Protein AF-A0A7V8XAT8-F1 (afdb_monomer)

Mean predicted aligned error: 20.54 Å

Nearest PDB structures (foldseek):
  2bq8-assembly1_X  TM=7.380E-01  e=3.782E-11  Homo sapiens
  5xcz-assembly1_A  TM=2.844E-01  e=1.041E+00  Phanerodontia chrysosporium
  8wzw-assembly1_A  TM=3.026E-01  e=1.933E+00  Phanerodontia chrysosporium
  2qu8-assembly1_A  TM=2.500E-01  e=3.590E+00  Plasmodium falciparum 3D7

Secondary structure (DSSP, 8-state):
--PPPPPPPPPPPPP--SSS--HHHHHHHHHHHHHHHHHHHHHHHHHHHHHHHHHHHHHHHHTTS--S--HHHHHT--TT----HHHHHHHHHHHTT-HHHHHHHHHHHHHHHHHHHHHHHHHHHHHS-TTTHHHHHHHHHHHHHHHHHHHHHHHTT---S-HHHHHHHHHHHHHHHHHHHHHHHHHS--PPPP-PPPP-PPPPPPGGGEEEEEEEE---TT--TTT-HHHHHHHHHHHHHHHHS-TTSEEEEEEES--STTTSS--TTSTTHHHHHHHHHHHHGGG-SHHHHHHT-EEEEE--TTTTTT--THHHHHHHHHHHHHHHHHHTTS-EEEESSPTT---PEEEEETTTEEEEE--HHHHTS---HHHHHHHHHHHHHHHHTTTTSEEEEE-SS-SS-SSTTTT--TTTTTT-HHHHHHHTTSSTTSTTSHHHHHHHHHHHHHHHHTT---SEEEE-SSSSEEEEE-SSTTS-SEEEEE--SS--------TTEEEEE-SSEEEEEEEETTS-EEEEEEE--GGGS---SSHHHHHHHHHHHHTS-EEEEEEEEEPPPSS-------S-GGG--TTPPPTT--S---------PPP------PPPPPPP---HHHH---S-EEEE--S------HHHHHHH--TTHHHHTS-EEEEBP-TTTGGGSEEEEEEE--SS--EEEEEETTS-EEEEEESS--GGGGS-GGGSSSHHHHHHHHHGGGS-TTHHHHHHHHHHHTT------EEEEPP--GGGGGGHHHHTT-EEEEEEE-SPPSTT---GGG-S-EEEGGGHHHHHHH-TTEEE-HHHHHHHHHHHHHHT-----GGGEEEEEEEETTEEEEEEEE---TTTT----HHHHHHHHHH-TT-PPP-SSPPPTHHHHTTTHHHHHHHHTT--HHHHHHHHHHHHHHS-HHHHHHHHTTS-HHHHHHHHHHHHHHHHHHHHTHHHHHHHHHHHHTTEEEEEPPTTS-EEEEEEEEETTEEEEEEEESSTTSEEEEEEEE-TTT--EEEEEE-TTT-EEEE-TT-SSEEEEEETTS-TTS-----EE-

pLDDT: mean 74.56, std 21.47, range [25.5, 98.56]

Foldseek 3Di:
DDDDDDDDDDDDDDDDDPPDDDPVRVVVVVVVVVVLVLVVVVVVVLVVVVVVVVVVVVVVVCVVPDDDDDPVVVVPPDPPDDPCPVVVVVVVVVCVPPVPLVVQLSVQLQVQLQVQLQVQLVVQCVPDDPPCRSVVRSNLRSLVRSLVSSVVSVCPPDDPPDVVSVVVSVVVSVVVSVLVVVVVVQVPDDDPDDDDPDDPFDDDDQLVFFQEKEWEAEAQQVPAPLWFLQLLLLLVVQLVSLQRHDLLHAYEYEYQANQHPDAAQDDPPDPCNVVNLRSNVSNLVSCVDPSSLVSLYEYEYEHDCSCLGVDADPSSLVSQVNSQVSQVVSVVVRGHYGYPPHRPDQDQDWADSALAEIETEGEPVNLLHDDDVVVVVVRLVRVLCRLLVNPNYAYEYGHAQWLAFQFPLHCHDRCCPVDDPSVLCSQLCVPSRRCNHPSNVVVSVSVLLSQLQSLHAHLEYEHEPGQWWWWFADPDSRHHRITTYNHNNQDFTDGDDDHRTPDIGRFHHIKMWTQTPLRWIKIFTKGFHNLSSTQDDPSVSSVVSSVVSSVRIDGPHMDTSGDGDPDDPDPDPPDPPVPDDPRHDRRNDSNDDDDDDDDDDDDDDDDADDADFADADDPCVQQQPAPDKDFDAQPDALDDDPVCCQALHPAQRVNNPDTFIFAADDQCRHLVHWAWDDWDDDQKWTKIWTQRPSQFIKIWTFQQIQNLSVDNSSQSDPPNSVSVSSLSSLWDRPLQQLLLLLCVLLVHQEWHKGWHFYDCDCSCRSCNVVRHRHITIMTTDQAAGPSQYQYHPRFSHKAQLVCVQVVVQADVLEAEDLLSVLLSLLSCQLQPPQQDARRQWMWGWDQDPNGTYTYIHGHDRRRGQGDADHNCSVVCCVVQVLSDHQFLDGDQLCNRCVRCLVVNQVHPLQPDLCSLLVSLVSSLVSCDLVSQLVSLVSDGPVCCVVCVCGSSSSSNSCSVCSNVSSNSVNLVNQLEHEAEHHPPWAKEWEWDDPDPFWIWTWIATRPPPHDTSGIDIHGCVRHAEYEYEDAPVGYYYYYDLPRSHWYWYFHPPDDPPDDTPTPTSD

Solvent-accessible surface area (backbone atoms only — not comparable to full-atom values): 57248 Å² total; per-residue (Å²): 139,80,89,80,88,87,79,81,82,81,78,77,81,78,80,85,68,83,88,67,69,49,76,68,53,47,49,52,49,52,53,50,52,50,53,52,51,53,51,53,50,51,53,51,51,52,51,51,53,50,49,53,52,52,49,52,49,53,56,60,58,43,74,80,54,94,71,97,74,63,75,66,72,64,71,66,59,69,86,83,80,62,97,45,64,72,57,49,50,55,49,49,64,49,47,77,72,58,64,76,66,58,59,50,30,54,56,31,14,53,53,20,18,57,55,19,19,56,54,19,15,59,51,17,55,73,76,38,65,92,87,51,13,37,58,56,20,15,56,54,19,20,55,53,17,25,54,52,19,32,53,51,43,54,55,76,78,57,74,74,96,52,71,68,62,58,50,52,56,50,51,54,53,49,52,52,52,50,52,48,54,53,56,53,56,65,74,70,57,80,77,76,81,88,84,76,77,92,72,88,56,59,76,86,75,58,49,89,49,44,38,30,42,38,35,36,43,3,29,35,14,75,31,41,70,89,34,23,17,52,59,52,30,51,28,51,51,43,33,52,50,28,63,60,39,53,71,68,33,48,44,35,40,37,33,21,10,22,53,17,59,85,40,16,33,53,56,88,87,42,91,58,24,64,59,29,49,48,22,43,44,43,56,56,50,46,24,52,40,74,38,11,50,71,59,63,18,32,36,40,36,34,51,19,55,26,20,23,39,77,46,68,68,71,65,9,46,49,16,34,40,43,42,40,54,51,33,54,57,48,31,78,75,67,29,48,46,41,54,45,38,50,70,89,47,49,42,64,42,80,46,49,58,72,80,51,35,30,38,35,30,37,33,46,52,65,63,60,41,98,71,57,69,69,62,51,53,52,37,51,50,50,40,35,50,56,59,54,67,38,68,90,24,44,37,33,38,40,26,12,66,39,95,63,52,36,26,84,45,22,94,29,48,94,61,71,87,68,76,47,70,69,58,50,46,43,51,44,40,80,40,56,83,28,59,72,5,74,48,34,45,49,49,53,53,53,49,46,51,36,23,44,64,54,76,50,42,29,53,32,34,39,10,6,77,35,30,21,35,36,40,29,41,46,90,51,98,36,40,32,52,28,30,36,26,21,5,7,39,44,44,67,41,68,69,38,92,47,93,43,60,77,47,75,43,69,30,29,34,35,32,37,40,39,33,31,70,58,62,20,32,36,42,37,34,34,34,26,60,64,78,40,51,55,45,77,73,54,76,67,51,23,51,49,48,34,66,57,24,37,75,48,51,41,80,77,44,40,42,71,80,36,69,66,61,94,60,85,78,77,86,69,86,86,71,65,88,91,69,71,66,94,74,74,69,59,74,70,59,77,96,73,82,84,90,82,88,84,81,87,87,86,86,80,89,80,85,91,76,88,78,68,86,43,81,72,79,73,59,62,78,72,42,62,76,55,95,49,65,43,81,42,60,60,87,55,74,60,84,67,55,74,69,50,24,54,40,63,17,63,44,36,26,70,63,43,66,45,70,40,73,34,43,38,52,48,50,62,63,24,48,68,26,48,41,69,73,47,80,42,72,70,56,37,41,76,23,42,31,26,40,18,68,76,54,49,41,32,34,38,36,51,71,71,65,54,56,39,64,69,37,60,72,59,40,36,55,58,70,61,27,53,51,52,54,57,53,53,34,18,40,32,88,69,34,40,41,33,50,34,48,54,35,51,69,70,72,46,66,49,62,56,42,41,72,28,27,36,51,83,45,75,78,42,54,77,48,26,90,80,42,40,68,38,39,25,35,39,27,56,40,67,48,56,28,82,90,74,33,35,29,51,85,55,15,64,42,49,43,56,36,76,52,46,66,57,47,46,20,66,33,84,57,45,43,64,58,40,67,63,44,48,46,53,51,52,51,35,55,58,41,29,29,28,84,41,45,45,88,38,27,34,32,30,31,43,79,56,98,90,31,41,33,38,43,70,27,62,50,83,46,67,46,19,56,14,31,67,36,32,52,49,35,54,51,46,33,72,79,38,59,46,64,56,50,47,54,48,61,80,71,69,54,65,24,45,44,55,61,28,41,70,59,50,22,72,56,39,51,82,63,54,70,63,55,39,38,48,46,30,50,50,48,43,68,64,59,35,74,66,52,45,46,54,26,49,61,71,46,50,66,71,52,33,76,73,41,34,67,62,50,43,53,18,45,52,45,28,42,76,46,31,40,66,52,29,50,52,43,48,56,59,50,47,27,41,36,54,46,73,50,48,60,100,52,38,29,28,38,38,48,42,80,73,51,102,69,29,39,28,43,36,35,18,45,64,31,95,86,28,54,78,79,44,76,46,81,42,45,46,92,59,26,50,35,40,40,35,38,35,47,82,91,62,39,44,80,47,62,68,69,85,51,82,45,42,41,39,60,41,62,70,84,60,73,91,86,56,85,76,78,77,55,73,53,93

Sequence (1066 aa):
MAESPVTPPAADPPPLDLDHPTPRQRRSLRFRVFRALVIALATFGGAIIGFVVTLAIIVAEAQVGRFIFALEDILAFRWEVLPVPLFAVAAFQLARQRPGTMAWATVSGFGGMVLGAVIGAGVGSVVLAEGVGPWAGGVIGAAAGLVTGSIAALRIRHVPKEPIIAAGAGLIGLVAAAGFAVFGATNLLHVTPLDFGEVGGVPLPAPADVDAAVFLLGDAGAAEAGTSPLLDALGADVERWSAGLRRDSAVAVVYLGDIVYPVGVRDRDHPAFVVDSTRLRSQVDLVAGPEALKHNTVGLFLTGNHDWGNAVGDVGIKRVRNLQEQLLAARETGPLVALIPNAGDPGPIVRDLRRNVRVIFIDTHWFLQERSEAMHDQFFGRLRNAIDGARDREVIIVAHHPYFSAGPHGAVVPGYYSGGLDYILKRTGALVQDLNSPAYEGLLGKLRLAFAASERPPLVYAGGHDHSLQVLTGAADFDPRFNLVSGAGSKVSAIAMGPGLVWGGEQPGYMMLVFRKDDGVDLFVVGGDRQHLTCIGTDDEIRKCRTEGVNAFEIMYSASLLGPSKRPRELTPVIPDSLLLPDSLAPGTPWWTAEGPVGGPIAAEKDEETLRPAPVAVSTRVLLHSRDSAMTTFGKSYRAGPVRRLIAGELNRELWNTPVKLPILDLDSVGSGLHPLKIIGGKQTVGLRFAGRDGLEYEFRPIVKNPSKVLPAPLRNGLAFAVLDDQMAAQFPFGAVVVGELLEAAGISAPKPVAVVMPNDQRLGKYRAMFAGRVGILALNANEREDDRPGFGGYSKIIGGESLADKLRDDPSATVDPSRYLRSRLVDLLVGDWDRHAGQWRWGRQMKNGVTEWDAIPEDRDWAFVRIDGLVGVISRALLPRYAGFSATFPPIHRLAETAAPLDRLVMSGLDRGAFVSEARRLQGILTDSLITAAVSTLPPPFVDQQGDRLINGLRSRRDDLVRYSEDYYEYVMRTIEVRTHAGVDNVVTFERSGIRRVRVTLREGGEKGTIRFQRDIDPALTRNVVIHLDPARDRVVGNRNLPLTVKLVDVNKKRDRPEEEVALR

Structure (mmCIF, N/CA/C/O backbone):
data_AF-A0A7V8XAT8-F1
#
_entry.id   AF-A0A7V8XAT8-F1
#
loop_
_atom_site.group_PDB
_atom_site.id
_atom_site.type_symbol
_atom_site.label_atom_id
_atom_site.label_alt_id
_atom_site.label_comp_id
_atom_site.label_asym_id
_atom_site.label_entity_id
_atom_site.label_seq_id
_atom_site.pdbx_PDB_ins_code
_atom_site.Cartn_x
_atom_site.Cartn_y
_atom_site.Cartn_z
_atom_site.occupancy
_atom_site.B_iso_or_equiv
_atom_site.auth_seq_id
_atom_site.auth_comp_id
_atom_site.auth_asym_id
_atom_site.auth_atom_id
_atom_site.pdbx_PDB_model_num
ATOM 1 N N . MET A 1 1 ? -13.514 51.779 -87.969 1.00 43.78 1 MET A N 1
ATOM 2 C CA . MET A 1 1 ? -12.151 51.341 -87.594 1.00 43.78 1 MET A CA 1
ATOM 3 C C . MET A 1 1 ? -12.038 51.486 -86.083 1.00 43.78 1 MET A C 1
ATOM 5 O O . MET A 1 1 ? -12.285 52.584 -85.620 1.00 43.78 1 MET A O 1
ATOM 9 N N . ALA A 1 2 ? -11.771 50.495 -85.244 1.00 39.03 2 ALA A N 1
ATOM 10 C CA . ALA A 1 2 ? -11.573 49.059 -85.384 1.00 39.03 2 ALA A CA 1
ATOM 11 C C . ALA A 1 2 ? -12.223 48.401 -84.144 1.00 39.03 2 ALA A C 1
ATOM 13 O O . ALA A 1 2 ? -12.192 48.984 -83.061 1.00 39.03 2 ALA A O 1
ATOM 14 N N . GLU A 1 3 ? -12.849 47.237 -84.319 1.00 41.47 3 GLU A N 1
ATOM 15 C CA . GLU A 1 3 ? -13.501 46.469 -83.251 1.00 41.47 3 GLU A CA 1
ATOM 16 C C . GLU A 1 3 ? -12.465 45.808 -82.329 1.00 41.47 3 GLU A C 1
ATOM 18 O O . GLU A 1 3 ? -11.473 45.239 -82.785 1.00 41.47 3 GLU A O 1
ATOM 23 N N . SER A 1 4 ? -12.697 45.903 -81.017 1.00 37.41 4 SER A N 1
ATOM 24 C CA . SER A 1 4 ? -11.928 45.211 -79.978 1.00 37.41 4 SER A CA 1
ATOM 25 C C . SER A 1 4 ? -12.412 43.764 -79.809 1.00 37.41 4 SER A C 1
ATOM 27 O O . SER A 1 4 ? -13.623 43.537 -79.834 1.00 37.41 4 SER A O 1
ATOM 29 N N . PRO A 1 5 ? -11.518 42.781 -79.590 1.00 53.41 5 PRO A N 1
ATOM 30 C CA . PRO A 1 5 ? -11.923 41.403 -79.366 1.00 53.41 5 PRO A CA 1
ATOM 31 C C . PRO A 1 5 ? -12.382 41.163 -77.921 1.00 53.41 5 PRO A C 1
ATOM 33 O O . PRO A 1 5 ? -11.821 41.678 -76.954 1.00 53.41 5 PRO A O 1
ATOM 36 N N . VAL A 1 6 ? -13.417 40.335 -77.829 1.00 45.72 6 VAL A N 1
ATOM 37 C CA . VAL A 1 6 ? -14.133 39.867 -76.640 1.00 45.72 6 VAL A CA 1
ATOM 38 C C . VAL A 1 6 ? -13.255 38.949 -75.777 1.00 45.72 6 VAL A C 1
ATOM 40 O O . VAL A 1 6 ? -12.706 37.965 -76.270 1.00 45.72 6 VAL A O 1
ATOM 43 N N . THR A 1 7 ? -13.171 39.230 -74.474 1.00 49.56 7 THR A N 1
ATOM 44 C CA . THR A 1 7 ? -12.672 38.316 -73.431 1.00 49.56 7 THR A CA 1
ATOM 45 C C . THR A 1 7 ? -13.828 37.496 -72.833 1.00 49.56 7 THR A C 1
ATOM 47 O O . THR A 1 7 ? -14.909 38.047 -72.616 1.00 49.56 7 THR A O 1
ATOM 50 N N . PRO A 1 8 ? -13.643 36.191 -72.546 1.00 47.78 8 PRO A N 1
ATOM 51 C CA . PRO A 1 8 ? -14.687 35.360 -71.948 1.00 47.78 8 PRO A CA 1
ATOM 52 C C . PRO A 1 8 ? -14.903 35.699 -70.459 1.00 47.78 8 PRO A C 1
ATOM 54 O O . PRO A 1 8 ? -13.977 36.186 -69.801 1.00 47.78 8 PRO A O 1
ATOM 57 N N . PRO A 1 9 ? -16.107 35.442 -69.908 1.00 47.56 9 PRO A N 1
ATOM 58 C CA . PRO A 1 9 ? -16.440 35.785 -68.531 1.00 47.56 9 PRO A CA 1
ATOM 59 C C . PRO A 1 9 ? -15.642 34.938 -67.532 1.00 47.56 9 PRO A C 1
ATOM 61 O O . PRO A 1 9 ? -15.426 33.741 -67.732 1.00 47.56 9 PRO A O 1
ATOM 64 N N . ALA A 1 10 ? -15.203 35.582 -66.450 1.00 47.00 10 ALA A N 1
ATOM 65 C CA . ALA A 1 10 ? -14.535 34.932 -65.331 1.00 47.00 10 ALA A CA 1
ATOM 66 C C . ALA A 1 10 ? -15.465 33.892 -64.688 1.00 47.00 10 ALA A C 1
ATOM 68 O O . ALA A 1 10 ? -16.628 34.180 -64.416 1.00 47.00 10 ALA A O 1
ATOM 69 N N . ALA A 1 11 ? -14.941 32.689 -64.455 1.00 47.16 11 ALA A N 1
ATOM 70 C CA . ALA A 1 11 ? -15.650 31.632 -63.749 1.00 47.16 11 ALA A CA 1
ATOM 71 C C . ALA A 1 11 ? -15.969 32.060 -62.307 1.00 47.16 11 ALA A C 1
ATOM 73 O O . ALA A 1 11 ? -15.093 32.574 -61.604 1.00 47.16 11 ALA A O 1
ATOM 74 N N . ASP A 1 12 ? -17.204 31.810 -61.870 1.00 48.16 12 ASP A N 1
ATOM 75 C CA . ASP A 1 12 ? -17.611 31.990 -60.478 1.00 48.16 12 ASP A CA 1
ATOM 76 C C . ASP A 1 12 ? -16.740 31.133 -59.540 1.00 48.16 12 ASP A C 1
ATOM 78 O O . ASP A 1 12 ? -16.408 29.986 -59.871 1.00 48.16 12 ASP A O 1
ATOM 82 N N . PRO A 1 13 ? -16.353 31.649 -58.358 1.00 49.62 13 PRO A N 1
ATOM 83 C CA . PRO A 1 13 ? -15.642 30.846 -57.376 1.00 49.62 13 PRO A CA 1
ATOM 84 C C . PRO A 1 13 ? -16.542 29.691 -56.903 1.00 49.62 13 PRO A C 1
ATOM 86 O O . PRO A 1 13 ? -17.745 29.887 -56.712 1.00 49.62 13 PRO A O 1
ATOM 89 N N . PRO A 1 14 ? -15.985 28.486 -56.686 1.00 48.12 14 PRO A N 1
ATOM 90 C CA . PRO A 1 14 ? -16.783 27.339 -56.284 1.00 48.12 14 PRO A CA 1
ATOM 91 C C . PRO A 1 14 ? -17.447 27.586 -54.919 1.00 48.12 14 PRO A C 1
ATOM 93 O O . PRO A 1 14 ? -16.872 28.278 -54.068 1.00 48.12 14 PRO A O 1
ATOM 96 N N . PRO A 1 15 ? -18.640 27.012 -54.683 1.00 49.53 15 PRO A N 1
ATOM 97 C CA . PRO A 1 15 ? -19.345 27.173 -53.422 1.00 49.53 15 PRO A CA 1
ATOM 98 C C . PRO A 1 15 ? -18.515 26.595 -52.269 1.00 49.53 15 PRO A C 1
ATOM 100 O O . PRO A 1 15 ? -17.854 25.564 -52.401 1.00 49.53 15 PRO A O 1
ATOM 103 N N . LEU A 1 16 ? -18.541 27.290 -51.131 1.00 42.88 16 LEU A N 1
ATOM 104 C CA . LEU A 1 16 ? -17.910 26.855 -49.886 1.00 42.88 16 LEU A CA 1
ATOM 105 C C . LEU A 1 16 ? -18.550 25.542 -49.416 1.00 42.88 16 LEU A C 1
ATOM 107 O O . LEU A 1 16 ? -19.637 25.550 -48.847 1.00 42.88 16 LEU A O 1
ATOM 111 N N . ASP A 1 17 ? -17.856 24.428 -49.640 1.00 44.91 17 ASP A N 1
ATOM 112 C CA . ASP A 1 17 ? -18.191 23.132 -49.052 1.00 44.91 17 ASP A CA 1
ATOM 113 C C . ASP A 1 17 ? -17.941 23.183 -47.531 1.00 44.91 17 ASP A C 1
ATOM 115 O O . ASP A 1 17 ? -16.801 23.305 -47.064 1.00 44.91 17 ASP A O 1
ATOM 119 N N . LEU A 1 18 ? -19.029 23.173 -46.756 1.00 48.00 18 LEU A N 1
ATOM 120 C CA . LEU A 1 18 ? -19.022 23.269 -45.294 1.00 48.00 18 LEU A CA 1
ATOM 121 C C . LEU A 1 18 ? -18.858 21.907 -44.602 1.00 48.00 18 LEU A C 1
ATOM 123 O O . LEU A 1 18 ? -18.557 21.887 -43.406 1.00 48.00 18 LEU A O 1
ATOM 127 N N . ASP A 1 19 ? -18.968 20.788 -45.324 1.00 48.62 19 ASP A N 1
ATOM 128 C CA . ASP A 1 19 ? -18.961 19.454 -44.711 1.00 48.62 19 ASP A CA 1
ATOM 129 C C . ASP A 1 19 ? -17.554 18.846 -44.618 1.00 48.62 19 ASP A C 1
ATOM 131 O O . ASP A 1 19 ? -17.271 18.013 -43.744 1.00 48.62 19 ASP A O 1
ATOM 135 N N . HIS A 1 20 ? -16.600 19.319 -45.428 1.00 47.75 20 HIS A N 1
ATOM 136 C CA . HIS A 1 20 ? -15.237 18.781 -45.453 1.00 47.75 20 HIS A CA 1
ATOM 137 C C . HIS A 1 20 ? -14.141 19.865 -45.436 1.00 47.75 20 HIS A C 1
ATOM 139 O O . HIS A 1 20 ? -13.487 20.130 -46.445 1.00 47.75 20 HIS A O 1
ATOM 145 N N . PRO A 1 21 ? -13.821 20.455 -44.262 1.00 48.34 21 PRO A N 1
ATOM 146 C CA . PRO A 1 21 ? -12.766 21.458 -44.173 1.00 48.34 21 PRO A CA 1
ATOM 147 C C . PRO A 1 21 ? -11.403 20.853 -44.525 1.00 48.34 21 PRO A C 1
ATOM 149 O O . PRO A 1 21 ? -10.984 19.841 -43.943 1.00 48.34 21 PRO A O 1
ATOM 152 N N . THR A 1 22 ? -10.687 21.518 -45.435 1.00 53.94 22 THR A N 1
ATOM 153 C CA . THR A 1 22 ? -9.360 21.108 -45.919 1.00 53.94 22 THR A CA 1
ATOM 154 C C . THR A 1 22 ? -8.342 20.986 -44.769 1.00 53.94 22 THR A C 1
ATOM 156 O O . THR A 1 22 ? -8.469 21.665 -43.741 1.00 53.94 22 THR A O 1
ATOM 159 N N . PRO A 1 23 ? -7.259 20.192 -44.908 1.00 45.91 23 PRO A N 1
ATOM 160 C CA . PRO A 1 23 ? -6.229 20.044 -43.869 1.00 45.91 23 PRO A CA 1
ATOM 161 C C . PRO A 1 23 ? -5.625 21.380 -43.405 1.00 45.91 23 PRO A C 1
ATOM 163 O O . PRO A 1 23 ? -5.258 21.538 -42.236 1.00 45.91 23 PRO A O 1
ATOM 166 N N . ARG A 1 24 ? -5.570 22.371 -44.306 1.00 41.12 24 ARG A N 1
ATOM 167 C CA . ARG A 1 24 ? -5.087 23.734 -44.044 1.00 41.12 24 ARG A CA 1
ATOM 168 C C . ARG A 1 24 ? -6.100 24.549 -43.225 1.00 41.12 24 ARG A C 1
ATOM 170 O O . ARG A 1 24 ? -5.704 25.204 -42.260 1.00 41.12 24 ARG A O 1
ATOM 177 N N . GLN A 1 25 ? -7.398 24.432 -43.519 1.00 43.16 25 GLN A N 1
ATOM 178 C CA . GLN A 1 25 ? -8.477 25.031 -42.721 1.00 43.16 25 GLN A CA 1
ATOM 179 C C . GLN A 1 25 ? -8.596 24.379 -41.335 1.00 43.16 25 GLN A C 1
ATOM 181 O O . GLN A 1 25 ? -8.652 25.115 -40.348 1.00 43.16 25 GLN A O 1
ATOM 186 N N . ARG A 1 26 ? -8.500 23.040 -41.226 1.00 49.59 26 ARG A N 1
ATOM 187 C CA . ARG A 1 26 ? -8.435 22.314 -39.937 1.00 49.59 26 ARG A CA 1
ATOM 188 C C . ARG A 1 26 ? -7.212 22.718 -39.114 1.00 49.59 26 ARG A C 1
ATOM 190 O O . ARG A 1 26 ? -7.333 22.886 -37.904 1.00 49.59 26 ARG A O 1
ATOM 197 N N . ARG A 1 27 ? -6.047 22.937 -39.741 1.00 42.75 27 ARG A N 1
ATOM 198 C CA . ARG A 1 27 ? -4.863 23.508 -39.067 1.00 42.75 27 ARG A CA 1
ATOM 199 C C . ARG A 1 27 ? -5.121 24.929 -38.565 1.00 42.75 27 ARG A C 1
ATOM 201 O O . ARG A 1 27 ? -4.775 25.216 -37.425 1.00 42.75 27 ARG A O 1
ATOM 208 N N . SER A 1 28 ? -5.769 25.790 -39.355 1.00 45.44 28 SER A N 1
ATOM 209 C CA . SER A 1 28 ? -6.090 27.165 -38.933 1.00 45.44 28 SER A CA 1
ATOM 210 C C . SER A 1 28 ? -7.124 27.217 -37.801 1.00 45.44 28 SER A C 1
ATOM 212 O O . SER A 1 28 ? -7.042 28.085 -36.937 1.00 45.44 28 SER A O 1
ATOM 214 N N . LEU A 1 29 ? -8.083 26.284 -37.787 1.00 44.75 29 LEU A N 1
ATOM 215 C CA . LEU A 1 29 ? -9.107 26.174 -36.751 1.00 44.75 29 LEU A CA 1
ATOM 216 C C . LEU A 1 29 ? -8.503 25.606 -35.463 1.00 44.75 29 LEU A C 1
ATOM 218 O O . LEU A 1 29 ? -8.699 26.179 -34.400 1.00 44.75 29 LEU A O 1
ATOM 222 N N . ARG A 1 30 ? -7.667 24.561 -35.559 1.00 45.06 30 ARG A N 1
ATOM 223 C CA . ARG A 1 30 ? -6.885 24.033 -34.426 1.00 45.06 30 ARG A CA 1
ATOM 224 C C . ARG A 1 30 ? -5.968 25.095 -33.822 1.00 45.06 30 ARG A C 1
ATOM 226 O O . ARG A 1 30 ? -5.887 25.188 -32.606 1.00 45.06 30 ARG A O 1
ATOM 233 N N . PHE A 1 31 ? -5.334 25.927 -34.649 1.00 45.75 31 PHE A N 1
ATOM 234 C CA . PHE A 1 31 ? -4.492 27.029 -34.178 1.00 45.75 31 PHE A CA 1
ATOM 235 C C . PHE A 1 31 ? -5.312 28.143 -33.505 1.00 45.75 31 PHE A C 1
ATOM 237 O O . PHE A 1 31 ? -4.887 28.697 -32.494 1.00 45.75 31 PHE A O 1
ATOM 244 N N . ARG A 1 32 ? -6.515 28.443 -34.015 1.00 45.09 32 ARG A N 1
ATOM 245 C CA . ARG A 1 32 ? -7.450 29.410 -33.410 1.00 45.09 32 ARG A CA 1
ATOM 246 C C . ARG A 1 32 ? -8.039 28.917 -32.084 1.00 45.09 32 ARG A C 1
ATOM 248 O O . ARG A 1 32 ? -8.054 29.682 -31.126 1.00 45.09 32 ARG A O 1
ATOM 255 N N . VAL A 1 33 ? -8.432 27.645 -32.000 1.00 47.41 33 VAL A N 1
ATOM 256 C CA . VAL A 1 33 ? -8.910 26.998 -30.764 1.00 47.41 33 VAL A CA 1
ATOM 257 C C . VAL A 1 33 ? -7.790 26.922 -29.729 1.00 47.41 33 VAL A C 1
ATOM 259 O O . VAL A 1 33 ? -8.001 27.298 -28.583 1.00 47.41 33 VAL A O 1
ATOM 262 N N . PHE A 1 34 ? -6.578 26.535 -30.138 1.00 45.69 34 PHE A N 1
ATOM 263 C CA . PHE A 1 34 ? -5.399 26.548 -29.271 1.00 45.69 34 PHE A CA 1
ATOM 264 C C . PHE A 1 34 ? -5.132 27.949 -28.702 1.00 45.69 34 PHE A C 1
ATOM 266 O O . PHE A 1 34 ? -4.941 28.107 -27.501 1.00 45.69 34 PHE A O 1
ATOM 273 N N . ARG A 1 35 ? -5.204 28.987 -29.544 1.00 43.31 35 ARG A N 1
ATOM 274 C CA . ARG A 1 35 ? -5.017 30.381 -29.122 1.00 43.31 35 ARG A CA 1
ATOM 275 C C . ARG A 1 35 ? -6.101 30.859 -28.150 1.00 43.31 35 ARG A C 1
ATOM 277 O O . ARG A 1 35 ? -5.776 31.557 -27.196 1.00 43.31 35 ARG A O 1
ATOM 284 N N . ALA A 1 36 ? -7.359 30.474 -28.365 1.00 44.84 36 ALA A N 1
ATOM 285 C CA . ALA A 1 36 ? -8.457 30.771 -27.444 1.00 44.84 36 ALA A CA 1
ATOM 286 C C . ALA A 1 36 ? -8.272 30.067 -26.089 1.00 44.84 36 ALA A C 1
ATOM 288 O O . ALA A 1 36 ? -8.468 30.683 -25.044 1.00 44.84 36 ALA A O 1
ATOM 289 N N . LEU A 1 37 ? -7.809 28.813 -26.106 1.00 44.50 37 LEU A N 1
ATOM 290 C CA . LEU A 1 37 ? -7.529 28.035 -24.900 1.00 44.50 37 LEU A CA 1
ATOM 291 C C . LEU A 1 37 ? -6.401 28.660 -24.067 1.00 44.50 37 LEU A C 1
ATOM 293 O O . LEU A 1 37 ? -6.508 28.756 -22.850 1.00 44.50 37 LEU A O 1
ATOM 297 N N . VAL A 1 38 ? -5.338 29.130 -24.728 1.00 43.81 38 VAL A N 1
ATOM 298 C CA . VAL A 1 38 ? -4.197 29.792 -24.075 1.00 43.81 38 VAL A CA 1
ATOM 299 C C . VAL A 1 38 ? -4.611 31.112 -23.421 1.00 43.81 38 VAL A C 1
ATOM 301 O O . VAL A 1 38 ? -4.166 31.408 -22.316 1.00 43.81 38 VAL A O 1
ATOM 304 N N . ILE A 1 39 ? -5.489 31.890 -24.064 1.00 45.72 39 ILE A N 1
ATOM 305 C CA . ILE A 1 39 ? -6.022 33.130 -23.481 1.00 45.72 39 ILE A CA 1
ATOM 306 C C . ILE A 1 39 ? -6.900 32.813 -22.264 1.00 45.72 39 ILE A C 1
ATOM 308 O O . ILE A 1 39 ? -6.703 33.419 -21.216 1.00 45.72 39 ILE A O 1
ATOM 312 N N . ALA A 1 40 ? -7.794 31.823 -22.362 1.00 45.56 40 ALA A N 1
ATOM 313 C CA . ALA A 1 40 ? -8.630 31.393 -21.239 1.00 45.56 40 ALA A CA 1
ATOM 314 C C . ALA A 1 40 ? -7.794 30.903 -20.040 1.00 45.56 40 ALA A C 1
ATOM 316 O O . ALA A 1 40 ? -8.080 31.260 -18.899 1.00 45.56 40 ALA A O 1
ATOM 317 N N . LEU A 1 41 ? -6.717 30.153 -20.296 1.00 45.06 41 LEU A N 1
ATOM 318 C CA . LEU A 1 41 ? -5.783 29.681 -19.268 1.00 45.06 41 LEU A CA 1
ATOM 319 C C . LEU A 1 41 ? -4.980 30.822 -18.627 1.00 45.06 41 LEU A C 1
ATOM 321 O O . LEU A 1 41 ? -4.760 30.801 -17.419 1.00 45.06 41 LEU A O 1
ATOM 325 N N . ALA A 1 42 ? -4.576 31.837 -19.397 1.00 44.62 42 ALA A N 1
ATOM 326 C CA . ALA A 1 42 ? -3.898 33.018 -18.859 1.00 44.62 42 ALA A CA 1
ATOM 327 C C . ALA A 1 42 ? -4.832 33.859 -17.972 1.00 44.62 42 ALA A C 1
ATOM 329 O O . ALA A 1 42 ? -4.417 34.336 -16.917 1.00 44.62 42 ALA A O 1
ATOM 330 N N . THR A 1 43 ? -6.103 33.994 -18.358 1.00 45.50 43 THR A N 1
ATOM 331 C CA . THR A 1 43 ? -7.131 34.648 -17.535 1.00 45.50 43 THR A CA 1
ATOM 332 C C . THR A 1 43 ? -7.397 33.867 -16.246 1.00 45.50 43 THR A C 1
ATOM 334 O O . THR A 1 43 ? -7.483 34.468 -15.179 1.00 45.50 43 THR A O 1
ATOM 337 N N . PHE A 1 44 ? -7.441 32.533 -16.317 1.00 46.88 44 PHE A N 1
ATOM 338 C CA . PHE A 1 44 ? -7.582 31.668 -15.144 1.00 46.88 44 PHE A CA 1
ATOM 339 C C . PHE A 1 44 ? -6.370 31.766 -14.202 1.00 46.88 44 PHE A C 1
ATOM 341 O O . PHE A 1 44 ? -6.534 31.893 -12.993 1.00 46.88 44 PHE A O 1
ATOM 348 N N . GLY A 1 45 ? -5.150 31.807 -14.748 1.00 44.84 45 GLY A N 1
ATOM 349 C CA . GLY A 1 45 ? -3.927 32.031 -13.970 1.00 44.84 45 GLY A CA 1
ATOM 350 C C . GLY A 1 45 ? -3.893 33.400 -13.282 1.00 44.84 45 GLY A C 1
ATOM 351 O O . GLY A 1 45 ? -3.524 33.488 -12.114 1.00 44.84 45 GLY A O 1
ATOM 352 N N . GLY A 1 46 ? -4.344 34.459 -13.964 1.00 44.78 46 GLY A N 1
ATOM 353 C CA . GLY A 1 46 ? -4.501 35.788 -13.365 1.00 44.78 46 GLY A CA 1
ATOM 354 C C . GLY A 1 46 ? -5.521 35.810 -12.221 1.00 44.78 46 GLY A C 1
ATOM 355 O O . GLY A 1 46 ? -5.268 36.439 -11.196 1.00 44.78 46 GLY A O 1
ATOM 356 N N . ALA A 1 47 ? -6.626 35.071 -12.355 1.00 45.28 47 ALA A N 1
ATOM 357 C CA . ALA A 1 47 ? -7.626 34.920 -11.299 1.00 45.28 47 ALA A CA 1
ATOM 358 C C . ALA A 1 47 ? -7.083 34.156 -10.077 1.00 45.28 47 ALA A C 1
ATOM 360 O O . ALA A 1 47 ? -7.359 34.551 -8.950 1.00 45.28 47 ALA A O 1
ATOM 361 N N . ILE A 1 48 ? -6.258 33.121 -10.283 1.00 46.97 48 ILE A N 1
ATOM 362 C CA . ILE A 1 48 ? -5.589 32.391 -9.191 1.00 46.97 48 ILE A CA 1
ATOM 363 C C . ILE A 1 48 ? -4.586 33.291 -8.457 1.00 46.97 48 ILE A C 1
ATOM 365 O O . ILE A 1 48 ? -4.549 33.290 -7.231 1.00 46.97 48 ILE A O 1
ATOM 369 N N . ILE A 1 49 ? -3.788 34.083 -9.179 1.00 45.44 49 ILE A N 1
ATOM 370 C CA . ILE A 1 49 ? -2.839 35.019 -8.554 1.00 45.44 49 ILE A CA 1
ATOM 371 C C . ILE A 1 49 ? -3.592 36.097 -7.765 1.00 45.44 49 ILE A C 1
ATOM 373 O O . ILE A 1 49 ? -3.221 36.387 -6.631 1.00 45.44 49 ILE A O 1
ATOM 377 N N . GLY A 1 50 ? -4.674 36.643 -8.330 1.00 44.34 50 GLY A N 1
ATOM 378 C CA . GLY A 1 50 ? -5.564 37.564 -7.620 1.00 44.34 50 GLY A CA 1
ATOM 379 C C . GLY A 1 50 ? -6.131 36.940 -6.344 1.00 44.34 50 GLY A C 1
ATOM 380 O O . GLY A 1 50 ? -6.038 37.546 -5.286 1.00 44.34 50 GLY A O 1
ATOM 381 N N . PHE A 1 51 ? -6.608 35.695 -6.419 1.00 45.94 51 PHE A N 1
ATOM 382 C CA . PHE A 1 51 ? -7.100 34.926 -5.274 1.00 45.94 51 PHE A CA 1
ATOM 383 C C . PHE A 1 51 ? -6.042 34.744 -4.176 1.00 45.94 51 PHE A C 1
ATOM 385 O O . PHE A 1 51 ? -6.347 34.961 -3.008 1.00 45.94 51 PHE A O 1
ATOM 392 N N . VAL A 1 52 ? -4.796 34.411 -4.527 1.00 44.97 52 VAL A N 1
ATOM 393 C CA . VAL A 1 52 ? -3.696 34.259 -3.555 1.00 44.97 52 VAL A CA 1
ATOM 394 C C . VAL A 1 52 ? -3.352 35.590 -2.883 1.00 44.97 52 VAL A C 1
ATOM 396 O O . VAL A 1 52 ? -3.129 35.624 -1.677 1.00 44.97 52 VAL A O 1
ATOM 399 N N . VAL A 1 53 ? -3.349 36.695 -3.632 1.00 43.84 53 VAL A N 1
ATOM 400 C CA . VAL A 1 53 ? -3.106 38.035 -3.075 1.00 43.84 53 VAL A CA 1
ATOM 401 C C . VAL A 1 53 ? -4.254 38.463 -2.160 1.00 43.84 53 VAL A C 1
ATOM 403 O O . VAL A 1 53 ? -4.005 38.973 -1.073 1.00 43.84 53 VAL A O 1
ATOM 406 N N . THR A 1 54 ? -5.504 38.209 -2.546 1.00 44.41 54 THR A N 1
ATOM 407 C CA . THR A 1 54 ? -6.673 38.468 -1.697 1.00 44.41 54 THR A CA 1
ATOM 408 C C . THR A 1 54 ? -6.644 37.613 -0.432 1.00 44.41 54 THR A C 1
ATOM 410 O O . THR A 1 54 ? -6.901 38.136 0.643 1.00 44.41 54 THR A O 1
ATOM 413 N N . LEU A 1 55 ? -6.263 36.337 -0.524 1.00 44.84 55 LEU A N 1
ATOM 414 C CA . LEU A 1 55 ? -6.096 35.463 0.637 1.00 44.84 55 LEU A CA 1
ATOM 415 C C . LEU A 1 55 ? -4.983 35.969 1.565 1.00 44.84 55 LEU A C 1
ATOM 417 O O . LEU A 1 55 ? -5.167 35.999 2.775 1.00 44.84 55 LEU A O 1
ATOM 421 N N . ALA A 1 56 ? -3.863 36.437 1.010 1.00 44.19 56 ALA A N 1
ATOM 422 C CA . ALA A 1 56 ? -2.785 37.044 1.787 1.00 44.19 56 ALA A CA 1
ATOM 423 C C . ALA A 1 56 ? -3.230 38.339 2.494 1.00 44.19 56 ALA A C 1
ATOM 425 O O . ALA A 1 56 ? -2.834 38.577 3.631 1.00 44.19 56 ALA A O 1
ATOM 426 N N . ILE A 1 57 ? -4.086 39.146 1.859 1.00 44.91 57 ILE A N 1
ATOM 427 C CA . ILE A 1 57 ? -4.680 40.349 2.464 1.00 44.91 57 ILE A CA 1
ATOM 428 C C . ILE A 1 57 ? -5.686 39.972 3.565 1.00 44.91 57 ILE A C 1
ATOM 430 O O . ILE A 1 57 ? -5.658 40.573 4.633 1.00 44.91 57 ILE A O 1
ATOM 434 N N . ILE A 1 58 ? -6.514 38.942 3.351 1.00 43.06 58 ILE A N 1
ATOM 435 C CA . ILE A 1 58 ? -7.447 38.398 4.356 1.00 43.06 58 ILE A CA 1
ATOM 436 C C . ILE A 1 58 ? -6.686 37.897 5.591 1.00 43.06 58 ILE A C 1
ATOM 438 O O . ILE A 1 58 ? -7.087 38.169 6.718 1.00 43.06 58 ILE A O 1
ATOM 442 N N . VAL A 1 59 ? -5.563 37.203 5.389 1.00 42.66 59 VAL A N 1
ATOM 443 C CA . VAL A 1 59 ? -4.690 36.731 6.476 1.00 42.66 59 VAL A CA 1
ATOM 444 C C . VAL A 1 59 ? -4.011 37.902 7.196 1.00 42.66 59 VAL A C 1
ATOM 446 O O . VAL A 1 59 ? -3.874 37.870 8.417 1.00 42.66 59 VAL A O 1
ATOM 449 N N . ALA A 1 60 ? -3.628 38.955 6.469 1.00 40.09 60 ALA A N 1
ATOM 450 C CA . ALA A 1 60 ? -3.047 40.160 7.057 1.00 40.09 60 ALA A CA 1
ATOM 451 C C . ALA A 1 60 ? -4.063 40.973 7.886 1.00 40.09 60 ALA A C 1
ATOM 453 O O . ALA A 1 60 ? -3.699 41.489 8.939 1.00 40.09 60 ALA A O 1
ATOM 454 N N . GLU A 1 61 ? -5.335 41.055 7.478 1.00 38.38 61 GLU A N 1
ATOM 455 C CA . GLU A 1 61 ? -6.387 41.698 8.287 1.00 38.38 61 GLU A CA 1
ATOM 456 C C . GLU A 1 61 ? -6.842 40.834 9.478 1.00 38.38 61 GLU A C 1
ATOM 458 O O . GLU A 1 61 ? -7.162 41.374 10.539 1.00 38.38 61 GLU A O 1
ATOM 463 N N . ALA A 1 62 ? -6.791 39.501 9.364 1.00 39.31 62 ALA A N 1
ATOM 464 C CA . ALA A 1 62 ? -7.099 38.581 10.466 1.00 39.31 62 ALA A CA 1
ATOM 465 C C . ALA A 1 62 ? -6.131 38.707 11.665 1.00 39.31 62 ALA A C 1
ATOM 467 O O . ALA A 1 62 ? -6.490 38.338 12.784 1.00 39.31 62 ALA A O 1
ATOM 468 N N . GLN A 1 63 ? -4.939 39.296 11.487 1.00 37.75 63 GLN A N 1
ATOM 469 C CA . GLN A 1 63 ? -4.007 39.582 12.590 1.00 37.75 63 GLN A CA 1
ATOM 470 C C . GLN A 1 63 ? -4.541 40.594 13.616 1.00 37.75 63 GLN A C 1
ATOM 472 O O . GLN A 1 63 ? -4.011 40.665 14.725 1.00 37.75 63 GLN A O 1
ATOM 477 N N . VAL A 1 64 ? -5.588 41.358 13.294 1.00 40.34 64 VAL A N 1
ATOM 478 C CA . VAL A 1 64 ? -6.161 42.356 14.214 1.00 40.34 64 VAL A CA 1
ATOM 479 C C . VAL A 1 64 ? -7.342 41.786 15.024 1.00 40.34 64 VAL A C 1
ATOM 481 O O . VAL A 1 64 ? -7.786 42.404 15.990 1.00 40.34 64 VAL A O 1
ATOM 484 N N . GLY A 1 65 ? -7.805 40.563 14.729 1.00 33.94 65 GLY A N 1
ATOM 485 C CA . GLY A 1 65 ? -8.945 39.943 15.411 1.00 33.94 65 GLY A CA 1
ATOM 486 C C . GLY A 1 65 ? -8.854 38.419 15.492 1.00 33.94 65 GLY A C 1
ATOM 487 O O . GLY A 1 65 ? -9.255 37.728 14.566 1.00 33.94 65 GLY A O 1
ATOM 488 N N . ARG A 1 66 ? -8.350 37.927 16.634 1.00 45.19 66 ARG A N 1
ATOM 489 C CA . ARG A 1 66 ? -8.410 36.550 17.177 1.00 45.19 66 ARG A CA 1
ATOM 490 C C . ARG A 1 66 ? -9.087 35.490 16.284 1.00 45.19 66 ARG A C 1
ATOM 492 O O . ARG A 1 66 ? -10.276 35.263 16.454 1.00 45.19 66 ARG A O 1
ATOM 499 N N . PHE A 1 67 ? -8.313 34.747 15.490 1.00 32.97 67 PHE A N 1
ATOM 500 C CA . PHE A 1 67 ? -8.558 33.326 15.202 1.00 32.97 67 PHE A CA 1
ATOM 501 C C . PHE A 1 67 ? -7.252 32.575 14.884 1.00 32.97 67 PHE A C 1
ATOM 503 O O . PHE A 1 67 ? -6.243 33.147 14.485 1.00 32.97 67 PHE A O 1
ATOM 510 N N . ILE A 1 68 ? -7.341 31.277 15.159 1.00 37.09 68 ILE A N 1
ATOM 511 C CA . ILE A 1 68 ? -6.382 30.169 15.182 1.00 37.09 68 ILE A CA 1
ATOM 512 C C . ILE A 1 68 ? -5.470 30.134 13.944 1.00 37.09 68 ILE A C 1
ATOM 514 O O . ILE A 1 68 ? -5.933 29.688 12.912 1.00 37.09 68 ILE A O 1
ATOM 518 N N . PHE A 1 69 ? -4.211 30.572 14.053 1.00 33.19 69 PHE A N 1
ATOM 519 C CA . PHE A 1 69 ? -2.992 29.965 13.470 1.00 33.19 69 PHE A CA 1
ATOM 520 C C . PHE A 1 69 ? -1.772 30.706 14.046 1.00 33.19 69 PHE A C 1
ATOM 522 O O . PHE A 1 69 ? -1.761 31.939 14.091 1.00 33.19 69 PHE A O 1
ATOM 529 N N . ALA A 1 70 ? -0.751 29.982 14.516 1.00 38.00 70 ALA A N 1
ATOM 530 C CA . ALA A 1 70 ? 0.494 30.595 14.976 1.00 38.00 70 ALA A CA 1
ATOM 531 C C . ALA A 1 70 ? 1.381 30.958 13.770 1.00 38.00 70 ALA A C 1
ATOM 533 O O . ALA A 1 70 ? 1.414 30.250 12.765 1.00 38.00 70 ALA A O 1
ATOM 534 N N . LEU A 1 71 ? 2.132 32.062 13.875 1.00 33.88 71 LEU A N 1
ATOM 535 C CA . LEU A 1 71 ? 3.042 32.576 12.831 1.00 33.88 71 LEU A CA 1
ATOM 536 C C . LEU A 1 71 ? 4.085 31.530 12.369 1.00 33.88 71 LEU A C 1
ATOM 538 O O . LEU A 1 71 ? 4.602 31.590 11.254 1.00 33.88 71 LEU A O 1
ATOM 542 N N . GLU A 1 72 ? 4.360 30.561 13.234 1.00 37.59 72 GLU A N 1
ATOM 543 C CA . GLU A 1 72 ? 5.319 29.466 13.090 1.00 37.59 72 GLU A CA 1
ATOM 544 C C . GLU A 1 72 ? 4.905 28.473 11.986 1.00 37.59 72 GLU A C 1
ATOM 546 O O . GLU A 1 72 ? 5.750 28.027 11.207 1.00 37.59 72 GLU A O 1
ATOM 551 N N . ASP A 1 73 ? 3.598 28.227 11.833 1.00 37.56 73 ASP A N 1
ATOM 552 C CA . ASP A 1 73 ? 3.033 27.286 10.853 1.00 37.56 73 ASP A CA 1
ATOM 553 C C . ASP A 1 73 ? 3.052 27.848 9.420 1.00 37.56 73 ASP A C 1
ATOM 555 O O . ASP A 1 73 ? 3.127 27.108 8.437 1.00 37.56 73 ASP A O 1
ATOM 559 N N . ILE A 1 74 ? 3.038 29.178 9.289 1.00 38.50 74 ILE A N 1
ATOM 560 C CA . ILE A 1 74 ? 3.090 29.887 8.001 1.00 38.50 74 ILE A CA 1
ATOM 561 C C . ILE A 1 74 ? 4.541 30.051 7.526 1.00 38.50 74 ILE A C 1
ATOM 563 O O . ILE A 1 74 ? 4.817 30.000 6.327 1.00 38.50 74 ILE A O 1
ATOM 567 N N . LEU A 1 75 ? 5.494 30.210 8.448 1.00 35.12 75 LEU A N 1
ATOM 568 C CA . LEU A 1 75 ? 6.917 30.347 8.115 1.00 35.12 75 LEU A CA 1
ATOM 569 C C . LEU A 1 75 ? 7.598 29.003 7.807 1.00 35.12 75 LEU A C 1
ATOM 571 O O . LEU A 1 75 ? 8.626 28.986 7.130 1.00 35.12 75 LEU A O 1
ATOM 575 N N . ALA A 1 76 ? 6.995 27.878 8.206 1.00 35.16 76 ALA A N 1
ATOM 576 C CA . ALA A 1 76 ? 7.401 26.531 7.794 1.00 35.16 76 ALA A CA 1
ATOM 577 C C . ALA A 1 76 ? 7.019 26.184 6.335 1.00 35.16 76 ALA A C 1
ATOM 579 O O . ALA A 1 76 ? 7.334 25.094 5.843 1.00 35.16 76 ALA A O 1
ATOM 580 N N . PHE A 1 77 ? 6.383 27.111 5.607 1.00 33.72 77 PHE A N 1
ATOM 581 C CA . PHE A 1 77 ? 6.087 26.975 4.185 1.00 33.72 77 PHE A CA 1
ATOM 582 C C . PHE A 1 77 ? 7.387 26.936 3.365 1.00 33.72 77 PHE A C 1
ATOM 584 O O . PHE A 1 77 ? 7.987 27.954 3.015 1.00 33.72 77 PHE A O 1
ATOM 591 N N . ARG A 1 78 ? 7.849 25.726 3.039 1.00 29.11 78 ARG A N 1
ATOM 592 C CA . ARG A 1 78 ? 8.943 25.507 2.086 1.00 29.11 78 ARG A CA 1
ATOM 593 C C . ARG A 1 78 ? 8.482 25.962 0.697 1.00 29.11 78 ARG A C 1
ATOM 595 O O . ARG A 1 78 ? 7.718 25.266 0.033 1.00 29.11 78 ARG A O 1
ATOM 602 N N . TRP A 1 79 ? 9.010 27.092 0.225 1.00 37.66 79 TRP A N 1
ATOM 603 C CA . TRP A 1 79 ? 8.760 27.711 -1.093 1.00 37.66 79 TRP A CA 1
ATOM 604 C C . TRP A 1 79 ? 9.111 26.845 -2.325 1.00 37.66 79 TRP A C 1
ATOM 606 O O . TRP A 1 79 ? 9.038 27.304 -3.462 1.00 37.66 79 TRP A O 1
ATOM 616 N N . GLU A 1 80 ? 9.485 25.585 -2.125 1.00 35.00 80 GLU A N 1
ATOM 617 C CA . GLU A 1 80 ? 9.988 24.670 -3.152 1.00 35.00 80 GLU A CA 1
ATOM 618 C C . GLU A 1 80 ? 8.876 23.839 -3.817 1.00 35.00 80 GLU A C 1
ATOM 620 O O . GLU A 1 80 ? 9.135 23.108 -4.771 1.00 35.00 80 GLU A O 1
ATOM 625 N N . VAL A 1 81 ? 7.622 23.974 -3.373 1.00 33.94 81 VAL A N 1
ATOM 626 C CA . VAL A 1 81 ? 6.468 23.275 -3.959 1.00 33.94 81 VAL A CA 1
ATOM 627 C C . VAL A 1 81 ? 5.522 24.277 -4.617 1.00 33.94 81 VAL A C 1
ATOM 629 O O . VAL A 1 81 ? 4.431 24.556 -4.132 1.00 33.94 81 VAL A O 1
ATOM 632 N N . LEU A 1 82 ? 5.934 24.814 -5.767 1.00 34.78 82 LEU A N 1
ATOM 633 C CA . LEU A 1 82 ? 5.047 25.554 -6.666 1.00 34.78 82 LEU A CA 1
ATOM 634 C C . LEU A 1 82 ? 5.094 24.914 -8.065 1.00 34.78 82 LEU A C 1
ATOM 636 O O . LEU A 1 82 ? 6.120 25.010 -8.742 1.00 34.78 82 LEU A O 1
ATOM 640 N N . PRO A 1 83 ? 3.994 24.346 -8.593 1.00 40.06 83 PRO A N 1
ATOM 641 C CA . PRO A 1 83 ? 3.846 24.119 -10.025 1.00 40.06 83 PRO A CA 1
ATOM 642 C C . PRO A 1 83 ? 3.472 25.447 -10.708 1.00 40.06 83 PRO A C 1
ATOM 644 O O . PRO A 1 83 ? 2.431 25.578 -11.341 1.00 40.06 83 PRO A O 1
ATOM 647 N N . VAL A 1 84 ? 4.330 26.456 -10.577 1.00 41.34 84 VAL A N 1
ATOM 648 C CA . VAL A 1 84 ? 4.268 27.719 -11.325 1.00 41.34 84 VAL A CA 1
ATOM 649 C C . VAL A 1 84 ? 5.333 27.836 -12.422 1.00 41.34 84 VAL A C 1
ATOM 651 O O . VAL A 1 84 ? 5.042 28.534 -13.390 1.00 41.34 84 VAL A O 1
ATOM 654 N N . PRO A 1 85 ? 6.493 27.139 -12.445 1.00 36.06 85 PRO A N 1
ATOM 655 C CA . PRO A 1 85 ? 7.470 27.406 -13.498 1.00 36.06 85 PRO A CA 1
ATOM 656 C C . PRO A 1 85 ? 7.000 26.916 -14.874 1.00 36.06 85 PRO A C 1
ATOM 658 O O . PRO A 1 85 ? 7.324 27.543 -15.872 1.00 36.06 85 PRO A O 1
ATOM 661 N N . LEU A 1 86 ? 6.152 25.888 -14.974 1.00 35.31 86 LEU A N 1
ATOM 662 C CA . LEU A 1 86 ? 5.652 25.421 -16.278 1.00 35.31 86 LEU A CA 1
ATOM 663 C C . LEU A 1 86 ? 4.658 26.401 -16.926 1.00 35.31 86 LEU A C 1
ATOM 665 O O . LEU A 1 86 ? 4.709 26.623 -18.137 1.00 35.31 86 LEU A O 1
ATOM 669 N N . PHE A 1 87 ? 3.805 27.049 -16.126 1.00 40.81 87 PHE A N 1
ATOM 670 C CA . PHE A 1 87 ? 2.847 28.047 -16.614 1.00 40.81 87 PHE A CA 1
ATOM 671 C C . PHE A 1 87 ? 3.451 29.450 -16.697 1.00 40.81 87 PHE A C 1
ATOM 673 O O . PHE A 1 87 ? 3.140 30.178 -17.636 1.00 40.81 87 PHE A O 1
ATOM 680 N N . ALA A 1 88 ? 4.373 29.802 -15.799 1.00 39.56 88 ALA A N 1
ATOM 681 C CA . ALA A 1 88 ? 5.150 31.031 -15.879 1.00 39.56 88 ALA A CA 1
ATOM 682 C C . ALA A 1 88 ? 6.112 31.006 -17.070 1.00 39.56 88 ALA A C 1
ATOM 684 O O . ALA A 1 88 ? 6.236 32.022 -17.730 1.00 39.56 88 ALA A O 1
ATOM 685 N N . VAL A 1 89 ? 6.717 29.869 -17.435 1.00 38.34 89 VAL A N 1
ATOM 686 C CA . VAL A 1 89 ? 7.545 29.762 -18.651 1.00 38.34 89 VAL A CA 1
ATOM 687 C C . VAL A 1 89 ? 6.683 29.860 -19.913 1.00 38.34 89 VAL A C 1
ATOM 689 O O . VAL A 1 89 ? 7.064 30.568 -20.844 1.00 38.34 89 VAL A O 1
ATOM 692 N N . ALA A 1 90 ? 5.492 29.250 -19.942 1.00 38.97 90 ALA A N 1
ATOM 693 C CA . ALA A 1 90 ? 4.557 29.397 -21.061 1.00 38.97 90 ALA A CA 1
ATOM 694 C C . ALA A 1 90 ? 4.018 30.836 -21.192 1.00 38.97 90 ALA A C 1
ATOM 696 O O . ALA A 1 90 ? 3.969 31.381 -22.295 1.00 38.97 90 ALA A O 1
ATOM 697 N N . ALA A 1 91 ? 3.677 31.482 -20.073 1.00 42.53 91 ALA A N 1
ATOM 698 C CA . ALA A 1 91 ? 3.219 32.868 -20.025 1.00 42.53 91 ALA A CA 1
ATOM 699 C C . ALA A 1 91 ? 4.351 33.871 -20.308 1.00 42.53 91 ALA A C 1
ATOM 701 O O . ALA A 1 91 ? 4.125 34.845 -21.016 1.00 42.53 91 ALA A O 1
ATOM 702 N N . PHE A 1 92 ? 5.576 33.615 -19.843 1.00 40.53 92 PHE A N 1
ATOM 703 C CA . PHE A 1 92 ? 6.774 34.430 -20.083 1.00 40.53 92 PHE A CA 1
ATOM 704 C C . PHE A 1 92 ? 7.232 34.348 -21.542 1.00 40.53 92 PHE A C 1
ATOM 706 O O . PHE A 1 92 ? 7.559 35.370 -22.149 1.00 40.53 92 PHE A O 1
ATOM 713 N N . GLN A 1 93 ? 7.173 33.160 -22.156 1.00 40.06 93 GLN A N 1
ATOM 714 C CA . GLN A 1 93 ? 7.435 33.016 -23.590 1.00 40.06 93 GLN A CA 1
ATOM 715 C C . GLN A 1 93 ? 6.364 33.699 -24.459 1.00 40.06 93 GLN A C 1
ATOM 717 O O . GLN A 1 93 ? 6.691 34.196 -25.538 1.00 40.06 93 GLN A O 1
ATOM 722 N N . LEU A 1 94 ? 5.117 33.812 -23.980 1.00 40.25 94 LEU A N 1
ATOM 723 C CA . LEU A 1 94 ? 4.045 34.557 -24.656 1.00 40.25 94 LEU A CA 1
ATOM 724 C C . LEU A 1 94 ? 4.107 36.078 -24.405 1.00 40.25 94 LEU A C 1
ATOM 726 O O . LEU A 1 94 ? 3.849 36.864 -25.318 1.00 40.25 94 LEU A O 1
ATOM 730 N N . ALA A 1 95 ? 4.477 36.507 -23.193 1.00 42.56 95 ALA A N 1
ATOM 731 C CA . ALA A 1 95 ? 4.616 37.911 -22.792 1.00 42.56 95 ALA A CA 1
ATOM 732 C C . ALA A 1 95 ? 5.698 38.631 -23.605 1.00 42.56 95 ALA A C 1
ATOM 734 O O . ALA A 1 95 ? 5.538 39.798 -23.965 1.00 42.56 95 ALA A O 1
ATOM 735 N N . ARG A 1 96 ? 6.742 37.895 -24.006 1.00 43.16 96 ARG A N 1
ATOM 736 C CA . ARG A 1 96 ? 7.784 38.367 -24.925 1.00 43.16 96 ARG A CA 1
ATOM 737 C C . ARG A 1 96 ? 7.249 38.763 -26.308 1.00 43.16 96 ARG A C 1
ATOM 739 O O . ARG A 1 96 ? 7.937 39.474 -27.031 1.00 43.16 96 ARG A O 1
ATOM 746 N N . GLN A 1 97 ? 6.040 38.326 -26.681 1.00 48.38 97 GLN A N 1
ATOM 747 C CA . GLN A 1 97 ? 5.465 38.584 -28.001 1.00 48.38 97 GLN A CA 1
ATOM 748 C C . GLN A 1 97 ? 4.466 39.757 -28.053 1.00 48.38 97 GLN A C 1
ATOM 750 O O . GLN A 1 97 ? 4.350 40.340 -29.130 1.00 48.38 97 GLN A O 1
ATOM 755 N N . ARG A 1 98 ? 3.743 40.131 -26.968 1.00 53.50 98 ARG A N 1
ATOM 756 C CA . ARG A 1 98 ? 2.754 41.255 -26.962 1.00 53.50 98 ARG A CA 1
ATOM 757 C C . ARG A 1 98 ? 2.483 41.886 -25.566 1.00 53.50 98 ARG A C 1
ATOM 759 O O . ARG A 1 98 ? 1.478 41.549 -24.938 1.00 53.50 98 ARG A O 1
ATOM 766 N N . PRO A 1 99 ? 3.290 42.857 -25.099 1.00 46.91 99 PRO A N 1
ATOM 767 C CA . PRO A 1 99 ? 3.225 43.384 -23.723 1.00 46.91 99 PRO A CA 1
ATOM 768 C C . PRO A 1 99 ? 2.025 44.304 -23.389 1.00 46.91 99 PRO A C 1
ATOM 770 O O . PRO A 1 99 ? 1.600 44.360 -22.239 1.00 46.91 99 PRO A O 1
ATOM 773 N N . GLY A 1 100 ? 1.429 45.011 -24.359 1.00 51.78 100 GLY A N 1
ATOM 774 C CA . GLY A 1 100 ? 0.472 46.099 -24.068 1.00 51.78 100 GLY A CA 1
ATOM 775 C C . GLY A 1 100 ? -0.963 45.697 -23.685 1.00 51.78 100 GLY A C 1
ATOM 776 O O . GLY A 1 100 ? -1.669 46.476 -23.052 1.00 51.78 100 GLY A O 1
ATOM 777 N N . THR A 1 101 ? -1.429 44.505 -24.068 1.00 54.28 101 THR A N 1
ATOM 778 C CA . THR A 1 101 ? -2.829 44.072 -23.859 1.00 54.28 101 THR A CA 1
ATOM 779 C C . THR A 1 101 ? -3.072 43.388 -22.516 1.00 54.28 101 THR A C 1
ATOM 781 O O . THR A 1 101 ? -4.163 43.516 -21.971 1.00 54.28 101 THR A O 1
ATOM 784 N N . MET A 1 102 ? -2.073 42.691 -21.961 1.00 49.75 102 MET A N 1
ATOM 785 C CA . MET A 1 102 ? -2.217 42.048 -20.647 1.00 49.75 102 MET A CA 1
ATOM 786 C C . MET A 1 102 ? -2.210 43.067 -19.506 1.00 49.75 102 MET A C 1
ATOM 788 O O . MET A 1 102 ? -3.058 42.982 -18.627 1.00 49.75 102 MET A O 1
ATOM 792 N N . ALA A 1 103 ? -1.320 44.065 -19.551 1.00 50.81 103 ALA A N 1
ATOM 793 C CA . ALA A 1 103 ? -1.218 45.077 -18.498 1.00 50.81 103 ALA A CA 1
ATOM 794 C C . ALA A 1 103 ? -2.550 45.816 -18.263 1.00 50.81 103 ALA A C 1
ATOM 796 O O . ALA A 1 103 ? -2.943 46.058 -17.126 1.00 50.81 103 ALA A O 1
ATOM 797 N N . TRP A 1 104 ? -3.292 46.102 -19.336 1.00 52.94 104 TRP A N 1
ATOM 798 C CA . TRP A 1 104 ? -4.574 46.807 -19.257 1.00 52.94 104 TRP A CA 1
ATOM 799 C C . TRP A 1 104 ? -5.712 45.953 -18.677 1.00 52.94 104 TRP A C 1
ATOM 801 O O . TRP A 1 104 ? -6.536 46.459 -17.912 1.00 52.94 104 TRP A O 1
ATOM 811 N N . ALA A 1 105 ? -5.750 44.656 -19.001 1.00 55.25 105 ALA A N 1
ATOM 812 C CA . ALA A 1 105 ? -6.740 43.728 -18.453 1.00 55.25 105 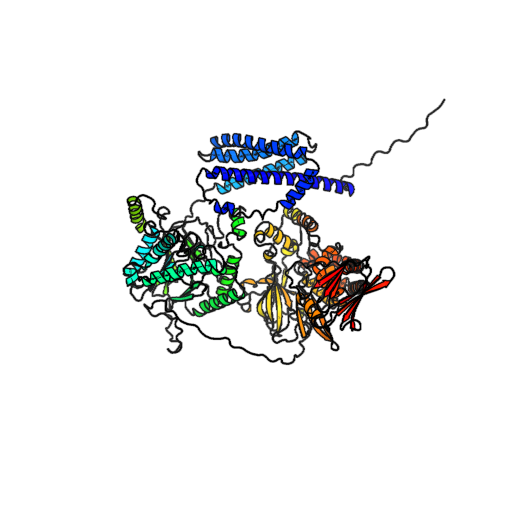ALA A CA 1
ATOM 813 C C . ALA A 1 105 ? -6.540 43.506 -16.946 1.00 55.25 105 ALA A C 1
ATOM 815 O O . ALA A 1 105 ? -7.519 43.437 -16.202 1.00 55.25 105 ALA A O 1
ATOM 816 N N . THR A 1 106 ? -5.283 43.470 -16.497 1.00 50.31 106 THR A N 1
ATOM 817 C CA . THR A 1 106 ? -4.931 43.364 -15.077 1.00 50.31 106 THR A CA 1
ATOM 818 C C . THR A 1 106 ? -5.355 44.610 -14.299 1.00 50.31 106 THR A C 1
ATOM 820 O O . THR A 1 106 ? -6.026 44.490 -13.279 1.00 50.31 106 THR A O 1
ATOM 823 N N . VAL A 1 107 ? -5.045 45.810 -14.808 1.00 58.84 107 VAL A N 1
ATOM 824 C CA . VAL A 1 107 ? -5.414 47.080 -14.151 1.00 58.84 107 VAL A CA 1
ATOM 825 C C . VAL A 1 107 ? -6.934 47.253 -14.067 1.00 58.84 107 VAL A C 1
ATOM 827 O O . VAL A 1 107 ? -7.462 47.642 -13.029 1.00 58.84 107 VAL A O 1
ATOM 830 N N . SER A 1 108 ? -7.659 46.910 -15.133 1.00 63.62 108 SER A N 1
ATOM 831 C CA . SER A 1 108 ? -9.123 47.042 -15.163 1.00 63.62 108 SER A CA 1
ATOM 832 C C . SER A 1 108 ? -9.844 45.997 -14.319 1.00 63.62 108 SER A C 1
ATOM 834 O O . SER A 1 108 ? -10.855 46.309 -13.698 1.00 63.62 108 SER A O 1
ATOM 836 N N . GLY A 1 109 ? -9.333 44.761 -14.286 1.00 63.47 109 GLY A N 1
ATOM 837 C CA . GLY A 1 109 ? -9.845 43.725 -13.391 1.00 63.47 109 GLY A CA 1
ATOM 838 C C . GLY A 1 109 ? -9.711 44.161 -11.938 1.00 63.47 109 GLY A C 1
ATOM 839 O O . GLY A 1 109 ? -10.688 44.140 -11.196 1.00 63.47 109 GLY A O 1
ATOM 840 N N . PHE A 1 110 ? -8.530 44.647 -11.556 1.00 57.41 110 PHE A N 1
ATOM 841 C CA . PHE A 1 110 ? -8.290 45.129 -10.200 1.00 57.41 110 PHE A CA 1
ATOM 842 C C . PHE A 1 110 ? -9.201 46.310 -9.830 1.00 57.41 110 PHE A C 1
ATOM 844 O O . PHE A 1 110 ? -9.819 46.301 -8.768 1.00 57.41 110 PHE A O 1
ATOM 851 N N . GLY A 1 111 ? -9.371 47.284 -10.732 1.00 66.38 111 GLY A N 1
ATOM 852 C CA . GLY A 1 111 ? -10.310 48.392 -10.526 1.00 66.38 111 GLY A CA 1
ATOM 853 C C . GLY A 1 111 ? -11.764 47.932 -10.362 1.00 66.38 111 GLY A C 1
ATOM 854 O O . GLY A 1 111 ? -12.474 48.426 -9.488 1.00 66.38 111 GLY A O 1
ATOM 855 N N . GLY A 1 112 ? -12.196 46.943 -11.152 1.00 74.38 112 GLY A N 1
ATOM 856 C CA . GLY A 1 112 ? -13.523 46.340 -11.028 1.00 74.38 112 GLY A CA 1
ATOM 857 C C . GLY A 1 112 ? -13.720 45.615 -9.697 1.00 74.38 112 GLY A C 1
ATOM 858 O O . GLY A 1 112 ? -14.769 45.761 -9.079 1.00 74.38 112 GLY A O 1
ATOM 859 N N . MET A 1 113 ? -12.707 44.883 -9.228 1.00 73.00 113 MET A N 1
ATOM 860 C CA . MET A 1 113 ? -12.734 44.165 -7.950 1.00 73.00 113 MET A CA 1
ATOM 861 C C . MET A 1 113 ? -12.964 45.107 -6.771 1.00 73.00 113 MET A C 1
ATOM 863 O O . MET A 1 113 ? -13.853 44.868 -5.960 1.00 73.00 113 MET A O 1
ATOM 867 N N . VAL A 1 114 ? -12.201 46.199 -6.698 1.00 67.38 114 VAL A N 1
ATOM 868 C CA . VAL A 1 114 ? -12.313 47.173 -5.602 1.00 67.38 114 VAL A CA 1
ATOM 869 C C . VAL A 1 114 ? -13.697 47.822 -5.596 1.00 67.38 114 VAL A C 1
ATOM 871 O O . VAL A 1 114 ? -14.347 47.885 -4.555 1.00 67.38 114 VAL A O 1
ATOM 874 N N . LEU A 1 115 ? -14.188 48.248 -6.764 1.00 70.19 115 LEU A N 1
ATOM 875 C CA . LEU A 1 115 ? -15.509 48.867 -6.875 1.00 70.19 115 LEU A CA 1
ATOM 876 C C . LEU A 1 115 ? -16.635 47.887 -6.511 1.00 70.19 115 LEU A C 1
ATOM 878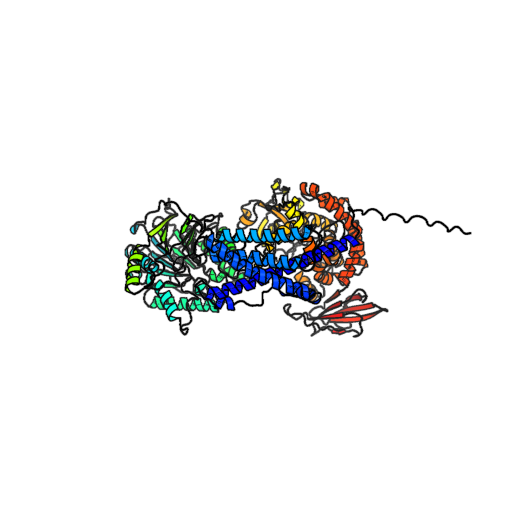 O O . LEU A 1 115 ? -17.569 48.246 -5.793 1.00 70.19 115 LEU A O 1
ATOM 882 N N . GLY A 1 116 ? -16.529 46.642 -6.976 1.00 74.75 116 GLY A N 1
ATOM 883 C CA . GLY A 1 116 ? -17.478 45.586 -6.656 1.00 74.75 116 GLY A CA 1
ATOM 884 C C . GLY A 1 116 ? -17.505 45.260 -5.164 1.00 74.75 116 GLY A C 1
ATOM 885 O O . GLY A 1 116 ? -18.589 45.098 -4.609 1.00 74.75 116 GLY A O 1
ATOM 886 N N . ALA A 1 117 ? -16.346 45.233 -4.501 1.00 64.56 117 ALA A N 1
ATOM 887 C CA . ALA A 1 117 ? -16.247 44.966 -3.068 1.00 64.56 117 ALA A CA 1
ATOM 888 C C . ALA A 1 117 ? -17.019 45.994 -2.234 1.00 64.56 117 ALA A C 1
ATOM 890 O O . ALA A 1 117 ? -17.787 45.639 -1.345 1.00 64.56 117 ALA A O 1
ATOM 891 N N . VAL A 1 118 ? -16.869 47.276 -2.569 1.00 74.88 118 VAL A N 1
ATOM 892 C CA . VAL A 1 118 ? -17.538 48.372 -1.857 1.00 74.88 118 VAL A CA 1
ATOM 893 C C . VAL A 1 118 ? -19.056 48.310 -2.043 1.00 74.88 118 VAL A C 1
ATOM 895 O O . VAL A 1 118 ? -19.805 48.399 -1.070 1.00 74.88 118 VAL A O 1
ATOM 898 N N . ILE A 1 119 ? -19.523 48.109 -3.280 1.00 75.62 119 ILE A N 1
ATOM 899 C CA . ILE A 1 119 ? -20.961 48.019 -3.583 1.00 75.62 119 ILE A CA 1
ATOM 900 C C . ILE A 1 119 ? -21.574 46.787 -2.911 1.00 75.62 119 ILE A C 1
ATOM 902 O O . ILE A 1 119 ? -22.632 46.876 -2.289 1.00 75.62 119 ILE A O 1
ATOM 906 N N . GLY A 1 120 ? -20.897 45.644 -3.013 1.00 73.75 120 GLY A N 1
ATOM 907 C CA . GLY A 1 120 ? -21.344 44.394 -2.419 1.00 73.75 120 GLY A CA 1
ATOM 908 C C . GLY A 1 120 ? -21.435 44.474 -0.899 1.00 73.75 120 GLY A C 1
ATOM 909 O O . GLY A 1 120 ? -22.422 44.010 -0.335 1.00 73.75 120 GLY A O 1
ATOM 910 N N . ALA A 1 121 ? -20.467 45.112 -0.236 1.00 67.75 121 ALA A N 1
ATOM 911 C CA . ALA A 1 121 ? -20.498 45.296 1.212 1.00 67.75 121 ALA A CA 1
ATOM 912 C C . ALA A 1 121 ? -21.678 46.168 1.650 1.00 67.75 121 ALA A C 1
ATOM 914 O O . ALA A 1 121 ? -22.383 45.823 2.598 1.00 67.75 121 ALA A O 1
ATOM 915 N N . GLY A 1 122 ? -21.960 47.248 0.917 1.00 73.00 122 GLY A N 1
ATOM 916 C CA . GLY A 1 122 ? -23.140 48.080 1.154 1.00 73.00 122 GLY A CA 1
ATOM 917 C C . GLY A 1 122 ? -24.455 47.302 1.031 1.00 73.00 122 GLY A C 1
ATOM 918 O O . GLY A 1 122 ? -25.298 47.384 1.919 1.00 73.00 122 GLY A O 1
ATOM 919 N N . VAL A 1 123 ? -24.618 46.491 -0.020 1.00 68.75 123 VAL A N 1
ATOM 920 C CA . VAL A 1 123 ? -25.828 45.665 -0.217 1.00 68.75 123 VAL A CA 1
ATOM 921 C C . VAL A 1 123 ? -25.936 44.563 0.839 1.00 68.75 123 VAL A C 1
ATOM 923 O O . VAL A 1 123 ? -27.004 44.348 1.406 1.00 68.75 123 VAL A O 1
ATOM 926 N N . GLY A 1 124 ? -24.833 43.881 1.144 1.00 57.78 124 GLY A N 1
ATOM 927 C CA . GLY A 1 124 ? -24.804 42.813 2.141 1.00 57.78 124 GLY A CA 1
ATOM 928 C C . GLY A 1 124 ? -25.136 43.302 3.550 1.00 57.78 124 GLY A C 1
ATOM 929 O O . GLY A 1 124 ? -25.788 42.581 4.297 1.00 57.78 124 GLY A O 1
ATOM 930 N N . SER A 1 125 ? -24.779 44.549 3.875 1.00 68.75 125 SER A N 1
ATOM 931 C CA . SER A 1 125 ? -25.135 45.203 5.144 1.00 68.75 125 SER A CA 1
ATOM 932 C C . SER A 1 125 ? -26.646 45.404 5.321 1.00 68.75 125 SER A C 1
ATOM 934 O O . SER A 1 125 ? -27.106 45.590 6.440 1.00 68.75 125 SER A O 1
ATOM 936 N N . VAL A 1 126 ? -27.409 45.400 4.223 1.00 67.50 126 VAL A N 1
ATOM 937 C CA . VAL A 1 126 ? -28.863 45.628 4.212 1.00 67.50 126 VAL A CA 1
ATOM 938 C C . VAL A 1 126 ? -29.648 44.314 4.112 1.00 67.50 126 VAL A C 1
ATOM 940 O O . VAL A 1 126 ? -30.778 44.236 4.583 1.00 67.50 126 VAL A O 1
ATOM 943 N N . VAL A 1 127 ? -29.077 43.284 3.477 1.00 55.19 127 VAL A N 1
ATOM 944 C CA . VAL A 1 127 ? -29.803 42.056 3.087 1.00 55.19 127 VAL A CA 1
ATOM 945 C C . VAL A 1 127 ? -29.534 40.866 4.016 1.00 55.19 127 VAL A C 1
ATOM 947 O O . VAL A 1 127 ? -30.356 39.955 4.093 1.00 55.19 127 VAL A O 1
ATOM 950 N N . LEU A 1 128 ? -28.397 40.839 4.710 1.00 50.06 128 LEU A N 1
ATOM 951 C CA . LEU A 1 128 ? -27.964 39.710 5.539 1.00 50.06 128 LEU A CA 1
ATOM 952 C C . LEU A 1 128 ? -27.875 40.127 7.015 1.00 50.06 128 LEU A C 1
ATOM 954 O O . LEU A 1 128 ? -27.641 41.295 7.311 1.00 50.06 128 LEU A O 1
ATOM 958 N N . ALA A 1 129 ? -28.066 39.167 7.929 1.00 51.25 129 ALA A N 1
ATOM 959 C CA . ALA A 1 129 ? -28.114 39.403 9.375 1.00 51.25 129 ALA A CA 1
ATOM 960 C C . ALA A 1 129 ? -26.899 40.196 9.902 1.00 51.25 129 ALA A C 1
ATOM 962 O O . ALA A 1 129 ? -25.772 40.052 9.408 1.00 51.25 129 ALA A O 1
ATOM 963 N N . GLU A 1 130 ? -27.146 41.034 10.914 1.00 48.22 130 GLU A N 1
ATOM 964 C CA . GLU A 1 130 ? -26.160 41.978 11.443 1.00 48.22 130 GLU A CA 1
ATOM 965 C C . GLU A 1 130 ? -24.902 41.257 11.960 1.00 48.22 130 GLU A C 1
ATOM 967 O O . GLU A 1 130 ? -24.974 40.316 12.747 1.00 48.22 130 GLU A O 1
ATOM 972 N N . GLY A 1 131 ? -23.737 41.693 11.468 1.00 53.91 131 GLY A N 1
ATOM 973 C CA . GLY A 1 131 ? -22.409 41.174 11.820 1.00 53.91 131 GLY A CA 1
ATOM 974 C C . GLY A 1 131 ? -21.640 40.571 10.640 1.00 53.91 131 GLY A C 1
ATOM 975 O O . GLY A 1 131 ? -20.469 40.886 10.451 1.00 53.91 131 GLY A O 1
ATOM 976 N N . VAL A 1 132 ? -22.295 39.766 9.795 1.00 48.38 132 VAL A N 1
ATOM 977 C CA . VAL A 1 132 ? -21.633 39.042 8.680 1.00 48.38 132 VAL A CA 1
ATOM 978 C C . VAL A 1 132 ? -21.986 39.631 7.310 1.00 48.38 132 VAL A C 1
ATOM 980 O O . VAL A 1 132 ? -21.226 39.494 6.347 1.00 48.38 132 VAL A O 1
ATOM 983 N N . GLY A 1 133 ? -23.116 40.335 7.215 1.00 56.38 133 GLY A N 1
ATOM 984 C CA . GLY A 1 133 ? -23.639 40.884 5.965 1.00 56.38 133 GLY A CA 1
ATOM 985 C C . GLY A 1 133 ? -22.689 41.795 5.177 1.00 56.38 133 GLY A C 1
ATOM 986 O O . GLY A 1 133 ? -22.479 41.531 3.988 1.00 56.38 133 GLY A O 1
ATOM 987 N N . PRO A 1 134 ? -22.059 42.814 5.792 1.00 58.28 134 PRO A N 1
ATOM 988 C CA . PRO A 1 134 ? -21.128 43.700 5.092 1.00 58.28 134 PRO A CA 1
ATOM 989 C C . PRO A 1 134 ? -19.930 42.946 4.501 1.00 58.28 134 PRO A C 1
ATOM 991 O O . PRO A 1 134 ? -19.495 43.214 3.382 1.00 58.28 134 PRO A O 1
ATOM 994 N N . TRP A 1 135 ? -19.417 41.955 5.229 1.00 58.78 135 TRP A N 1
ATOM 995 C CA . TRP A 1 135 ? -18.248 41.189 4.811 1.00 58.78 135 TRP A CA 1
ATOM 996 C C . TRP A 1 135 ? -18.586 40.207 3.683 1.00 58.78 135 TRP A C 1
ATOM 998 O O . TRP A 1 135 ? -17.946 40.219 2.630 1.00 58.78 135 TRP A O 1
ATOM 1008 N N . ALA A 1 136 ? -19.650 39.416 3.849 1.00 50.50 136 ALA A N 1
ATOM 1009 C CA . ALA A 1 136 ? -20.086 38.447 2.844 1.00 50.50 136 ALA A CA 1
ATOM 1010 C C . ALA A 1 136 ? -20.514 39.135 1.538 1.00 50.50 136 ALA A C 1
ATOM 1012 O O . ALA A 1 136 ? -20.128 38.708 0.446 1.00 50.50 136 ALA A O 1
ATOM 1013 N N . GLY A 1 137 ? -21.250 40.245 1.644 1.00 62.31 137 GLY A N 1
ATOM 1014 C CA . GLY A 1 137 ? -21.606 41.067 0.495 1.00 62.31 137 GLY A CA 1
ATOM 1015 C C . GLY A 1 137 ? -20.374 41.634 -0.210 1.00 62.31 137 GLY A C 1
ATOM 1016 O O . GLY A 1 137 ? -20.304 41.597 -1.440 1.00 62.31 137 GLY A O 1
ATOM 1017 N N . GLY A 1 138 ? -19.377 42.100 0.549 1.00 63.91 138 GLY A N 1
ATOM 1018 C CA . GLY A 1 138 ? -18.135 42.645 0.004 1.00 63.91 138 GLY A CA 1
ATOM 1019 C C . GLY A 1 138 ? -17.327 41.624 -0.789 1.00 63.91 138 GLY A C 1
ATOM 1020 O O . GLY A 1 138 ? -16.895 41.908 -1.904 1.00 63.91 138 GLY A O 1
ATOM 1021 N N . VAL A 1 139 ? -17.194 40.398 -0.285 1.00 52.81 139 VAL A N 1
ATOM 1022 C CA . VAL A 1 139 ? -16.474 39.323 -0.986 1.00 52.81 139 VAL A CA 1
ATOM 1023 C C . VAL A 1 139 ? -17.179 38.934 -2.293 1.00 52.81 139 VAL A C 1
ATOM 1025 O O . VAL A 1 139 ? -16.534 38.821 -3.340 1.00 52.81 139 VAL A O 1
ATOM 1028 N N . ILE A 1 140 ? -18.508 38.790 -2.266 1.00 60.38 140 ILE A N 1
ATOM 1029 C CA . ILE A 1 140 ? -19.308 38.466 -3.459 1.00 60.38 140 ILE A CA 1
ATOM 1030 C C . ILE A 1 140 ? -19.208 39.594 -4.495 1.00 60.38 140 ILE A C 1
ATOM 1032 O O . ILE A 1 140 ? -18.990 39.344 -5.685 1.00 60.38 140 ILE A O 1
ATOM 1036 N N . GLY A 1 141 ? -19.314 40.843 -4.040 1.00 66.25 141 GLY A N 1
ATOM 1037 C CA . GLY A 1 141 ? -19.177 42.021 -4.882 1.00 66.25 141 GLY A 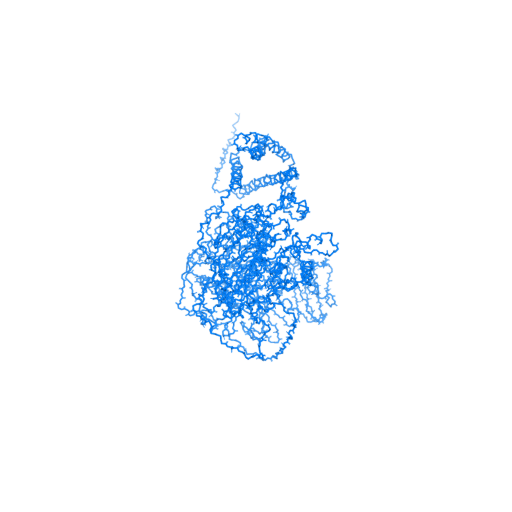CA 1
ATOM 1038 C C . GLY A 1 141 ? -17.790 42.138 -5.515 1.00 66.25 141 GLY A C 1
ATOM 1039 O O . GLY A 1 141 ? -17.691 42.425 -6.707 1.00 66.25 141 GLY A O 1
ATOM 1040 N N . ALA A 1 142 ? -16.721 41.852 -4.766 1.00 63.69 142 ALA A N 1
ATOM 1041 C CA . ALA A 1 142 ? -15.344 41.890 -5.258 1.00 63.69 142 ALA A CA 1
ATOM 1042 C C . ALA A 1 142 ? -15.116 40.892 -6.400 1.00 63.69 142 ALA A C 1
ATOM 1044 O O . ALA A 1 142 ? -14.546 41.237 -7.438 1.00 63.69 142 ALA A O 1
ATOM 1045 N N . ALA A 1 143 ? -15.613 39.663 -6.235 1.00 54.53 143 ALA A N 1
ATOM 1046 C CA . ALA A 1 143 ? -15.510 38.618 -7.246 1.00 54.53 143 ALA A CA 1
ATOM 1047 C C . ALA A 1 143 ? -16.285 38.984 -8.523 1.00 54.53 143 ALA A C 1
ATOM 1049 O O . ALA A 1 143 ? -15.746 38.878 -9.628 1.00 54.53 143 ALA A O 1
ATOM 1050 N N . ALA A 1 144 ? -17.519 39.482 -8.384 1.00 62.16 144 ALA A N 1
ATOM 1051 C CA . ALA A 1 144 ? -18.314 39.950 -9.519 1.00 62.16 144 ALA A CA 1
ATOM 1052 C C . ALA A 1 144 ? -17.628 41.125 -10.239 1.00 62.16 144 ALA A C 1
ATOM 1054 O O . ALA A 1 144 ? -17.485 41.112 -11.465 1.00 62.16 144 ALA A O 1
ATOM 1055 N N . GLY A 1 145 ? -17.129 42.091 -9.466 1.00 68.19 145 GLY A N 1
ATOM 1056 C CA . GLY A 1 145 ? -16.419 43.274 -9.932 1.00 68.19 145 GLY A CA 1
ATOM 1057 C C . GLY A 1 145 ? -15.163 42.950 -10.739 1.00 68.19 145 GLY A C 1
ATOM 1058 O O . GLY A 1 145 ? -14.997 43.474 -11.844 1.00 68.19 145 GLY A O 1
ATOM 1059 N N . LEU A 1 146 ? -14.324 42.035 -10.241 1.00 65.88 146 LEU A N 1
ATOM 1060 C CA . LEU A 1 146 ? -13.104 41.562 -10.907 1.00 65.88 146 LEU A CA 1
ATOM 1061 C C . LEU A 1 146 ? -13.419 41.001 -12.300 1.00 65.88 146 LEU A C 1
ATOM 1063 O O . LEU A 1 146 ? -12.807 41.391 -13.296 1.00 65.88 146 LEU A O 1
ATOM 1067 N N . VAL A 1 147 ? -14.430 40.131 -12.376 1.00 56.91 147 VAL A N 1
ATOM 1068 C CA . VAL A 1 147 ? -14.875 39.500 -13.624 1.00 56.91 147 VAL A CA 1
ATOM 1069 C C . VAL A 1 147 ? -15.402 40.550 -14.601 1.00 56.91 147 VAL A C 1
ATOM 1071 O O . VAL A 1 147 ? -14.969 40.590 -15.755 1.00 56.91 147 VAL A O 1
ATOM 1074 N N . THR A 1 148 ? -16.278 41.454 -14.154 1.00 60.94 148 THR A N 1
ATOM 1075 C CA . THR A 1 148 ? -16.807 42.521 -15.020 1.00 60.94 148 THR A CA 1
ATOM 1076 C C . THR A 1 148 ? -15.736 43.503 -15.496 1.00 60.94 148 THR A C 1
ATOM 1078 O O . THR A 1 148 ? -15.742 43.866 -16.672 1.00 60.94 148 THR A O 1
ATOM 1081 N N . GLY A 1 149 ? -14.780 43.885 -14.643 1.00 65.12 149 GLY A N 1
ATOM 1082 C CA . GLY A 1 149 ? -13.676 44.782 -14.996 1.00 65.12 149 GLY A CA 1
ATOM 1083 C C . GLY A 1 149 ? -12.725 44.165 -16.022 1.00 65.12 149 GLY A C 1
ATOM 1084 O O . GLY A 1 149 ? -12.343 44.816 -16.999 1.00 65.12 149 GLY A O 1
ATOM 1085 N N . SER A 1 150 ? -12.412 42.875 -15.875 1.00 58.88 150 SER A N 1
ATOM 1086 C CA . SER A 1 150 ? -11.608 42.134 -16.851 1.00 58.88 150 SER A CA 1
ATOM 1087 C C . SER A 1 150 ? -12.334 41.940 -18.187 1.00 58.88 150 SER A C 1
ATOM 1089 O O . SER A 1 150 ? -11.712 42.067 -19.243 1.00 58.88 150 SER A O 1
ATOM 1091 N N . ILE A 1 151 ? -13.651 41.697 -18.178 1.00 57.81 151 ILE A N 1
ATOM 1092 C CA . ILE A 1 151 ? -14.465 41.593 -19.403 1.00 57.81 151 ILE A CA 1
ATOM 1093 C C . ILE A 1 151 ? -14.588 42.955 -20.110 1.00 57.81 151 ILE A C 1
ATOM 1095 O O . ILE A 1 151 ? -14.463 43.028 -21.336 1.00 57.81 151 ILE A O 1
ATOM 1099 N N . ALA A 1 152 ? -14.790 44.046 -19.366 1.00 58.78 152 ALA A N 1
ATOM 1100 C CA . ALA A 1 152 ? -14.880 45.398 -19.920 1.00 58.78 152 ALA A CA 1
ATOM 1101 C C . ALA A 1 152 ? -13.574 45.822 -20.615 1.00 58.78 152 ALA A C 1
ATOM 1103 O O . ALA A 1 152 ? -13.607 46.364 -21.722 1.00 58.78 152 ALA A O 1
ATOM 1104 N N . ALA A 1 153 ? -12.422 45.479 -20.034 1.00 56.78 153 ALA A N 1
ATOM 1105 C CA . ALA A 1 153 ? -11.106 45.743 -20.618 1.00 56.78 153 ALA A CA 1
ATOM 1106 C C . ALA A 1 153 ? -10.891 45.051 -21.972 1.00 56.78 153 ALA A C 1
ATOM 1108 O O . ALA A 1 153 ? -10.246 45.600 -22.867 1.00 56.78 153 ALA A O 1
ATOM 1109 N N . LEU A 1 154 ? -11.467 43.856 -22.143 1.00 52.03 154 LEU A N 1
ATOM 1110 C CA . LEU A 1 154 ? -11.418 43.105 -23.398 1.00 52.03 154 LEU A CA 1
ATOM 1111 C C . LEU A 1 154 ? -12.306 43.734 -24.487 1.00 52.03 154 LEU A C 1
ATOM 1113 O O . LEU A 1 154 ? -11.990 43.618 -25.671 1.00 52.03 154 LEU A O 1
ATOM 1117 N N . ARG A 1 155 ? -13.375 44.450 -24.109 1.00 50.81 155 ARG A N 1
ATOM 1118 C CA . ARG A 1 155 ? -14.282 45.158 -25.034 1.00 50.81 155 ARG A CA 1
ATOM 1119 C C . ARG A 1 155 ? -13.698 46.459 -25.596 1.00 50.81 155 ARG A C 1
ATOM 1121 O O . ARG A 1 155 ? -14.033 46.821 -26.720 1.00 50.81 155 ARG A O 1
ATOM 1128 N N . ILE A 1 156 ? -12.831 47.149 -24.849 1.00 50.75 156 ILE A N 1
ATOM 1129 C CA . ILE A 1 156 ? -12.432 48.540 -25.144 1.00 50.75 156 ILE A CA 1
ATOM 1130 C C . ILE A 1 156 ? -11.383 48.667 -26.261 1.00 50.75 156 ILE A C 1
ATOM 1132 O O . ILE A 1 156 ? -11.227 49.756 -26.810 1.00 50.75 156 ILE A O 1
ATOM 1136 N N . ARG A 1 157 ? -10.692 47.591 -26.679 1.00 47.38 157 ARG A N 1
ATOM 1137 C CA . ARG A 1 157 ? -9.740 47.704 -27.804 1.00 47.38 157 ARG A CA 1
ATOM 1138 C C . ARG A 1 157 ? -10.078 46.965 -29.081 1.00 47.38 157 ARG A C 1
ATOM 1140 O O . ARG A 1 157 ? -9.740 47.526 -30.109 1.00 47.38 157 ARG A O 1
ATOM 1147 N N . HIS A 1 158 ? -10.730 45.808 -29.098 1.00 49.00 158 HIS A N 1
ATOM 1148 C CA . HIS A 1 158 ? -11.160 45.167 -30.353 1.00 49.00 158 HIS A CA 1
ATOM 1149 C C . HIS A 1 158 ? -12.396 44.309 -30.076 1.00 49.00 158 HIS A C 1
ATOM 1151 O O . HIS A 1 158 ? -12.284 43.274 -29.428 1.00 49.00 158 HIS A O 1
ATOM 1157 N N . VAL A 1 159 ? -13.561 44.713 -30.588 1.00 40.06 159 VAL A N 1
ATOM 1158 C CA . VAL A 1 159 ? -14.775 43.883 -30.571 1.00 40.06 159 VAL A CA 1
ATOM 1159 C C . VAL A 1 159 ? -14.498 42.602 -31.375 1.00 40.06 159 VAL A C 1
ATOM 1161 O O . VAL A 1 159 ? -14.275 42.697 -32.587 1.00 40.06 159 VAL A O 1
ATOM 1164 N N . PRO A 1 160 ? -14.497 41.397 -30.772 1.00 44.41 160 PRO A N 1
ATOM 1165 C CA . PRO A 1 160 ? -14.502 40.166 -31.548 1.00 44.41 160 PRO A CA 1
ATOM 1166 C C . PRO A 1 160 ? -15.872 40.074 -32.227 1.00 44.41 160 PRO A C 1
ATOM 1168 O O . PRO A 1 160 ? -16.895 40.076 -31.548 1.00 44.41 160 PRO A O 1
ATOM 1171 N N . LYS A 1 161 ? -15.911 40.011 -33.560 1.00 45.28 161 LYS A N 1
ATOM 1172 C CA . LYS A 1 161 ? -17.158 39.999 -34.351 1.00 45.28 161 LYS A CA 1
ATOM 1173 C C . LYS A 1 161 ? -18.014 38.725 -34.187 1.00 45.28 161 LYS A C 1
ATOM 1175 O O . LYS A 1 161 ? -18.996 38.580 -34.903 1.00 45.28 161 LYS A O 1
ATOM 1180 N N . GLU A 1 162 ? -17.677 37.812 -33.273 1.00 49.50 162 GLU A N 1
ATOM 1181 C CA . GLU A 1 162 ? -18.367 36.524 -33.130 1.00 49.50 162 GLU A CA 1
ATOM 1182 C C . GLU A 1 162 ? -19.018 36.344 -31.738 1.00 49.50 162 GLU A C 1
ATOM 1184 O O . GLU A 1 162 ? -18.309 36.236 -30.732 1.00 49.50 162 GLU A O 1
ATOM 1189 N N . PRO A 1 163 ? -20.365 36.271 -31.657 1.00 46.16 163 PRO A N 1
ATOM 1190 C CA . PRO A 1 163 ? -21.124 36.254 -30.397 1.00 46.16 163 PRO A CA 1
ATOM 1191 C C . PRO A 1 163 ? -20.919 34.989 -29.542 1.00 46.16 163 PRO A C 1
ATOM 1193 O O . PRO A 1 163 ? -21.111 35.026 -28.328 1.00 46.16 163 PRO A O 1
ATOM 1196 N N . ILE A 1 164 ? -20.460 33.886 -30.138 1.00 44.47 164 ILE A N 1
ATOM 1197 C CA . ILE A 1 164 ? -20.262 32.592 -29.458 1.00 44.47 164 ILE A CA 1
ATOM 1198 C C . ILE A 1 164 ? -19.122 32.659 -28.427 1.00 44.47 164 ILE A C 1
ATOM 1200 O O . ILE A 1 164 ? -19.197 32.048 -27.362 1.00 44.47 164 ILE A O 1
ATOM 1204 N N . ILE A 1 165 ? -18.081 33.450 -28.702 1.00 41.66 165 ILE A N 1
ATOM 1205 C CA . ILE A 1 165 ? -16.919 33.597 -27.812 1.00 41.66 165 ILE A CA 1
ATOM 1206 C C . ILE A 1 165 ? -17.289 34.425 -26.573 1.00 41.66 165 ILE A C 1
ATOM 1208 O O . ILE A 1 165 ? -16.870 34.103 -25.461 1.00 41.66 165 ILE A O 1
ATOM 1212 N N . ALA A 1 166 ? -18.125 35.452 -26.751 1.00 42.38 166 ALA A N 1
ATOM 1213 C CA . ALA A 1 166 ? -18.653 36.250 -25.647 1.00 42.38 166 ALA A CA 1
ATOM 1214 C C . ALA A 1 166 ? -19.604 35.430 -24.755 1.00 42.38 166 ALA A C 1
ATOM 1216 O O . ALA A 1 166 ? -19.532 35.530 -23.531 1.00 42.38 166 ALA A O 1
ATOM 1217 N N . ALA A 1 167 ? -20.432 34.567 -25.353 1.00 42.91 167 ALA A N 1
ATOM 1218 C CA . ALA A 1 167 ? -21.320 33.665 -24.621 1.00 42.91 167 ALA A CA 1
ATOM 1219 C C . ALA A 1 167 ? -20.548 32.599 -23.818 1.00 42.91 167 ALA A C 1
ATOM 1221 O O . ALA A 1 167 ? -20.884 32.336 -22.665 1.00 42.91 167 ALA A O 1
ATOM 1222 N N . GLY A 1 168 ? -19.473 32.035 -24.383 1.00 42.00 168 GLY A N 1
ATOM 1223 C CA . GLY A 1 168 ? -18.630 31.048 -23.697 1.00 42.00 168 GLY A CA 1
ATOM 1224 C C . GLY A 1 168 ? -17.900 31.615 -22.475 1.00 42.00 168 GLY A C 1
ATOM 1225 O O . GLY A 1 168 ? -17.873 30.979 -21.424 1.00 42.00 168 GLY A O 1
ATOM 1226 N N . ALA A 1 169 ? -17.363 32.834 -22.577 1.00 42.81 169 ALA A N 1
ATOM 1227 C CA . ALA A 1 169 ? -16.727 33.510 -21.445 1.00 42.81 169 ALA A CA 1
ATOM 1228 C C . ALA A 1 169 ? -17.741 33.892 -20.348 1.00 42.81 169 ALA A C 1
ATOM 1230 O O . ALA A 1 169 ? -17.452 33.729 -19.162 1.00 42.81 169 ALA A O 1
ATOM 1231 N N . GLY A 1 170 ? -18.945 34.334 -20.736 1.00 40.59 170 GLY A N 1
ATOM 1232 C CA . GLY A 1 170 ? -20.036 34.625 -19.802 1.00 40.59 170 GLY A CA 1
ATOM 1233 C C . GLY A 1 170 ? -20.524 33.387 -19.045 1.00 40.59 170 GLY A C 1
ATOM 1234 O O . GLY A 1 170 ? -20.719 33.451 -17.835 1.00 40.59 170 GLY A O 1
ATOM 1235 N N . LEU A 1 171 ? -20.643 32.240 -19.723 1.00 42.66 171 LEU A N 1
ATOM 1236 C CA . LEU A 1 171 ? -21.079 30.982 -19.111 1.00 42.66 171 LEU A CA 1
ATOM 1237 C C . LEU A 1 171 ? -20.061 30.450 -18.091 1.00 42.66 171 LEU A C 1
ATOM 1239 O O . LEU A 1 171 ? -20.447 29.997 -17.019 1.00 42.66 171 LEU A O 1
ATOM 1243 N N . ILE A 1 172 ? -18.762 30.554 -18.388 1.00 43.66 172 ILE A N 1
ATOM 1244 C CA . ILE A 1 172 ? -17.693 30.154 -17.458 1.00 43.66 172 ILE A CA 1
ATOM 1245 C C . ILE A 1 172 ? -17.689 31.053 -16.214 1.00 43.66 172 ILE A C 1
ATOM 1247 O O . ILE A 1 172 ? -17.563 30.547 -15.100 1.00 43.66 172 ILE A O 1
ATOM 1251 N N . GLY A 1 173 ? -17.892 32.365 -16.385 1.00 42.69 173 GLY A N 1
ATOM 1252 C CA . GLY A 1 173 ? -18.048 33.297 -15.263 1.00 42.69 173 GLY A CA 1
ATOM 1253 C C . GLY A 1 173 ? -19.269 32.981 -14.394 1.00 42.69 173 GLY A C 1
ATOM 1254 O O . GLY A 1 173 ? -19.183 33.027 -13.169 1.00 42.69 173 GLY A O 1
ATOM 1255 N N . LEU A 1 174 ? -20.383 32.582 -15.013 1.00 43.06 174 LEU A N 1
ATOM 1256 C CA . LEU A 1 174 ? -21.618 32.228 -14.311 1.00 43.06 174 LEU A CA 1
ATOM 1257 C C . LEU A 1 174 ? -21.497 30.898 -13.546 1.00 43.06 174 LEU A C 1
ATOM 1259 O O . LEU A 1 174 ? -21.982 30.790 -12.424 1.00 43.06 174 LEU A O 1
ATOM 1263 N N . VAL A 1 175 ? -20.795 29.908 -14.109 1.00 44.88 175 VAL A N 1
ATOM 1264 C CA . VAL A 1 175 ? -20.496 28.627 -13.440 1.00 44.88 175 VAL A CA 1
ATOM 1265 C C . VAL A 1 175 ? -19.537 28.826 -12.265 1.00 44.88 175 VAL A C 1
ATOM 1267 O O . VAL A 1 175 ? -19.732 28.217 -11.215 1.00 44.88 175 VAL A O 1
ATOM 1270 N N . ALA A 1 176 ? -18.542 29.707 -12.399 1.00 43.53 176 ALA A N 1
ATOM 1271 C CA . ALA A 1 176 ? -17.653 30.063 -11.294 1.00 43.53 176 ALA A CA 1
ATOM 1272 C C . ALA A 1 176 ? -18.410 30.781 -10.159 1.00 43.53 176 ALA A C 1
ATOM 1274 O O . ALA A 1 176 ? -18.222 30.442 -8.992 1.00 43.53 176 ALA A O 1
ATOM 1275 N N . ALA A 1 177 ? -19.319 31.704 -10.493 1.00 42.41 177 ALA A N 1
ATOM 1276 C CA . ALA A 1 177 ? -20.170 32.388 -9.518 1.00 42.41 177 ALA A CA 1
ATOM 1277 C C . ALA A 1 177 ? -21.165 31.435 -8.825 1.00 42.41 177 ALA A C 1
ATOM 1279 O O . ALA A 1 177 ? -21.348 31.512 -7.613 1.00 42.41 177 ALA A O 1
ATOM 1280 N N . ALA A 1 178 ? -21.758 30.491 -9.564 1.00 41.75 178 ALA A N 1
ATOM 1281 C CA . ALA A 1 178 ? -22.627 29.458 -8.998 1.00 41.75 178 ALA A CA 1
ATOM 1282 C C . ALA A 1 178 ? -21.854 28.492 -8.084 1.00 41.75 178 ALA A C 1
ATOM 1284 O O . ALA A 1 178 ? -22.337 28.149 -7.008 1.00 41.75 178 ALA A O 1
ATOM 1285 N N . GLY A 1 179 ? -20.628 28.108 -8.461 1.00 42.12 179 GLY A N 1
ATOM 1286 C CA . GLY A 1 179 ? -19.735 27.328 -7.601 1.00 42.12 179 GLY A CA 1
ATOM 1287 C C . GLY A 1 179 ? -19.389 28.056 -6.298 1.00 42.12 179 GLY A C 1
ATOM 1288 O O . GLY A 1 179 ? -19.356 27.434 -5.240 1.00 42.12 179 GLY A O 1
ATOM 1289 N N . PHE A 1 180 ? -19.216 29.380 -6.357 1.00 44.59 180 PHE A N 1
ATOM 1290 C CA . PHE A 1 180 ? -18.973 30.228 -5.187 1.00 44.59 180 PHE A CA 1
ATOM 1291 C C . PHE A 1 180 ? -20.206 30.349 -4.275 1.00 44.59 180 PHE A C 1
ATOM 1293 O O . PHE A 1 180 ? -20.078 30.253 -3.057 1.00 44.59 180 PHE A O 1
ATOM 1300 N N . ALA A 1 181 ? -21.408 30.485 -4.849 1.00 38.97 181 ALA A N 1
ATOM 1301 C CA . ALA A 1 181 ? -22.663 30.511 -4.094 1.00 38.97 181 ALA A CA 1
ATOM 1302 C C . ALA A 1 181 ? -22.938 29.177 -3.377 1.00 38.97 181 ALA A C 1
ATOM 1304 O O . ALA A 1 181 ? -23.378 29.173 -2.231 1.00 38.97 181 ALA A O 1
ATOM 1305 N N . VAL A 1 182 ? -22.615 28.049 -4.020 1.00 37.81 182 VAL A N 1
ATOM 1306 C CA . VAL A 1 182 ? -22.727 26.714 -3.411 1.00 37.81 182 VAL A CA 1
ATOM 1307 C C . VAL A 1 182 ? -21.685 26.521 -2.304 1.00 37.81 182 VAL A C 1
ATOM 1309 O O . VAL A 1 182 ? -22.041 26.041 -1.234 1.00 37.81 182 VAL A O 1
ATOM 1312 N N . PHE A 1 183 ? -20.435 26.957 -2.506 1.00 38.06 183 PHE A N 1
ATOM 1313 C CA . PHE A 1 183 ? -19.377 26.875 -1.487 1.00 38.06 183 PHE A CA 1
ATOM 1314 C C . PHE A 1 183 ? -19.670 27.742 -0.249 1.00 38.06 183 PHE A C 1
ATOM 1316 O O . PHE A 1 183 ? -19.451 27.307 0.883 1.00 38.06 183 PHE A O 1
ATOM 1323 N N . GLY A 1 184 ? -20.205 28.951 -0.451 1.00 36.50 184 GLY A N 1
ATOM 1324 C CA . GLY A 1 184 ? -20.650 29.827 0.635 1.00 36.50 184 GLY A CA 1
ATOM 1325 C C . GLY A 1 184 ? -21.849 29.253 1.394 1.00 36.50 184 GLY A C 1
ATOM 1326 O O . GLY A 1 184 ? -21.841 29.232 2.620 1.00 36.50 184 GLY A O 1
ATOM 1327 N N . ALA A 1 185 ? -22.841 28.707 0.685 1.00 36.69 185 ALA A N 1
ATOM 1328 C CA . ALA A 1 185 ? -24.028 28.120 1.307 1.00 36.69 185 ALA A CA 1
ATOM 1329 C C . ALA A 1 185 ? -23.718 26.869 2.151 1.00 36.69 185 ALA A C 1
ATOM 1331 O O . ALA A 1 185 ? -24.374 26.647 3.163 1.00 36.69 185 ALA A O 1
ATOM 1332 N N . THR A 1 186 ? -22.710 26.068 1.789 1.00 37.53 186 THR A N 1
ATOM 1333 C CA . THR A 1 186 ? -22.371 24.837 2.529 1.00 37.53 186 THR A CA 1
ATOM 1334 C C . THR A 1 186 ? -21.585 25.065 3.819 1.00 37.53 186 THR A C 1
ATOM 1336 O O . THR A 1 186 ? -21.653 24.220 4.701 1.00 37.53 186 THR A O 1
ATOM 1339 N N . ASN A 1 187 ? -20.866 26.185 3.954 1.00 39.38 187 ASN A N 1
ATOM 1340 C CA . ASN A 1 187 ? -20.103 26.500 5.173 1.00 39.38 187 ASN A CA 1
ATOM 1341 C C . ASN A 1 187 ? -20.911 27.306 6.210 1.00 39.38 187 ASN A C 1
ATOM 1343 O O . ASN A 1 187 ? -20.467 27.462 7.341 1.00 39.38 187 ASN A O 1
ATOM 1347 N N . LEU A 1 188 ? -22.085 27.822 5.830 1.00 35.41 188 LEU A N 1
ATOM 1348 C CA . LEU A 1 188 ? -22.958 28.647 6.679 1.00 35.41 188 LEU A CA 1
ATOM 1349 C C . LEU A 1 188 ? -24.139 27.872 7.288 1.00 35.41 188 LEU A C 1
ATOM 1351 O O . LEU A 1 188 ? -24.912 28.436 8.060 1.00 35.41 188 LEU A O 1
ATOM 1355 N N . LEU A 1 189 ? -24.282 26.584 6.969 1.00 32.84 189 LEU A N 1
ATOM 1356 C CA . LEU A 1 189 ? -25.275 25.714 7.592 1.00 32.84 189 LEU A CA 1
ATOM 1357 C C . LEU A 1 189 ? -24.668 25.107 8.860 1.00 32.84 189 LEU A C 1
ATOM 1359 O O . LEU A 1 189 ? -23.933 24.124 8.791 1.00 32.84 189 LEU A O 1
ATOM 1363 N N . HIS A 1 190 ? -24.973 25.691 10.022 1.00 33.97 190 HIS A N 1
ATOM 1364 C CA . HIS A 1 190 ? -24.791 25.004 11.300 1.00 33.97 190 HIS A CA 1
ATOM 1365 C C . HIS A 1 190 ? -25.516 23.653 11.234 1.00 33.97 190 HIS A C 1
ATOM 1367 O O . HIS A 1 190 ? -26.740 23.602 11.107 1.00 33.97 190 HIS A O 1
ATOM 1373 N N . VAL A 1 191 ? -24.750 22.562 11.272 1.00 36.38 191 VAL A N 1
ATOM 1374 C CA . VAL A 1 191 ? -25.294 21.209 11.384 1.00 36.38 191 VAL A CA 1
ATOM 1375 C C . VAL A 1 191 ? -25.917 21.106 12.773 1.00 36.38 191 VAL A C 1
ATOM 1377 O O . VAL A 1 191 ? -25.263 21.390 13.773 1.00 36.38 191 VAL A O 1
ATOM 1380 N N . THR A 1 192 ? -27.203 20.775 12.825 1.00 34.56 192 THR A N 1
ATOM 1381 C CA . THR A 1 192 ? -27.931 20.518 14.071 1.00 34.56 192 THR A CA 1
ATOM 1382 C C . THR A 1 192 ? -27.205 19.452 14.902 1.00 34.56 192 THR A C 1
ATOM 1384 O O . THR A 1 192 ? -26.734 18.479 14.306 1.00 34.56 192 THR A O 1
ATOM 1387 N N . PRO A 1 193 ? -27.117 19.602 16.238 1.00 44.66 193 PRO A N 1
ATOM 1388 C CA . PRO A 1 193 ? -26.477 18.614 17.103 1.00 44.66 193 PRO A CA 1
ATOM 1389 C C . PRO A 1 193 ? -27.101 17.225 16.918 1.00 44.66 193 PRO A C 1
ATOM 1391 O O . PRO A 1 193 ? -28.296 17.097 16.645 1.00 44.66 193 PRO A O 1
ATOM 1394 N N . LEU A 1 194 ? -26.259 16.195 17.019 1.00 46.53 194 LEU A N 1
ATOM 1395 C CA . LEU A 1 194 ? -26.666 14.797 16.924 1.00 46.53 194 LEU A CA 1
ATOM 1396 C C . LEU A 1 194 ? -27.553 14.442 18.114 1.00 46.53 194 LEU A C 1
ATOM 1398 O O . LEU A 1 194 ? -27.099 14.495 19.253 1.00 46.53 194 LEU A O 1
ATOM 1402 N N . ASP A 1 195 ? -28.803 14.082 17.840 1.00 42.34 195 ASP A N 1
ATOM 1403 C CA . ASP A 1 195 ? -29.758 13.654 18.858 1.00 42.34 195 ASP A CA 1
ATOM 1404 C C . ASP A 1 195 ? -29.829 12.119 18.859 1.00 42.34 195 ASP A C 1
ATOM 1406 O O . ASP A 1 195 ? -30.338 11.499 17.919 1.00 42.34 195 ASP A O 1
ATOM 1410 N N . PHE A 1 196 ? -29.240 11.498 19.881 1.00 52.16 196 PHE A N 1
ATOM 1411 C CA . PHE A 1 196 ? -29.368 10.067 20.145 1.00 52.16 196 PHE A CA 1
ATOM 1412 C C . PHE A 1 196 ? -30.486 9.892 21.177 1.00 52.16 196 PHE A C 1
ATOM 1414 O O . PHE A 1 196 ? -30.434 10.500 22.241 1.00 52.16 196 PHE A O 1
ATOM 1421 N N . GLY A 1 197 ? -31.497 9.070 20.873 1.00 42.53 197 GLY A N 1
ATOM 1422 C CA . GLY A 1 197 ? -32.618 8.844 21.795 1.00 42.53 197 GLY A CA 1
ATOM 1423 C C . GLY A 1 197 ? -32.163 8.329 23.168 1.00 42.53 197 GLY A C 1
ATOM 1424 O O . GLY A 1 197 ? -31.127 7.671 23.264 1.00 42.53 197 GLY A O 1
ATOM 1425 N N . GLU A 1 198 ? -32.946 8.606 24.219 1.00 46.16 198 GLU A N 1
ATOM 1426 C CA . GLU A 1 198 ? -32.670 8.143 25.589 1.00 46.16 198 GLU A CA 1
ATOM 1427 C C . GLU A 1 198 ? -32.395 6.629 25.616 1.00 46.16 198 GLU A C 1
ATOM 1429 O O . GLU A 1 198 ? -33.240 5.804 25.253 1.00 46.16 198 GLU A O 1
ATOM 1434 N N . VAL A 1 199 ? -31.181 6.261 26.025 1.00 47.47 199 VAL A N 1
ATOM 1435 C CA . VAL A 1 199 ? -30.712 4.874 26.029 1.00 47.47 199 VAL A CA 1
ATOM 1436 C C . VAL A 1 199 ? -31.126 4.209 27.339 1.00 47.47 199 VAL A C 1
ATOM 1438 O O . VAL A 1 199 ? -30.776 4.672 28.423 1.00 47.47 199 VAL A O 1
ATOM 1441 N N . GLY A 1 200 ? -31.838 3.082 27.252 1.00 52.84 200 GLY A N 1
ATOM 1442 C CA . GLY A 1 200 ? -32.038 2.183 28.390 1.00 52.84 200 GLY A CA 1
ATOM 1443 C C . GLY A 1 200 ? -30.696 1.597 28.835 1.00 52.84 200 GLY A C 1
ATOM 1444 O O . GLY A 1 200 ? -30.191 0.670 28.206 1.00 52.84 200 GLY A O 1
ATOM 1445 N N . GLY A 1 201 ? -30.104 2.178 29.879 1.00 66.56 201 GLY A N 1
ATOM 1446 C CA . GLY A 1 201 ? -28.759 1.850 30.347 1.00 66.56 201 GLY A CA 1
ATOM 1447 C C . GLY A 1 201 ? -28.676 0.585 31.204 1.00 66.56 201 GLY A C 1
ATOM 1448 O O . GLY A 1 201 ? -29.631 0.176 31.868 1.00 66.56 201 GLY A O 1
ATOM 1449 N N . VAL A 1 202 ? -27.488 -0.018 31.232 1.00 83.56 202 VAL A N 1
ATOM 1450 C CA . VAL A 1 202 ? -27.111 -1.005 32.253 1.00 83.56 202 VAL A CA 1
ATOM 1451 C C . VAL A 1 202 ? -26.793 -0.248 33.550 1.00 83.56 202 VAL A C 1
ATOM 1453 O O . VAL A 1 202 ? -26.028 0.721 33.493 1.00 83.56 202 VAL A O 1
ATOM 1456 N N . PRO A 1 203 ? -27.368 -0.628 34.709 1.00 89.06 203 PRO A N 1
ATOM 1457 C CA . PRO A 1 203 ? -27.034 0.001 35.982 1.00 89.06 203 PRO A CA 1
ATOM 1458 C C . PRO A 1 203 ? -25.606 -0.352 36.408 1.00 89.06 203 PRO A C 1
ATOM 1460 O O . PRO A 1 203 ? -25.090 -1.415 36.060 1.00 89.06 203 PRO A O 1
ATOM 1463 N N . LEU A 1 204 ? -24.983 0.514 37.211 1.00 90.56 204 LEU A N 1
ATOM 1464 C CA . LEU A 1 204 ? -23.700 0.192 37.834 1.00 90.56 204 LEU A CA 1
ATOM 1465 C C . LEU A 1 204 ? -23.838 -1.089 38.682 1.00 90.56 204 LEU A C 1
ATOM 1467 O O . LEU A 1 204 ? -24.731 -1.155 39.534 1.00 90.56 204 LEU A O 1
ATOM 1471 N N . PRO A 1 205 ? -22.982 -2.105 38.474 1.00 91.06 205 PRO A N 1
ATOM 1472 C CA . PRO A 1 205 ? -23.020 -3.327 39.268 1.00 91.06 205 PRO A CA 1
ATOM 1473 C C . PRO A 1 205 ? -22.616 -3.056 40.722 1.00 91.06 205 PRO A C 1
ATOM 1475 O O . PRO A 1 205 ? -21.843 -2.141 41.016 1.00 91.06 205 PRO A O 1
ATOM 1478 N N . ALA A 1 206 ? -23.118 -3.878 41.646 1.00 90.88 206 ALA A N 1
ATOM 1479 C CA . ALA A 1 206 ? -22.725 -3.778 43.045 1.00 90.88 206 ALA A CA 1
ATOM 1480 C C . ALA A 1 206 ? -21.223 -4.104 43.200 1.00 90.88 206 ALA A C 1
ATOM 1482 O O . ALA A 1 206 ? -20.740 -5.035 42.553 1.00 90.88 206 ALA A O 1
ATOM 1483 N N . PRO A 1 207 ? -20.476 -3.432 44.100 1.00 89.62 207 PRO A N 1
ATOM 1484 C CA . PRO A 1 207 ? -19.037 -3.670 44.281 1.00 89.62 207 PRO A CA 1
ATOM 1485 C C . PRO A 1 207 ? -18.647 -5.135 44.536 1.00 89.62 207 PRO A C 1
ATOM 1487 O O . PRO A 1 207 ? -17.547 -5.563 44.194 1.00 89.62 207 PRO A O 1
ATOM 1490 N N . ALA A 1 208 ? -19.548 -5.928 45.127 1.00 87.31 208 ALA A N 1
ATOM 1491 C CA . ALA A 1 208 ? -19.331 -7.352 45.371 1.00 87.31 208 ALA A CA 1
ATOM 1492 C C . ALA A 1 208 ? -19.206 -8.178 44.076 1.00 87.31 208 ALA A C 1
ATOM 1494 O O . ALA A 1 208 ? -18.477 -9.178 44.075 1.00 87.31 208 ALA A O 1
ATOM 1495 N N . ASP A 1 209 ? -19.862 -7.729 43.003 1.00 89.69 209 ASP A N 1
ATOM 1496 C CA . ASP A 1 209 ? -19.973 -8.401 41.705 1.00 89.69 209 ASP A CA 1
ATOM 1497 C C . ASP A 1 209 ? -18.888 -7.960 40.713 1.00 89.69 209 ASP A C 1
ATOM 1499 O O . ASP A 1 209 ? -18.777 -8.518 39.622 1.00 89.69 209 ASP A O 1
ATOM 1503 N N . VAL A 1 210 ? -18.066 -6.977 41.086 1.00 89.56 210 VAL A N 1
ATOM 1504 C CA . VAL A 1 210 ? -17.031 -6.401 40.224 1.00 89.56 210 VAL A CA 1
ATOM 1505 C C . VAL A 1 210 ? -15.682 -7.057 40.488 1.00 89.56 210 VAL A C 1
ATOM 1507 O O . VAL A 1 210 ? -15.226 -7.159 41.628 1.00 89.56 210 VAL A O 1
ATOM 1510 N N . ASP A 1 211 ? -15.031 -7.500 39.418 1.00 86.56 211 ASP A N 1
ATOM 1511 C CA . ASP A 1 211 ? -13.674 -8.048 39.432 1.00 86.56 211 ASP A CA 1
ATOM 1512 C C . ASP A 1 211 ? -12.637 -6.991 39.029 1.00 86.56 211 ASP A C 1
ATOM 1514 O O . ASP A 1 211 ? -11.572 -6.928 39.636 1.00 86.56 211 ASP A O 1
ATOM 1518 N N . ALA A 1 212 ? -12.952 -6.099 38.084 1.00 88.88 212 ALA A N 1
ATOM 1519 C CA . ALA A 1 212 ? -12.098 -4.948 37.796 1.00 88.88 212 ALA A CA 1
ATOM 1520 C C . ALA A 1 212 ? -12.879 -3.725 37.298 1.00 88.88 212 ALA A C 1
ATOM 1522 O O . ALA A 1 212 ? -13.833 -3.866 36.537 1.00 88.88 212 ALA A O 1
ATOM 1523 N N . ALA A 1 213 ? -12.427 -2.530 37.677 1.00 92.94 213 ALA A N 1
ATOM 1524 C CA . ALA A 1 213 ? -12.852 -1.256 37.100 1.00 92.94 213 ALA A CA 1
ATOM 1525 C C . ALA A 1 213 ? -11.659 -0.603 36.385 1.00 92.94 213 ALA A C 1
ATOM 1527 O O . ALA A 1 213 ? -10.634 -0.311 37.005 1.00 92.94 213 ALA A O 1
ATOM 1528 N N . VAL A 1 214 ? -11.778 -0.413 35.071 1.00 94.31 214 VAL A N 1
ATOM 1529 C CA . VAL A 1 214 ? -10.716 0.129 34.216 1.00 94.31 214 VAL A CA 1
ATOM 1530 C C . VAL A 1 214 ? -11.194 1.419 33.565 1.00 94.31 214 VAL A C 1
ATOM 1532 O O . VAL A 1 214 ? -12.059 1.399 32.692 1.00 94.31 214 VAL A O 1
ATOM 1535 N N . PHE A 1 215 ? -10.612 2.539 33.976 1.00 98.00 215 PHE A N 1
ATOM 1536 C CA . PHE A 1 215 ? -10.855 3.854 33.395 1.00 98.00 215 PHE A CA 1
ATOM 1537 C C . PHE A 1 215 ? -9.976 4.064 32.165 1.00 98.00 215 PHE A C 1
ATOM 1539 O O . PHE A 1 215 ? -8.810 3.677 32.156 1.00 98.00 215 PHE A O 1
ATOM 1546 N N . LEU A 1 216 ? -10.529 4.695 31.138 1.00 98.25 216 LEU A N 1
ATOM 1547 C CA . LEU A 1 216 ? -9.870 5.020 29.883 1.00 98.25 216 LEU A CA 1
ATOM 1548 C C . LEU A 1 216 ? -9.858 6.544 29.726 1.00 98.25 216 LEU A C 1
ATOM 1550 O O . LEU A 1 216 ? -10.916 7.156 29.584 1.00 98.25 216 LEU A O 1
ATOM 1554 N N . LEU A 1 217 ? -8.673 7.152 29.746 1.00 97.81 217 LEU A N 1
ATOM 1555 C CA . LEU A 1 217 ? -8.486 8.600 29.615 1.00 97.81 217 LEU A CA 1
ATOM 1556 C C . LEU A 1 217 ? -7.467 8.894 28.510 1.00 97.81 217 LEU A C 1
ATOM 1558 O O . LEU A 1 217 ? -6.300 8.559 28.654 1.00 97.81 217 LEU A O 1
ATOM 1562 N N . GLY A 1 218 ? -7.871 9.524 27.416 1.00 96.25 218 GLY A N 1
ATOM 1563 C CA . GLY A 1 218 ? -6.970 9.991 26.358 1.00 96.25 218 GLY A CA 1
ATOM 1564 C C . GLY A 1 218 ? -6.868 11.512 26.325 1.00 96.25 218 GLY A C 1
ATOM 1565 O O . GLY A 1 218 ? -7.786 12.212 26.763 1.00 96.25 218 GLY A O 1
ATOM 1566 N N . ASP A 1 219 ? -5.757 12.017 25.782 1.00 94.62 219 ASP A N 1
ATOM 1567 C CA . ASP A 1 219 ? -5.635 13.406 25.318 1.00 94.62 219 ASP A CA 1
ATOM 1568 C C . ASP A 1 219 ? -5.843 14.442 26.437 1.00 94.62 219 ASP A C 1
ATOM 1570 O O . ASP A 1 219 ? -6.385 15.536 26.248 1.00 94.62 219 ASP A O 1
ATOM 1574 N N . ALA A 1 220 ? -5.399 14.096 27.647 1.00 94.25 220 ALA A N 1
ATOM 1575 C CA . ALA A 1 220 ? -5.461 14.946 28.833 1.00 94.25 220 ALA A CA 1
ATOM 1576 C C . ALA A 1 220 ? -4.263 15.909 28.946 1.00 94.25 220 ALA A C 1
ATOM 1578 O O . ALA A 1 220 ? -4.149 16.635 29.930 1.00 94.25 220 ALA A O 1
ATOM 1579 N N . GLY A 1 221 ? -3.372 15.963 27.951 1.00 90.94 221 GLY A N 1
ATOM 1580 C CA . GLY A 1 221 ? -2.082 16.644 28.068 1.00 90.94 221 GLY A CA 1
ATOM 1581 C C . GLY A 1 221 ? -2.088 18.168 28.207 1.00 90.94 221 GLY A C 1
ATOM 1582 O O . GLY A 1 221 ? -1.009 18.748 28.339 1.00 90.94 221 GLY A O 1
ATOM 1583 N N . ALA A 1 222 ? -3.248 18.833 28.166 1.00 88.44 222 ALA A N 1
ATOM 1584 C CA . ALA A 1 222 ? -3.398 20.256 28.498 1.00 88.44 222 ALA A CA 1
ATOM 1585 C C . ALA A 1 222 ? -4.127 20.478 29.831 1.00 88.44 222 ALA A C 1
ATOM 1587 O O . ALA A 1 222 ? -4.207 21.617 30.285 1.00 88.44 222 ALA A O 1
ATOM 1588 N N . ALA A 1 223 ? -4.652 19.418 30.451 1.00 86.56 223 ALA A N 1
ATOM 1589 C CA . ALA A 1 223 ? -5.306 19.509 31.742 1.00 86.56 223 ALA A CA 1
ATOM 1590 C C . ALA A 1 223 ? -4.260 19.714 32.844 1.00 86.56 223 ALA A C 1
ATOM 1592 O O . ALA A 1 223 ? -3.243 19.021 32.908 1.00 86.56 223 ALA A O 1
ATOM 1593 N N . GLU A 1 224 ? -4.528 20.674 33.722 1.00 83.31 224 GLU A N 1
ATOM 1594 C CA . GLU A 1 224 ? -3.675 20.994 34.859 1.00 83.31 224 GLU A CA 1
ATOM 1595 C C . GLU A 1 224 ? -4.454 20.760 36.157 1.00 83.31 224 GLU A C 1
ATOM 1597 O O . GLU A 1 224 ? -5.647 21.073 36.276 1.00 83.31 224 GLU A O 1
ATOM 1602 N N . ALA A 1 225 ? -3.779 20.165 37.140 1.00 75.50 225 ALA A N 1
ATOM 1603 C CA . ALA A 1 225 ? -4.324 19.977 38.471 1.00 75.50 225 ALA A CA 1
ATOM 1604 C C . ALA A 1 225 ? -4.712 21.337 39.050 1.00 75.50 225 ALA A C 1
ATOM 1606 O O . ALA A 1 225 ? -3.949 22.302 39.001 1.00 75.50 225 ALA A O 1
ATOM 1607 N N . GLY A 1 226 ? -5.915 21.416 39.608 1.00 78.81 226 GLY A N 1
ATOM 1608 C CA . GLY A 1 226 ? -6.419 22.663 40.167 1.00 78.81 226 GLY A CA 1
ATOM 1609 C C . GLY A 1 226 ? -7.217 23.536 39.201 1.00 78.81 226 GLY A C 1
ATOM 1610 O O . GLY A 1 226 ? -7.797 24.511 39.668 1.00 78.81 226 GLY A O 1
ATOM 1611 N N . THR A 1 227 ? -7.301 23.193 37.911 1.00 85.56 227 THR A N 1
ATOM 1612 C CA . THR A 1 227 ? -8.124 23.919 36.922 1.00 85.56 227 THR A CA 1
ATOM 1613 C C . THR A 1 227 ? -8.986 23.012 36.044 1.00 85.56 227 THR A C 1
ATOM 1615 O O . THR A 1 227 ? -9.849 23.530 35.339 1.00 85.56 227 THR A O 1
ATOM 1618 N N . SER A 1 228 ? -8.810 21.685 36.097 1.00 91.06 228 SER A N 1
ATOM 1619 C CA . SER A 1 228 ? -9.595 20.709 35.325 1.00 91.06 228 SER A CA 1
ATOM 1620 C C . SER A 1 228 ? -10.629 19.962 36.186 1.00 91.06 228 SER A C 1
ATOM 1622 O O . SER A 1 228 ? -10.266 19.004 36.874 1.00 91.06 228 SER A O 1
ATOM 1624 N N . PRO A 1 229 ? -11.926 20.330 36.114 1.00 92.12 229 PRO A N 1
ATOM 1625 C CA . PRO A 1 229 ? -13.002 19.570 36.749 1.00 92.12 229 PRO A CA 1
ATOM 1626 C C . PRO A 1 229 ? -13.092 18.109 36.301 1.00 92.12 229 PRO A C 1
ATOM 1628 O O . PRO A 1 229 ? -13.487 17.260 37.093 1.00 92.12 229 PRO A O 1
ATOM 1631 N N . LEU A 1 230 ? -12.708 17.804 35.056 1.00 93.38 230 LEU A N 1
ATOM 1632 C CA . LEU A 1 230 ? -12.689 16.433 34.538 1.00 93.38 230 LEU A CA 1
ATOM 1633 C C . LEU A 1 230 ? -11.734 15.544 35.335 1.00 93.38 230 LEU A C 1
ATOM 1635 O O . LEU A 1 230 ? -12.106 14.434 35.715 1.00 93.38 230 LEU A O 1
ATOM 1639 N N . LEU A 1 231 ? -10.507 16.019 35.589 1.00 94.06 231 LEU A N 1
ATOM 1640 C CA . LEU A 1 231 ? -9.533 15.256 36.374 1.00 94.06 231 LEU A CA 1
ATOM 1641 C C . LEU A 1 231 ? -9.999 15.108 37.825 1.00 94.06 231 LEU A C 1
ATOM 1643 O O . LEU A 1 231 ? -9.826 14.042 38.409 1.00 94.06 231 LEU A O 1
ATOM 1647 N N . ASP A 1 232 ? -10.642 16.133 38.387 1.00 92.38 232 ASP A N 1
ATOM 1648 C CA . ASP A 1 232 ? -11.205 16.052 39.736 1.00 92.38 232 ASP A CA 1
ATOM 1649 C C . ASP A 1 232 ? -12.337 15.009 39.822 1.00 92.38 232 ASP A C 1
ATOM 1651 O O . ASP A 1 232 ? -12.367 14.207 40.757 1.00 92.38 232 ASP A O 1
ATOM 1655 N N . ALA A 1 233 ? -13.238 14.977 38.833 1.00 93.44 233 ALA A N 1
ATOM 1656 C CA . ALA A 1 233 ? -14.325 14.002 38.754 1.00 93.44 233 ALA A CA 1
ATOM 1657 C C . ALA A 1 233 ? -13.797 12.569 38.578 1.00 93.44 233 ALA A C 1
ATOM 1659 O O . ALA A 1 233 ? -14.211 11.662 39.300 1.00 93.44 233 ALA A O 1
ATOM 1660 N N . LEU A 1 234 ? -12.836 12.358 37.671 1.00 95.62 234 LEU A N 1
ATOM 1661 C CA . LEU A 1 234 ? -12.187 11.057 37.499 1.00 95.62 234 LEU A CA 1
ATOM 1662 C C . LEU A 1 234 ? -11.440 10.624 38.769 1.00 95.62 234 LEU A C 1
ATOM 1664 O O . LEU A 1 234 ? -11.532 9.466 39.163 1.00 95.62 234 LEU A O 1
ATOM 1668 N N . GLY A 1 235 ? -10.727 11.534 39.435 1.00 95.38 235 GLY A N 1
ATOM 1669 C CA . GLY A 1 235 ? -10.033 11.241 40.691 1.00 95.38 235 GLY A CA 1
ATOM 1670 C C . GLY A 1 235 ? -10.997 10.812 41.801 1.00 95.38 235 GLY A C 1
ATOM 1671 O O . GLY A 1 235 ? -10.738 9.832 42.501 1.00 95.38 235 GLY A O 1
ATOM 1672 N N . ALA A 1 236 ? -12.145 11.485 41.921 1.00 94.31 236 ALA A N 1
ATOM 1673 C CA . ALA A 1 236 ? -13.201 11.103 42.857 1.00 94.31 236 ALA A CA 1
ATOM 1674 C C . ALA A 1 236 ? -13.786 9.715 42.537 1.00 94.31 236 ALA A C 1
ATOM 1676 O O . ALA A 1 236 ? -14.023 8.917 43.447 1.00 94.31 236 ALA A O 1
ATOM 1677 N N . ASP A 1 237 ? -13.974 9.401 41.255 1.00 95.12 237 ASP A N 1
ATOM 1678 C CA . ASP A 1 237 ? -14.414 8.085 40.795 1.00 95.12 237 ASP A CA 1
ATOM 1679 C C . ASP A 1 237 ? -13.391 6.993 41.119 1.00 95.12 237 ASP A C 1
ATOM 1681 O O . ASP A 1 237 ? -13.753 5.954 41.678 1.00 95.12 237 ASP A O 1
ATOM 1685 N N . VAL A 1 238 ? -12.109 7.240 40.847 1.00 96.62 238 VAL A N 1
ATOM 1686 C CA . VAL A 1 238 ? -11.018 6.315 41.169 1.00 96.62 238 VAL A CA 1
ATOM 1687 C C . VAL A 1 238 ? -10.960 6.040 42.673 1.00 96.62 238 VAL A C 1
ATOM 1689 O O . VAL A 1 238 ? -10.901 4.873 43.068 1.00 96.62 238 VAL A O 1
ATOM 1692 N N . GLU A 1 239 ? -11.036 7.067 43.522 1.00 97.06 239 GLU A N 1
ATOM 1693 C CA . GLU A 1 239 ? -11.071 6.908 44.983 1.00 97.06 239 GLU A CA 1
ATOM 1694 C C . GLU A 1 239 ? -12.314 6.134 45.440 1.00 97.06 239 GLU A C 1
ATOM 1696 O O . GLU A 1 239 ? -12.204 5.199 46.237 1.00 97.06 239 GLU A O 1
ATOM 1701 N N . ARG A 1 240 ? -13.495 6.454 44.892 1.00 95.31 240 ARG A N 1
ATOM 1702 C CA . ARG A 1 240 ? -14.756 5.768 45.219 1.00 95.31 240 ARG A CA 1
ATOM 1703 C C . ARG A 1 240 ? -14.686 4.275 44.898 1.00 95.31 240 ARG A C 1
ATOM 1705 O O . ARG A 1 240 ? -15.067 3.451 45.731 1.00 95.31 240 ARG A O 1
ATOM 1712 N N . TRP A 1 241 ? -14.192 3.916 43.715 1.00 94.88 241 TRP A N 1
ATOM 1713 C CA . TRP A 1 241 ? -14.026 2.518 43.316 1.00 94.88 241 TRP A CA 1
ATOM 1714 C C . TRP A 1 241 ? -12.933 1.816 44.131 1.00 94.88 241 TRP A C 1
ATOM 1716 O O . TRP A 1 241 ? -13.143 0.692 44.582 1.00 94.88 241 TRP A O 1
ATOM 1726 N N . SER A 1 242 ? -11.815 2.488 44.407 1.00 93.75 242 SER A N 1
ATOM 1727 C CA . SER A 1 242 ? -10.720 1.944 45.226 1.00 93.75 242 SER A CA 1
ATOM 1728 C C . SER A 1 242 ? -11.158 1.650 46.669 1.00 93.75 242 SER A C 1
ATOM 1730 O O . SER A 1 242 ? -10.770 0.631 47.245 1.00 93.75 242 SER A O 1
ATOM 1732 N N . ALA A 1 243 ? -12.013 2.502 47.241 1.00 95.94 243 ALA A N 1
ATOM 1733 C CA . ALA A 1 243 ? -12.579 2.316 48.575 1.00 95.94 243 ALA 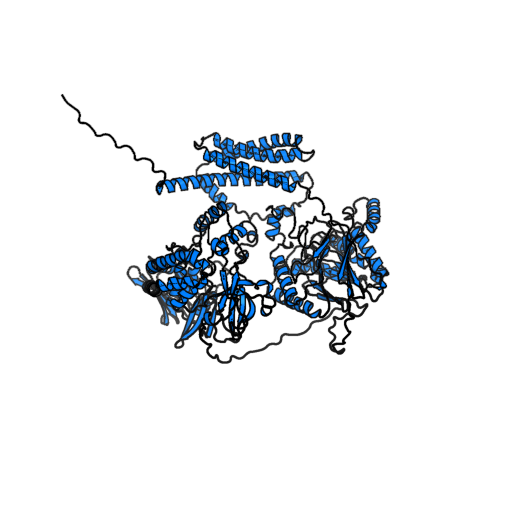A CA 1
ATOM 1734 C C . ALA A 1 243 ? -13.652 1.213 48.621 1.00 95.94 243 ALA A C 1
ATOM 1736 O O . ALA A 1 243 ? -13.740 0.465 49.597 1.00 95.94 243 ALA A O 1
ATOM 1737 N N . GLY A 1 244 ? -14.496 1.139 47.585 1.00 92.38 244 GLY A N 1
ATOM 1738 C CA . GLY A 1 244 ? -15.653 0.243 47.538 1.00 92.38 244 GLY A CA 1
ATOM 1739 C C . GLY A 1 244 ? -15.331 -1.190 47.112 1.00 92.38 244 GLY A C 1
ATOM 1740 O O . GLY A 1 244 ? -16.031 -2.121 47.521 1.00 92.38 244 GLY A O 1
ATOM 1741 N N . LEU A 1 245 ? -14.288 -1.389 46.301 1.00 88.50 245 LEU A N 1
ATOM 1742 C CA . LEU A 1 245 ? -13.905 -2.712 45.820 1.00 88.50 245 LEU A CA 1
ATOM 1743 C C . LEU A 1 245 ? -13.092 -3.501 46.843 1.00 88.50 245 LEU A C 1
ATOM 1745 O O . LEU A 1 245 ? -12.268 -2.986 47.601 1.00 88.50 245 LEU A O 1
ATOM 1749 N N . ARG A 1 246 ? -13.300 -4.818 46.820 1.00 83.25 246 ARG A N 1
ATOM 1750 C CA . ARG A 1 246 ? -12.515 -5.756 47.619 1.00 83.25 246 ARG A CA 1
ATOM 1751 C C . ARG A 1 246 ? -11.087 -5.856 47.079 1.00 83.25 246 ARG A C 1
ATOM 1753 O O . ARG A 1 246 ? -10.839 -5.623 45.905 1.00 83.25 246 ARG A O 1
ATOM 1760 N N . ARG A 1 247 ? -10.152 -6.291 47.929 1.00 79.19 247 ARG A N 1
ATOM 1761 C CA . ARG A 1 247 ? -8.723 -6.436 47.581 1.00 79.19 247 ARG A CA 1
ATOM 1762 C C . ARG A 1 247 ? -8.413 -7.482 46.516 1.00 79.19 247 ARG A C 1
ATOM 1764 O O . ARG A 1 247 ? -7.314 -7.488 45.976 1.00 79.19 247 ARG A O 1
ATOM 1771 N N . ASP A 1 248 ? -9.342 -8.398 46.272 1.00 75.81 248 ASP A N 1
ATOM 1772 C CA . ASP A 1 248 ? -9.243 -9.382 45.202 1.00 75.81 248 ASP A CA 1
ATOM 1773 C C . ASP A 1 248 ? -9.679 -8.834 43.836 1.00 75.81 248 ASP A C 1
ATOM 1775 O O . ASP A 1 248 ? -9.442 -9.522 42.842 1.00 75.81 248 ASP A O 1
ATOM 1779 N N . SER A 1 249 ? -10.256 -7.628 43.794 1.00 83.56 249 SER A N 1
ATOM 1780 C CA . SER A 1 249 ? -10.633 -6.892 42.585 1.00 83.56 249 SER A CA 1
ATOM 1781 C C . SER A 1 249 ? -9.578 -5.831 42.235 1.00 83.56 249 SER A C 1
ATOM 1783 O O . SER A 1 249 ? -8.765 -5.464 43.082 1.00 83.56 249 SER A O 1
ATOM 1785 N N . ALA A 1 250 ? -9.568 -5.350 40.990 1.00 84.88 250 ALA A N 1
ATOM 1786 C CA . ALA A 1 250 ? -8.599 -4.361 40.510 1.00 84.88 250 ALA A CA 1
ATOM 1787 C C . ALA A 1 250 ? -9.245 -3.011 40.161 1.00 84.88 250 ALA A C 1
ATOM 1789 O O . ALA A 1 250 ? -10.352 -2.958 39.626 1.00 84.88 250 ALA A O 1
ATOM 1790 N N . VAL A 1 251 ? -8.504 -1.924 40.380 1.00 89.75 251 VAL A N 1
ATOM 1791 C CA . VAL A 1 251 ? -8.822 -0.589 39.853 1.00 89.75 251 VAL A CA 1
ATOM 1792 C C . VAL A 1 251 ? -7.625 -0.090 39.052 1.00 89.75 251 VAL A C 1
ATOM 1794 O O . VAL A 1 251 ? -6.488 -0.128 39.533 1.00 89.75 251 VAL A O 1
ATOM 1797 N N . ALA A 1 252 ? -7.861 0.357 37.821 1.00 92.81 252 ALA A N 1
ATOM 1798 C CA . ALA A 1 252 ? -6.807 0.861 36.948 1.00 92.81 252 ALA A CA 1
ATOM 1799 C C . ALA A 1 252 ? -7.271 2.059 36.120 1.00 92.81 252 ALA A C 1
ATOM 1801 O O . ALA A 1 252 ? -8.409 2.102 35.664 1.00 92.81 252 ALA A O 1
ATOM 1802 N N . VAL A 1 253 ? -6.359 2.992 35.871 1.00 96.75 253 VAL A N 1
ATOM 1803 C CA . VAL A 1 253 ? -6.506 4.082 34.908 1.00 96.75 253 VAL A CA 1
ATOM 1804 C C . VAL A 1 253 ? -5.540 3.826 33.761 1.00 96.75 253 VAL A C 1
ATOM 1806 O O . VAL A 1 253 ? -4.337 3.670 33.969 1.00 96.75 253 VAL A O 1
ATOM 1809 N N . VAL A 1 254 ? -6.070 3.760 32.548 1.00 97.00 254 VAL A N 1
ATOM 1810 C CA . VAL A 1 254 ? -5.316 3.576 31.313 1.00 97.00 254 VAL A CA 1
ATOM 1811 C C . VAL A 1 254 ? -5.326 4.885 30.546 1.00 97.00 254 VAL A C 1
ATOM 1813 O O . VAL A 1 254 ? -6.372 5.335 30.077 1.00 97.00 254 VAL A O 1
ATOM 1816 N N . TYR A 1 255 ? -4.147 5.482 30.419 1.00 97.94 255 TYR A N 1
ATOM 1817 C CA . TYR A 1 255 ? -3.942 6.727 29.704 1.00 97.94 255 TYR A CA 1
ATOM 1818 C C . TYR A 1 255 ? -3.651 6.420 28.237 1.00 97.94 255 TYR A C 1
ATOM 1820 O O . TYR A 1 255 ? -2.604 5.861 27.912 1.00 97.94 255 TYR A O 1
ATOM 1828 N N . LEU A 1 256 ? -4.583 6.758 27.348 1.00 97.50 256 LEU A N 1
ATOM 1829 C CA . LEU A 1 256 ? -4.580 6.380 25.932 1.00 97.50 256 LEU A CA 1
ATOM 1830 C C . LEU A 1 256 ? -3.691 7.287 25.067 1.00 97.50 256 LEU A C 1
ATOM 1832 O O . LEU A 1 256 ? -4.007 7.507 23.905 1.00 97.50 256 LEU A O 1
ATOM 1836 N N . GLY A 1 257 ? -2.580 7.796 25.604 1.00 94.62 257 GLY A N 1
ATOM 1837 C CA . GLY A 1 257 ? -1.640 8.676 24.904 1.00 94.62 257 GLY A CA 1
ATOM 1838 C C . GLY A 1 257 ? -2.019 10.155 24.893 1.00 94.62 257 GLY A C 1
ATOM 1839 O O . GLY A 1 257 ? -3.085 10.551 25.364 1.00 94.62 257 GLY A O 1
ATOM 1840 N N . ASP A 1 258 ? -1.089 10.958 24.375 1.00 94.94 258 ASP A N 1
ATOM 1841 C CA . ASP A 1 258 ? -1.092 12.421 24.430 1.00 94.94 258 ASP A CA 1
ATOM 1842 C C . ASP A 1 258 ? -1.128 12.942 25.872 1.00 94.94 258 ASP A C 1
ATOM 1844 O O . ASP A 1 258 ? -1.962 13.755 26.285 1.00 94.94 258 ASP A O 1
ATOM 1848 N N . ILE A 1 259 ? -0.161 12.442 26.644 1.00 95.69 259 ILE A N 1
ATOM 1849 C CA . ILE A 1 259 ? -0.031 12.669 28.082 1.00 95.69 259 ILE A CA 1
ATOM 1850 C C . ILE A 1 259 ? 0.420 14.097 28.379 1.00 95.69 259 ILE A C 1
ATOM 1852 O O . ILE A 1 259 ? -0.014 14.675 29.371 1.00 95.69 259 ILE A O 1
ATOM 1856 N N . VAL A 1 260 ? 1.285 14.691 27.547 1.00 93.00 260 VAL A N 1
ATOM 1857 C CA . VAL A 1 260 ? 1.759 16.075 27.734 1.00 93.00 260 VAL A CA 1
ATOM 1858 C C . VAL A 1 260 ? 1.758 16.851 26.415 1.00 93.00 260 VAL A C 1
ATOM 1860 O O . VAL A 1 260 ? 2.523 16.562 25.493 1.00 93.00 260 VAL A O 1
ATOM 1863 N N . TYR A 1 261 ? 0.954 17.916 26.339 1.00 86.56 261 TYR A N 1
ATOM 1864 C CA . TYR A 1 261 ? 0.954 18.841 25.204 1.00 86.56 261 TYR A CA 1
ATOM 1865 C C . TYR A 1 261 ? 1.964 19.988 25.377 1.00 86.56 261 TYR A C 1
ATOM 1867 O O . TYR A 1 261 ? 2.203 20.435 26.500 1.00 86.56 261 TYR A O 1
ATOM 1875 N N . PRO A 1 262 ? 2.487 20.559 24.270 1.00 81.94 262 PRO A N 1
ATOM 1876 C CA . PRO A 1 262 ? 2.249 20.167 22.877 1.00 81.94 262 PRO A CA 1
ATOM 1877 C C . PRO A 1 262 ? 3.283 19.180 22.317 1.00 81.94 262 PRO A C 1
ATOM 1879 O O . PRO A 1 262 ? 3.150 18.786 21.167 1.00 81.94 262 PRO A O 1
ATOM 1882 N N . VAL A 1 263 ? 4.340 18.820 23.047 1.00 86.38 263 VAL A N 1
ATOM 1883 C CA . VAL A 1 263 ? 5.463 18.037 22.485 1.00 86.38 263 VAL A CA 1
ATOM 1884 C C . VAL A 1 263 ? 6.059 17.033 23.479 1.00 86.38 263 VAL A C 1
ATOM 1886 O O . VAL A 1 263 ? 7.251 16.712 23.401 1.00 86.38 263 VAL A O 1
ATOM 1889 N N . GLY A 1 264 ? 5.244 16.551 24.417 1.00 91.38 264 GLY A N 1
ATOM 1890 C CA . GLY A 1 264 ? 5.662 15.552 25.385 1.00 91.38 264 GLY A CA 1
ATOM 1891 C C . GLY A 1 264 ? 6.602 16.127 26.439 1.00 91.38 264 GLY A C 1
ATOM 1892 O O . GLY A 1 264 ? 6.769 17.342 26.575 1.00 91.38 264 GLY A O 1
ATOM 1893 N N . VAL A 1 265 ? 7.249 15.233 27.181 1.00 93.44 265 VAL A N 1
ATOM 1894 C CA . VAL A 1 265 ? 8.178 15.609 28.249 1.00 93.44 265 VAL A CA 1
ATOM 1895 C C . VAL A 1 265 ? 9.526 16.029 27.667 1.00 93.44 265 VAL A C 1
ATOM 1897 O O . VAL A 1 265 ? 10.259 15.225 27.075 1.00 93.44 265 VAL A O 1
ATOM 1900 N N . ARG A 1 266 ? 9.887 17.303 27.848 1.00 92.88 266 ARG A N 1
ATOM 1901 C CA . ARG A 1 266 ? 11.176 17.817 27.373 1.00 92.88 266 ARG A CA 1
ATOM 1902 C C . ARG A 1 266 ? 12.353 17.398 28.252 1.00 92.88 266 ARG A C 1
ATOM 1904 O O . ARG A 1 266 ? 12.192 16.682 29.232 1.00 92.88 266 ARG A O 1
ATOM 1911 N N . ASP A 1 267 ? 13.560 17.767 27.835 1.00 91.12 267 ASP A N 1
ATOM 1912 C CA . ASP A 1 267 ? 14.774 17.498 28.610 1.00 91.12 267 ASP A CA 1
ATOM 1913 C C . ASP A 1 267 ? 14.792 18.364 29.880 1.00 91.12 267 ASP A C 1
ATOM 1915 O O . ASP A 1 267 ? 14.202 19.445 29.898 1.00 91.12 267 ASP A O 1
ATOM 1919 N N . ARG A 1 268 ? 15.461 17.897 30.944 1.00 89.69 268 ARG A N 1
ATOM 1920 C CA . ARG A 1 268 ? 15.440 18.541 32.276 1.00 89.69 268 ARG A CA 1
ATOM 1921 C C . ARG A 1 268 ? 15.948 19.987 32.283 1.00 89.69 268 ARG A C 1
ATOM 1923 O O . ARG A 1 268 ? 15.559 20.766 33.144 1.00 89.69 268 ARG A O 1
ATOM 1930 N N . ASP A 1 269 ? 16.830 20.329 31.353 1.00 90.62 269 ASP A N 1
ATOM 1931 C CA . ASP A 1 269 ? 17.414 21.658 31.167 1.00 90.62 269 ASP A CA 1
ATOM 1932 C C . ASP A 1 269 ? 16.532 22.600 30.329 1.00 90.62 269 ASP A C 1
ATOM 1934 O O . ASP A 1 269 ? 16.806 23.798 30.242 1.00 90.62 269 ASP A O 1
ATOM 1938 N N . HIS A 1 270 ? 15.449 22.097 29.730 1.00 92.81 270 HIS A N 1
ATOM 1939 C CA . HIS A 1 270 ? 14.539 22.911 28.939 1.00 92.81 270 HIS A CA 1
ATOM 1940 C C . HIS A 1 270 ? 13.673 23.818 29.845 1.00 92.81 270 HIS A C 1
ATOM 1942 O O . HIS A 1 270 ? 13.049 23.313 30.780 1.00 92.81 270 HIS A O 1
ATOM 1948 N N . PRO A 1 271 ? 13.502 25.127 29.546 1.00 88.00 271 PRO A N 1
ATOM 1949 C CA . PRO A 1 271 ? 12.796 26.075 30.428 1.00 88.00 271 PRO A CA 1
ATOM 1950 C C . PRO A 1 271 ? 11.373 25.674 30.833 1.00 88.00 271 PRO A C 1
ATOM 1952 O O . PRO A 1 271 ? 10.894 26.024 31.905 1.00 88.00 271 PRO A O 1
ATOM 1955 N N . ALA A 1 272 ? 10.687 24.939 29.965 1.00 87.50 272 ALA A N 1
ATOM 1956 C CA . ALA A 1 272 ? 9.313 24.505 30.190 1.00 87.50 272 ALA A CA 1
ATOM 1957 C C . ALA A 1 272 ? 9.168 23.023 30.596 1.00 87.50 272 ALA A C 1
ATOM 1959 O O . ALA A 1 272 ? 8.050 22.525 30.668 1.00 87.50 272 ALA A O 1
ATOM 1960 N N . PHE A 1 273 ? 10.273 22.356 30.963 1.00 88.69 273 PHE A N 1
ATOM 1961 C CA . PHE A 1 273 ? 10.256 21.038 31.614 1.00 88.69 273 PHE A CA 1
ATOM 1962 C C . PHE A 1 273 ? 9.389 21.019 32.878 1.00 88.69 273 PHE A C 1
ATOM 1964 O O . PHE A 1 273 ? 8.701 20.039 33.152 1.00 88.69 273 PHE A O 1
ATOM 1971 N N . VAL A 1 274 ? 9.394 22.116 33.643 1.00 87.06 274 VAL A N 1
ATOM 1972 C CA . VAL A 1 274 ? 8.581 22.251 34.861 1.00 87.06 274 VAL A CA 1
ATOM 1973 C C . VAL A 1 274 ? 7.093 22.137 34.532 1.00 87.06 274 VAL A C 1
ATOM 1975 O O . VAL A 1 274 ? 6.386 21.370 35.174 1.00 87.06 274 VAL A O 1
ATOM 1978 N N . VAL A 1 275 ? 6.632 22.835 33.491 1.00 86.69 275 VAL A N 1
ATOM 1979 C CA . VAL A 1 275 ? 5.229 22.784 33.052 1.00 86.69 275 VAL A CA 1
ATOM 1980 C C . VAL A 1 275 ? 4.872 21.391 32.528 1.00 86.69 275 VAL A C 1
ATOM 1982 O O . VAL A 1 275 ? 3.824 20.859 32.891 1.00 86.69 275 VAL A O 1
ATOM 1985 N N . ASP A 1 276 ? 5.759 20.770 31.742 1.00 89.88 276 ASP A N 1
ATOM 1986 C CA . ASP A 1 276 ? 5.573 19.398 31.245 1.00 89.88 276 ASP A CA 1
ATOM 1987 C C . ASP A 1 276 ? 5.391 18.406 32.409 1.00 89.88 276 ASP A C 1
ATOM 1989 O O . ASP A 1 276 ? 4.492 17.565 32.397 1.00 89.88 276 ASP A O 1
ATOM 1993 N N . SER A 1 277 ? 6.218 18.553 33.448 1.00 88.69 277 SER A N 1
ATOM 1994 C CA . SER A 1 277 ? 6.199 17.705 34.643 1.00 88.69 277 SER A CA 1
ATOM 1995 C C . SER A 1 277 ? 4.935 17.921 35.477 1.00 88.69 277 SER A C 1
ATOM 1997 O O . SER A 1 277 ? 4.358 16.955 35.964 1.00 88.69 277 SER A O 1
ATOM 1999 N N . THR A 1 278 ? 4.453 19.163 35.606 1.00 88.44 278 THR A N 1
ATOM 2000 C CA . THR A 1 278 ? 3.189 19.470 36.301 1.00 88.44 278 THR A CA 1
ATOM 2001 C C . THR A 1 278 ? 1.987 18.829 35.604 1.00 88.44 278 THR A C 1
ATOM 2003 O O . THR A 1 278 ? 1.114 18.265 36.267 1.00 88.44 278 THR A O 1
ATOM 2006 N N . ARG A 1 279 ? 1.944 18.856 34.267 1.00 90.88 279 ARG A N 1
ATOM 2007 C CA . ARG A 1 279 ? 0.867 18.232 33.475 1.00 90.88 279 ARG A CA 1
ATOM 2008 C C . ARG A 1 279 ? 0.866 16.714 33.589 1.00 90.88 279 ARG A C 1
ATOM 2010 O O . ARG A 1 279 ? -0.184 16.116 33.813 1.00 90.88 279 ARG A O 1
ATOM 2017 N N . LEU A 1 280 ? 2.046 16.095 33.517 1.00 94.56 280 LEU A N 1
ATOM 2018 C CA . LEU A 1 280 ? 2.189 14.664 33.784 1.00 94.56 280 LEU A CA 1
ATOM 2019 C C . LEU A 1 280 ? 1.749 14.326 35.215 1.00 94.56 280 LEU A C 1
ATOM 2021 O O . LEU A 1 280 ? 0.999 13.375 35.434 1.00 94.56 280 LEU A O 1
ATOM 2025 N N . ARG A 1 281 ? 2.181 15.127 36.195 1.00 93.00 281 ARG A N 1
ATOM 2026 C CA . ARG A 1 281 ? 1.858 14.903 37.605 1.00 93.00 281 ARG A CA 1
ATOM 2027 C C . ARG A 1 281 ? 0.357 14.979 37.875 1.00 93.00 281 ARG A C 1
ATOM 2029 O O . ARG A 1 281 ? -0.152 14.135 38.600 1.00 93.00 281 ARG A O 1
ATOM 2036 N N . SER A 1 282 ? -0.344 15.897 37.211 1.00 93.00 282 SER A N 1
ATOM 2037 C CA . SER A 1 282 ? -1.804 16.056 37.308 1.00 93.00 282 SER A CA 1
ATOM 2038 C C . SER A 1 282 ? -2.575 14.776 36.959 1.00 93.00 282 SER A C 1
ATOM 2040 O O . SER A 1 282 ? -3.662 14.548 37.477 1.00 93.00 282 SER A O 1
ATOM 2042 N N . GLN A 1 283 ? -2.002 13.929 36.103 1.00 95.75 283 GLN A N 1
ATOM 2043 C CA . GLN A 1 283 ? -2.550 12.618 35.757 1.00 95.75 283 GLN A CA 1
ATOM 2044 C C . GLN A 1 283 ? -2.056 11.528 36.714 1.00 95.75 283 GLN A C 1
ATOM 2046 O O . GLN A 1 283 ? -2.853 10.741 37.208 1.00 95.75 283 GLN A O 1
ATOM 2051 N N . VAL A 1 284 ? -0.762 11.504 37.051 1.00 94.94 284 VAL A N 1
ATOM 2052 C CA . VAL A 1 284 ? -0.206 10.564 38.048 1.00 94.94 284 VAL A CA 1
ATOM 2053 C C . VAL A 1 284 ? -0.949 10.641 39.387 1.00 94.94 284 VAL A C 1
ATOM 2055 O O . VAL A 1 284 ? -1.170 9.611 40.025 1.00 94.94 284 VAL A O 1
ATOM 2058 N N . ASP A 1 285 ? -1.363 11.838 39.802 1.00 94.38 285 ASP A N 1
ATOM 2059 C CA . ASP A 1 285 ? -2.048 12.059 41.075 1.00 94.38 285 ASP A CA 1
ATOM 2060 C C . ASP A 1 285 ? -3.434 11.395 41.152 1.00 94.38 285 ASP A C 1
ATOM 2062 O O . ASP A 1 285 ? -3.891 11.092 42.254 1.00 94.38 285 ASP A O 1
ATOM 2066 N N . LEU A 1 286 ? -4.057 11.052 40.015 1.00 94.88 286 LEU A N 1
ATOM 2067 C CA . LEU A 1 286 ? -5.330 10.316 39.980 1.00 94.88 286 LEU A CA 1
ATOM 2068 C C . LEU A 1 286 ? -5.241 8.936 40.643 1.00 94.88 286 LEU A C 1
ATOM 2070 O O . LEU A 1 286 ? -6.247 8.412 41.107 1.00 94.88 286 LEU A O 1
ATOM 2074 N N . VAL A 1 287 ? -4.044 8.343 40.692 1.00 94.00 287 VAL A N 1
ATOM 2075 C CA . VAL A 1 287 ? -3.789 7.050 41.353 1.00 94.00 287 VAL A CA 1
ATOM 2076 C C . VAL A 1 287 ? -2.921 7.196 42.609 1.00 94.00 287 VAL A C 1
ATOM 2078 O O . VAL A 1 287 ? -2.434 6.205 43.152 1.00 94.00 287 VAL A O 1
ATOM 2081 N N . ALA A 1 288 ? -2.721 8.432 43.074 1.00 93.88 288 ALA A N 1
ATOM 2082 C CA . ALA A 1 288 ? -1.942 8.770 44.266 1.00 93.88 288 ALA A CA 1
ATOM 2083 C C . ALA A 1 288 ? -2.812 9.148 45.478 1.00 93.88 288 ALA A C 1
ATOM 2085 O O . ALA A 1 288 ? -2.272 9.493 46.531 1.00 93.88 288 ALA A O 1
ATOM 2086 N N . GLY A 1 289 ? -4.140 9.115 45.340 1.00 93.75 289 GLY A N 1
ATOM 2087 C CA . GLY A 1 289 ? -5.060 9.368 46.443 1.00 93.75 289 GLY A CA 1
ATOM 2088 C C . GLY A 1 289 ? -4.997 8.284 47.533 1.00 93.75 289 GLY A C 1
ATOM 2089 O O . GLY A 1 289 ? -4.417 7.212 47.332 1.00 93.75 289 GLY A O 1
ATOM 2090 N N . PRO A 1 290 ? -5.526 8.562 48.736 1.00 95.81 290 PRO A N 1
ATOM 2091 C CA . PRO A 1 290 ? -5.360 7.689 49.893 1.00 95.81 290 PRO A CA 1
ATOM 2092 C C . PRO A 1 290 ? -5.986 6.305 49.694 1.00 95.81 290 PRO A C 1
ATOM 2094 O O . PRO A 1 290 ? -5.350 5.304 50.038 1.00 95.81 290 PRO A O 1
ATOM 2097 N N . GLU A 1 291 ? -7.197 6.218 49.138 1.00 96.19 291 GLU A N 1
ATOM 2098 C CA . GLU A 1 291 ? -7.836 4.928 48.890 1.00 96.19 291 GLU A CA 1
ATOM 2099 C C . GLU A 1 291 ? -7.232 4.247 47.660 1.00 96.19 291 GLU A C 1
ATOM 2101 O O . GLU A 1 291 ? -7.059 3.031 47.695 1.00 96.19 291 GLU A O 1
ATOM 2106 N N . ALA A 1 292 ? -6.805 4.991 46.634 1.00 91.56 292 ALA A N 1
ATOM 2107 C CA . ALA A 1 292 ? -6.074 4.453 45.487 1.00 91.56 292 ALA A CA 1
ATOM 2108 C C . ALA A 1 292 ? -4.737 3.805 45.893 1.00 91.56 292 ALA A C 1
ATOM 2110 O O . ALA A 1 292 ? -4.486 2.639 45.575 1.00 91.56 292 ALA A O 1
ATOM 2111 N N . LEU A 1 293 ? -3.903 4.510 46.666 1.00 89.06 293 LEU A N 1
ATOM 2112 C CA . LEU A 1 293 ? -2.642 3.982 47.199 1.00 89.06 293 LEU A CA 1
ATOM 2113 C C . LEU A 1 293 ? -2.888 2.769 48.082 1.00 89.06 293 LEU A C 1
ATOM 2115 O O . LEU A 1 293 ? -2.232 1.740 47.937 1.00 89.06 293 LEU A O 1
ATOM 2119 N N . LYS A 1 294 ? -3.869 2.873 48.984 1.00 87.75 294 LYS A N 1
ATOM 2120 C CA . LYS A 1 294 ? -4.258 1.763 49.842 1.00 87.75 294 LYS A CA 1
ATOM 2121 C C . LYS A 1 294 ? -4.659 0.577 48.987 1.00 87.75 294 LYS A C 1
ATOM 2123 O O . LYS A 1 294 ? -4.132 -0.492 49.270 1.00 87.75 294 LYS A O 1
ATOM 2128 N N . HIS A 1 295 ? -5.525 0.738 47.983 1.00 84.94 295 HIS A N 1
ATOM 2129 C CA . HIS A 1 295 ? -6.055 -0.317 47.110 1.00 84.94 295 HIS A CA 1
ATOM 2130 C C . HIS A 1 295 ? -5.011 -0.921 46.155 1.00 84.94 295 HIS A C 1
ATOM 2132 O O . HIS A 1 295 ? -5.227 -2.025 45.665 1.00 84.94 295 HIS A O 1
ATOM 2138 N N . ASN A 1 296 ? -3.853 -0.276 45.982 1.00 85.88 296 ASN A N 1
ATOM 2139 C CA . ASN A 1 296 ? -2.868 -0.562 44.934 1.00 85.88 296 ASN A CA 1
ATOM 2140 C C . ASN A 1 296 ? -3.411 -0.289 43.522 1.00 85.88 296 ASN A C 1
ATOM 2142 O O . ASN A 1 296 ? -3.176 -1.063 42.592 1.00 85.88 296 ASN A O 1
ATOM 2146 N N . THR A 1 297 ? -4.137 0.815 43.373 1.00 85.88 297 THR A N 1
ATOM 2147 C CA . THR A 1 297 ? -4.661 1.288 42.092 1.00 85.88 297 THR A CA 1
ATOM 2148 C C . THR A 1 297 ? -3.535 1.668 41.137 1.00 85.88 297 THR A C 1
ATOM 2150 O O . THR A 1 297 ? -2.494 2.192 41.531 1.00 85.88 297 THR A O 1
ATOM 2153 N N . VAL A 1 298 ? -3.754 1.379 39.859 1.00 87.44 298 VAL A N 1
ATOM 2154 C CA . VAL A 1 298 ? -2.712 1.344 38.833 1.00 87.44 298 VAL A CA 1
ATOM 2155 C C . VAL A 1 298 ? -2.898 2.440 37.790 1.00 87.44 298 VAL A C 1
ATOM 2157 O O . VAL A 1 298 ? -3.999 2.598 37.279 1.00 87.44 298 VAL A O 1
ATOM 2160 N N . GLY A 1 299 ? -1.815 3.109 37.383 1.00 91.75 299 GLY A N 1
ATOM 2161 C CA . GLY A 1 299 ? -1.783 3.983 36.204 1.00 91.75 299 GLY A CA 1
ATOM 2162 C C . GLY A 1 299 ? -0.946 3.410 35.051 1.00 91.75 299 GLY A C 1
ATOM 2163 O O . GLY A 1 299 ? 0.266 3.238 35.188 1.00 91.75 299 GLY A O 1
ATOM 2164 N N . LEU A 1 300 ? -1.574 3.142 33.904 1.00 94.12 300 LEU A N 1
ATOM 2165 C CA . LEU A 1 300 ? -0.950 2.593 32.693 1.00 94.12 300 LEU A CA 1
ATOM 2166 C C . LEU A 1 300 ? -0.851 3.655 31.603 1.00 94.12 300 LEU A C 1
ATOM 2168 O O . LEU A 1 300 ? -1.872 4.023 31.033 1.00 94.12 300 LEU A O 1
ATOM 2172 N N . PHE A 1 301 ? 0.349 4.128 31.282 1.00 96.75 301 PHE A N 1
ATOM 2173 C CA . PHE A 1 301 ? 0.535 5.207 30.310 1.00 96.75 301 PHE A CA 1
ATOM 2174 C C . PHE A 1 301 ? 0.942 4.659 28.942 1.00 96.75 301 PHE A C 1
ATOM 2176 O O . PHE A 1 301 ? 2.035 4.113 28.811 1.00 96.75 301 PHE A O 1
ATOM 2183 N N . LEU A 1 302 ? 0.087 4.823 27.929 1.00 95.25 302 LEU A N 1
ATOM 2184 C CA . LEU A 1 302 ? 0.451 4.636 26.524 1.00 95.25 302 LEU A CA 1
ATOM 2185 C C . LEU A 1 302 ? 0.958 5.957 25.939 1.00 95.25 302 LEU A C 1
ATOM 2187 O O . LEU A 1 302 ? 0.661 7.032 26.451 1.00 95.25 302 LEU A O 1
ATOM 2191 N N . THR A 1 303 ? 1.713 5.871 24.850 1.00 94.44 303 THR A N 1
ATOM 2192 C CA . THR A 1 303 ? 2.262 7.015 24.117 1.00 94.44 303 THR A CA 1
ATOM 2193 C C . THR A 1 303 ? 1.379 7.405 22.933 1.00 94.44 303 THR A C 1
ATOM 2195 O O . THR A 1 303 ? 0.954 6.558 22.143 1.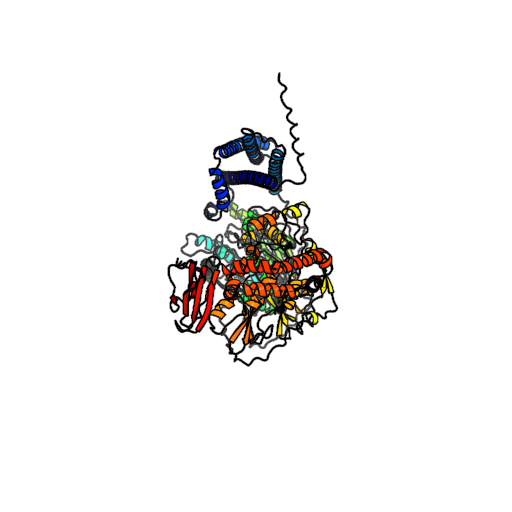00 94.44 303 THR A O 1
ATOM 2198 N N . GLY A 1 304 ? 1.149 8.708 22.784 1.00 91.44 304 GLY A N 1
ATOM 2199 C CA . GLY A 1 304 ? 0.563 9.332 21.600 1.00 91.44 304 GLY A CA 1
ATOM 2200 C C . GLY A 1 304 ? 1.572 10.134 20.788 1.00 91.44 304 GLY A C 1
ATOM 2201 O O . GLY A 1 304 ? 2.754 10.211 21.130 1.00 91.44 304 GLY A O 1
ATOM 2202 N N . ASN A 1 305 ? 1.139 10.736 19.683 1.00 88.56 305 ASN A N 1
ATOM 2203 C CA . ASN A 1 305 ? 2.049 11.471 18.800 1.00 88.56 305 ASN A CA 1
ATOM 2204 C C . ASN A 1 305 ? 2.702 12.681 19.483 1.00 88.56 305 ASN A C 1
ATOM 2206 O O . ASN A 1 305 ? 3.862 13.000 19.196 1.00 88.56 305 ASN A O 1
ATOM 2210 N N . HIS A 1 306 ? 2.007 13.319 20.427 1.00 88.31 306 HIS A N 1
ATOM 2211 C CA . HIS A 1 306 ? 2.585 14.418 21.187 1.00 88.31 306 HIS A CA 1
ATOM 2212 C C . HIS A 1 306 ? 3.639 13.938 22.187 1.00 88.31 306 HIS A C 1
ATOM 2214 O O . HIS A 1 306 ? 4.629 14.640 22.377 1.00 88.31 306 HIS A O 1
ATOM 2220 N N . ASP A 1 307 ? 3.523 12.727 22.739 1.00 93.12 307 ASP A N 1
ATOM 2221 C CA . ASP A 1 307 ? 4.527 12.161 23.658 1.00 93.12 307 ASP A CA 1
ATOM 2222 C C . ASP A 1 307 ? 5.842 11.813 22.953 1.00 93.12 307 ASP A C 1
ATOM 2224 O O . ASP A 1 307 ? 6.913 11.843 23.555 1.00 93.12 307 ASP A O 1
ATOM 2228 N N . TRP A 1 308 ? 5.773 11.563 21.645 1.00 90.75 308 TRP A N 1
ATOM 2229 C CA . TRP A 1 308 ? 6.926 11.473 20.750 1.00 90.75 308 TRP A CA 1
ATOM 2230 C C . TRP A 1 308 ? 7.432 12.851 20.280 1.00 90.75 308 TRP A C 1
ATOM 2232 O O . TRP A 1 308 ? 8.338 12.948 19.452 1.00 90.75 308 TRP A O 1
ATOM 2242 N N . GLY A 1 309 ? 6.859 13.944 20.785 1.00 82.62 309 GLY A N 1
ATOM 2243 C CA . GLY A 1 309 ? 7.220 15.316 20.436 1.00 82.62 309 GLY A CA 1
ATOM 2244 C C . GLY A 1 309 ? 6.834 15.739 19.024 1.00 82.62 309 GLY A C 1
ATOM 2245 O O . GLY A 1 309 ? 7.434 16.681 18.509 1.00 82.62 309 GLY A O 1
ATOM 2246 N N . ASN A 1 310 ? 5.895 15.030 18.383 1.00 70.94 310 ASN A N 1
ATOM 2247 C CA . ASN A 1 310 ? 5.615 15.142 16.948 1.00 70.94 310 ASN A CA 1
ATOM 2248 C C . ASN A 1 310 ? 6.881 14.985 16.078 1.00 70.94 310 ASN A C 1
ATOM 2250 O O . ASN A 1 310 ? 6.968 15.525 14.975 1.00 70.94 310 ASN A O 1
ATOM 2254 N N . ALA A 1 311 ? 7.879 14.257 16.588 1.00 73.44 311 ALA A N 1
ATOM 2255 C CA . ALA A 1 311 ? 9.166 14.035 15.949 1.00 73.44 311 ALA A CA 1
ATOM 2256 C C . ALA A 1 311 ? 9.316 12.575 15.502 1.00 73.44 311 ALA A C 1
ATOM 2258 O O . ALA A 1 311 ? 8.679 11.665 16.030 1.00 73.44 311 ALA A O 1
ATOM 2259 N N . VAL A 1 312 ? 10.202 12.342 14.534 1.00 73.31 312 VAL A N 1
ATOM 2260 C CA . VAL A 1 312 ? 10.504 11.004 14.005 1.00 73.31 312 VAL A CA 1
ATOM 2261 C C . VAL A 1 312 ? 11.842 10.482 14.529 1.00 73.31 312 VAL A C 1
ATOM 2263 O O . VAL A 1 312 ? 12.751 11.256 14.838 1.00 73.31 312 VAL A O 1
ATOM 2266 N N . GLY A 1 313 ? 11.983 9.157 14.592 1.00 79.56 313 GLY A N 1
ATOM 2267 C CA . GLY A 1 313 ? 13.253 8.502 14.913 1.00 79.56 313 GLY A CA 1
ATOM 2268 C C . GLY A 1 313 ? 13.721 8.754 16.350 1.00 79.56 313 GLY A C 1
ATOM 2269 O O . GLY A 1 313 ? 12.917 8.796 17.283 1.00 79.56 313 GLY A O 1
ATOM 2270 N N . ASP A 1 314 ? 15.032 8.917 16.531 1.00 83.75 314 ASP A N 1
ATOM 2271 C CA . ASP A 1 314 ? 15.667 8.976 17.856 1.00 83.75 314 ASP A CA 1
ATOM 2272 C C . ASP A 1 314 ? 15.207 10.164 18.708 1.00 83.75 314 ASP A C 1
ATOM 2274 O O . ASP A 1 314 ? 15.165 10.065 19.935 1.00 83.75 314 ASP A O 1
ATOM 2278 N N . VAL A 1 315 ? 14.823 11.277 18.073 1.00 83.44 315 VAL A N 1
ATOM 2279 C CA . VAL A 1 315 ? 14.331 12.470 18.778 1.00 83.44 315 VAL A CA 1
ATOM 2280 C C . VAL A 1 315 ? 13.027 12.162 19.506 1.00 83.44 315 VAL A C 1
ATOM 2282 O O . VAL A 1 315 ? 12.887 12.498 20.682 1.00 83.44 315 VAL A O 1
ATOM 2285 N N . GLY A 1 316 ? 12.094 11.481 18.838 1.00 87.62 316 GLY A N 1
ATOM 2286 C CA . GLY A 1 316 ? 10.833 11.103 19.464 1.00 87.62 316 GLY A CA 1
ATOM 2287 C C . GLY A 1 316 ? 11.009 9.997 20.505 1.00 87.62 316 GLY A C 1
ATOM 2288 O O . GLY A 1 316 ? 10.455 10.096 21.596 1.00 87.62 316 GLY A O 1
ATOM 2289 N N . ILE A 1 317 ? 11.888 9.018 20.254 1.00 90.19 317 ILE A N 1
ATOM 2290 C CA . ILE A 1 317 ? 12.249 8.010 21.268 1.00 90.19 317 ILE A CA 1
ATOM 2291 C C . ILE A 1 317 ? 12.835 8.660 22.526 1.00 90.19 317 ILE A C 1
ATOM 2293 O O . ILE A 1 317 ? 12.535 8.223 23.635 1.00 90.19 317 ILE A O 1
ATOM 2297 N N . LYS A 1 318 ? 13.649 9.713 22.386 1.00 92.38 318 LYS A N 1
ATOM 2298 C CA . LYS A 1 318 ? 14.180 10.460 23.533 1.00 92.38 318 LYS A CA 1
ATOM 2299 C C . LYS A 1 318 ? 13.057 11.084 24.368 1.00 92.38 318 LYS A C 1
ATOM 2301 O O . LYS A 1 318 ? 13.102 10.990 25.589 1.00 92.38 318 LYS A O 1
ATOM 2306 N N . ARG A 1 319 ? 12.027 11.656 23.735 1.00 92.25 319 ARG A N 1
ATOM 2307 C CA . ARG A 1 319 ? 10.852 12.201 24.443 1.00 92.25 319 ARG A CA 1
ATOM 2308 C C . ARG A 1 319 ? 10.105 11.126 25.229 1.00 92.25 319 ARG A C 1
ATOM 2310 O O . ARG A 1 319 ? 9.825 11.318 26.409 1.00 92.25 319 ARG A O 1
ATOM 2317 N N . VAL A 1 320 ? 9.884 9.966 24.614 1.00 95.38 320 VAL A N 1
ATOM 2318 C CA . VAL A 1 320 ? 9.252 8.822 25.284 1.00 95.38 320 VAL A CA 1
ATOM 2319 C C . VAL A 1 320 ? 10.104 8.312 26.455 1.00 95.38 320 VAL A C 1
ATOM 2321 O O . VAL A 1 320 ? 9.565 7.976 27.508 1.00 95.38 320 VAL A O 1
ATOM 2324 N N . ARG A 1 321 ? 11.439 8.309 26.327 1.00 95.44 321 ARG A N 1
ATOM 2325 C CA . ARG A 1 321 ? 12.345 7.982 27.444 1.00 95.44 321 ARG A CA 1
ATOM 2326 C C . ARG A 1 321 ? 12.230 8.984 28.590 1.00 95.44 321 ARG A C 1
ATOM 2328 O O . ARG A 1 321 ? 12.124 8.551 29.731 1.00 95.44 321 ARG A O 1
ATOM 2335 N N . ASN A 1 322 ? 12.173 10.285 28.303 1.00 95.25 322 ASN A N 1
ATOM 2336 C CA . ASN A 1 322 ? 11.983 11.305 29.339 1.00 95.25 322 ASN A CA 1
ATOM 2337 C C . ASN A 1 322 ? 10.665 11.089 30.104 1.00 95.25 322 ASN A C 1
ATOM 2339 O O . ASN A 1 322 ? 10.639 11.191 31.330 1.00 95.25 322 ASN A O 1
ATOM 2343 N N . LEU A 1 323 ? 9.581 10.749 29.394 1.00 96.25 323 LEU A N 1
ATOM 2344 C CA . LEU A 1 323 ? 8.304 10.380 30.008 1.00 96.25 323 LEU A CA 1
ATOM 2345 C C . LEU A 1 323 ? 8.447 9.135 30.899 1.00 96.25 323 LEU A C 1
ATOM 2347 O O . LEU A 1 323 ? 8.025 9.159 32.055 1.00 96.25 323 LEU A O 1
ATOM 2351 N N . GLN A 1 324 ? 9.081 8.067 30.401 1.00 95.81 324 GLN A N 1
ATOM 2352 C CA . GLN A 1 324 ? 9.314 6.850 31.183 1.00 95.81 324 GLN A CA 1
ATOM 2353 C C . GLN A 1 324 ? 10.124 7.130 32.456 1.00 95.81 324 GLN A C 1
ATOM 2355 O O . GLN A 1 324 ? 9.772 6.631 33.522 1.00 95.81 324 GLN A O 1
ATOM 2360 N N . GLU A 1 325 ? 11.182 7.936 32.367 1.00 93.12 325 GLU A N 1
ATOM 2361 C CA . GLU A 1 325 ? 12.003 8.322 33.518 1.00 93.12 325 GLU A CA 1
ATOM 2362 C C . GLU A 1 325 ? 11.191 9.071 34.579 1.00 93.12 325 GLU A C 1
ATOM 2364 O O . GLU A 1 325 ? 11.338 8.791 35.768 1.00 93.12 325 GLU A O 1
ATOM 2369 N N . GLN A 1 326 ? 10.305 9.986 34.174 1.00 93.31 326 GLN A N 1
ATOM 2370 C CA . GLN A 1 326 ? 9.440 10.690 35.122 1.00 93.31 326 GLN A CA 1
ATOM 2371 C C . GLN A 1 326 ? 8.413 9.769 35.783 1.00 93.31 326 GLN A C 1
ATOM 2373 O O . GLN A 1 326 ? 8.166 9.898 36.979 1.00 93.31 326 GLN A O 1
ATOM 2378 N N . LEU A 1 327 ? 7.838 8.821 35.040 1.00 91.62 327 LEU A N 1
ATOM 2379 C CA . LEU A 1 327 ? 6.923 7.827 35.606 1.00 91.62 327 LEU A CA 1
ATOM 2380 C C . LEU A 1 327 ? 7.642 6.911 36.607 1.00 91.62 327 LEU A C 1
ATOM 2382 O O . LEU A 1 327 ? 7.106 6.630 37.677 1.00 91.62 327 LEU A O 1
ATOM 2386 N N . LEU A 1 328 ? 8.878 6.498 36.308 1.00 87.81 328 LEU A N 1
ATOM 2387 C CA . LEU A 1 328 ? 9.709 5.734 37.243 1.00 87.81 328 LEU A CA 1
ATOM 2388 C C . LEU A 1 328 ? 10.015 6.540 38.514 1.00 87.81 328 LEU A C 1
ATOM 2390 O O . LEU A 1 328 ? 9.829 6.021 39.610 1.00 87.81 328 LEU A O 1
ATOM 2394 N N . ALA A 1 329 ? 10.392 7.813 38.379 1.00 86.50 329 ALA A N 1
ATOM 2395 C CA . ALA A 1 329 ? 10.627 8.696 39.522 1.00 86.50 329 ALA A CA 1
ATOM 2396 C C . ALA A 1 329 ? 9.349 8.938 40.344 1.00 86.50 329 ALA A C 1
ATOM 2398 O O . ALA A 1 329 ? 9.381 8.947 41.572 1.00 86.50 329 ALA A O 1
ATOM 2399 N N . ALA A 1 330 ? 8.195 9.088 39.690 1.00 85.00 330 ALA A N 1
ATOM 2400 C CA . ALA A 1 330 ? 6.920 9.210 40.384 1.00 85.00 330 ALA A CA 1
ATOM 2401 C C . ALA A 1 330 ? 6.603 7.943 41.188 1.00 85.00 330 ALA A C 1
ATOM 2403 O O . ALA A 1 330 ? 6.159 8.034 42.331 1.00 85.00 330 ALA A O 1
ATOM 2404 N N . ARG A 1 331 ? 6.896 6.761 40.643 1.00 85.31 331 ARG A N 1
ATOM 2405 C CA . ARG A 1 331 ? 6.683 5.486 41.331 1.00 85.31 331 ARG A CA 1
ATOM 2406 C C . ARG A 1 331 ? 7.513 5.338 42.609 1.00 85.31 331 ARG A C 1
ATOM 2408 O O . ARG A 1 331 ? 7.041 4.731 43.567 1.00 85.31 331 ARG A O 1
ATOM 2415 N N . GLU A 1 332 ? 8.695 5.946 42.677 1.00 82.31 332 GLU A N 1
ATOM 2416 C CA . GLU A 1 332 ? 9.504 5.998 43.909 1.00 82.31 332 GLU A CA 1
ATOM 2417 C C . GLU A 1 332 ? 8.823 6.786 45.041 1.00 82.31 332 GLU A C 1
ATOM 2419 O O . GLU A 1 332 ? 9.155 6.600 46.210 1.00 82.31 332 GLU A O 1
ATOM 2424 N N . THR A 1 333 ? 7.829 7.620 44.719 1.00 82.38 333 THR A N 1
ATOM 2425 C CA . THR A 1 333 ? 7.069 8.412 45.700 1.00 82.38 333 THR A CA 1
ATOM 2426 C C . THR A 1 333 ? 5.766 7.743 46.160 1.00 82.38 333 THR A C 1
ATOM 2428 O O . THR A 1 333 ? 5.040 8.328 46.960 1.00 82.38 333 THR A O 1
ATOM 2431 N N . GLY A 1 334 ? 5.470 6.518 45.698 1.00 82.38 334 GLY A N 1
ATOM 2432 C CA . GLY A 1 334 ? 4.335 5.699 46.157 1.00 82.38 334 GLY A CA 1
ATOM 2433 C C . GLY A 1 334 ? 3.369 5.211 45.063 1.00 82.38 334 GLY A C 1
ATOM 2434 O O . GLY A 1 334 ? 3.042 4.023 45.070 1.00 82.38 334 GLY A O 1
ATOM 2435 N N . PRO A 1 335 ? 2.905 6.062 44.125 1.00 84.44 335 PRO A N 1
ATOM 2436 C CA . PRO A 1 335 ? 1.924 5.678 43.104 1.00 84.44 335 PRO A CA 1
ATOM 2437 C C . PRO A 1 335 ? 2.389 4.542 42.184 1.00 84.44 335 PRO A C 1
ATOM 2439 O O . PRO A 1 335 ? 3.544 4.489 41.766 1.00 84.44 335 PRO A O 1
ATOM 2442 N N . LEU A 1 336 ? 1.472 3.655 41.795 1.00 86.31 336 LEU A N 1
ATOM 2443 C CA . LEU A 1 336 ? 1.782 2.505 40.942 1.00 86.31 336 LEU A CA 1
ATOM 2444 C C . LEU A 1 336 ? 1.570 2.838 39.468 1.00 86.31 336 LEU A C 1
ATOM 2446 O O . LEU A 1 336 ? 0.554 2.485 38.868 1.00 86.31 336 LEU A O 1
ATOM 2450 N N . VAL A 1 337 ? 2.549 3.526 38.886 1.00 88.12 337 VAL A N 1
ATOM 2451 C CA . VAL A 1 337 ? 2.504 3.983 37.494 1.00 88.12 337 VAL A CA 1
ATOM 2452 C C . VAL A 1 337 ? 3.601 3.351 36.641 1.00 88.12 337 VAL A C 1
ATOM 2454 O O . VAL A 1 337 ? 4.714 3.120 37.121 1.00 88.12 337 VAL A O 1
ATOM 2457 N N . ALA A 1 338 ? 3.310 3.081 35.366 1.00 88.06 338 ALA A N 1
ATOM 2458 C CA . ALA A 1 338 ? 4.346 2.754 34.387 1.00 88.06 338 ALA A CA 1
ATOM 2459 C C . ALA A 1 338 ? 3.964 3.149 32.957 1.00 88.06 338 ALA A C 1
ATOM 2461 O O . ALA A 1 338 ? 2.784 3.229 32.610 1.00 88.06 338 ALA A O 1
ATOM 2462 N N . LEU A 1 339 ? 4.995 3.334 32.128 1.00 92.81 339 LEU A N 1
ATOM 2463 C CA . LEU A 1 339 ? 4.855 3.417 30.679 1.00 92.81 339 LEU A CA 1
ATOM 2464 C C . LEU A 1 339 ? 4.633 2.011 30.108 1.00 92.81 339 LEU A C 1
ATOM 2466 O O . LEU A 1 339 ? 5.356 1.077 30.461 1.00 92.81 339 LEU A O 1
ATOM 2470 N N . ILE A 1 340 ? 3.647 1.857 29.230 1.00 89.94 340 ILE A N 1
ATOM 2471 C CA . ILE A 1 340 ? 3.338 0.600 28.560 1.00 89.94 340 ILE A CA 1
ATOM 2472 C C . ILE A 1 340 ? 2.951 0.851 27.092 1.00 89.94 340 ILE A C 1
ATOM 2474 O O . ILE A 1 340 ? 1.983 1.554 26.829 1.00 89.94 340 ILE A O 1
ATOM 2478 N N . PRO A 1 341 ? 3.644 0.243 26.115 1.00 92.00 341 PRO A N 1
ATOM 2479 C CA . PRO A 1 341 ? 4.925 -0.461 26.235 1.00 92.00 341 PRO A CA 1
ATOM 2480 C C . PRO A 1 341 ? 6.089 0.438 26.708 1.00 92.00 341 PRO A C 1
ATOM 2482 O O . PRO A 1 341 ? 5.977 1.659 26.733 1.00 92.00 341 PRO A O 1
ATOM 2485 N N . ASN A 1 342 ? 7.227 -0.165 27.073 1.00 89.06 342 ASN A N 1
ATOM 2486 C CA . ASN A 1 342 ? 8.436 0.592 27.427 1.00 89.06 342 ASN A CA 1
ATOM 2487 C C . ASN A 1 342 ? 8.977 1.390 26.227 1.00 89.06 342 ASN A C 1
ATOM 2489 O O . ASN A 1 342 ? 8.822 0.989 25.074 1.00 89.06 342 ASN A O 1
ATOM 2493 N N . ALA A 1 343 ? 9.706 2.472 26.497 1.00 89.81 343 ALA A N 1
ATOM 2494 C CA . ALA A 1 343 ? 10.301 3.331 25.485 1.00 89.81 343 ALA A CA 1
ATOM 2495 C C . ALA A 1 343 ? 11.168 2.537 24.491 1.00 89.81 343 ALA A C 1
ATOM 2497 O O . ALA A 1 343 ? 12.190 1.949 24.852 1.00 89.81 343 ALA A O 1
ATOM 2498 N N . GLY A 1 344 ? 10.780 2.574 23.215 1.00 85.81 344 GLY A N 1
ATOM 2499 C CA . GLY A 1 344 ? 11.467 1.882 22.121 1.00 85.81 344 GLY A CA 1
ATOM 2500 C C . GLY A 1 344 ? 10.956 0.476 21.805 1.00 85.81 344 GLY A C 1
ATOM 2501 O O . GLY A 1 344 ? 11.329 -0.053 20.758 1.00 85.81 344 GLY A O 1
ATOM 2502 N N . ASP A 1 345 ? 10.080 -0.104 22.627 1.00 89.31 345 ASP A N 1
ATOM 2503 C CA . ASP A 1 345 ? 9.356 -1.336 22.302 1.00 89.31 345 ASP A CA 1
ATOM 2504 C C . ASP A 1 345 ? 7.951 -0.981 21.789 1.00 89.31 345 ASP A C 1
ATOM 2506 O O . ASP A 1 345 ? 7.214 -0.304 22.493 1.00 89.31 345 ASP A O 1
ATOM 2510 N N . PRO A 1 346 ? 7.526 -1.412 20.589 1.00 90.06 346 PRO A N 1
ATOM 2511 C CA . PRO A 1 346 ? 6.155 -1.182 20.127 1.00 90.06 346 PRO A CA 1
ATOM 2512 C C . PRO A 1 346 ? 5.093 -2.067 20.799 1.00 90.06 346 PRO A C 1
ATOM 2514 O O . PRO A 1 346 ? 3.905 -1.946 20.489 1.00 90.06 346 PRO A O 1
ATOM 2517 N N . GLY A 1 347 ? 5.492 -2.996 21.674 1.00 90.44 347 GLY A N 1
ATOM 2518 C CA . GLY A 1 347 ? 4.644 -4.096 22.127 1.00 90.44 347 GLY A CA 1
ATOM 2519 C C . GLY A 1 347 ? 4.647 -5.240 21.102 1.00 90.44 347 GLY A C 1
ATOM 2520 O O . GLY A 1 347 ? 5.576 -5.334 20.304 1.00 90.44 347 GLY A O 1
ATOM 2521 N N . PRO A 1 348 ? 3.643 -6.131 21.072 1.00 93.00 348 PRO A N 1
ATOM 2522 C CA . PRO A 1 348 ? 2.492 -6.178 21.968 1.00 93.00 348 PRO A CA 1
ATOM 2523 C C . PRO A 1 348 ? 2.911 -6.531 23.397 1.00 93.00 348 PRO A C 1
ATOM 2525 O O . PRO A 1 348 ? 3.671 -7.478 23.602 1.00 93.00 348 PRO A O 1
ATOM 2528 N N . ILE A 1 349 ? 2.376 -5.815 24.386 1.00 89.88 349 ILE A N 1
ATOM 2529 C CA . ILE A 1 349 ? 2.466 -6.218 25.794 1.00 89.88 349 ILE A CA 1
ATOM 2530 C C . ILE A 1 349 ? 1.133 -6.830 26.204 1.00 89.88 349 ILE A C 1
ATOM 2532 O O . ILE A 1 349 ? 0.087 -6.202 26.071 1.00 89.88 349 ILE A O 1
ATOM 2536 N N . VAL A 1 350 ? 1.175 -8.070 26.685 1.00 85.44 350 VAL A N 1
ATOM 2537 C CA . VAL A 1 350 ? -0.006 -8.837 27.086 1.00 85.44 350 VAL A CA 1
ATOM 2538 C C . VAL A 1 350 ? -0.220 -8.725 28.591 1.00 85.44 350 VAL A C 1
ATOM 2540 O O . VAL A 1 350 ? 0.723 -8.852 29.376 1.00 85.44 350 VAL A O 1
ATOM 2543 N N . ARG A 1 351 ? -1.473 -8.514 28.996 1.00 78.75 351 ARG A N 1
ATOM 2544 C CA . ARG A 1 351 ? -1.932 -8.575 30.385 1.00 78.75 351 ARG A CA 1
ATOM 2545 C C . ARG A 1 351 ? -3.250 -9.330 30.458 1.00 78.75 351 ARG A C 1
ATOM 2547 O O . ARG A 1 351 ? -4.246 -8.895 29.892 1.00 78.75 351 ARG A O 1
ATOM 2554 N N . ASP A 1 352 ? -3.258 -10.454 31.163 1.00 75.00 352 ASP A N 1
ATOM 2555 C CA . ASP A 1 352 ? -4.476 -11.232 31.372 1.00 75.00 352 ASP A CA 1
ATOM 2556 C C . ASP A 1 352 ? -5.199 -10.751 32.629 1.00 75.00 352 ASP A C 1
ATOM 2558 O O . ASP A 1 352 ? -4.713 -10.910 33.748 1.00 75.00 352 ASP A O 1
ATOM 2562 N N . LEU A 1 353 ? -6.394 -10.198 32.447 1.00 69.38 353 LEU A N 1
ATOM 2563 C CA . LEU A 1 353 ? -7.338 -9.994 33.534 1.00 69.38 353 LEU A CA 1
ATOM 2564 C C . LEU A 1 353 ? -8.044 -11.336 33.756 1.00 69.38 353 LEU A C 1
ATOM 2566 O O . LEU A 1 353 ? -8.956 -11.722 33.027 1.00 69.38 353 LEU A O 1
ATOM 2570 N N . ARG A 1 354 ? -7.543 -12.093 34.740 1.00 65.06 354 ARG A N 1
ATOM 2571 C CA . ARG A 1 354 ? -8.061 -13.414 35.135 1.00 65.06 354 ARG A CA 1
ATOM 2572 C C . ARG A 1 354 ? -8.123 -14.436 33.982 1.00 65.06 354 ARG A C 1
ATOM 2574 O O . ARG A 1 354 ? -7.150 -14.699 33.269 1.00 65.06 354 ARG A O 1
ATOM 2581 N N . ARG A 1 355 ? -9.261 -15.132 33.890 1.00 65.00 355 ARG A N 1
ATOM 2582 C CA . ARG A 1 355 ? -9.551 -16.273 33.018 1.00 65.00 355 ARG A CA 1
ATOM 2583 C C . ARG A 1 355 ? -10.401 -15.878 31.817 1.00 65.00 355 ARG A C 1
ATOM 2585 O O . ARG A 1 355 ? -10.581 -16.709 30.939 1.00 65.00 355 ARG A O 1
ATOM 2592 N N . ASN A 1 356 ? -10.920 -14.653 31.779 1.00 71.62 356 ASN A N 1
ATOM 2593 C CA . ASN A 1 356 ? -11.943 -14.228 30.829 1.00 71.62 356 ASN A CA 1
ATOM 2594 C C . ASN A 1 356 ? -11.445 -13.187 29.827 1.00 71.62 356 ASN A C 1
ATOM 2596 O O . ASN A 1 356 ? -11.913 -13.223 28.693 1.00 71.62 356 ASN A O 1
ATOM 2600 N N . VAL A 1 357 ? -10.495 -12.311 30.181 1.00 82.06 357 VAL A N 1
ATOM 2601 C CA . VAL A 1 357 ? -10.053 -11.231 29.284 1.00 82.06 357 VAL A CA 1
ATOM 2602 C C . VAL A 1 357 ? -8.533 -11.133 29.194 1.00 82.06 357 VAL A C 1
ATOM 2604 O O . VAL A 1 357 ? -7.815 -11.164 30.190 1.00 82.06 357 VAL A O 1
ATOM 2607 N N . ARG A 1 358 ? -8.039 -10.980 27.969 1.00 88.44 358 ARG A N 1
ATOM 2608 C CA . ARG A 1 358 ? -6.667 -10.617 27.632 1.00 88.44 358 ARG A CA 1
ATOM 2609 C C . ARG A 1 358 ? -6.643 -9.191 27.100 1.00 88.44 358 ARG A C 1
ATOM 2611 O O . ARG A 1 358 ? -7.279 -8.903 26.092 1.00 88.44 358 ARG A O 1
ATOM 2618 N N . VAL A 1 359 ? -5.864 -8.325 27.730 1.00 89.19 359 VAL A N 1
ATOM 2619 C CA . VAL A 1 359 ? -5.601 -6.958 27.277 1.00 89.19 359 VAL A CA 1
ATOM 2620 C C . VAL A 1 359 ? -4.239 -6.913 26.586 1.00 89.19 359 VAL A C 1
ATOM 2622 O O . VAL A 1 359 ? -3.252 -7.434 27.106 1.00 89.19 359 VAL A O 1
ATOM 2625 N N . ILE A 1 360 ? -4.180 -6.317 25.399 1.00 94.00 360 ILE A N 1
ATOM 2626 C CA . ILE A 1 360 ? -2.969 -6.188 24.589 1.00 94.00 360 ILE A CA 1
ATOM 2627 C C . ILE A 1 360 ? -2.698 -4.706 24.341 1.00 94.00 360 ILE A C 1
ATOM 2629 O O . ILE A 1 360 ? -3.511 -4.024 23.723 1.00 94.00 360 ILE A O 1
ATOM 2633 N N . PHE A 1 361 ? -1.542 -4.225 24.787 1.00 94.94 361 PHE A N 1
ATOM 2634 C CA . PHE A 1 361 ? -1.098 -2.842 24.620 1.00 94.94 361 PHE A CA 1
ATOM 2635 C C . PHE A 1 361 ? -0.130 -2.726 23.445 1.00 94.94 361 PHE A C 1
ATOM 2637 O O . PHE A 1 361 ? 0.819 -3.514 23.348 1.00 94.94 361 PHE A O 1
ATOM 2644 N N . ILE A 1 362 ? -0.360 -1.747 22.569 1.00 95.81 362 ILE A N 1
ATOM 2645 C CA . ILE A 1 362 ? 0.472 -1.488 21.387 1.00 95.81 362 ILE A CA 1
ATOM 2646 C C . ILE A 1 362 ? 0.769 0.011 21.236 1.00 95.81 362 ILE A C 1
ATOM 2648 O O . ILE A 1 362 ? -0.123 0.848 21.377 1.00 95.81 362 ILE A O 1
ATOM 2652 N N . ASP A 1 363 ? 2.014 0.359 20.898 1.00 93.94 363 ASP A N 1
ATOM 2653 C CA . ASP A 1 363 ? 2.372 1.736 20.529 1.00 93.94 363 ASP A CA 1
ATOM 2654 C C . ASP A 1 363 ? 2.091 1.944 19.038 1.00 93.94 363 ASP A C 1
ATOM 2656 O O . ASP A 1 363 ? 2.891 1.606 18.165 1.00 93.94 363 ASP A O 1
ATOM 2660 N N . THR A 1 364 ? 0.919 2.498 18.739 1.00 92.75 364 THR A N 1
ATOM 2661 C CA . THR A 1 364 ? 0.528 2.809 17.355 1.00 92.75 364 THR A CA 1
ATOM 2662 C C . THR A 1 364 ? 1.384 3.886 16.697 1.00 92.75 364 THR A C 1
ATOM 2664 O O . THR A 1 364 ? 1.602 3.812 15.489 1.00 92.75 364 THR A O 1
ATOM 2667 N N . HIS A 1 365 ? 1.904 4.861 17.452 1.00 89.94 365 HIS A N 1
ATOM 2668 C CA . HIS A 1 365 ? 2.708 5.930 16.866 1.00 89.94 365 HIS A CA 1
ATOM 2669 C C . HIS A 1 365 ? 4.053 5.396 16.357 1.00 89.94 365 HIS A C 1
ATOM 2671 O O . HIS A 1 365 ? 4.543 5.843 15.319 1.00 89.94 365 HIS A O 1
ATOM 2677 N N . TRP A 1 366 ? 4.600 4.357 16.996 1.00 89.50 366 TRP A N 1
ATOM 2678 C CA . TRP A 1 366 ? 5.782 3.651 16.499 1.00 89.50 366 TRP A CA 1
ATOM 2679 C C . TRP A 1 366 ? 5.611 3.125 15.057 1.00 89.50 366 TRP A C 1
ATOM 2681 O O . TRP A 1 366 ? 6.574 3.169 14.288 1.00 89.50 366 TRP A O 1
ATOM 2691 N N . PHE A 1 367 ? 4.406 2.676 14.667 1.00 82.38 367 PHE A N 1
ATOM 2692 C CA . PHE A 1 367 ? 4.091 2.193 13.304 1.00 82.38 367 PHE A CA 1
ATOM 2693 C C . PHE A 1 367 ? 3.889 3.306 12.287 1.00 82.38 367 PHE A C 1
ATOM 2695 O O . PHE A 1 367 ? 4.040 3.083 11.088 1.00 82.38 367 PHE A O 1
ATOM 2702 N N . LEU A 1 368 ? 3.516 4.496 12.754 1.00 80.50 368 LEU A N 1
ATOM 2703 C CA . LEU A 1 368 ? 3.324 5.658 11.894 1.00 80.50 368 LEU A CA 1
ATOM 2704 C C . LEU A 1 368 ? 4.656 6.331 11.521 1.00 80.50 368 LEU A C 1
ATOM 2706 O O . LEU A 1 368 ? 4.669 7.282 10.741 1.00 80.50 368 LEU A O 1
ATOM 2710 N N . GLN A 1 369 ? 5.779 5.818 12.031 1.00 80.25 369 GLN A N 1
ATOM 2711 C CA . GLN A 1 369 ? 7.131 6.228 11.659 1.00 80.25 369 GLN A CA 1
ATOM 2712 C C . GLN A 1 369 ? 7.740 5.317 10.590 1.00 80.25 369 GLN A C 1
ATOM 2714 O O . GLN A 1 369 ? 7.312 4.184 10.382 1.00 80.25 369 GLN A O 1
ATOM 2719 N N . GLU A 1 370 ? 8.801 5.787 9.928 1.00 70.81 370 GLU A N 1
ATOM 2720 C CA . GLU A 1 370 ? 9.558 4.947 8.998 1.00 70.81 370 GLU A CA 1
ATOM 2721 C C . GLU A 1 370 ? 10.209 3.763 9.733 1.00 70.81 370 GLU A C 1
ATOM 2723 O O . GLU A 1 370 ? 10.999 3.923 10.673 1.00 70.81 370 GLU A O 1
ATOM 2728 N N . ARG A 1 371 ? 9.859 2.551 9.293 1.00 79.06 371 ARG A N 1
ATOM 2729 C CA . ARG A 1 371 ? 10.344 1.266 9.806 1.00 79.06 371 ARG A CA 1
ATOM 2730 C C . ARG A 1 371 ? 10.533 0.295 8.643 1.00 79.06 371 ARG A C 1
ATOM 2732 O O . ARG A 1 371 ? 9.852 0.384 7.622 1.00 79.06 371 ARG A O 1
ATOM 2739 N N . SER A 1 372 ? 11.466 -0.643 8.787 1.00 79.69 372 SER A N 1
ATOM 2740 C CA . SER A 1 372 ? 11.650 -1.711 7.806 1.00 79.69 372 SER A CA 1
ATOM 2741 C C . SER A 1 372 ? 10.493 -2.711 7.869 1.00 79.69 372 SER A C 1
ATOM 2743 O O . SER A 1 372 ? 9.936 -2.976 8.936 1.00 79.69 372 SER A O 1
ATOM 2745 N N . GLU A 1 373 ? 10.159 -3.321 6.730 1.00 78.25 373 GLU A N 1
ATOM 2746 C CA . GLU A 1 373 ? 9.107 -4.346 6.671 1.00 78.25 373 GLU A CA 1
ATOM 2747 C C . GLU A 1 373 ? 9.394 -5.534 7.600 1.00 78.25 373 GLU A C 1
ATOM 2749 O O . GLU A 1 373 ? 8.477 -6.050 8.226 1.00 78.25 373 GLU A O 1
ATOM 2754 N N . ALA A 1 374 ? 10.665 -5.907 7.787 1.00 79.06 374 ALA A N 1
ATOM 2755 C CA . ALA A 1 374 ? 11.049 -6.980 8.705 1.00 79.06 374 ALA A CA 1
ATOM 2756 C C . ALA A 1 374 ? 10.639 -6.691 10.162 1.00 79.06 374 ALA A C 1
ATOM 2758 O O . ALA A 1 374 ? 10.159 -7.588 10.854 1.00 79.06 374 ALA A O 1
ATOM 2759 N N . MET A 1 375 ? 10.781 -5.440 10.623 1.00 82.56 375 MET A N 1
ATOM 2760 C CA . MET A 1 375 ? 10.354 -5.053 11.972 1.00 82.56 375 MET A CA 1
ATOM 2761 C C . MET A 1 375 ? 8.827 -5.084 12.105 1.00 82.56 375 MET A C 1
ATOM 2763 O O . MET A 1 375 ? 8.305 -5.521 13.132 1.00 82.56 375 MET A O 1
ATOM 2767 N N . HIS A 1 376 ? 8.103 -4.676 11.058 1.00 85.75 376 HIS A N 1
ATOM 2768 C CA . HIS A 1 376 ? 6.649 -4.813 11.026 1.00 85.75 376 HIS A CA 1
ATOM 2769 C C . HIS A 1 376 ? 6.219 -6.280 11.084 1.00 85.75 376 HIS A C 1
ATOM 2771 O O . HIS A 1 376 ? 5.380 -6.637 11.907 1.00 85.75 376 HIS A O 1
ATOM 2777 N N . ASP A 1 377 ? 6.793 -7.140 10.248 1.00 84.50 377 ASP A N 1
ATOM 2778 C CA . ASP A 1 377 ? 6.419 -8.553 10.181 1.00 84.50 377 ASP A CA 1
ATOM 2779 C C . ASP A 1 377 ? 6.716 -9.279 11.499 1.00 84.50 377 ASP A C 1
ATOM 2781 O O . ASP A 1 377 ? 5.889 -10.060 11.976 1.00 84.50 377 ASP A O 1
ATOM 2785 N N . GLN A 1 378 ? 7.841 -8.957 12.149 1.00 85.44 378 GLN A N 1
ATOM 2786 C CA . GLN A 1 378 ? 8.164 -9.468 13.480 1.00 85.44 378 GLN A CA 1
ATOM 2787 C C . GLN A 1 378 ? 7.119 -9.046 14.521 1.00 85.44 378 GLN A C 1
ATOM 2789 O O . GLN A 1 378 ? 6.654 -9.881 15.302 1.00 85.44 378 GLN A O 1
ATOM 2794 N N . PHE A 1 379 ? 6.725 -7.769 14.540 1.00 91.94 379 PHE A N 1
ATOM 2795 C CA . PHE A 1 379 ? 5.688 -7.289 15.450 1.00 91.94 379 PHE A CA 1
ATOM 2796 C C . PHE A 1 379 ? 4.347 -7.983 15.206 1.00 91.94 379 PHE A C 1
ATOM 2798 O O . PHE A 1 379 ? 3.759 -8.506 16.148 1.00 91.94 379 PHE A O 1
ATOM 2805 N N . PHE A 1 380 ? 3.866 -8.027 13.960 1.00 91.56 380 PHE A N 1
ATOM 2806 C CA . PHE A 1 380 ? 2.563 -8.624 13.657 1.00 91.56 380 PHE A CA 1
ATOM 2807 C C . PHE A 1 380 ? 2.558 -10.140 13.885 1.00 91.56 380 PHE A C 1
ATOM 2809 O O . PHE A 1 380 ? 1.529 -10.689 14.276 1.00 91.56 380 PHE A O 1
ATOM 2816 N N . GLY A 1 381 ? 3.707 -10.809 13.741 1.00 85.25 381 GLY A N 1
ATOM 2817 C CA . GLY A 1 381 ? 3.897 -12.184 14.201 1.00 85.25 381 GLY A CA 1
ATOM 2818 C C . GLY A 1 381 ? 3.715 -12.323 15.717 1.00 85.25 381 GLY A C 1
ATOM 2819 O O . GLY A 1 381 ? 2.951 -13.179 16.163 1.00 85.25 381 GLY A O 1
ATOM 2820 N N . ARG A 1 382 ? 4.343 -11.446 16.518 1.00 91.19 382 ARG A N 1
ATOM 2821 C CA . ARG A 1 382 ? 4.148 -11.414 17.982 1.00 91.19 382 ARG A CA 1
ATOM 2822 C C . ARG A 1 382 ? 2.707 -11.081 18.371 1.00 91.19 382 ARG A C 1
ATOM 2824 O O . ARG A 1 382 ? 2.173 -11.722 19.270 1.00 91.19 382 ARG A O 1
ATOM 2831 N N . LEU A 1 383 ? 2.070 -10.121 17.698 1.00 91.19 383 LEU A N 1
ATOM 2832 C CA . LEU A 1 383 ? 0.679 -9.729 17.949 1.00 91.19 383 LEU A CA 1
ATOM 2833 C C . LEU A 1 383 ? -0.278 -10.878 17.668 1.00 91.19 383 LEU A C 1
ATOM 2835 O O . LEU A 1 383 ? -1.140 -11.169 18.492 1.00 91.19 383 LEU A O 1
ATOM 2839 N N . ARG A 1 384 ? -0.084 -11.581 16.554 1.00 88.19 384 ARG A N 1
ATOM 2840 C CA . ARG A 1 384 ? -0.856 -12.783 16.260 1.00 88.19 384 ARG A CA 1
ATOM 2841 C C . ARG A 1 384 ? -0.692 -13.828 17.362 1.00 88.19 384 ARG A C 1
ATOM 2843 O O . ARG A 1 384 ? -1.691 -14.301 17.885 1.00 88.19 384 ARG A O 1
ATOM 2850 N N . ASN A 1 385 ? 0.541 -14.124 17.775 1.00 84.69 385 ASN A N 1
ATOM 2851 C CA . ASN A 1 385 ? 0.792 -15.076 18.860 1.00 84.69 385 ASN A CA 1
ATOM 2852 C C . ASN A 1 385 ? 0.146 -14.634 20.186 1.00 84.69 385 ASN A C 1
ATOM 2854 O O . ASN A 1 385 ? -0.348 -15.469 20.942 1.00 84.69 385 ASN A O 1
ATOM 2858 N N . ALA A 1 386 ? 0.123 -13.330 20.470 1.00 86.25 386 ALA A N 1
ATOM 2859 C CA . ALA A 1 386 ? -0.529 -12.772 21.650 1.00 86.25 386 ALA A CA 1
ATOM 2860 C C . ALA A 1 386 ? -2.055 -12.976 21.626 1.00 86.25 386 ALA A C 1
ATOM 2862 O O . ALA A 1 386 ? -2.629 -13.353 22.652 1.00 86.25 386 ALA A O 1
ATOM 2863 N N . ILE A 1 387 ? -2.690 -12.773 20.466 1.00 86.69 387 ILE A N 1
ATOM 2864 C CA . ILE A 1 387 ? -4.130 -12.982 20.256 1.00 86.69 387 ILE A CA 1
ATOM 2865 C C . ILE A 1 387 ? -4.468 -14.477 20.293 1.00 86.69 387 ILE A C 1
ATOM 2867 O O . ILE A 1 387 ? -5.350 -14.886 21.043 1.00 86.69 387 ILE A O 1
ATOM 2871 N N . ASP A 1 388 ? -3.734 -15.311 19.556 1.00 84.00 388 ASP A N 1
ATOM 2872 C CA . ASP A 1 388 ? -3.936 -16.767 19.519 1.00 84.00 388 ASP A CA 1
ATOM 2873 C C . ASP A 1 388 ? -3.726 -17.386 20.913 1.00 84.00 388 ASP A C 1
ATOM 2875 O O . ASP A 1 388 ? -4.471 -18.264 21.360 1.00 84.00 388 ASP A O 1
ATOM 2879 N N . GLY A 1 389 ? -2.749 -16.863 21.658 1.00 81.06 389 GLY A N 1
ATOM 2880 C CA . GLY A 1 389 ? -2.463 -17.254 23.032 1.00 81.06 389 GLY A CA 1
ATOM 2881 C C . GLY A 1 389 ? -3.556 -16.890 24.043 1.00 81.06 389 GLY A C 1
ATOM 2882 O O . GLY A 1 389 ? -3.487 -17.377 25.172 1.00 81.06 389 GLY A O 1
ATOM 2883 N N . ALA A 1 390 ? -4.556 -16.072 23.679 1.00 80.31 390 ALA A N 1
ATOM 2884 C CA . ALA A 1 390 ? -5.685 -15.744 24.556 1.00 80.31 390 ALA A CA 1
ATOM 2885 C C . ALA A 1 390 ? -6.510 -16.990 24.920 1.00 80.31 390 ALA A C 1
ATOM 2887 O O . ALA A 1 390 ? -7.133 -17.031 25.982 1.00 80.31 390 ALA A O 1
ATOM 2888 N N . ARG A 1 391 ? -6.453 -18.038 24.082 1.00 80.00 391 ARG A N 1
ATOM 2889 C CA . ARG A 1 391 ? -7.214 -19.287 24.233 1.00 80.00 391 ARG A CA 1
ATOM 2890 C C . ARG A 1 391 ? -8.695 -19.008 24.384 1.00 80.00 391 ARG A C 1
ATOM 2892 O O . ARG A 1 391 ? -9.303 -18.589 23.430 1.00 80.00 391 ARG A O 1
ATOM 2899 N N . ASP A 1 392 ? -9.345 -19.272 25.497 1.00 77.44 392 ASP A N 1
ATOM 2900 C CA . ASP A 1 392 ? -10.778 -19.032 25.639 1.00 77.44 392 ASP A CA 1
ATOM 2901 C C . ASP A 1 392 ? -11.102 -17.573 26.020 1.00 77.44 392 ASP A C 1
ATOM 2903 O O . ASP A 1 392 ? -12.259 -17.163 25.918 1.00 77.44 392 ASP A O 1
ATOM 2907 N N . ARG A 1 393 ? -10.103 -16.769 26.401 1.00 82.50 393 ARG A N 1
ATOM 2908 C CA . ARG A 1 393 ? -10.287 -15.362 26.781 1.00 82.50 393 ARG A CA 1
ATOM 2909 C C . ARG A 1 393 ? -10.729 -14.491 25.608 1.00 82.50 393 ARG A C 1
ATOM 2911 O O . ARG A 1 393 ? -10.298 -14.682 24.470 1.00 82.50 393 ARG A O 1
ATOM 2918 N N . GLU A 1 394 ? -11.532 -13.490 25.932 1.00 86.56 394 GLU A N 1
ATOM 2919 C CA . GLU A 1 394 ? -11.824 -12.357 25.066 1.00 86.56 394 GLU A CA 1
ATOM 2920 C C . GLU A 1 394 ? -10.616 -11.432 24.964 1.00 86.56 394 GLU A C 1
ATOM 2922 O O . GLU A 1 394 ? -9.831 -11.321 25.903 1.00 86.56 394 GLU A O 1
ATOM 2927 N N . VAL A 1 395 ? -10.458 -10.763 23.825 1.00 92.38 395 VAL A N 1
ATOM 2928 C CA . VAL A 1 395 ? -9.297 -9.902 23.567 1.00 92.38 395 VAL A CA 1
ATOM 2929 C C . VAL A 1 395 ? -9.718 -8.440 23.550 1.00 92.38 395 VAL A C 1
ATOM 2931 O O . VAL A 1 395 ? -10.638 -8.064 22.829 1.00 92.38 395 VAL A O 1
ATOM 2934 N N . ILE A 1 396 ? -9.015 -7.611 24.312 1.00 94.44 396 ILE A N 1
ATOM 2935 C CA . ILE A 1 396 ? -9.100 -6.152 24.273 1.00 94.44 396 ILE A CA 1
ATOM 2936 C C . ILE A 1 396 ? -7.762 -5.619 23.780 1.00 94.44 396 ILE A C 1
ATOM 2938 O O . ILE A 1 396 ? -6.715 -6.005 24.292 1.00 94.44 396 ILE A O 1
ATOM 2942 N N . ILE A 1 397 ? -7.788 -4.731 22.794 1.00 96.88 397 ILE A N 1
ATOM 2943 C CA . ILE A 1 397 ? -6.596 -4.048 22.293 1.00 96.88 397 ILE A CA 1
ATOM 2944 C C . ILE A 1 397 ? -6.656 -2.588 22.716 1.00 96.88 397 ILE A C 1
ATOM 2946 O O . ILE A 1 397 ? -7.680 -1.929 22.551 1.00 96.88 397 ILE A O 1
ATOM 2950 N N . VAL A 1 398 ? -5.552 -2.097 23.264 1.00 96.94 398 VAL A N 1
ATOM 2951 C CA . VAL A 1 398 ? -5.401 -0.727 23.744 1.00 96.94 398 VAL A CA 1
ATOM 2952 C C . VAL A 1 398 ? -4.272 -0.060 22.971 1.00 96.94 398 VAL A C 1
ATOM 2954 O O . VAL A 1 398 ? -3.158 -0.587 22.890 1.00 96.94 398 VAL A O 1
ATOM 2957 N N . ALA A 1 399 ? -4.581 1.096 22.400 1.00 96.69 399 ALA A N 1
ATOM 2958 C CA . ALA A 1 399 ? -3.708 1.884 21.547 1.00 96.69 399 ALA A CA 1
ATOM 2959 C C . ALA A 1 399 ? -3.966 3.382 21.764 1.00 96.69 399 ALA A C 1
ATOM 2961 O O . ALA A 1 399 ? -4.965 3.749 22.370 1.00 96.69 399 ALA A O 1
ATOM 2962 N N . HIS A 1 400 ? -3.102 4.254 21.237 1.00 95.75 400 HIS A N 1
ATOM 2963 C CA . HIS A 1 400 ? -3.419 5.685 21.158 1.00 95.75 400 HIS A CA 1
ATOM 2964 C C . HIS A 1 400 ? -4.324 5.987 19.961 1.00 95.75 400 HIS A C 1
ATOM 2966 O O . HIS A 1 400 ? -5.408 6.537 20.118 1.00 95.75 400 HIS A O 1
ATOM 2972 N N . HIS A 1 401 ? -3.922 5.571 18.759 1.00 92.69 401 HIS A N 1
ATOM 2973 C CA . HIS A 1 401 ? -4.680 5.863 17.550 1.00 92.69 401 HIS A CA 1
ATOM 2974 C C . HIS A 1 401 ? -5.912 4.931 17.413 1.00 92.69 401 HIS A C 1
ATOM 2976 O O . HIS A 1 401 ? -5.748 3.702 17.454 1.00 92.69 401 HIS A O 1
ATOM 2982 N N . PRO A 1 402 ? -7.137 5.480 17.245 1.00 91.62 402 PRO A N 1
ATOM 2983 C CA . PRO A 1 402 ? -8.392 4.722 17.292 1.00 91.62 402 PRO A CA 1
ATOM 2984 C C . PRO A 1 402 ? -8.678 3.951 16.001 1.00 91.62 402 PRO A C 1
ATOM 2986 O O . PRO A 1 402 ? -8.682 4.532 14.931 1.00 91.62 402 PRO A O 1
ATOM 2989 N N . TYR A 1 403 ? -9.033 2.666 16.073 1.00 89.75 403 TYR A N 1
ATOM 2990 C CA . TYR A 1 403 ? -9.255 1.832 14.878 1.00 89.75 403 TYR A CA 1
ATOM 2991 C C . TYR A 1 403 ? -10.355 2.352 13.925 1.00 89.75 403 TYR A C 1
ATOM 2993 O O . TYR A 1 403 ? -10.229 2.223 12.706 1.00 89.75 403 TYR A O 1
ATOM 3001 N N . PHE A 1 404 ? -11.398 2.984 14.473 1.00 85.19 404 PHE A N 1
ATOM 3002 C CA . PHE A 1 404 ? -12.396 3.775 13.747 1.00 85.19 404 PHE A CA 1
ATOM 3003 C C . PHE A 1 404 ? -12.719 5.056 14.524 1.00 85.19 404 PHE A C 1
ATOM 3005 O O . PHE A 1 404 ? -12.700 5.045 15.752 1.00 85.19 404 PHE A O 1
ATOM 3012 N N . SER A 1 405 ? -13.055 6.135 13.811 1.00 83.94 405 SER A N 1
ATOM 3013 C CA . SER A 1 405 ? -13.532 7.389 14.404 1.00 83.94 405 SER A CA 1
ATOM 3014 C C . SER A 1 405 ? -14.504 8.127 13.475 1.00 83.94 405 SER A C 1
ATOM 3016 O O . SER A 1 405 ? -14.374 8.082 12.247 1.00 83.94 405 SER A O 1
ATOM 3018 N N . ALA A 1 406 ? -15.453 8.825 14.089 1.00 76.81 406 ALA A N 1
ATOM 3019 C CA . ALA A 1 406 ? -16.428 9.739 13.509 1.00 76.81 406 ALA A CA 1
ATOM 3020 C C . ALA A 1 406 ? -16.104 11.229 13.779 1.00 76.81 406 ALA A C 1
ATOM 3022 O O . ALA A 1 406 ? -16.921 12.099 13.477 1.00 76.81 406 ALA A O 1
ATOM 3023 N N . GLY A 1 407 ? -14.941 11.525 14.368 1.00 68.88 407 GLY A N 1
ATOM 3024 C CA . GLY A 1 407 ? -14.441 12.884 14.595 1.00 68.88 407 GLY A CA 1
ATOM 3025 C C . GLY A 1 407 ? -13.582 13.412 13.436 1.00 68.88 407 GLY A C 1
ATOM 3026 O O . GLY A 1 407 ? -13.462 12.756 12.397 1.00 68.88 407 GLY A O 1
ATOM 3027 N N . PRO A 1 408 ? -12.963 14.602 13.566 1.00 59.81 408 PRO A N 1
ATOM 3028 C CA . PRO A 1 408 ? -12.235 15.253 12.477 1.00 59.81 408 PRO A CA 1
ATOM 3029 C C . PRO A 1 408 ? -10.961 14.531 12.040 1.00 59.81 408 PRO A C 1
ATOM 3031 O O . PRO A 1 408 ? -10.450 14.832 10.954 1.00 59.81 408 PRO A O 1
ATOM 3034 N N . HIS A 1 409 ? -10.450 13.623 12.874 1.00 60.31 409 HIS A N 1
ATOM 3035 C CA . HIS A 1 409 ? -9.341 12.726 12.550 1.00 60.31 409 HIS A CA 1
ATOM 3036 C C . HIS A 1 409 ? -9.838 11.393 11.945 1.00 60.31 409 HIS A C 1
ATOM 3038 O O . HIS A 1 409 ? -9.053 10.637 11.367 1.00 60.31 409 HIS A O 1
ATOM 3044 N N . GLY A 1 410 ? -11.154 11.145 12.003 1.00 54.91 410 GLY A N 1
ATOM 3045 C CA . GLY A 1 410 ? -11.907 10.092 11.323 1.00 54.91 410 GLY A CA 1
ATOM 3046 C C . GLY A 1 410 ? -12.450 10.477 9.940 1.00 54.91 410 GLY A C 1
ATOM 3047 O O . GLY A 1 410 ? -12.468 11.631 9.521 1.00 54.91 410 GLY A O 1
ATOM 3048 N N . ALA A 1 411 ? -12.872 9.477 9.163 1.00 47.41 411 ALA A N 1
ATOM 3049 C CA . ALA A 1 411 ? -13.252 9.630 7.751 1.00 47.41 411 ALA A CA 1
ATOM 3050 C C . ALA A 1 411 ? -14.644 10.253 7.509 1.00 47.41 411 ALA A C 1
ATOM 3052 O O . ALA A 1 411 ? -15.116 10.273 6.370 1.00 47.41 411 ALA A O 1
ATOM 3053 N N . VAL A 1 412 ? -15.322 10.742 8.552 1.00 45.19 412 VAL A N 1
ATOM 3054 C CA . VAL A 1 412 ? -16.721 11.175 8.474 1.00 45.19 412 VAL A CA 1
ATOM 3055 C C . VAL A 1 412 ? -16.873 12.574 9.068 1.00 45.19 412 VAL A C 1
ATOM 3057 O O . VAL A 1 412 ? -17.128 12.735 10.249 1.00 45.19 412 VAL A O 1
ATOM 3060 N N . VAL A 1 413 ? -16.732 13.601 8.227 1.00 40.56 413 VAL A N 1
ATOM 3061 C CA . VAL A 1 413 ? -17.137 14.986 8.533 1.00 40.56 413 VAL A CA 1
ATOM 3062 C C . VAL A 1 413 ? -17.975 15.511 7.354 1.00 40.56 413 VAL A C 1
ATOM 3064 O O . VAL A 1 413 ? -17.593 15.292 6.198 1.00 40.56 413 VAL A O 1
ATOM 3067 N N . PRO A 1 414 ? -19.112 16.197 7.565 1.00 32.53 414 PRO A N 1
ATOM 3068 C CA . PRO A 1 414 ? -19.859 16.849 6.492 1.00 32.53 414 PRO A CA 1
ATOM 3069 C C . PRO A 1 414 ? -18.953 17.857 5.765 1.00 32.53 414 PRO A C 1
ATOM 3071 O O . PRO A 1 414 ? -18.318 18.692 6.394 1.00 32.53 414 PRO A O 1
ATOM 3074 N N . GLY A 1 415 ? -18.837 17.745 4.436 1.00 38.75 415 GLY A N 1
ATOM 3075 C CA . GLY A 1 415 ? -17.853 18.501 3.636 1.00 38.75 415 GLY A CA 1
ATOM 3076 C C . GLY A 1 415 ? -16.594 17.708 3.252 1.00 38.75 415 GLY A C 1
ATOM 3077 O O . GLY A 1 415 ? -15.858 18.104 2.352 1.00 38.75 415 GLY A O 1
ATOM 3078 N N . TYR A 1 416 ? -16.398 16.505 3.797 1.00 36.81 416 TYR A N 1
ATOM 3079 C CA . TYR A 1 416 ? -15.351 15.576 3.345 1.00 36.81 416 TYR A CA 1
ATOM 3080 C C . TYR A 1 416 ? -15.489 15.196 1.851 1.00 36.81 416 TYR A C 1
ATOM 3082 O O . TYR A 1 416 ? -14.517 14.850 1.184 1.00 36.81 416 TYR A O 1
ATOM 3090 N N . TYR A 1 417 ? -16.692 15.341 1.284 1.00 37.41 417 TYR A N 1
ATOM 3091 C CA . TYR A 1 417 ? -16.984 15.128 -0.139 1.00 37.41 417 TYR A CA 1
ATOM 3092 C C . TYR A 1 417 ? -16.976 16.411 -0.993 1.00 37.41 417 TYR A C 1
ATOM 3094 O O . TYR A 1 417 ? -17.201 16.321 -2.200 1.00 37.41 417 TYR A O 1
ATOM 3102 N N . SER A 1 418 ? -16.717 17.595 -0.417 1.00 36.50 418 SER A N 1
ATOM 3103 C CA . SER A 1 418 ? -16.777 18.880 -1.141 1.00 36.50 418 SER A CA 1
ATOM 3104 C C . SER A 1 418 ? -15.423 19.393 -1.662 1.00 36.50 418 SER A C 1
ATOM 3106 O O . SER A 1 418 ? -15.387 20.410 -2.350 1.00 36.50 418 SER A O 1
ATOM 3108 N N . GLY A 1 419 ? -14.315 18.673 -1.429 1.00 37.59 419 GLY A N 1
ATOM 3109 C CA . GLY A 1 419 ? -13.024 18.938 -2.087 1.00 37.59 419 GLY A CA 1
ATOM 3110 C C . GLY A 1 419 ? -12.245 20.165 -1.583 1.00 37.59 419 GLY A C 1
ATOM 3111 O O . GLY A 1 419 ? -11.451 20.718 -2.342 1.00 37.59 419 GLY A O 1
ATOM 3112 N N . GLY A 1 420 ? -12.466 20.595 -0.334 1.00 38.16 420 GLY A N 1
ATOM 3113 C CA . GLY A 1 420 ? -11.787 21.743 0.292 1.00 38.16 420 GLY A CA 1
ATOM 3114 C C . GLY A 1 420 ? -10.298 21.536 0.634 1.00 38.16 420 GLY A C 1
ATOM 3115 O O . GLY A 1 420 ? -9.759 20.436 0.532 1.00 38.16 420 GLY A O 1
ATOM 3116 N N . LEU A 1 421 ? -9.618 22.608 1.058 1.00 35.59 421 LEU A N 1
ATOM 3117 C CA . LEU A 1 421 ? -8.176 22.621 1.361 1.00 35.59 421 LEU A CA 1
ATOM 3118 C C . LEU A 1 421 ? -7.797 21.703 2.542 1.00 35.59 421 LEU A C 1
ATOM 3120 O O . LEU A 1 421 ? -6.805 20.985 2.442 1.00 35.59 421 LEU A O 1
ATOM 3124 N N . ASP A 1 422 ? -8.627 21.629 3.587 1.00 35.97 422 ASP A N 1
ATOM 3125 C CA . ASP A 1 422 ? -8.431 20.712 4.725 1.00 35.97 422 ASP A CA 1
ATOM 3126 C C . ASP A 1 422 ? -8.489 19.237 4.305 1.00 35.97 422 ASP A C 1
ATOM 3128 O O . ASP A 1 422 ? -7.708 18.414 4.778 1.00 35.97 422 ASP A O 1
ATOM 3132 N N . TYR A 1 423 ? -9.350 18.900 3.339 1.00 41.69 423 TYR A N 1
ATOM 3133 C CA . TYR A 1 423 ? -9.414 17.561 2.747 1.00 41.69 423 TYR A CA 1
ATOM 3134 C C . TYR A 1 423 ? -8.136 17.211 1.973 1.00 41.69 423 TYR A C 1
ATOM 3136 O O . TYR A 1 423 ? -7.696 16.062 1.972 1.00 41.69 423 TYR A O 1
ATOM 3144 N N . ILE A 1 424 ? -7.516 18.200 1.326 1.00 40.06 424 ILE A N 1
ATOM 3145 C CA . ILE A 1 424 ? -6.256 18.026 0.599 1.00 40.06 424 ILE A CA 1
ATOM 3146 C C . ILE A 1 424 ? -5.089 17.876 1.588 1.00 40.06 424 ILE A C 1
ATOM 3148 O O . ILE A 1 424 ? -4.301 16.950 1.433 1.00 40.06 424 ILE A O 1
ATOM 3152 N N . LEU A 1 425 ? -4.994 18.711 2.625 1.00 36.88 425 LEU A N 1
ATOM 3153 C CA . LEU A 1 425 ? -3.910 18.674 3.620 1.00 36.88 425 LEU A CA 1
ATOM 3154 C C . LEU A 1 425 ? -3.912 17.386 4.464 1.00 36.88 425 LEU A C 1
ATOM 3156 O O . LEU A 1 425 ? -2.855 16.796 4.691 1.00 36.88 425 LEU A 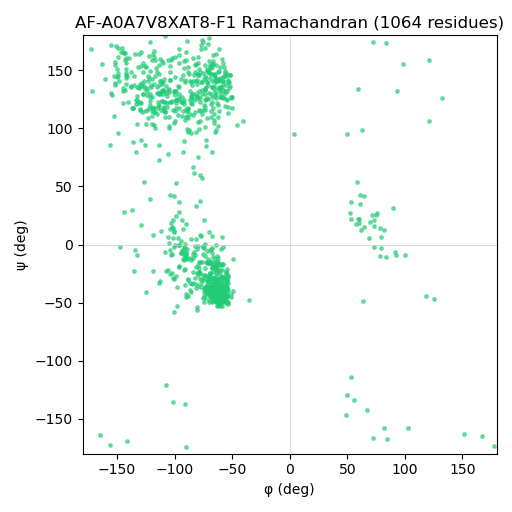O 1
ATOM 3160 N N . LYS A 1 426 ? -5.093 16.888 4.847 1.00 42.22 426 LYS A N 1
ATOM 3161 C CA . LYS A 1 426 ? -5.236 15.616 5.578 1.00 42.22 426 LYS A CA 1
ATOM 3162 C C . LYS A 1 426 ? -4.927 14.388 4.708 1.00 42.22 426 LYS A C 1
ATOM 3164 O O . LYS A 1 426 ? -4.393 13.392 5.185 1.00 42.22 426 LYS A O 1
ATOM 3169 N N . ARG A 1 427 ? -5.187 14.451 3.393 1.00 37.91 427 ARG A N 1
ATOM 3170 C CA . ARG A 1 427 ? -5.028 13.313 2.459 1.00 37.91 427 ARG A CA 1
ATOM 3171 C C . ARG A 1 427 ? -3.651 13.227 1.787 1.00 37.91 427 ARG A C 1
ATOM 3173 O O . ARG A 1 427 ? -3.322 12.194 1.201 1.00 37.91 427 ARG A O 1
ATOM 3180 N N . THR A 1 428 ? -2.839 14.282 1.874 1.00 34.03 428 THR A N 1
ATOM 3181 C CA . THR A 1 428 ? -1.444 14.321 1.392 1.00 34.03 428 THR A CA 1
ATOM 3182 C C . THR A 1 428 ? -0.443 13.734 2.392 1.00 34.03 428 THR A C 1
ATOM 3184 O O . THR A 1 428 ? 0.720 13.561 2.031 1.00 34.03 428 THR A O 1
ATOM 3187 N N . GLY A 1 429 ? -0.884 13.386 3.609 1.00 35.00 429 GLY A N 1
ATOM 3188 C CA . GLY A 1 429 ? -0.023 12.869 4.676 1.00 35.00 429 GLY A CA 1
ATOM 3189 C C . GLY A 1 429 ? 0.781 13.950 5.403 1.00 35.00 429 GLY A C 1
ATOM 3190 O O . GLY A 1 429 ? 1.714 13.609 6.120 1.00 35.00 429 GLY A O 1
ATOM 3191 N N . ALA A 1 430 ? 0.435 15.235 5.238 1.00 28.92 430 ALA A N 1
ATOM 3192 C CA . ALA A 1 430 ? 1.008 16.317 6.048 1.00 28.92 430 ALA A CA 1
ATOM 3193 C C . ALA A 1 430 ? 0.630 16.178 7.537 1.00 28.92 430 ALA A C 1
ATOM 3195 O O . ALA A 1 430 ? 1.368 16.622 8.410 1.00 28.92 430 ALA A O 1
ATOM 3196 N N . LEU A 1 431 ? -0.484 15.495 7.812 1.00 39.19 431 LEU A N 1
ATOM 3197 C CA . LEU A 1 431 ? -0.926 15.061 9.131 1.00 39.19 431 LEU A CA 1
ATOM 3198 C C . LEU A 1 431 ? -0.883 13.525 9.149 1.00 39.19 431 LEU A C 1
ATOM 3200 O O . LEU A 1 431 ? -1.847 12.848 8.805 1.00 39.19 431 LEU A O 1
ATOM 3204 N N . VAL A 1 432 ? 0.290 12.963 9.461 1.00 45.44 432 VAL A N 1
ATOM 3205 C CA . VAL A 1 432 ? 0.576 11.508 9.422 1.00 45.44 432 VAL A CA 1
ATOM 3206 C C . VAL A 1 432 ? -0.352 10.691 10.347 1.00 45.44 432 VAL A C 1
ATOM 3208 O O . VAL A 1 432 ? -0.485 9.480 10.165 1.00 45.44 432 VAL A O 1
ATOM 3211 N N . GLN A 1 433 ? -1.020 11.357 11.292 1.00 47.81 433 GLN A N 1
ATOM 3212 C CA . GLN A 1 433 ? -1.762 10.761 12.407 1.00 47.81 433 GLN A CA 1
ATOM 3213 C C . GLN A 1 433 ? -3.272 10.563 12.145 1.00 47.81 433 GLN A C 1
ATOM 3215 O O . GLN A 1 433 ? -3.938 9.883 12.916 1.00 47.81 433 GLN A O 1
ATOM 3220 N N . ASP A 1 434 ? -3.810 11.063 11.027 1.00 54.78 434 ASP A N 1
ATOM 3221 C CA . ASP A 1 434 ? -5.230 10.881 10.688 1.00 54.78 434 ASP A CA 1
ATOM 3222 C C . ASP A 1 434 ? -5.508 9.471 10.130 1.00 54.78 434 ASP A C 1
ATOM 3224 O O . ASP A 1 434 ? -4.692 8.918 9.386 1.00 54.78 434 ASP A O 1
ATOM 3228 N N . LEU A 1 435 ? -6.711 8.929 10.376 1.00 50.22 435 LEU A N 1
ATOM 3229 C CA . LEU A 1 435 ? -7.143 7.583 9.943 1.00 50.22 435 LEU A CA 1
ATOM 3230 C C . LEU A 1 435 ? -6.998 7.315 8.434 1.00 50.22 435 LEU A C 1
ATOM 3232 O O . LEU A 1 435 ? -6.928 6.168 8.001 1.00 50.22 435 LEU A O 1
ATOM 3236 N N . ASN A 1 436 ? -6.931 8.380 7.634 1.00 49.84 436 ASN A N 1
ATOM 3237 C CA . ASN A 1 436 ? -6.840 8.337 6.175 1.00 49.84 436 ASN A CA 1
ATOM 3238 C C . ASN A 1 436 ? -5.399 8.477 5.639 1.00 49.84 436 ASN A C 1
ATOM 3240 O O . ASN A 1 436 ? -5.204 8.598 4.421 1.00 49.84 436 ASN A O 1
ATOM 3244 N N . SER A 1 437 ? -4.387 8.513 6.515 1.00 55.78 437 SER A N 1
ATOM 3245 C CA . SER A 1 437 ? -2.981 8.573 6.108 1.00 55.78 437 SER A CA 1
ATOM 3246 C C . SER A 1 437 ? -2.520 7.207 5.562 1.00 55.78 437 SER A C 1
ATOM 3248 O O . SER A 1 437 ? -2.948 6.164 6.055 1.00 55.78 437 SER A O 1
ATOM 3250 N N . PRO A 1 438 ? -1.633 7.144 4.546 1.00 61.22 438 PRO A N 1
ATOM 3251 C CA . PRO A 1 438 ? -1.178 5.861 3.998 1.00 61.22 438 PRO A CA 1
ATOM 3252 C C . PRO A 1 438 ? -0.474 4.947 5.012 1.00 61.22 438 PRO A C 1
ATOM 3254 O O . PRO A 1 438 ? -0.543 3.727 4.871 1.00 61.22 438 PRO A O 1
ATOM 3257 N N . ALA A 1 439 ? 0.218 5.525 6.000 1.00 66.56 439 ALA A N 1
ATOM 3258 C CA . ALA A 1 439 ? 0.867 4.769 7.070 1.00 66.56 439 ALA A CA 1
ATOM 3259 C C . ALA A 1 439 ? -0.179 4.171 8.020 1.00 66.56 439 ALA A C 1
ATOM 3261 O O . ALA A 1 439 ? -0.111 2.985 8.346 1.00 66.56 439 ALA A O 1
ATOM 3262 N N . TYR A 1 440 ? -1.195 4.963 8.369 1.00 75.44 440 TYR A N 1
ATOM 3263 C CA . TYR A 1 440 ? -2.309 4.538 9.207 1.00 75.44 440 TYR A CA 1
ATOM 3264 C C . TYR A 1 440 ? -3.146 3.446 8.518 1.00 75.44 440 TYR A C 1
ATOM 3266 O O . TYR A 1 440 ? -3.362 2.378 9.086 1.00 75.44 440 TYR A O 1
ATOM 3274 N N . GLU A 1 441 ? -3.536 3.631 7.256 1.00 73.06 441 GLU A N 1
ATOM 3275 C CA . GLU A 1 441 ? -4.233 2.600 6.468 1.00 73.06 441 GLU A CA 1
ATOM 3276 C C . GLU A 1 441 ? -3.410 1.306 6.345 1.00 73.06 441 GLU A C 1
ATOM 3278 O O . GLU A 1 441 ? -3.950 0.198 6.375 1.00 73.06 441 GLU A O 1
ATOM 3283 N N . GLY A 1 442 ? -2.080 1.428 6.252 1.00 76.75 442 GLY A N 1
ATOM 3284 C CA . GLY A 1 442 ? -1.160 0.293 6.308 1.00 76.75 442 GLY A CA 1
ATOM 3285 C C . GLY A 1 442 ? -1.225 -0.456 7.643 1.00 76.75 442 GLY A C 1
ATOM 3286 O O . GLY A 1 442 ? -1.338 -1.685 7.643 1.00 76.75 442 GLY A O 1
ATOM 3287 N N . LEU A 1 443 ? -1.202 0.273 8.764 1.00 84.81 443 LEU A N 1
ATOM 3288 C CA . LEU A 1 443 ? -1.370 -0.267 10.117 1.00 84.81 443 LEU A CA 1
ATOM 3289 C C . LEU A 1 443 ? -2.721 -0.981 10.267 1.00 84.81 443 LEU A C 1
ATOM 3291 O O . LEU A 1 443 ? -2.741 -2.160 10.622 1.00 84.81 443 LEU A O 1
ATOM 3295 N N . LEU A 1 444 ? -3.835 -0.324 9.926 1.00 85.75 444 LEU A N 1
ATOM 3296 C CA . LEU A 1 444 ? -5.175 -0.923 9.989 1.00 85.75 444 LEU A CA 1
ATOM 3297 C C . LEU A 1 444 ? -5.295 -2.156 9.096 1.00 85.75 444 LEU A C 1
ATOM 3299 O O . LEU A 1 444 ? -5.867 -3.165 9.502 1.00 85.75 444 LEU A O 1
ATOM 3303 N N . GLY A 1 445 ? -4.723 -2.112 7.891 1.00 83.62 445 GLY A N 1
ATOM 3304 C CA . GLY A 1 445 ? -4.672 -3.259 6.990 1.00 83.62 445 GLY A CA 1
ATOM 3305 C C . GLY A 1 445 ? -3.950 -4.458 7.609 1.00 83.62 445 GLY A C 1
ATOM 3306 O O . GLY A 1 445 ? -4.450 -5.580 7.528 1.00 83.62 445 GLY A O 1
ATOM 3307 N N . LYS A 1 446 ? -2.803 -4.241 8.266 1.00 87.88 446 LYS A N 1
ATOM 3308 C CA . LYS A 1 446 ? -2.060 -5.314 8.947 1.00 87.88 446 LYS A CA 1
ATOM 3309 C C . LYS A 1 446 ? -2.759 -5.795 10.230 1.00 87.88 446 LYS A C 1
ATOM 3311 O O . LYS A 1 446 ? -2.762 -6.999 10.476 1.00 87.88 446 LYS A O 1
ATOM 3316 N N . LEU A 1 447 ? -3.420 -4.913 10.987 1.00 90.38 447 LEU A N 1
ATOM 3317 C CA . LEU A 1 447 ? -4.260 -5.288 12.137 1.00 90.38 447 LEU A CA 1
ATOM 3318 C C . LEU A 1 447 ? -5.436 -6.175 11.710 1.00 90.38 447 LEU A C 1
ATOM 3320 O O . LEU A 1 447 ? -5.605 -7.259 12.262 1.00 90.38 447 LEU A O 1
ATOM 3324 N N . ARG A 1 448 ? -6.171 -5.791 10.656 1.00 87.75 448 ARG A N 1
ATOM 3325 C CA . ARG A 1 448 ? -7.242 -6.614 10.059 1.00 87.75 448 ARG A CA 1
ATOM 3326 C C . ARG A 1 448 ? -6.752 -8.003 9.680 1.00 87.75 448 ARG A C 1
ATOM 3328 O O . ARG A 1 448 ? -7.424 -8.993 9.945 1.00 87.75 448 ARG A O 1
ATOM 3335 N N . LEU A 1 449 ? -5.569 -8.086 9.070 1.00 84.38 449 LEU A N 1
ATOM 3336 C CA . LEU A 1 449 ? -4.961 -9.369 8.717 1.00 84.38 449 LEU A CA 1
ATOM 3337 C C . LEU A 1 449 ? -4.595 -10.194 9.955 1.00 84.38 449 LEU A C 1
ATOM 3339 O O . LEU A 1 449 ? -4.767 -11.410 9.922 1.00 84.38 449 LEU A O 1
ATOM 3343 N N . ALA A 1 450 ? -4.112 -9.563 11.028 1.00 86.19 450 ALA A N 1
ATOM 3344 C CA . ALA A 1 450 ? -3.814 -10.247 12.282 1.00 86.19 450 ALA A CA 1
ATOM 3345 C C . ALA A 1 450 ? -5.089 -10.791 12.952 1.00 86.19 450 ALA A C 1
ATOM 3347 O O . ALA A 1 450 ? -5.101 -11.956 13.339 1.00 86.19 450 ALA A O 1
ATOM 3348 N N . PHE A 1 451 ? -6.167 -10.000 13.012 1.00 88.75 451 PHE A N 1
ATOM 3349 C CA . PHE A 1 451 ? -7.451 -10.406 13.610 1.00 88.75 451 PHE A CA 1
ATOM 3350 C C . PHE A 1 451 ? -8.153 -11.491 12.790 1.00 88.75 451 PHE A C 1
ATOM 3352 O O . PHE A 1 451 ? -8.708 -12.442 13.335 1.00 88.75 451 PHE A O 1
ATOM 3359 N N . ALA A 1 452 ? -8.086 -11.393 11.461 1.00 84.62 452 ALA A N 1
ATOM 3360 C CA . ALA A 1 452 ? -8.609 -12.431 10.583 1.00 84.62 452 ALA A CA 1
ATOM 3361 C C . ALA A 1 452 ? -7.800 -13.733 10.692 1.00 84.62 452 ALA A C 1
ATOM 3363 O O . ALA A 1 452 ? -8.366 -14.819 10.626 1.00 84.62 452 ALA A O 1
ATOM 3364 N N . ALA A 1 453 ? -6.477 -13.648 10.868 1.00 75.94 453 ALA A N 1
ATOM 3365 C CA . ALA A 1 453 ? -5.610 -14.821 10.981 1.00 75.94 453 ALA A CA 1
ATOM 3366 C C . ALA A 1 453 ? -5.736 -15.569 12.319 1.00 75.94 453 ALA A C 1
ATOM 3368 O O . ALA A 1 453 ? -5.337 -16.736 12.371 1.00 75.94 453 ALA A O 1
ATOM 3369 N N . SER A 1 454 ? -6.247 -14.916 13.366 1.00 72.88 454 SER A N 1
ATOM 3370 C CA . SER A 1 454 ? -6.565 -15.538 14.657 1.00 72.88 454 SER A CA 1
ATOM 3371 C C . SER A 1 454 ? -7.995 -16.081 14.739 1.00 72.88 454 SER A C 1
ATOM 3373 O O . SER A 1 454 ? -8.352 -16.709 15.735 1.00 72.88 454 SER A O 1
ATOM 3375 N N . GLU A 1 455 ? -8.829 -15.805 13.725 1.00 78.81 455 GLU A N 1
ATOM 3376 C CA . GLU A 1 455 ? -10.276 -16.086 13.699 1.00 78.81 455 GLU A CA 1
ATOM 3377 C C . GLU A 1 455 ? -11.035 -15.524 14.918 1.00 78.81 455 GLU A C 1
ATOM 3379 O O . GLU A 1 455 ? -12.113 -15.993 15.285 1.00 78.81 455 GLU A O 1
ATOM 3384 N N . ARG A 1 456 ? -10.452 -14.513 15.572 1.00 73.69 456 ARG A N 1
ATOM 3385 C CA . ARG A 1 456 ? -10.899 -13.968 16.856 1.00 73.69 456 ARG A CA 1
ATOM 3386 C C . ARG A 1 456 ? -10.854 -12.447 16.792 1.00 73.69 456 ARG A C 1
ATOM 3388 O O . ARG A 1 456 ? -9.820 -11.867 17.142 1.00 73.69 456 ARG A O 1
ATOM 3395 N N . PRO A 1 457 ? -11.938 -11.794 16.338 1.00 84.62 457 PRO A N 1
ATOM 3396 C CA . PRO A 1 457 ? -12.023 -10.345 16.414 1.00 84.62 457 PRO A CA 1
ATOM 3397 C C . PRO A 1 457 ? -11.939 -9.904 17.881 1.00 84.62 457 PRO A C 1
ATOM 3399 O O . PRO A 1 457 ? -12.603 -10.506 18.733 1.00 84.62 457 PRO A O 1
ATOM 3402 N N . PRO A 1 458 ? -11.156 -8.860 18.199 1.00 93.25 458 PRO A N 1
ATOM 3403 C CA . PRO A 1 458 ? -11.154 -8.284 19.535 1.00 93.25 458 PRO A CA 1
ATOM 3404 C C . PRO A 1 458 ? -12.573 -7.899 19.977 1.00 93.25 458 PRO A C 1
ATOM 3406 O O . PRO A 1 458 ? -13.374 -7.396 19.185 1.00 93.25 458 PRO A O 1
ATOM 3409 N N . LEU A 1 459 ? -12.888 -8.110 21.255 1.00 92.25 459 LEU A N 1
ATOM 3410 C CA . LEU A 1 459 ? -14.105 -7.588 21.872 1.00 92.25 459 LEU A CA 1
ATOM 3411 C C . LEU A 1 459 ? -14.089 -6.054 21.847 1.00 92.25 459 LEU A C 1
ATOM 3413 O O . LEU A 1 459 ? -15.064 -5.446 21.415 1.00 92.25 459 LEU A O 1
ATOM 3417 N N . VAL A 1 460 ? -12.974 -5.449 22.262 1.00 95.12 460 VAL A N 1
ATOM 3418 C CA . VAL A 1 460 ? -12.783 -3.992 22.283 1.00 95.12 460 VAL A CA 1
ATOM 3419 C C . VAL A 1 460 ? -11.467 -3.620 21.607 1.00 95.12 460 VAL A C 1
ATOM 3421 O O . VAL A 1 460 ? -10.438 -4.247 21.859 1.00 95.12 460 VAL A O 1
ATOM 3424 N N . TYR A 1 461 ? -11.488 -2.557 20.808 1.00 96.69 461 TYR A N 1
ATOM 3425 C CA . TYR A 1 461 ? -10.311 -1.751 20.493 1.00 96.69 461 TYR A CA 1
ATOM 3426 C C . TYR A 1 461 ? -10.513 -0.347 21.075 1.00 96.69 461 TYR A C 1
ATOM 3428 O O . TYR A 1 461 ? -11.463 0.336 20.699 1.00 96.69 461 TYR A O 1
ATOM 3436 N N . ALA A 1 462 ? -9.644 0.085 21.988 1.00 97.31 462 ALA A N 1
ATOM 3437 C CA . ALA A 1 462 ? -9.731 1.387 22.649 1.00 97.31 462 ALA A CA 1
ATOM 3438 C C . ALA A 1 462 ? -8.609 2.329 22.186 1.00 97.31 462 ALA A C 1
ATOM 3440 O O . ALA A 1 462 ? -7.446 1.919 22.148 1.00 97.31 462 ALA A O 1
ATOM 3441 N N . GLY A 1 463 ? -8.968 3.575 21.857 1.00 96.06 463 GLY A N 1
ATOM 3442 C CA . GLY A 1 463 ? -8.057 4.648 21.449 1.00 96.06 463 GLY A CA 1
ATOM 3443 C C . GLY A 1 463 ? -8.467 6.033 21.962 1.00 96.06 463 GLY A C 1
ATOM 3444 O O . GLY A 1 463 ? -9.591 6.223 22.422 1.00 96.06 463 GLY A O 1
ATOM 3445 N N . GLY A 1 464 ? -7.538 6.985 21.905 1.00 91.50 464 GLY A N 1
ATOM 3446 C CA . GLY A 1 464 ? -7.752 8.422 22.111 1.00 91.50 464 GLY A CA 1
ATOM 3447 C C . GLY A 1 464 ? -7.641 9.152 20.770 1.00 91.50 464 GLY A C 1
ATOM 3448 O O . GLY A 1 464 ? -8.358 8.794 19.832 1.00 91.50 464 GLY A O 1
ATOM 3449 N N . HIS A 1 465 ? -6.704 10.100 20.669 1.00 91.31 465 HIS A N 1
ATOM 3450 C CA . HIS A 1 465 ? -6.280 10.885 19.497 1.00 91.31 465 HIS A CA 1
ATOM 3451 C C . HIS A 1 465 ? -7.350 11.804 18.895 1.00 91.31 465 HIS A C 1
ATOM 3453 O O . HIS A 1 465 ? -7.103 12.973 18.608 1.00 91.31 465 HIS A O 1
ATOM 3459 N N . ASP A 1 466 ? -8.555 11.285 18.666 1.00 85.69 466 ASP A N 1
ATOM 3460 C CA . ASP A 1 466 ? -9.686 12.108 18.274 1.00 85.69 466 ASP A CA 1
ATOM 3461 C C . ASP A 1 466 ? -10.345 12.686 19.526 1.00 85.69 466 ASP A C 1
ATOM 3463 O O . ASP A 1 466 ? -10.725 11.947 20.436 1.00 85.69 466 ASP A O 1
ATOM 3467 N N . HIS A 1 467 ? -10.505 14.010 19.565 1.00 89.69 467 HIS A N 1
ATOM 3468 C CA . HIS A 1 467 ? -10.898 14.738 20.772 1.00 89.69 467 HIS A CA 1
ATOM 3469 C C . HIS A 1 467 ? -12.396 14.611 21.110 1.00 89.69 467 HIS A C 1
ATOM 3471 O O . HIS A 1 467 ? -13.126 15.592 21.160 1.00 89.69 467 HIS A O 1
ATOM 3477 N N . SER A 1 468 ? -12.911 13.400 21.281 1.00 91.19 468 SER A N 1
ATOM 3478 C CA . SER A 1 468 ? -14.339 13.135 21.500 1.00 91.19 468 SER A CA 1
ATOM 3479 C C . SER A 1 468 ? -14.552 11.815 22.240 1.00 91.19 468 SER A C 1
ATOM 3481 O O . SER A 1 468 ? -13.610 11.044 22.443 1.00 91.19 468 SER A O 1
ATOM 3483 N N . LEU A 1 469 ? -15.799 11.562 22.646 1.00 94.00 469 LEU A N 1
ATOM 3484 C CA . LEU A 1 469 ? -16.223 10.286 23.217 1.00 94.00 469 LEU A CA 1
ATOM 3485 C C . LEU A 1 469 ? -17.077 9.546 22.191 1.00 94.00 469 LEU A C 1
ATOM 3487 O O . LEU A 1 469 ? -18.094 10.073 21.744 1.00 94.00 469 LEU A O 1
ATOM 3491 N N . GLN A 1 470 ? -16.682 8.337 21.797 1.00 92.75 470 GLN A N 1
ATOM 3492 C CA . GLN A 1 470 ? -17.401 7.584 20.768 1.00 92.75 470 GLN A CA 1
ATOM 3493 C C . GLN A 1 470 ? -17.443 6.088 21.062 1.00 92.75 470 GLN A C 1
ATOM 3495 O O . GLN A 1 470 ? -16.435 5.473 21.410 1.00 92.75 470 GLN A O 1
ATOM 3500 N N . VAL A 1 471 ? -18.608 5.492 20.831 1.00 91.75 471 VAL A N 1
ATOM 3501 C CA . VAL A 1 471 ? -18.822 4.046 20.837 1.00 91.75 471 VAL A CA 1
ATOM 3502 C C . VAL A 1 471 ? -19.220 3.640 19.428 1.00 91.75 471 VAL A C 1
ATOM 3504 O O . VAL A 1 471 ? -20.298 4.000 18.953 1.00 91.75 471 VAL A O 1
ATOM 3507 N N . LEU A 1 472 ? -18.349 2.896 18.749 1.00 89.06 472 LEU A N 1
ATOM 3508 C CA . LEU A 1 472 ? -18.593 2.392 17.402 1.00 89.06 472 LEU A CA 1
ATOM 3509 C C . LEU A 1 472 ? -18.568 0.863 17.365 1.00 89.06 472 LEU A C 1
ATOM 3511 O O . LEU A 1 472 ? -17.972 0.210 18.218 1.00 89.06 472 LEU A O 1
ATOM 3515 N N . THR A 1 473 ? -19.180 0.283 16.341 1.00 82.62 473 THR A N 1
ATOM 3516 C CA . THR A 1 473 ? -19.199 -1.160 16.072 1.00 82.62 473 THR A CA 1
ATOM 3517 C C . THR A 1 473 ? -18.479 -1.487 14.769 1.00 82.62 473 THR A C 1
ATOM 3519 O O . THR A 1 473 ? -18.439 -0.672 13.846 1.00 82.62 473 THR A O 1
ATOM 3522 N N . GLY A 1 474 ? -17.861 -2.669 14.712 1.00 72.19 474 GLY A N 1
ATOM 3523 C CA . GLY A 1 474 ? -17.170 -3.157 13.517 1.00 72.19 474 GLY A CA 1
ATOM 3524 C C . GLY A 1 474 ? -18.124 -3.391 12.341 1.00 72.19 474 GLY A C 1
ATOM 3525 O O . GLY A 1 474 ? -19.239 -3.878 12.527 1.00 72.19 474 GLY A O 1
ATOM 3526 N N . ALA A 1 475 ? -17.687 -3.055 11.124 1.00 64.19 475 ALA A N 1
ATOM 3527 C CA . ALA A 1 475 ? -18.492 -3.207 9.907 1.00 64.19 475 ALA A CA 1
ATOM 3528 C C . ALA A 1 475 ? -18.195 -4.512 9.143 1.00 64.19 475 ALA A C 1
ATOM 3530 O O . ALA A 1 475 ? -19.003 -4.930 8.313 1.00 64.19 475 ALA A O 1
ATOM 3531 N N . ALA A 1 476 ? -17.042 -5.141 9.398 1.00 71.81 476 ALA A N 1
ATOM 3532 C CA . ALA A 1 476 ? -16.622 -6.402 8.790 1.00 71.81 476 ALA A CA 1
ATOM 3533 C C . ALA A 1 476 ? -16.465 -7.533 9.824 1.00 71.81 476 ALA A C 1
ATOM 3535 O O . ALA A 1 476 ? -16.225 -7.281 11.001 1.00 71.81 476 ALA A O 1
ATOM 3536 N N . ASP A 1 477 ? -16.517 -8.785 9.354 1.00 69.38 477 ASP A N 1
ATOM 3537 C CA . ASP A 1 477 ? -16.543 -10.009 10.179 1.00 69.38 477 ASP A CA 1
ATOM 3538 C C . ASP A 1 477 ? -15.392 -10.146 11.200 1.00 69.38 477 ASP A C 1
ATOM 3540 O O . ASP A 1 477 ? -15.546 -10.829 12.211 1.00 69.38 477 ASP A O 1
ATOM 3544 N N . PHE A 1 478 ? -14.240 -9.513 10.944 1.00 80.19 478 PHE A N 1
ATOM 3545 C CA . PHE A 1 478 ? -13.048 -9.568 11.806 1.00 80.19 478 PHE A CA 1
ATOM 3546 C C . PHE A 1 478 ? -12.614 -8.201 12.353 1.00 80.19 478 PHE A C 1
ATOM 3548 O O . PHE A 1 478 ? -11.534 -8.092 12.939 1.00 80.19 478 PHE A O 1
ATOM 3555 N N . ASP A 1 479 ? -13.421 -7.156 12.156 1.00 86.12 479 ASP A N 1
ATOM 3556 C CA . ASP A 1 479 ? -13.195 -5.891 12.854 1.00 86.12 479 ASP A CA 1
ATOM 3557 C C . ASP A 1 479 ? -13.458 -6.074 14.362 1.00 86.12 479 ASP A C 1
ATOM 3559 O O . ASP A 1 479 ? -14.232 -6.956 14.751 1.00 86.12 479 ASP A O 1
ATOM 3563 N N . PRO A 1 480 ? -12.851 -5.245 15.234 1.00 90.69 480 PRO A N 1
ATOM 3564 C CA . PRO A 1 480 ? -13.208 -5.222 16.645 1.00 90.69 480 PRO A CA 1
ATOM 3565 C C . PRO A 1 480 ? -14.715 -5.023 16.812 1.00 90.69 480 PRO A C 1
ATOM 3567 O O . PRO A 1 480 ? -15.307 -4.157 16.157 1.00 90.69 480 PRO A O 1
ATOM 3570 N N . ARG A 1 481 ? -15.333 -5.809 17.701 1.00 89.44 481 ARG A N 1
ATOM 3571 C CA . ARG A 1 481 ? -16.785 -5.749 17.931 1.00 89.44 481 ARG A CA 1
ATOM 3572 C C . ARG A 1 481 ? -17.210 -4.364 18.398 1.00 89.44 481 ARG A C 1
ATOM 3574 O O . ARG A 1 481 ? -18.179 -3.820 17.872 1.00 89.44 481 ARG A O 1
ATOM 3581 N N . PHE A 1 482 ? -16.435 -3.791 19.314 1.00 92.00 482 PHE A N 1
ATOM 3582 C CA . PHE A 1 482 ? -16.583 -2.420 19.777 1.00 92.00 482 PHE A CA 1
ATOM 3583 C C . PHE A 1 482 ? -15.280 -1.643 19.586 1.00 92.00 482 PHE A C 1
ATOM 3585 O O . PHE A 1 482 ? -14.198 -2.119 19.926 1.00 92.00 482 PHE A O 1
ATOM 3592 N N . ASN A 1 483 ? -15.395 -0.429 19.060 1.00 93.06 483 ASN A N 1
ATOM 3593 C CA . ASN A 1 483 ? -14.312 0.538 18.953 1.00 93.06 483 ASN A CA 1
ATOM 3594 C C . ASN A 1 483 ? -14.661 1.713 19.861 1.00 93.06 483 ASN A C 1
ATOM 3596 O O . ASN A 1 483 ? -15.719 2.321 19.704 1.00 93.06 483 ASN A O 1
ATOM 3600 N N . LEU A 1 484 ? -13.797 1.984 20.832 1.00 96.19 484 LEU A N 1
ATOM 3601 C CA . LEU A 1 484 ? -14.000 3.014 21.841 1.00 96.19 484 LEU A CA 1
ATOM 3602 C C . LEU A 1 484 ? -13.006 4.143 21.597 1.00 96.19 484 LEU A C 1
ATOM 3604 O O . LEU A 1 484 ? -11.799 3.900 21.572 1.00 96.19 484 LEU A O 1
ATOM 3608 N N . VAL A 1 485 ? -13.515 5.360 21.428 1.00 95.56 485 VAL A N 1
ATOM 3609 C CA . VAL A 1 485 ? -12.704 6.579 21.347 1.00 95.56 485 VAL A CA 1
ATOM 3610 C C . VAL A 1 485 ? -12.935 7.374 22.621 1.00 95.56 485 VAL A C 1
ATOM 3612 O O . VAL A 1 485 ? -14.058 7.803 22.866 1.00 95.56 485 VAL A O 1
ATOM 3615 N N . SER A 1 486 ? -11.898 7.541 23.438 1.00 97.12 486 SER A N 1
ATOM 3616 C CA . SER A 1 486 ? -11.958 8.246 24.722 1.00 97.12 486 SER A CA 1
ATOM 3617 C C . SER A 1 486 ? -10.896 9.347 24.797 1.00 97.12 486 SER A C 1
ATOM 3619 O O . SER A 1 486 ? -10.083 9.359 25.716 1.00 97.12 486 SER A O 1
ATOM 3621 N N . GLY A 1 487 ? -10.882 10.248 23.808 1.00 94.75 487 GLY A N 1
ATOM 3622 C CA . GLY A 1 487 ? -9.871 11.307 23.648 1.00 94.75 487 GLY A CA 1
ATOM 3623 C C . GLY A 1 487 ? -10.317 12.699 24.112 1.00 94.75 487 GLY A C 1
ATOM 3624 O O . GLY A 1 487 ? -9.781 13.707 23.669 1.00 94.75 487 GLY A O 1
ATOM 3625 N N . ALA A 1 488 ? -11.334 12.802 24.969 1.00 94.19 488 ALA A N 1
ATOM 3626 C CA . ALA A 1 488 ? -11.916 14.085 25.382 1.00 94.19 488 ALA A CA 1
ATOM 3627 C C . ALA A 1 488 ? -11.357 14.631 26.716 1.00 94.19 488 ALA A C 1
ATOM 3629 O O . ALA A 1 488 ? -12.060 15.342 27.437 1.00 94.19 488 ALA A O 1
ATOM 3630 N N . GLY A 1 489 ? -10.113 14.288 27.078 1.00 92.81 489 GLY A N 1
ATOM 3631 C CA . GLY A 1 489 ? -9.545 14.583 28.401 1.00 92.81 489 GLY A CA 1
ATOM 3632 C C . GLY A 1 489 ? -9.173 16.051 28.646 1.00 92.81 489 GLY A C 1
ATOM 3633 O O . GLY A 1 489 ? -9.195 16.512 29.785 1.00 92.81 489 GLY A O 1
ATOM 3634 N N . SER A 1 490 ? -8.820 16.806 27.601 1.00 89.44 490 SER A N 1
ATOM 3635 C CA . SER A 1 490 ? -8.486 18.241 27.723 1.00 89.44 490 SER A CA 1
ATOM 3636 C C . SER A 1 490 ? -8.860 19.098 26.511 1.00 89.44 490 SER A C 1
ATOM 3638 O O . SER A 1 490 ? -8.691 20.318 26.525 1.00 89.44 490 SER A O 1
ATOM 3640 N N . LYS A 1 491 ? -9.394 18.475 25.458 1.00 85.38 491 LYS A N 1
ATOM 3641 C CA . LYS A 1 491 ? -9.875 19.122 24.234 1.00 85.38 491 LYS A CA 1
ATOM 3642 C C . LYS A 1 491 ? -11.125 18.403 23.757 1.00 85.38 491 LYS A C 1
ATOM 3644 O O . LYS A 1 491 ? -11.306 17.228 24.061 1.00 85.38 491 LYS A O 1
ATOM 3649 N N . VAL A 1 492 ? -11.961 19.105 22.992 1.00 83.50 492 VAL A N 1
ATOM 3650 C CA . VAL A 1 492 ? -13.171 18.523 22.411 1.00 83.50 492 VAL A CA 1
ATOM 3651 C C . VAL A 1 492 ? -13.356 18.971 20.964 1.00 83.50 492 VAL A C 1
ATOM 3653 O O . VAL A 1 492 ? -13.183 20.149 20.650 1.00 83.50 492 VAL A O 1
ATOM 3656 N N . SER A 1 493 ? -13.702 18.036 20.087 1.00 76.75 493 SER A N 1
ATOM 3657 C CA . SER A 1 493 ? -13.968 18.225 18.666 1.00 76.75 493 SER A CA 1
ATOM 3658 C C . SER A 1 493 ? -15.411 17.856 18.317 1.00 76.75 493 SER A C 1
ATOM 3660 O O . SER A 1 493 ? -16.109 17.189 19.082 1.00 76.75 493 SER A O 1
ATOM 3662 N N . ALA A 1 494 ? -15.868 18.342 17.160 1.00 75.00 494 ALA A N 1
ATOM 3663 C CA . ALA A 1 494 ? -17.174 17.983 16.624 1.00 75.00 494 ALA A CA 1
ATOM 3664 C C . ALA A 1 494 ? -17.142 16.602 15.961 1.00 75.00 494 ALA A C 1
ATOM 3666 O O . ALA A 1 494 ? -16.141 16.249 15.334 1.00 75.00 494 ALA A O 1
ATOM 3667 N N . ILE A 1 495 ? -18.240 15.856 16.046 1.00 71.31 495 ILE A N 1
ATOM 3668 C CA . ILE A 1 495 ? -18.381 14.527 15.434 1.00 71.31 495 ILE A CA 1
ATOM 3669 C C . ILE A 1 495 ? -19.518 14.526 14.407 1.00 71.31 495 ILE A C 1
ATOM 3671 O O . ILE A 1 495 ? -20.368 15.414 14.388 1.00 71.31 495 ILE A O 1
ATOM 3675 N N . ALA A 1 496 ? -19.563 13.516 13.541 1.00 66.62 496 ALA A N 1
ATOM 3676 C CA . ALA A 1 496 ? -20.640 13.373 12.565 1.00 66.62 496 ALA A CA 1
ATOM 3677 C C . ALA A 1 496 ? -21.223 11.960 12.530 1.00 66.62 496 ALA A C 1
ATOM 3679 O O . ALA A 1 496 ? -20.522 10.985 12.781 1.00 66.62 496 ALA A O 1
ATOM 3680 N N . MET A 1 497 ? -22.496 11.821 12.137 1.00 62.59 497 MET A N 1
ATOM 3681 C CA . MET A 1 497 ? -23.072 10.487 11.921 1.00 62.59 497 MET A CA 1
ATOM 3682 C C . MET A 1 497 ? -22.300 9.725 10.849 1.00 62.59 497 MET A C 1
ATOM 3684 O O . MET A 1 497 ? -22.150 10.200 9.722 1.00 62.59 497 MET A O 1
ATOM 3688 N N . GLY A 1 498 ? -21.912 8.496 11.179 1.00 60.59 498 GLY A N 1
ATOM 3689 C CA . GLY A 1 498 ? -21.269 7.561 10.267 1.00 60.59 498 GLY A CA 1
ATOM 3690 C C . GLY A 1 498 ? -21.700 6.115 10.522 1.00 60.59 498 GLY A C 1
ATOM 3691 O O . GLY A 1 498 ? -22.283 5.817 11.567 1.00 60.59 498 GLY A O 1
ATOM 3692 N N . PRO A 1 499 ? -21.434 5.196 9.574 1.00 53.84 499 PRO A N 1
ATOM 3693 C CA . PRO A 1 499 ? -21.719 3.777 9.754 1.00 53.84 499 PRO A CA 1
ATOM 3694 C C . PRO A 1 499 ? -21.037 3.224 11.010 1.00 53.84 499 PRO A C 1
ATOM 3696 O O . PRO A 1 499 ? -19.850 3.454 11.221 1.00 53.84 499 PRO A O 1
ATOM 3699 N N . GLY A 1 500 ? -21.787 2.484 11.825 1.00 72.06 500 GLY A N 1
ATOM 3700 C CA . GLY A 1 500 ? -21.270 1.828 13.025 1.00 72.06 500 GLY A CA 1
ATOM 3701 C C . GLY A 1 500 ? -21.199 2.708 14.275 1.00 72.06 500 GLY A C 1
ATOM 3702 O O . GLY A 1 500 ? -21.017 2.140 15.347 1.00 72.06 500 GLY A O 1
ATOM 3703 N N . LEU A 1 501 ? -21.382 4.035 14.189 1.00 81.38 501 LEU A N 1
ATOM 3704 C CA . LEU A 1 501 ? -21.492 4.902 15.371 1.00 81.38 501 LEU A CA 1
ATOM 3705 C C . LEU A 1 501 ? -22.771 4.549 16.145 1.00 81.38 501 LEU A C 1
ATOM 3707 O O . LEU A 1 501 ? -23.878 4.751 15.648 1.00 81.38 501 LEU A O 1
ATOM 3711 N N . VAL A 1 502 ? -22.603 3.997 17.345 1.00 81.94 502 VAL A N 1
ATOM 3712 C CA . VAL A 1 502 ? -23.697 3.604 18.246 1.00 81.94 502 VAL A CA 1
ATOM 3713 C C . VAL A 1 502 ? -24.068 4.762 19.160 1.00 81.94 502 VAL A C 1
ATOM 3715 O O . VAL A 1 502 ? -25.245 5.034 19.371 1.00 81.94 502 VAL A O 1
ATOM 3718 N N . TRP A 1 503 ? -23.054 5.451 19.678 1.00 88.81 503 TRP A N 1
ATOM 3719 C CA . TRP A 1 503 ? -23.207 6.636 20.506 1.00 88.81 503 TRP A CA 1
ATOM 3720 C C . TRP A 1 503 ? -21.994 7.545 20.314 1.00 88.81 503 TRP A C 1
ATOM 3722 O O . TRP A 1 503 ? -20.871 7.056 20.161 1.00 88.81 503 TRP A O 1
ATOM 3732 N N . GLY A 1 504 ? -22.205 8.858 20.332 1.00 87.38 504 GLY A N 1
ATOM 3733 C CA . GLY A 1 504 ? -21.127 9.835 20.258 1.00 87.38 504 GLY A CA 1
ATOM 3734 C C . GLY A 1 504 ? -21.454 11.103 21.036 1.00 87.38 504 GLY A C 1
ATOM 3735 O O . GLY A 1 504 ? -22.589 11.573 21.007 1.00 87.38 504 GLY A O 1
ATOM 3736 N N . GLY A 1 505 ? -20.448 11.650 21.712 1.00 85.25 505 GLY A N 1
ATOM 3737 C CA . GLY A 1 505 ? -20.548 12.844 22.538 1.00 85.25 505 GLY A CA 1
ATOM 3738 C C . GLY A 1 505 ? -19.447 13.851 22.226 1.00 85.25 505 GLY A C 1
ATOM 3739 O O . GLY A 1 505 ? -18.267 13.503 22.138 1.00 85.25 505 GLY A O 1
ATOM 3740 N N . GLU A 1 506 ? -19.845 15.115 22.106 1.00 86.25 506 GLU A N 1
ATOM 3741 C CA . GLU A 1 506 ? -18.949 16.256 21.910 1.00 86.25 506 GLU A CA 1
ATOM 3742 C C . GLU A 1 506 ? -18.701 17.017 23.218 1.00 86.25 506 GLU A C 1
ATOM 3744 O O . GLU A 1 506 ? -18.676 18.255 23.251 1.00 86.25 506 GLU A O 1
ATOM 3749 N N . GLN A 1 507 ? -18.513 16.280 24.305 1.00 88.50 507 GLN A N 1
ATOM 3750 C CA . GLN A 1 507 ? -18.300 16.821 25.638 1.00 88.50 507 GLN A CA 1
ATOM 3751 C C . GLN A 1 507 ? -17.020 16.264 26.276 1.00 88.50 507 GLN A C 1
ATOM 3753 O O . GLN A 1 507 ? -16.599 15.163 25.908 1.00 88.50 507 GLN A O 1
ATOM 3758 N N . PRO A 1 508 ? -16.384 17.002 27.210 1.00 92.81 508 PRO A N 1
ATOM 3759 C CA . PRO A 1 508 ? -15.300 16.451 28.012 1.00 92.81 508 PRO A CA 1
ATOM 3760 C C . PRO A 1 508 ? -15.766 15.218 28.781 1.00 92.81 508 PRO A C 1
ATOM 3762 O O . PRO A 1 508 ? -16.893 15.175 29.279 1.00 92.81 508 PRO A O 1
ATOM 3765 N N . GLY A 1 509 ? -14.881 14.236 28.925 1.00 95.25 509 GLY A N 1
ATOM 3766 C CA . GLY A 1 509 ? -15.146 13.073 29.760 1.00 95.25 509 GLY A CA 1
ATOM 3767 C C . GLY A 1 509 ? -14.171 11.923 29.552 1.00 95.25 509 GLY A C 1
ATOM 3768 O O . GLY A 1 509 ? -13.094 12.089 28.977 1.00 95.25 509 GLY A O 1
ATOM 3769 N N . TYR A 1 510 ? -14.561 10.752 30.043 1.00 97.12 510 TYR A N 1
ATOM 3770 C CA . TYR A 1 510 ? -13.772 9.523 30.017 1.00 97.12 510 TYR A CA 1
ATOM 3771 C C . TYR A 1 510 ? -14.689 8.296 29.938 1.00 97.12 510 TYR A C 1
ATOM 3773 O O . TYR A 1 510 ? -15.907 8.384 30.114 1.00 97.12 510 TYR A O 1
ATOM 3781 N N . MET A 1 511 ? -14.110 7.127 29.676 1.00 98.06 511 MET A N 1
ATOM 3782 C CA . MET A 1 511 ? -14.849 5.862 29.665 1.00 98.06 511 MET A CA 1
ATOM 3783 C C . MET A 1 511 ? -14.404 4.950 30.800 1.00 98.06 511 MET A C 1
ATOM 3785 O O . MET A 1 511 ? -13.273 5.021 31.270 1.00 98.06 511 MET A O 1
ATOM 3789 N N . MET A 1 512 ? -15.292 4.060 31.225 1.00 97.00 512 MET A N 1
ATOM 3790 C CA . MET A 1 512 ? -15.026 3.056 32.244 1.00 97.00 512 MET A CA 1
ATOM 3791 C C . MET A 1 512 ? -15.524 1.692 31.765 1.00 97.00 512 MET A C 1
ATOM 3793 O O . MET A 1 512 ? -16.696 1.526 31.432 1.00 97.00 512 MET A O 1
ATOM 3797 N N . LEU A 1 513 ? -14.625 0.711 31.754 1.00 94.94 513 LEU A N 1
ATOM 3798 C CA . LEU A 1 513 ? -14.935 -0.698 31.546 1.00 94.94 513 LEU A CA 1
ATOM 3799 C C . LEU A 1 513 ? -14.998 -1.401 32.900 1.00 94.94 513 LEU A C 1
ATOM 3801 O O . LEU A 1 513 ? -14.021 -1.408 33.650 1.00 94.94 513 LEU A O 1
ATOM 3805 N N . VAL A 1 514 ? -16.140 -2.009 33.204 1.00 93.44 514 VAL A N 1
ATOM 3806 C CA . VAL A 1 514 ? -16.352 -2.786 34.423 1.00 93.44 514 VAL A CA 1
ATOM 3807 C C . VAL A 1 514 ? -16.421 -4.263 34.064 1.00 93.44 514 VAL A C 1
ATOM 3809 O O . VAL A 1 514 ? -17.330 -4.718 33.372 1.00 93.44 514 VAL A O 1
ATOM 3812 N N . PHE A 1 515 ? -15.446 -5.016 34.556 1.00 89.50 515 PHE A N 1
ATOM 3813 C CA . PHE A 1 515 ? -15.367 -6.464 34.428 1.00 89.50 515 PHE A CA 1
ATOM 3814 C C . PHE A 1 515 ? -16.029 -7.095 35.644 1.00 89.50 515 PHE A C 1
ATOM 3816 O O . PHE A 1 515 ? -15.662 -6.811 36.787 1.00 89.50 515 PHE A O 1
ATOM 3823 N N . ARG A 1 516 ? -17.012 -7.954 35.402 1.00 88.06 516 ARG A N 1
ATOM 3824 C CA . ARG A 1 516 ? -17.801 -8.612 36.440 1.00 88.06 516 ARG A CA 1
ATOM 3825 C C . ARG A 1 516 ? -17.266 -10.001 36.750 1.00 88.06 516 ARG A C 1
ATOM 3827 O O . ARG A 1 516 ? -16.643 -10.656 35.917 1.00 88.06 516 ARG A O 1
ATOM 3834 N N . LYS A 1 517 ? -17.569 -10.482 37.954 1.00 84.81 517 LYS A N 1
ATOM 3835 C CA . LYS A 1 517 ? -17.188 -11.823 38.425 1.00 84.81 517 LYS A CA 1
ATOM 3836 C C . LYS A 1 517 ? -17.921 -12.963 37.717 1.00 84.81 517 LYS A C 1
ATOM 3838 O O . LYS A 1 517 ? -17.482 -14.103 37.813 1.00 84.81 517 LYS A O 1
ATOM 3843 N N . ASP A 1 518 ? -19.015 -12.672 37.019 1.00 84.62 518 ASP A N 1
ATOM 3844 C CA . ASP A 1 518 ? -19.764 -13.616 36.179 1.00 84.62 518 ASP A CA 1
ATOM 3845 C C . ASP A 1 518 ? -19.331 -13.587 34.699 1.00 84.62 518 ASP A C 1
ATOM 3847 O O . ASP A 1 518 ? -20.077 -14.010 33.811 1.00 84.62 518 ASP A O 1
ATOM 3851 N N . ASP A 1 519 ? -18.115 -13.092 34.451 1.00 82.44 519 ASP A N 1
ATOM 3852 C CA . ASP A 1 519 ? -17.476 -12.895 33.149 1.00 82.44 519 ASP A CA 1
ATOM 3853 C C . ASP A 1 519 ? -18.093 -11.793 32.269 1.00 82.44 519 ASP A C 1
ATOM 3855 O O . ASP A 1 519 ? -17.649 -11.609 31.135 1.00 82.44 519 ASP A O 1
ATOM 3859 N N . GLY A 1 520 ? -19.071 -11.033 32.774 1.00 86.38 520 GLY A N 1
ATOM 3860 C CA . GLY A 1 520 ? -19.646 -9.898 32.053 1.00 86.38 520 GLY A CA 1
ATOM 3861 C C . GLY A 1 520 ? -18.675 -8.720 31.892 1.00 86.38 520 GLY A C 1
ATOM 3862 O O . GLY A 1 520 ? -17.798 -8.500 32.731 1.00 86.38 520 GLY A O 1
ATOM 3863 N N . VAL A 1 521 ? -18.851 -7.937 30.826 1.00 89.94 521 VAL A N 1
ATOM 3864 C CA . VAL A 1 521 ? -18.101 -6.694 30.576 1.00 89.94 521 VAL A CA 1
ATOM 3865 C C . VAL A 1 521 ? -19.083 -5.582 30.248 1.00 89.94 521 VAL A C 1
ATOM 3867 O O . VAL A 1 521 ? -19.751 -5.636 29.215 1.00 89.94 521 VAL A O 1
ATOM 3870 N N . ASP A 1 522 ? -19.134 -4.565 31.101 1.00 93.12 522 ASP A N 1
ATOM 3871 C CA . ASP A 1 522 ? -20.018 -3.412 30.956 1.00 93.12 522 ASP A CA 1
ATOM 3872 C C . ASP A 1 522 ? -19.200 -2.143 30.665 1.00 93.12 522 ASP A C 1
ATOM 3874 O O . ASP A 1 522 ? -18.116 -1.938 31.210 1.00 93.12 522 ASP A O 1
ATOM 3878 N N . LEU A 1 523 ? -19.713 -1.295 29.778 1.00 95.00 523 LEU A N 1
ATOM 3879 C CA . LEU A 1 523 ? -19.151 -0.004 29.397 1.00 95.00 523 LEU A CA 1
ATOM 3880 C C . LEU A 1 523 ? -20.004 1.116 29.979 1.00 95.00 523 LEU A C 1
ATOM 3882 O O . LEU A 1 523 ? -21.226 1.098 29.840 1.00 95.00 523 LEU A O 1
ATOM 3886 N N . PHE A 1 524 ? -19.338 2.125 30.528 1.00 96.00 524 PHE A N 1
ATOM 3887 C CA . PHE A 1 524 ? -19.928 3.382 30.963 1.00 96.00 524 PHE A CA 1
ATOM 3888 C C . PHE A 1 524 ? -19.154 4.535 30.330 1.00 96.00 524 PHE A C 1
ATOM 3890 O O . PHE A 1 524 ? -17.926 4.574 30.397 1.00 96.00 524 PHE A O 1
ATOM 3897 N N . VAL A 1 525 ? -19.865 5.471 29.712 1.00 95.25 525 VAL A N 1
ATOM 3898 C CA . VAL A 1 525 ? -19.295 6.712 29.189 1.00 95.25 525 VAL A CA 1
ATOM 3899 C C . VAL A 1 525 ? -19.728 7.840 30.104 1.00 95.25 525 VAL A C 1
ATOM 3901 O O . VAL A 1 525 ? -20.925 8.082 30.259 1.00 95.25 525 VAL A O 1
ATOM 3904 N N . VAL A 1 526 ? -18.753 8.500 30.717 1.00 95.00 526 VAL A N 1
ATOM 3905 C CA . VAL A 1 526 ? -18.964 9.589 31.665 1.00 95.00 526 VAL A CA 1
ATOM 3906 C C . VAL A 1 526 ? -18.583 10.894 30.984 1.00 95.00 526 VAL A C 1
ATOM 3908 O O . VAL A 1 526 ? -17.481 11.005 30.448 1.00 95.00 526 VAL A O 1
ATOM 3911 N N . GLY A 1 527 ? -19.472 11.882 30.997 1.00 93.25 527 GLY A N 1
ATOM 3912 C CA . GLY A 1 527 ? -19.218 13.187 30.391 1.00 93.25 527 GLY A CA 1
ATOM 3913 C C . GLY A 1 527 ? -19.947 14.311 31.113 1.00 93.25 527 GLY A C 1
ATOM 3914 O O . GLY A 1 527 ? -20.880 14.062 31.872 1.00 93.25 527 GLY A O 1
ATO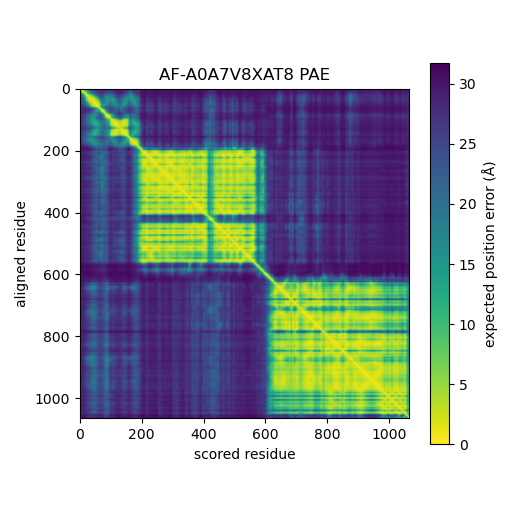M 3915 N N . GLY A 1 528 ? -19.490 15.542 30.899 1.00 89.25 528 GLY A N 1
ATOM 3916 C CA . GLY A 1 528 ? -20.056 16.749 31.508 1.00 89.25 528 GLY A CA 1
ATOM 3917 C C . GLY A 1 528 ? -19.987 17.934 30.550 1.00 89.25 528 GLY A C 1
ATOM 3918 O O . GLY A 1 528 ? -19.289 17.874 29.547 1.00 89.25 528 GLY A O 1
ATOM 3919 N N . ASP A 1 529 ? -20.705 19.023 30.819 1.00 85.44 529 ASP A N 1
ATOM 3920 C CA . ASP A 1 529 ? -20.795 20.143 29.873 1.00 85.44 529 ASP A CA 1
ATOM 3921 C C . ASP A 1 529 ? -19.433 20.731 29.465 1.00 85.44 529 ASP A C 1
ATOM 3923 O O . ASP A 1 529 ? -18.501 20.835 30.265 1.00 85.44 529 ASP A O 1
ATOM 3927 N N . ARG A 1 530 ? -19.336 21.227 28.220 1.00 82.88 530 ARG A N 1
ATOM 3928 C CA . ARG A 1 530 ? -18.109 21.845 27.668 1.00 82.88 530 ARG A CA 1
ATOM 3929 C C . ARG A 1 530 ? -17.537 22.976 28.530 1.00 82.88 530 ARG A C 1
ATOM 3931 O O . ARG A 1 530 ? -16.331 23.208 28.493 1.00 82.88 530 ARG A O 1
ATOM 3938 N N . GLN A 1 531 ? -18.370 23.665 29.309 1.00 80.56 531 GLN A N 1
ATOM 3939 C CA . GLN A 1 531 ? -17.926 24.705 30.245 1.00 80.56 531 GLN A CA 1
ATOM 3940 C C . GLN A 1 531 ? -17.006 24.170 31.359 1.00 80.56 531 GLN A C 1
ATOM 3942 O O . GLN A 1 531 ? -16.221 24.929 31.918 1.00 80.56 531 GLN A O 1
ATOM 3947 N N . HIS A 1 532 ? -17.060 22.868 31.652 1.00 82.94 532 HIS A N 1
ATOM 3948 C CA . HIS A 1 532 ? -16.242 22.200 32.666 1.00 82.94 532 HIS A CA 1
ATOM 3949 C C . HIS A 1 532 ? -14.939 21.609 32.103 1.00 82.94 532 HIS A C 1
ATOM 3951 O O . HIS A 1 532 ? -14.264 20.844 32.789 1.00 82.94 532 HIS A O 1
ATOM 3957 N N . LEU A 1 533 ? -14.548 21.976 30.874 1.00 82.62 533 LEU A N 1
ATOM 3958 C CA . LEU A 1 533 ? -13.266 21.574 30.284 1.00 82.62 533 LEU A CA 1
ATOM 3959 C C . LEU A 1 533 ? -12.071 22.227 31.001 1.00 82.62 533 LEU A C 1
ATOM 3961 O O . LEU A 1 533 ? -11.037 21.596 31.205 1.00 82.62 533 LEU A O 1
ATOM 3965 N N . THR A 1 534 ? -12.186 23.505 31.371 1.00 85.75 534 THR A N 1
ATOM 3966 C CA . THR A 1 534 ? -11.162 24.234 32.136 1.00 85.75 534 THR A CA 1
ATOM 3967 C C . THR A 1 534 ? -11.808 25.388 32.892 1.00 85.75 534 THR A C 1
ATOM 3969 O O . THR A 1 534 ? -12.523 26.197 32.303 1.00 85.75 534 THR A O 1
ATOM 3972 N N . CYS A 1 535 ? -11.521 25.498 34.185 1.00 85.44 535 CYS A N 1
ATOM 3973 C CA . CYS A 1 535 ? -11.936 26.627 35.005 1.00 85.44 535 CYS A CA 1
ATOM 3974 C C . CYS A 1 535 ? -10.951 27.790 34.852 1.00 85.44 535 CYS A C 1
ATOM 3976 O O . CYS A 1 535 ? -9.754 27.636 35.091 1.00 85.44 535 CYS A O 1
ATOM 3978 N N . ILE A 1 536 ? -11.464 28.963 34.477 1.00 84.31 536 ILE A N 1
ATOM 3979 C CA . ILE A 1 536 ? -10.684 30.188 34.268 1.00 84.31 536 ILE A CA 1
ATOM 3980 C C . ILE A 1 536 ? -11.297 31.294 35.127 1.00 84.31 536 ILE A C 1
ATOM 3982 O O . ILE A 1 536 ? -12.513 31.467 35.125 1.00 84.31 536 ILE A O 1
ATOM 3986 N N . GLY A 1 537 ? -10.464 32.049 35.840 1.00 86.69 537 GLY A N 1
ATOM 3987 C CA . GLY A 1 537 ? -10.903 33.169 36.668 1.00 86.69 537 GLY A CA 1
ATOM 3988 C C . GLY A 1 537 ? -9.970 33.411 37.848 1.00 86.69 537 GLY A C 1
ATOM 3989 O O . GLY A 1 537 ? -8.836 32.938 37.875 1.00 86.69 537 GLY A O 1
ATOM 3990 N N . THR A 1 538 ? -10.463 34.161 38.823 1.00 88.00 538 THR A N 1
ATOM 3991 C CA . THR A 1 538 ? -9.872 34.301 40.158 1.00 88.00 538 THR A CA 1
ATOM 3992 C C . THR A 1 538 ? -9.893 32.972 40.922 1.00 88.00 538 THR A C 1
ATOM 3994 O O . THR A 1 538 ? -10.652 32.062 40.588 1.00 88.00 538 THR A O 1
ATOM 3997 N N . ASP A 1 539 ? -9.105 32.857 41.994 1.00 85.62 539 ASP A N 1
ATOM 3998 C CA . ASP A 1 539 ? -9.056 31.634 42.809 1.00 85.62 539 ASP A CA 1
ATOM 3999 C C . ASP A 1 539 ? -10.437 31.206 43.345 1.00 85.62 539 ASP A C 1
ATOM 4001 O O . ASP A 1 539 ? -10.713 30.011 43.456 1.00 85.62 539 ASP A O 1
ATOM 4005 N N . ASP A 1 540 ? -11.317 32.162 43.667 1.00 87.38 540 ASP A N 1
ATOM 4006 C CA . ASP A 1 540 ? -12.696 31.886 44.094 1.00 87.38 540 ASP A CA 1
ATOM 4007 C C . ASP A 1 540 ? -13.562 31.346 42.949 1.00 87.38 540 ASP A C 1
ATOM 4009 O O . ASP A 1 540 ? -14.304 30.380 43.140 1.00 87.38 540 ASP A O 1
ATOM 4013 N N . GLU A 1 541 ? -13.445 31.920 41.749 1.00 87.00 541 GLU A N 1
ATOM 4014 C CA . GLU A 1 541 ? -14.165 31.459 40.555 1.00 87.00 541 GLU A CA 1
ATOM 4015 C C . GLU A 1 541 ? -13.703 30.061 40.132 1.00 87.00 541 GLU A C 1
ATOM 4017 O O . GLU A 1 541 ? -14.537 29.205 39.833 1.00 87.00 541 GLU A O 1
ATOM 4022 N N . ILE A 1 542 ? -12.394 29.791 40.191 1.00 86.06 542 ILE A N 1
ATOM 4023 C CA . ILE A 1 542 ? -11.827 28.465 39.922 1.00 86.06 542 ILE A CA 1
ATOM 4024 C C . ILE A 1 542 ? -12.336 27.452 40.951 1.00 86.06 542 ILE A C 1
ATOM 4026 O O . ILE A 1 542 ? -12.811 26.383 40.568 1.00 86.06 542 ILE A O 1
ATOM 4030 N N . ARG A 1 543 ? -12.304 27.775 42.253 1.00 85.69 543 ARG A N 1
ATOM 4031 C CA . ARG A 1 543 ? -12.843 26.890 43.303 1.00 85.69 543 ARG A CA 1
ATOM 4032 C C . ARG A 1 543 ? -14.325 26.587 43.099 1.00 85.69 543 ARG A C 1
ATOM 4034 O O . ARG A 1 543 ? -14.725 25.428 43.226 1.00 85.69 543 ARG A O 1
ATOM 4041 N N . LYS A 1 544 ? -15.129 27.603 42.779 1.00 86.62 544 LYS A N 1
ATOM 4042 C CA . LYS A 1 544 ? -16.564 27.443 42.525 1.00 86.62 544 LYS A CA 1
ATOM 4043 C C . LYS A 1 544 ? -16.813 26.549 41.308 1.00 86.62 544 LYS A C 1
ATOM 4045 O O . LYS A 1 544 ? -17.489 25.536 41.446 1.00 86.62 544 LYS A O 1
ATOM 4050 N N . CYS A 1 545 ? -16.192 26.866 40.171 1.00 85.81 545 CYS A N 1
ATOM 4051 C CA . CYS A 1 545 ? -16.292 26.089 38.933 1.00 85.81 545 CYS A CA 1
ATOM 4052 C C . CYS A 1 545 ? -15.877 24.621 39.125 1.00 85.81 545 CYS A C 1
ATOM 4054 O O . CYS A 1 545 ? -16.533 23.725 38.601 1.00 85.81 545 CYS A O 1
ATOM 4056 N N . ARG A 1 546 ? -14.836 24.353 39.923 1.00 86.19 546 ARG A N 1
ATOM 4057 C CA . ARG A 1 546 ? -14.412 22.983 40.257 1.00 86.19 546 ARG A CA 1
ATOM 4058 C C . ARG A 1 546 ? -15.411 22.255 41.142 1.00 86.19 546 ARG A C 1
ATOM 4060 O O . ARG A 1 546 ? -15.729 21.105 40.876 1.00 86.19 546 ARG A O 1
ATOM 4067 N N . THR A 1 547 ? -15.929 22.926 42.168 1.00 83.50 547 THR A N 1
ATOM 4068 C CA . THR A 1 547 ? -16.919 22.331 43.081 1.00 83.50 547 THR A CA 1
ATOM 4069 C C . THR A 1 547 ? -18.212 21.979 42.345 1.00 83.50 547 THR A C 1
ATOM 4071 O O . THR A 1 547 ? -18.782 20.915 42.571 1.00 83.50 547 THR A O 1
ATOM 4074 N N . GLU A 1 548 ? -18.655 22.855 41.442 1.00 81.12 548 GLU A N 1
ATOM 4075 C CA . GLU A 1 548 ? -19.800 22.605 40.563 1.00 81.12 548 GLU A CA 1
ATOM 4076 C C . GLU A 1 548 ? -19.482 21.498 39.548 1.00 81.12 548 GLU A C 1
ATOM 4078 O O . GLU A 1 548 ? -20.287 20.594 39.345 1.00 81.12 548 GLU A O 1
ATOM 4083 N N . GLY A 1 549 ? -18.281 21.524 38.968 1.00 75.38 549 GLY A N 1
ATOM 4084 C CA . GLY A 1 549 ? -17.874 20.615 37.904 1.00 75.38 549 GLY A CA 1
ATOM 4085 C C . GLY A 1 549 ? -17.649 19.165 38.337 1.00 75.38 549 GLY A C 1
ATOM 4086 O O . GLY A 1 549 ? -17.958 18.279 37.554 1.00 75.38 549 GLY A O 1
ATOM 4087 N N . VAL A 1 550 ? -17.187 18.881 39.563 1.00 76.88 550 VAL A N 1
ATOM 4088 C CA . VAL A 1 550 ? -16.960 17.489 40.029 1.00 76.88 550 VAL A CA 1
ATOM 4089 C C . VAL A 1 550 ? -18.236 16.645 39.991 1.00 76.88 550 VAL A C 1
ATOM 4091 O O . VAL A 1 550 ? -18.181 15.470 39.643 1.00 76.88 550 VAL A O 1
ATOM 4094 N N . ASN A 1 551 ? -19.385 17.243 40.311 1.00 78.00 551 ASN A N 1
ATOM 4095 C CA . ASN A 1 551 ? -20.678 16.552 40.299 1.00 78.00 551 ASN A CA 1
ATOM 4096 C C . ASN A 1 551 ? -21.416 16.679 38.957 1.00 78.00 551 ASN A C 1
ATOM 4098 O O . ASN A 1 551 ? -22.501 16.130 38.819 1.00 78.00 551 ASN A O 1
ATOM 4102 N N . ALA A 1 552 ? -20.857 17.416 37.993 1.00 83.31 552 ALA A N 1
ATOM 4103 C CA . ALA A 1 552 ? -21.475 17.661 36.691 1.00 83.31 552 ALA A CA 1
ATOM 4104 C C . ALA A 1 552 ? -21.120 16.595 35.638 1.00 83.31 552 ALA A C 1
ATOM 4106 O O . ALA A 1 552 ? -21.609 16.666 34.512 1.00 83.31 552 ALA A O 1
ATOM 4107 N N . PHE A 1 553 ? -20.249 15.636 35.974 1.00 91.31 553 PHE A N 1
ATOM 4108 C CA . PHE A 1 553 ? -19.924 14.502 35.110 1.00 91.31 553 PHE A CA 1
ATOM 4109 C C . PHE A 1 553 ? -20.831 13.318 35.444 1.00 91.31 553 PHE A C 1
ATOM 4111 O O . PHE A 1 553 ? -20.750 12.744 36.530 1.00 91.31 553 PHE A O 1
ATOM 4118 N N . GLU A 1 554 ? -21.675 12.934 34.492 1.00 91.19 554 GLU A N 1
ATOM 4119 C CA . GLU A 1 554 ? -22.686 11.891 34.660 1.00 91.19 554 GLU A CA 1
ATOM 4120 C C . GLU A 1 554 ? -22.501 10.771 33.628 1.00 91.19 554 GLU A C 1
ATOM 4122 O O . GLU A 1 554 ? -21.830 10.939 32.607 1.00 91.19 554 GLU A O 1
ATOM 4127 N N . ILE A 1 555 ? -23.095 9.600 33.885 1.00 91.88 555 ILE A N 1
ATOM 4128 C CA . ILE A 1 555 ? -23.112 8.498 32.915 1.00 91.88 555 ILE A CA 1
ATOM 4129 C C . ILE A 1 555 ? -24.067 8.876 31.784 1.00 91.88 555 ILE A C 1
ATOM 4131 O O . ILE A 1 555 ? -25.283 8.864 31.952 1.00 91.88 555 ILE A O 1
ATOM 4135 N N . MET A 1 556 ? -23.504 9.166 30.618 1.00 89.19 556 MET A N 1
ATOM 4136 C CA . MET A 1 556 ? -24.251 9.591 29.433 1.00 89.19 556 MET A CA 1
ATOM 4137 C C . MET A 1 556 ? -24.642 8.419 28.533 1.00 89.19 556 MET A C 1
ATOM 4139 O O . MET A 1 556 ? -25.567 8.519 27.731 1.00 89.19 556 MET A O 1
ATOM 4143 N N . TYR A 1 557 ? -23.919 7.306 28.649 1.00 90.31 557 TYR A N 1
ATOM 4144 C CA . TYR A 1 557 ? -24.193 6.069 27.931 1.00 90.31 557 TYR A CA 1
ATOM 4145 C C . TYR A 1 557 ? -23.693 4.879 28.743 1.00 90.31 557 TYR A C 1
ATOM 4147 O O . TYR A 1 557 ? -22.595 4.921 29.302 1.00 90.31 557 TYR A O 1
ATOM 4155 N N . SER A 1 558 ? -24.467 3.795 28.774 1.00 91.88 558 SER A N 1
ATOM 4156 C CA . SER A 1 558 ? -23.990 2.517 29.292 1.00 91.88 558 SER A CA 1
ATOM 4157 C C . SER A 1 558 ? -24.496 1.339 28.472 1.00 91.88 558 SER A C 1
ATOM 4159 O O . SER A 1 558 ? -25.608 1.353 27.944 1.00 91.88 558 SER A O 1
ATOM 4161 N N . ALA A 1 559 ? -23.662 0.308 28.352 1.00 88.25 559 ALA A N 1
ATOM 4162 C CA . ALA A 1 559 ? -23.976 -0.887 27.578 1.00 88.25 559 ALA A CA 1
ATOM 4163 C C . ALA A 1 559 ? -23.233 -2.112 28.107 1.00 88.25 559 ALA A C 1
ATOM 4165 O O . ALA A 1 559 ? -22.070 -2.020 28.490 1.00 88.25 559 ALA A O 1
ATOM 4166 N N . SER A 1 560 ? -23.874 -3.280 28.050 1.00 88.62 560 SER A N 1
ATOM 4167 C CA . SER A 1 560 ? -23.186 -4.550 28.282 1.00 88.62 560 SER A CA 1
ATOM 4168 C C . SER A 1 560 ? -22.526 -4.996 26.981 1.00 88.62 560 SER A C 1
ATOM 4170 O O . SER A 1 560 ? -23.212 -5.308 26.006 1.00 88.62 560 SER A O 1
ATOM 4172 N N . LEU A 1 561 ? -21.193 -4.987 26.942 1.00 87.00 561 LEU A N 1
ATOM 4173 C CA . LEU A 1 561 ? -20.406 -5.432 25.788 1.00 87.00 561 LEU A CA 1
ATOM 4174 C C . LEU A 1 561 ? -20.340 -6.962 25.719 1.00 87.00 561 LEU A C 1
ATOM 4176 O O . LEU A 1 561 ? -20.233 -7.542 24.636 1.00 87.00 561 LEU A O 1
ATOM 4180 N N . LEU A 1 562 ? -20.413 -7.615 26.880 1.00 84.19 562 LEU A N 1
ATOM 4181 C CA . LEU A 1 562 ? -20.446 -9.063 27.026 1.00 84.19 562 LEU A CA 1
ATOM 4182 C C . LEU A 1 562 ? -21.346 -9.439 28.208 1.00 84.19 562 LEU A C 1
ATOM 4184 O O . LEU A 1 562 ? -21.095 -9.022 29.335 1.00 84.19 562 LEU A O 1
ATOM 4188 N N . GLY A 1 563 ? -22.384 -10.239 27.950 1.00 77.50 563 GLY A N 1
ATOM 4189 C CA . GLY A 1 563 ? -23.283 -10.739 28.994 1.00 77.50 563 GLY A CA 1
ATOM 4190 C C . GLY A 1 563 ? -22.688 -11.898 29.814 1.00 77.50 563 GLY A C 1
ATOM 4191 O O . GLY A 1 563 ? -21.655 -12.451 29.435 1.00 77.50 563 GLY A O 1
ATOM 4192 N N . PRO A 1 564 ? -23.361 -12.320 30.902 1.00 69.00 564 PRO A N 1
ATOM 4193 C CA . PRO A 1 564 ? -22.875 -13.380 31.784 1.00 69.00 564 PRO A CA 1
ATOM 4194 C C . PRO A 1 564 ? -22.736 -14.728 31.064 1.00 69.00 564 PRO A C 1
ATOM 4196 O O . PRO A 1 564 ? -23.593 -15.123 30.261 1.00 69.00 564 PRO A O 1
ATOM 4199 N N . SER A 1 565 ? -21.679 -15.479 31.383 1.00 62.34 565 SER A N 1
ATOM 4200 C CA . SER A 1 565 ? -21.455 -16.806 30.796 1.00 62.34 565 SER A CA 1
ATOM 4201 C C . SER A 1 565 ? -22.471 -17.837 31.320 1.00 62.34 565 SER A C 1
ATOM 4203 O O . SER A 1 565 ? -22.583 -18.076 32.519 1.00 62.34 565 SER A O 1
ATOM 4205 N N . LYS A 1 566 ? -23.200 -18.521 30.419 1.00 37.50 566 LYS A N 1
ATOM 4206 C CA . LYS A 1 566 ? -24.206 -19.554 30.775 1.00 37.50 566 LYS A CA 1
ATOM 4207 C C . LYS A 1 566 ? -23.618 -20.890 31.256 1.00 37.50 566 LYS A C 1
ATOM 4209 O O . LYS A 1 566 ? -24.374 -21.759 31.686 1.00 37.50 566 LYS A O 1
ATOM 4214 N N . ARG A 1 567 ? -22.304 -21.105 31.135 1.00 46.28 567 ARG A N 1
ATOM 4215 C CA . ARG A 1 567 ? -21.610 -22.310 31.619 1.00 46.28 567 ARG A CA 1
ATOM 4216 C C . ARG A 1 567 ? -20.361 -21.874 32.386 1.00 46.28 567 ARG A C 1
ATOM 4218 O O . ARG A 1 567 ? -19.563 -21.137 31.803 1.00 46.28 567 ARG A O 1
ATOM 4225 N N . PRO A 1 568 ? -20.142 -22.344 33.627 1.00 42.50 568 PRO A N 1
ATOM 4226 C CA . PRO A 1 568 ? -18.830 -22.246 34.249 1.00 42.50 568 PRO A CA 1
ATOM 4227 C C . PRO A 1 568 ? -17.838 -22.939 33.315 1.00 42.50 568 PRO A C 1
ATOM 4229 O O . PRO A 1 568 ? -18.020 -24.113 32.986 1.00 42.50 568 PRO A O 1
ATOM 4232 N N . ARG A 1 569 ? -16.833 -22.222 32.813 1.00 44.44 569 ARG A N 1
ATOM 4233 C CA . ARG A 1 569 ? -15.767 -22.869 32.046 1.00 44.44 569 ARG A CA 1
ATOM 4234 C C . ARG A 1 569 ? -14.975 -23.730 33.029 1.00 44.44 569 ARG A C 1
ATOM 4236 O O . ARG A 1 569 ? -14.421 -23.202 33.991 1.00 44.44 569 ARG A O 1
ATOM 4243 N N . GLU A 1 570 ? -15.002 -25.050 32.842 1.00 34.62 570 GLU A N 1
ATOM 4244 C CA . GLU A 1 570 ? -14.336 -25.995 33.742 1.00 34.62 570 GLU A CA 1
ATOM 4245 C C . GLU A 1 570 ? -12.852 -25.647 33.887 1.00 34.62 570 GLU A C 1
ATOM 4247 O O . GLU A 1 570 ? -12.103 -25.546 32.912 1.00 34.62 570 GLU A O 1
ATOM 4252 N N . LEU A 1 571 ? -12.435 -25.483 35.141 1.00 33.75 571 LEU A N 1
ATOM 4253 C CA . LEU A 1 571 ? -11.053 -25.307 35.555 1.00 33.75 571 LEU A CA 1
ATOM 4254 C C . LEU A 1 571 ? -10.289 -26.605 35.305 1.00 33.75 571 LEU A C 1
ATOM 4256 O O . LEU A 1 571 ? -10.077 -27.387 36.224 1.00 33.75 571 LEU A O 1
ATOM 4260 N N . THR A 1 572 ? -9.886 -26.859 34.065 1.00 28.67 572 THR A N 1
ATOM 4261 C CA . THR A 1 572 ? -8.973 -27.967 33.782 1.00 28.67 572 THR A CA 1
ATOM 4262 C C . THR A 1 572 ? -7.555 -27.468 34.067 1.00 28.67 572 THR A C 1
ATOM 4264 O O . THR A 1 572 ? -7.101 -26.554 33.371 1.00 28.67 572 THR A O 1
ATOM 4267 N N . PRO A 1 573 ? -6.836 -27.996 35.076 1.00 28.83 573 PRO A N 1
ATOM 4268 C CA . PRO A 1 573 ? -5.433 -27.675 35.277 1.00 28.83 573 PRO A CA 1
ATOM 4269 C C . PRO A 1 573 ? -4.639 -28.382 34.177 1.00 28.83 573 PRO A C 1
ATOM 4271 O O . PRO A 1 573 ? -4.180 -29.510 34.320 1.00 28.83 573 PRO A O 1
ATOM 4274 N N . VAL A 1 574 ? -4.540 -27.740 33.019 1.00 32.44 574 VAL A N 1
ATOM 4275 C CA . VAL A 1 574 ? -3.639 -28.177 31.961 1.00 32.44 574 VAL A CA 1
ATOM 4276 C C . VAL A 1 574 ? -2.311 -27.498 32.250 1.00 32.44 574 VAL A C 1
ATOM 4278 O O . VAL A 1 574 ? -2.160 -26.335 31.890 1.00 32.44 574 VAL A O 1
ATOM 4281 N N . ILE A 1 575 ? -1.410 -28.242 32.912 1.00 32.75 575 ILE A N 1
ATOM 4282 C CA . ILE A 1 575 ? 0.064 -28.110 32.998 1.00 32.75 575 ILE A CA 1
ATOM 4283 C C . ILE A 1 575 ? 0.564 -28.214 34.467 1.00 32.75 575 ILE A C 1
ATOM 4285 O O . ILE A 1 575 ? 0.074 -27.475 35.317 1.00 32.75 575 ILE A O 1
ATOM 4289 N N . PRO A 1 576 ? 1.528 -29.111 34.784 1.00 30.70 576 PRO A N 1
ATOM 4290 C CA . PRO A 1 576 ? 2.192 -29.174 36.093 1.00 30.70 576 PRO A CA 1
ATOM 4291 C C . PRO A 1 576 ? 2.952 -27.879 36.413 1.00 30.70 576 PRO A C 1
ATOM 4293 O O . PRO A 1 576 ? 3.506 -27.262 35.505 1.00 30.70 576 PRO A O 1
ATOM 4296 N N . ASP A 1 577 ? 3.055 -27.528 37.698 1.00 33.66 577 ASP A N 1
ATOM 4297 C CA . ASP A 1 577 ? 3.668 -26.296 38.242 1.00 33.66 577 ASP A CA 1
ATOM 4298 C C . ASP A 1 577 ? 5.076 -25.935 37.705 1.00 33.66 577 ASP A C 1
ATOM 4300 O O . ASP A 1 577 ? 5.543 -24.815 37.887 1.00 33.66 577 ASP A O 1
ATOM 4304 N N . SER A 1 578 ? 5.757 -26.844 37.002 1.00 33.88 578 SER A N 1
ATOM 4305 C CA . SER A 1 578 ? 7.076 -26.641 36.389 1.00 33.88 578 SER A CA 1
ATOM 4306 C C . SER A 1 578 ? 7.078 -25.943 35.015 1.00 33.88 578 SER A C 1
ATOM 4308 O O . SER A 1 578 ? 8.154 -25.730 34.459 1.00 33.88 578 SER A O 1
ATOM 4310 N N . LEU A 1 579 ? 5.915 -25.586 34.453 1.00 33.59 579 LEU A N 1
ATOM 4311 C CA . LEU A 1 579 ? 5.776 -24.955 33.123 1.00 33.59 579 LEU A CA 1
ATOM 4312 C C . LEU A 1 579 ? 4.912 -23.676 33.128 1.00 33.59 579 LEU A C 1
ATOM 4314 O O . LEU A 1 579 ? 4.469 -23.214 32.073 1.00 33.59 579 LEU A O 1
ATOM 4318 N N . LEU A 1 580 ? 4.677 -23.081 34.302 1.00 32.38 580 LEU A N 1
ATOM 4319 C CA . LEU A 1 580 ? 4.088 -21.746 34.404 1.00 32.38 580 LEU A CA 1
ATOM 4320 C C . LEU A 1 580 ? 5.027 -20.727 33.735 1.00 32.38 580 LEU A C 1
ATOM 4322 O O . LEU A 1 580 ? 6.103 -20.422 34.245 1.00 32.38 580 LEU A O 1
ATOM 4326 N N . LEU A 1 581 ? 4.615 -20.195 32.580 1.00 32.00 581 LEU A N 1
ATOM 4327 C CA . LEU A 1 581 ? 5.126 -18.912 32.095 1.00 32.00 581 LEU A CA 1
ATOM 4328 C C . LEU A 1 581 ? 4.842 -17.847 33.180 1.00 32.00 581 LEU A C 1
ATOM 4330 O O . LEU A 1 581 ? 3.780 -17.925 33.803 1.00 32.00 581 LEU A O 1
ATOM 4334 N N . PRO A 1 582 ? 5.709 -16.838 33.392 1.00 34.38 582 PRO A N 1
ATOM 4335 C CA . PRO A 1 582 ? 5.560 -15.836 34.463 1.00 34.38 582 PRO A CA 1
ATOM 4336 C C . PRO A 1 582 ? 4.273 -14.982 34.427 1.00 34.38 582 PRO A C 1
ATOM 4338 O O . PRO A 1 582 ? 4.049 -14.172 35.321 1.00 34.38 582 PRO A O 1
ATOM 4341 N N . ASP A 1 583 ? 3.421 -15.138 33.411 1.00 40.81 583 ASP A N 1
ATOM 4342 C CA . ASP A 1 583 ? 2.415 -14.149 33.011 1.00 40.81 583 ASP A CA 1
ATOM 4343 C C . ASP A 1 583 ? 0.972 -14.433 33.489 1.00 40.81 583 ASP A C 1
ATOM 4345 O O . ASP A 1 583 ? 0.037 -13.768 33.041 1.00 40.81 583 ASP A O 1
ATOM 4349 N N . SER A 1 584 ? 0.736 -15.396 34.393 1.00 39.53 584 SER A N 1
ATOM 4350 C CA . SER A 1 584 ? -0.603 -15.617 34.975 1.00 39.53 584 SER A CA 1
ATOM 4351 C C . SER A 1 584 ? -0.753 -14.972 36.359 1.00 39.53 584 SER A C 1
ATOM 4353 O O . SER A 1 584 ? -0.072 -15.366 37.304 1.00 39.53 584 SER A O 1
ATOM 4355 N N . LEU A 1 585 ? -1.676 -14.010 36.490 1.00 44.22 585 LEU A N 1
ATOM 4356 C CA . LEU A 1 585 ? -1.898 -13.220 37.710 1.00 44.22 585 LEU A CA 1
ATOM 4357 C C . LEU A 1 585 ? -2.822 -13.922 38.726 1.00 44.22 585 LEU A C 1
ATOM 4359 O O . LEU A 1 585 ? -3.954 -14.298 38.406 1.00 44.22 585 LEU A O 1
ATOM 4363 N N . ALA A 1 586 ? -2.381 -14.008 39.984 1.00 38.44 586 ALA A N 1
ATOM 4364 C CA . ALA A 1 586 ? -3.243 -14.293 41.134 1.00 38.44 586 ALA A CA 1
ATOM 4365 C C . ALA A 1 586 ? -3.959 -13.004 41.616 1.00 38.44 586 ALA A C 1
ATOM 4367 O O . ALA A 1 586 ? -3.443 -11.904 41.383 1.00 38.44 586 ALA A O 1
ATOM 4368 N N . PRO A 1 587 ? -5.131 -13.091 42.287 1.00 38.44 587 PRO A N 1
ATOM 4369 C CA . PRO A 1 587 ? -5.796 -11.920 42.878 1.00 38.44 587 PRO A CA 1
ATOM 4370 C C . PRO A 1 587 ? -4.844 -11.086 43.742 1.00 38.44 587 PRO A C 1
ATOM 4372 O O . PRO A 1 587 ? -4.210 -11.638 44.635 1.00 38.44 587 PRO A O 1
ATOM 4375 N N . GLY A 1 588 ? -4.749 -9.777 43.481 1.00 42.97 588 GLY A N 1
ATOM 4376 C CA . GLY A 1 588 ? -3.904 -8.855 44.253 1.00 42.97 588 GLY A CA 1
ATOM 4377 C C . GLY A 1 588 ? -2.413 -8.827 43.880 1.00 42.97 588 GLY A C 1
ATOM 4378 O O . GLY A 1 588 ? -1.625 -8.252 44.627 1.00 42.97 588 GLY A O 1
ATOM 4379 N N . THR A 1 589 ? -2.000 -9.418 42.751 1.00 41.16 589 THR A N 1
ATOM 4380 C CA . THR A 1 589 ? -0.591 -9.380 42.308 1.00 41.16 589 THR A CA 1
ATOM 4381 C C . THR A 1 589 ? -0.302 -8.108 41.493 1.00 41.16 589 THR A C 1
ATOM 4383 O O . THR A 1 589 ? -1.016 -7.854 40.520 1.00 41.16 589 THR A O 1
ATOM 4386 N N . PRO A 1 590 ? 0.734 -7.312 41.823 1.00 38.59 590 PRO A N 1
ATOM 4387 C CA . PRO A 1 590 ? 1.118 -6.154 41.020 1.00 38.59 590 PRO A CA 1
ATOM 4388 C C . PRO A 1 590 ? 1.602 -6.578 39.620 1.00 38.59 590 PRO A C 1
ATOM 4390 O O . PRO A 1 590 ? 2.497 -7.404 39.473 1.00 38.59 590 PRO A O 1
ATOM 4393 N N . TRP A 1 591 ? 0.995 -5.997 38.581 1.00 44.56 591 TRP A N 1
ATOM 4394 C CA . TRP A 1 591 ? 1.138 -6.305 37.141 1.00 44.56 591 TRP A CA 1
ATOM 4395 C C . TRP A 1 591 ? 2.501 -5.923 36.520 1.00 44.56 591 TRP A C 1
ATOM 4397 O O . TRP A 1 591 ? 2.664 -5.940 35.291 1.00 44.56 591 TRP A O 1
ATOM 4407 N N . TRP A 1 592 ? 3.483 -5.573 37.352 1.00 44.28 592 TRP A N 1
ATOM 4408 C CA . TRP A 1 592 ? 4.844 -5.246 36.948 1.00 44.28 592 TRP A CA 1
ATOM 4409 C C . TRP A 1 592 ? 5.840 -5.991 37.860 1.00 44.28 592 TRP A C 1
ATOM 4411 O O . TRP A 1 592 ? 6.104 -5.628 39.002 1.00 44.28 592 TRP A O 1
ATOM 4421 N N . THR A 1 593 ? 6.441 -7.055 37.345 1.00 34.84 593 THR A N 1
ATOM 4422 C CA . THR A 1 593 ? 7.785 -7.460 37.768 1.00 34.84 593 THR A CA 1
ATOM 4423 C C . THR A 1 593 ? 8.667 -7.438 36.525 1.00 34.84 593 THR A C 1
ATOM 4425 O O . THR A 1 593 ? 8.215 -7.752 35.424 1.00 34.84 593 THR A O 1
ATOM 4428 N N . ALA A 1 594 ? 9.878 -6.909 36.683 1.00 36.12 594 ALA A N 1
ATOM 4429 C CA . ALA A 1 594 ? 10.882 -6.795 35.633 1.00 36.12 594 ALA A CA 1
ATOM 4430 C C . ALA A 1 594 ? 11.803 -8.032 35.639 1.00 36.12 594 ALA A C 1
ATOM 4432 O O . ALA A 1 594 ? 11.973 -8.635 36.695 1.00 36.12 594 ALA A O 1
ATOM 4433 N N . GLU A 1 595 ? 12.442 -8.288 34.483 1.00 32.53 595 GLU A N 1
ATOM 4434 C CA . GLU A 1 595 ? 13.554 -9.235 34.188 1.00 32.53 595 GLU A CA 1
ATOM 4435 C C . GLU A 1 595 ? 13.140 -10.645 33.687 1.00 32.53 595 GLU A C 1
ATOM 4437 O O . GLU A 1 595 ? 12.258 -11.267 34.260 1.00 32.53 595 GLU A O 1
ATOM 4442 N N . GLY A 1 596 ? 13.688 -11.246 32.610 1.00 28.84 596 GLY A N 1
ATOM 4443 C CA . GLY A 1 596 ? 14.867 -10.983 31.756 1.00 28.84 596 GLY A CA 1
ATOM 4444 C C . GLY A 1 596 ? 14.826 -11.777 30.408 1.00 28.84 596 GLY A C 1
ATOM 4445 O O . GLY A 1 596 ? 13.754 -12.235 30.015 1.00 28.84 596 GLY A O 1
ATOM 4446 N N . PRO A 1 597 ? 15.944 -11.917 29.651 1.00 38.28 597 PRO A N 1
ATO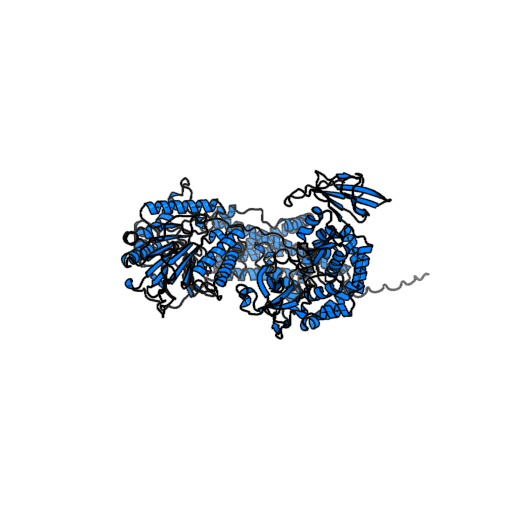M 4447 C CA . PRO A 1 597 ? 15.955 -12.306 28.227 1.00 38.28 597 PRO A CA 1
ATOM 4448 C C . PRO A 1 597 ? 15.998 -13.829 27.975 1.00 38.28 597 PRO A C 1
ATOM 4450 O O . PRO A 1 597 ? 16.665 -14.558 28.705 1.00 38.28 597 PRO A O 1
ATOM 4453 N N . VAL A 1 598 ? 15.386 -14.311 26.880 1.00 29.44 598 VAL A N 1
ATOM 4454 C CA . VAL A 1 598 ? 15.445 -15.730 26.460 1.00 29.44 598 VAL A CA 1
ATOM 4455 C C . VAL A 1 598 ? 15.951 -15.887 25.013 1.00 29.44 598 VAL A C 1
ATOM 4457 O O . VAL A 1 598 ? 15.226 -15.644 24.057 1.00 29.44 598 VAL A O 1
ATOM 4460 N N . GLY A 1 599 ? 17.224 -16.296 24.897 1.00 26.77 599 GLY A N 1
ATOM 4461 C CA . GLY A 1 599 ? 17.740 -17.391 24.048 1.00 26.77 599 GLY A CA 1
ATOM 4462 C C . GLY A 1 599 ? 17.634 -17.371 22.508 1.00 26.77 599 GLY A C 1
ATOM 4463 O O . GLY A 1 599 ? 16.648 -17.846 21.967 1.00 26.77 599 GLY A O 1
ATOM 4464 N N . GLY A 1 600 ? 18.733 -16.974 21.842 1.00 25.50 600 GLY A N 1
ATOM 4465 C CA . GLY A 1 600 ? 19.526 -17.737 20.838 1.00 25.50 600 GLY A CA 1
ATOM 4466 C C . GLY A 1 600 ? 18.920 -18.284 19.515 1.00 25.50 600 GLY A C 1
ATOM 4467 O O . GLY A 1 600 ? 17.904 -18.970 19.547 1.00 25.50 600 GLY A O 1
ATOM 4468 N N . PRO A 1 601 ? 19.593 -18.109 18.348 1.00 26.98 601 PRO A N 1
ATOM 4469 C CA . PRO A 1 601 ? 19.175 -18.687 17.065 1.00 26.98 601 PRO A CA 1
ATOM 4470 C C . PRO A 1 601 ? 19.683 -20.128 16.861 1.00 26.98 601 PRO A C 1
ATOM 4472 O O . PRO A 1 601 ? 20.838 -20.438 17.149 1.00 26.98 601 PRO A O 1
ATOM 4475 N N . ILE A 1 602 ? 18.836 -20.991 16.292 1.00 27.20 602 ILE A N 1
ATOM 4476 C CA . ILE A 1 602 ? 19.211 -22.323 15.793 1.00 27.20 602 ILE A CA 1
ATOM 4477 C C . ILE A 1 602 ? 19.575 -22.192 14.309 1.00 27.20 602 ILE A C 1
ATOM 4479 O O . ILE A 1 602 ? 18.752 -21.761 13.501 1.00 27.20 602 ILE A O 1
ATOM 4483 N N . ALA A 1 603 ? 20.809 -22.557 13.963 1.00 27.69 603 ALA A N 1
ATOM 4484 C CA . ALA A 1 603 ? 21.278 -22.708 12.591 1.00 27.69 603 ALA A CA 1
ATOM 4485 C C . ALA A 1 603 ? 20.895 -24.091 12.037 1.00 27.69 603 ALA A C 1
ATOM 4487 O O . ALA A 1 603 ? 20.914 -25.079 12.770 1.00 27.69 603 ALA A O 1
ATOM 4488 N N . ALA A 1 604 ? 20.605 -24.163 10.738 1.00 26.95 604 ALA A N 1
ATOM 4489 C CA . ALA A 1 604 ? 20.573 -25.415 9.989 1.00 26.95 604 ALA A CA 1
ATOM 4490 C C . ALA A 1 604 ? 21.256 -25.206 8.628 1.00 26.95 604 ALA A C 1
ATOM 4492 O O . ALA A 1 604 ? 20.806 -24.389 7.824 1.00 26.95 604 ALA A O 1
ATOM 4493 N N . GLU A 1 605 ? 22.354 -25.931 8.407 1.00 29.27 605 GLU A N 1
ATOM 4494 C CA . GLU A 1 605 ? 22.968 -26.171 7.097 1.00 29.27 605 GLU A CA 1
ATOM 4495 C C . GLU A 1 605 ? 22.072 -27.096 6.256 1.00 29.27 605 GLU A C 1
ATOM 4497 O O . GLU A 1 605 ? 21.388 -27.972 6.793 1.00 29.27 605 GLU A O 1
ATOM 4502 N N . LYS A 1 606 ? 22.093 -26.923 4.930 1.00 28.33 606 LYS A N 1
ATOM 4503 C CA . LYS A 1 606 ? 21.537 -27.874 3.959 1.00 28.33 606 LYS A CA 1
ATOM 4504 C C . LYS A 1 606 ? 22.573 -28.120 2.862 1.00 28.33 606 LYS A C 1
ATOM 4506 O O . LYS A 1 606 ? 22.976 -27.175 2.188 1.00 28.33 606 LYS A O 1
ATOM 4511 N N . ASP A 1 607 ? 22.951 -29.385 2.704 1.00 29.17 607 ASP A N 1
ATOM 4512 C CA . ASP A 1 607 ? 23.730 -29.914 1.583 1.00 29.17 607 ASP A CA 1
ATOM 4513 C C . ASP A 1 607 ? 22.868 -30.060 0.314 1.00 29.17 607 ASP A C 1
ATOM 4515 O O . ASP A 1 607 ? 21.669 -30.349 0.383 1.00 29.17 607 ASP A O 1
ATOM 4519 N N . GLU A 1 608 ? 23.501 -29.871 -0.849 1.00 31.16 608 GLU A N 1
ATOM 4520 C CA . GLU A 1 608 ? 22.928 -30.019 -2.194 1.00 31.16 608 GLU A CA 1
ATOM 4521 C C . GLU A 1 608 ? 22.700 -31.497 -2.564 1.00 31.16 608 GLU A C 1
ATOM 4523 O O . GLU A 1 608 ? 23.639 -32.293 -2.606 1.00 31.16 608 GLU A O 1
ATOM 4528 N N . GLU A 1 609 ? 21.466 -31.855 -2.940 1.00 32.16 609 GLU A N 1
ATOM 4529 C CA . GLU A 1 609 ? 21.144 -33.150 -3.552 1.00 32.16 609 GLU A CA 1
ATOM 4530 C C . GLU A 1 609 ? 20.639 -32.974 -4.998 1.00 32.16 609 GLU A C 1
ATOM 4532 O O . GLU A 1 609 ? 19.831 -32.106 -5.327 1.00 32.16 609 GLU A O 1
ATOM 4537 N N . THR A 1 610 ? 21.156 -33.826 -5.882 1.00 34.59 610 THR A N 1
ATOM 4538 C CA . THR A 1 610 ? 21.021 -33.805 -7.345 1.00 34.59 610 THR A CA 1
ATOM 4539 C C . THR A 1 610 ? 19.580 -33.801 -7.885 1.00 34.59 610 THR A C 1
ATOM 4541 O O . THR A 1 610 ? 18.721 -34.581 -7.473 1.00 34.59 610 THR A O 1
ATOM 4544 N N . LEU A 1 611 ? 19.352 -32.965 -8.903 1.00 33.72 611 LEU A N 1
ATOM 4545 C CA . LEU A 1 611 ? 18.050 -32.634 -9.489 1.00 33.72 611 LEU A CA 1
ATOM 4546 C C . LEU A 1 611 ? 17.520 -33.694 -10.470 1.00 33.72 611 LEU A C 1
ATOM 4548 O O . LEU A 1 611 ? 18.164 -34.014 -11.468 1.00 33.72 611 LEU A O 1
ATOM 4552 N N . ARG A 1 612 ? 16.284 -34.165 -10.251 1.00 29.88 612 ARG A N 1
ATOM 4553 C CA . ARG A 1 612 ? 15.488 -34.896 -11.259 1.00 29.88 612 ARG A CA 1
ATOM 4554 C C . ARG A 1 612 ? 14.705 -33.906 -12.142 1.00 29.88 612 ARG A C 1
ATOM 4556 O O . ARG A 1 612 ? 14.164 -32.940 -11.603 1.00 29.88 612 ARG A O 1
ATOM 4563 N N . PRO A 1 613 ? 14.589 -34.131 -13.466 1.00 35.12 613 PRO A N 1
ATOM 4564 C CA . PRO A 1 613 ? 13.867 -33.224 -14.358 1.00 35.12 613 PRO A CA 1
ATOM 4565 C C . PRO A 1 613 ? 12.356 -33.224 -14.081 1.00 35.12 613 PRO A C 1
ATOM 4567 O O . PRO A 1 613 ? 11.739 -34.275 -13.903 1.00 35.12 613 PRO A O 1
ATOM 4570 N N . ALA A 1 614 ? 11.767 -32.026 -14.052 1.00 36.25 614 ALA A N 1
ATOM 4571 C CA . ALA A 1 614 ? 10.333 -31.811 -13.887 1.00 36.25 614 ALA A CA 1
ATOM 4572 C C . ALA A 1 614 ? 9.561 -32.057 -15.204 1.00 36.25 614 ALA A C 1
ATOM 4574 O O . ALA A 1 614 ? 10.118 -31.856 -16.288 1.00 36.25 614 ALA A O 1
ATOM 4575 N N . PRO A 1 615 ? 8.283 -32.479 -15.137 1.00 33.66 615 PRO A N 1
ATOM 4576 C CA . PRO A 1 615 ? 7.451 -32.681 -16.319 1.00 33.66 615 PRO A CA 1
ATOM 4577 C C . PRO A 1 615 ? 7.178 -31.367 -17.069 1.00 33.66 615 PRO A C 1
ATOM 4579 O O . PRO A 1 615 ? 7.050 -30.297 -16.476 1.00 33.66 615 PRO A O 1
ATOM 4582 N N . VAL A 1 616 ? 7.077 -31.469 -18.397 1.00 38.72 616 VAL A N 1
ATOM 4583 C CA . VAL A 1 616 ? 6.780 -30.352 -19.307 1.00 38.72 616 VAL A CA 1
ATOM 4584 C C . VAL A 1 616 ? 5.381 -29.802 -19.023 1.00 38.72 616 VAL A C 1
ATOM 4586 O O . VAL A 1 616 ? 4.453 -30.569 -18.773 1.00 38.72 616 VAL A O 1
ATOM 4589 N N . ALA A 1 617 ? 5.259 -28.470 -19.072 1.00 39.75 617 ALA A N 1
ATOM 4590 C CA . ALA A 1 617 ? 4.049 -27.697 -18.811 1.00 39.75 617 ALA A CA 1
ATOM 4591 C C . ALA A 1 617 ? 2.798 -28.354 -19.418 1.00 39.75 617 ALA A C 1
ATOM 4593 O O . ALA A 1 617 ? 2.577 -28.339 -20.630 1.00 39.75 617 ALA A O 1
ATOM 4594 N N . VAL A 1 618 ? 1.981 -28.941 -18.547 1.00 37.66 618 VAL A N 1
ATOM 4595 C CA . VAL A 1 618 ? 0.663 -29.462 -18.895 1.00 37.66 618 VAL A CA 1
ATOM 4596 C C . VAL A 1 618 ? -0.203 -28.274 -19.311 1.00 37.66 618 VAL A C 1
ATOM 4598 O O . VAL A 1 618 ? -0.250 -27.259 -18.616 1.00 37.66 618 VAL A O 1
ATOM 4601 N N . SER A 1 619 ? -0.882 -28.386 -20.454 1.00 44.97 619 SER A N 1
ATOM 4602 C CA . SER A 1 619 ? -1.830 -27.370 -20.921 1.00 44.97 619 SER A CA 1
ATOM 4603 C C . SER A 1 619 ? -2.825 -27.026 -19.808 1.00 44.97 619 SER A C 1
ATOM 4605 O O . SER A 1 619 ? -3.499 -27.913 -19.291 1.00 44.97 619 SER A O 1
ATOM 4607 N N . THR A 1 620 ? -2.981 -25.743 -19.466 1.00 47.81 620 THR A N 1
ATOM 4608 C CA . THR A 1 620 ? -3.928 -25.278 -18.432 1.00 47.81 620 THR A CA 1
ATOM 4609 C C . THR A 1 620 ? -5.383 -25.674 -18.735 1.00 47.81 620 THR A C 1
ATOM 4611 O O . THR A 1 620 ? -6.216 -25.721 -17.835 1.00 47.81 620 THR A O 1
ATOM 4614 N N . ARG A 1 621 ? -5.691 -26.053 -19.987 1.00 46.53 621 ARG A N 1
ATOM 4615 C CA . ARG A 1 621 ? -6.983 -26.633 -20.394 1.00 46.53 621 ARG A CA 1
ATOM 4616 C C . ARG A 1 621 ? -7.241 -28.018 -19.782 1.00 46.53 621 ARG A C 1
ATOM 4618 O O . ARG A 1 621 ? -8.390 -28.411 -19.644 1.00 46.53 621 ARG A O 1
ATOM 4625 N N . VAL A 1 622 ? -6.183 -28.731 -19.399 1.00 46.91 622 VAL A N 1
ATOM 4626 C CA . VAL A 1 622 ? -6.227 -29.993 -18.642 1.00 46.91 622 VAL A CA 1
ATOM 4627 C C . VAL A 1 622 ? -6.347 -29.725 -17.133 1.00 46.91 622 VAL A C 1
ATOM 4629 O O . VAL A 1 622 ? -6.886 -30.563 -16.414 1.00 46.91 622 VAL A O 1
ATOM 4632 N N . LEU A 1 623 ? -5.926 -28.544 -16.655 1.00 48.72 623 LEU A N 1
ATOM 4633 C CA . LEU A 1 623 ? -5.943 -28.178 -15.233 1.00 48.72 623 LEU A CA 1
ATOM 4634 C C . LEU A 1 623 ? -7.326 -27.738 -14.724 1.00 48.72 623 LEU A C 1
ATOM 4636 O O . LEU A 1 623 ? -7.610 -27.916 -13.549 1.00 48.72 623 LEU A O 1
ATOM 4640 N N . LEU A 1 624 ? -8.209 -27.215 -15.577 1.00 54.06 624 LEU A N 1
ATOM 4641 C CA . LEU A 1 624 ? -9.549 -26.765 -15.177 1.00 54.06 624 LEU A CA 1
ATOM 4642 C C . LEU A 1 624 ? -10.622 -27.750 -15.661 1.00 54.06 624 LEU A C 1
ATOM 4644 O O . LEU A 1 624 ? -11.307 -27.501 -16.648 1.00 54.06 624 LEU A O 1
ATOM 4648 N N . HIS A 1 625 ? -10.771 -28.871 -14.952 1.00 49.66 625 HIS A N 1
ATOM 4649 C CA . HIS A 1 625 ? -11.881 -29.820 -15.137 1.00 49.66 625 HIS A CA 1
ATOM 4650 C C . HIS A 1 625 ? -13.102 -29.501 -14.250 1.00 49.66 625 HIS A C 1
ATOM 4652 O O . HIS A 1 625 ? -13.963 -30.363 -14.051 1.00 49.66 625 HIS A O 1
ATOM 4658 N N . SER A 1 626 ? -13.212 -28.277 -13.715 1.00 49.97 626 SER A N 1
ATOM 4659 C CA . SER A 1 626 ? -14.385 -27.907 -12.922 1.00 49.97 626 SER A CA 1
ATOM 4660 C C . SER A 1 626 ? -15.635 -27.915 -13.810 1.00 49.97 626 SER A C 1
ATOM 4662 O O . SER A 1 626 ? -15.673 -27.333 -14.895 1.00 49.97 626 SER A O 1
ATOM 4664 N N . ARG A 1 627 ? -16.672 -28.638 -13.370 1.00 55.28 627 ARG A N 1
ATOM 4665 C CA . ARG A 1 627 ? -17.978 -28.679 -14.054 1.00 55.28 627 ARG A CA 1
ATOM 4666 C C . ARG A 1 627 ? -18.791 -27.397 -13.824 1.00 55.28 627 ARG A C 1
ATOM 4668 O O . ARG A 1 627 ? -19.801 -27.190 -14.496 1.00 55.28 627 ARG A O 1
ATOM 4675 N N . ASP A 1 628 ? -18.312 -26.526 -12.936 1.00 70.50 628 ASP A N 1
ATOM 4676 C CA . ASP A 1 628 ? -19.021 -25.347 -12.459 1.00 70.50 628 ASP A CA 1
ATOM 4677 C C . ASP A 1 628 ? -18.475 -24.059 -13.083 1.00 70.50 628 ASP A C 1
ATOM 4679 O O . ASP A 1 628 ? -17.274 -23.791 -13.154 1.00 70.50 628 ASP A O 1
ATOM 4683 N N . SER A 1 629 ? -19.399 -23.216 -13.533 1.00 83.38 629 SER A N 1
ATOM 4684 C CA . SER A 1 629 ? -19.110 -21.900 -14.099 1.00 83.38 629 SER A CA 1
ATOM 4685 C C . SER A 1 629 ? -20.083 -20.880 -13.528 1.00 83.38 629 SER A C 1
ATOM 4687 O O . SER A 1 629 ? -21.249 -21.194 -13.291 1.00 83.38 629 SER A O 1
ATOM 4689 N N . ALA A 1 630 ? -19.613 -19.654 -13.322 1.00 84.19 630 ALA A N 1
ATOM 4690 C CA . ALA A 1 630 ? -20.421 -18.562 -12.799 1.00 84.19 630 ALA A CA 1
ATOM 4691 C C . ALA A 1 630 ? -20.656 -17.510 -13.882 1.00 84.19 630 ALA A C 1
ATOM 4693 O O . ALA A 1 630 ? -19.735 -17.137 -14.613 1.00 84.19 630 ALA A O 1
ATOM 4694 N N . MET A 1 631 ? -21.887 -17.002 -13.956 1.00 87.31 631 MET A N 1
ATOM 4695 C CA . MET A 1 631 ? -22.154 -15.726 -14.613 1.00 87.31 631 MET A CA 1
ATOM 4696 C C . MET A 1 631 ? -21.746 -14.614 -13.650 1.00 87.31 631 MET A C 1
ATOM 4698 O O . MET A 1 631 ? -22.234 -14.568 -12.523 1.00 87.31 631 MET A O 1
ATOM 4702 N N . THR A 1 632 ? -20.838 -13.738 -14.066 1.00 83.31 632 THR A N 1
ATOM 4703 C CA . THR A 1 632 ? -20.273 -12.716 -13.181 1.00 83.31 632 THR A CA 1
ATOM 4704 C C . THR A 1 632 ? -19.945 -11.428 -13.930 1.00 83.31 632 THR A C 1
ATOM 4706 O O . THR A 1 632 ? -19.898 -11.390 -15.159 1.00 83.31 632 THR A O 1
ATOM 4709 N N . THR A 1 633 ? -19.709 -10.359 -13.176 1.00 83.69 633 THR A N 1
ATOM 4710 C CA . THR A 1 633 ? -19.127 -9.105 -13.669 1.00 83.69 633 THR A CA 1
ATOM 4711 C C . THR A 1 633 ? -17.800 -8.868 -12.954 1.00 83.69 633 THR A C 1
ATOM 4713 O O . THR A 1 633 ? -17.505 -9.498 -11.941 1.00 83.69 633 THR A O 1
ATOM 4716 N N . PHE A 1 634 ? -16.982 -7.934 -13.436 1.00 79.69 634 PHE A N 1
ATOM 4717 C CA . PHE A 1 634 ? -15.673 -7.665 -12.831 1.00 79.69 634 PHE A CA 1
ATOM 4718 C C . PHE A 1 634 ? -15.746 -7.035 -11.427 1.00 79.69 634 PHE A C 1
ATOM 4720 O O . PHE A 1 634 ? -14.709 -6.811 -10.815 1.00 79.69 634 PHE A O 1
ATOM 4727 N N . GLY A 1 635 ? -16.940 -6.720 -10.908 1.00 64.25 635 GLY A N 1
ATOM 4728 C CA . GLY A 1 635 ? -17.138 -6.059 -9.611 1.00 64.25 635 GLY A CA 1
ATOM 4729 C C . GLY A 1 635 ? -16.897 -4.543 -9.631 1.00 64.25 635 GLY A C 1
ATOM 4730 O O . GLY A 1 635 ? -17.266 -3.852 -8.687 1.00 64.25 635 GLY A O 1
ATOM 4731 N N . LYS A 1 636 ? -16.340 -3.999 -10.723 1.00 75.44 636 LYS A N 1
ATOM 4732 C CA . LYS A 1 636 ? -16.144 -2.561 -10.947 1.00 75.44 636 LYS A CA 1
ATOM 4733 C C . LYS A 1 636 ? -16.730 -2.132 -12.287 1.00 75.44 636 LYS A C 1
ATOM 4735 O O . LYS A 1 636 ? -16.432 -2.729 -13.315 1.00 75.44 636 LYS A O 1
ATOM 4740 N N . SER A 1 637 ? -17.538 -1.073 -12.265 1.00 75.69 637 SER A N 1
ATOM 4741 C CA . SER A 1 637 ? -18.234 -0.539 -13.441 1.00 75.69 637 SER A CA 1
ATOM 4742 C C . SER A 1 637 ? -17.691 0.841 -13.816 1.00 75.69 637 SER A C 1
ATOM 4744 O O . SER A 1 637 ? -17.660 1.749 -12.986 1.00 75.69 637 SER A O 1
ATOM 4746 N N . TYR A 1 638 ? -17.343 1.025 -15.092 1.00 83.56 638 TYR A N 1
ATOM 4747 C CA . TYR A 1 638 ? -16.833 2.288 -15.643 1.00 83.56 638 TYR A CA 1
ATOM 4748 C C . TYR A 1 638 ? -17.879 3.047 -16.474 1.00 83.56 638 TYR A C 1
ATOM 4750 O O . TYR A 1 638 ? -17.582 3.548 -17.562 1.00 83.56 638 TYR A O 1
ATOM 4758 N N . ARG A 1 639 ? -19.127 3.112 -15.989 1.00 80.81 639 ARG A N 1
ATOM 4759 C CA . ARG A 1 639 ? -20.229 3.818 -16.668 1.00 80.81 639 ARG A CA 1
ATOM 4760 C C . ARG A 1 639 ? -19.908 5.302 -16.878 1.00 80.81 639 ARG A C 1
ATOM 4762 O O . ARG A 1 639 ? -19.445 5.993 -15.973 1.00 80.81 639 ARG A O 1
ATOM 4769 N N . ALA A 1 640 ? -20.197 5.797 -18.077 1.00 81.31 640 ALA A N 1
ATOM 4770 C CA . ALA A 1 640 ? -19.977 7.185 -18.459 1.00 81.31 640 ALA A CA 1
ATOM 4771 C C . ALA A 1 640 ? -21.108 7.673 -19.375 1.00 81.31 640 ALA A C 1
ATOM 4773 O O . ALA A 1 640 ? -21.477 6.990 -20.328 1.00 81.31 640 ALA A O 1
ATOM 4774 N N . GLY A 1 641 ? -21.656 8.858 -19.085 1.00 81.44 641 GLY A N 1
ATOM 4775 C CA . GLY A 1 641 ? -22.603 9.539 -19.973 1.00 81.44 641 GLY A CA 1
ATOM 4776 C C . GLY A 1 641 ? -21.913 10.169 -21.196 1.00 81.44 641 GLY A C 1
ATOM 4777 O O . GLY A 1 641 ? -20.680 10.204 -21.246 1.00 81.44 641 GLY A O 1
ATOM 4778 N N . PRO A 1 642 ? -22.674 10.720 -22.161 1.00 77.12 642 PRO A N 1
ATOM 4779 C CA . PRO A 1 642 ? -22.133 11.235 -23.427 1.00 77.12 642 PRO A CA 1
ATOM 4780 C C . PRO A 1 642 ? -21.017 12.279 -23.261 1.00 77.12 642 PRO A C 1
ATOM 4782 O O . PRO A 1 642 ? -19.992 12.211 -23.933 1.00 77.12 642 PRO A O 1
ATOM 4785 N N . VAL A 1 643 ? -21.165 13.205 -22.306 1.00 69.25 643 VAL A N 1
ATOM 4786 C CA . VAL A 1 643 ? -20.161 14.248 -22.025 1.00 69.25 643 VAL A CA 1
ATOM 4787 C C . VAL A 1 643 ? -18.863 13.648 -21.477 1.00 69.25 643 VAL A C 1
ATOM 4789 O O . VAL A 1 643 ? -17.772 13.991 -21.931 1.00 69.25 643 VAL A O 1
ATOM 4792 N N . ARG A 1 644 ? -18.962 12.705 -20.530 1.00 74.94 644 ARG A N 1
ATOM 4793 C CA . ARG A 1 644 ? -17.786 12.033 -19.956 1.00 74.94 644 ARG A CA 1
ATOM 4794 C C . ARG A 1 644 ? -17.088 11.158 -20.995 1.00 74.94 644 ARG A C 1
ATOM 4796 O O . ARG A 1 644 ? -15.866 11.146 -21.013 1.00 74.94 644 ARG A O 1
ATOM 4803 N N . ARG A 1 645 ? -17.827 10.495 -21.888 1.00 83.50 645 ARG A N 1
ATOM 4804 C CA . ARG A 1 645 ? -17.267 9.731 -23.019 1.00 83.50 645 ARG A CA 1
ATOM 4805 C C . ARG A 1 645 ? -16.524 10.616 -24.016 1.00 83.50 645 ARG A C 1
ATOM 4807 O O . ARG A 1 645 ? -15.426 10.272 -24.436 1.00 83.50 645 ARG A O 1
ATOM 4814 N N . LEU A 1 646 ? -17.059 11.796 -24.330 1.00 76.31 646 LEU A N 1
ATOM 4815 C CA . LEU A 1 646 ? -16.376 12.759 -25.198 1.00 76.31 646 LEU A CA 1
ATOM 4816 C C . LEU A 1 646 ? -15.037 13.231 -24.595 1.00 76.31 646 LEU A C 1
ATOM 4818 O O . LEU A 1 646 ? -14.027 13.321 -25.297 1.00 76.31 646 LEU A O 1
ATOM 4822 N N . ILE A 1 647 ? -15.018 13.522 -23.289 1.00 72.62 647 ILE A N 1
ATOM 4823 C CA . ILE A 1 647 ? -13.834 14.052 -22.596 1.00 72.62 647 ILE A CA 1
ATOM 4824 C C . ILE A 1 647 ? -12.837 12.938 -22.250 1.00 72.62 647 ILE A C 1
ATOM 4826 O O . ILE A 1 647 ? -11.675 13.015 -22.640 1.00 72.62 647 ILE A O 1
ATOM 4830 N N . ALA A 1 648 ? -13.270 11.909 -21.527 1.00 78.50 648 ALA A N 1
ATOM 4831 C CA . ALA A 1 648 ? -12.418 10.855 -20.974 1.00 78.50 648 ALA A CA 1
ATOM 4832 C C . ALA A 1 648 ? -12.262 9.627 -21.888 1.00 78.50 648 ALA A C 1
ATOM 4834 O O . ALA A 1 648 ? -11.438 8.763 -21.595 1.00 78.50 648 ALA A O 1
ATOM 4835 N N . GLY A 1 649 ? -13.036 9.549 -22.972 1.00 87.50 649 GLY A N 1
ATOM 4836 C CA . GLY A 1 649 ? -13.008 8.453 -23.937 1.00 87.50 649 GLY A CA 1
ATOM 4837 C C . GLY A 1 649 ? -14.108 7.411 -23.726 1.00 87.50 649 GLY A C 1
ATOM 4838 O O . GLY A 1 649 ? -14.605 7.209 -22.611 1.00 87.50 649 GLY A O 1
ATOM 4839 N N . GLU A 1 650 ? -14.453 6.723 -24.815 1.00 89.56 650 GLU A N 1
ATOM 4840 C CA . GLU A 1 650 ? -15.229 5.480 -24.780 1.00 89.56 650 GLU A CA 1
ATOM 4841 C C . GLU A 1 650 ? -14.411 4.359 -24.132 1.00 89.56 650 GLU A C 1
ATOM 4843 O O . GLU A 1 650 ? -14.948 3.582 -23.340 1.00 89.56 650 GLU A O 1
ATOM 4848 N N . LEU A 1 651 ? -13.097 4.327 -24.402 1.00 92.56 651 LEU A N 1
ATOM 4849 C CA . LEU A 1 651 ? -12.167 3.313 -23.901 1.00 92.56 651 LEU A CA 1
ATOM 4850 C C . LEU A 1 651 ? -12.728 1.893 -24.142 1.00 92.56 651 LEU A C 1
ATOM 4852 O O . LEU A 1 651 ? -13.422 1.668 -25.131 1.00 92.56 651 LEU A O 1
ATOM 4856 N N . ASN A 1 652 ? -12.456 0.927 -23.262 1.00 93.12 652 ASN A N 1
ATOM 4857 C CA . ASN A 1 652 ? -13.084 -0.401 -23.301 1.00 93.12 652 ASN A CA 1
ATOM 4858 C C . ASN A 1 652 ? -14.262 -0.523 -22.310 1.00 93.12 652 ASN A C 1
ATOM 4860 O O . ASN A 1 652 ? -14.579 -1.623 -21.860 1.00 93.12 652 ASN A O 1
ATOM 4864 N N . ARG A 1 653 ? -14.917 0.586 -21.923 1.00 91.06 653 ARG A N 1
ATOM 4865 C CA . ARG A 1 653 ? -15.918 0.629 -20.827 1.00 91.06 653 ARG A CA 1
ATOM 4866 C C . ARG A 1 653 ? -17.080 -0.351 -20.995 1.00 91.06 653 ARG A C 1
ATOM 4868 O O . ARG A 1 653 ? -17.630 -0.809 -19.997 1.00 91.06 653 ARG A O 1
ATOM 4875 N N . GLU A 1 654 ? -17.475 -0.643 -22.230 1.00 90.38 654 GLU A N 1
ATOM 4876 C CA . GLU A 1 654 ? -18.534 -1.610 -22.548 1.00 90.38 654 GLU A CA 1
ATOM 4877 C C . GLU A 1 654 ? -18.201 -3.025 -22.050 1.00 90.38 654 GLU A C 1
ATOM 4879 O O . GLU A 1 654 ? -19.031 -3.667 -21.404 1.00 90.38 654 GLU A O 1
ATOM 4884 N N . LEU A 1 655 ? -16.943 -3.450 -22.205 1.00 91.81 655 LEU A N 1
ATOM 4885 C CA . LEU A 1 655 ? -16.472 -4.764 -21.766 1.00 91.81 655 LEU A CA 1
ATOM 4886 C C . LEU A 1 655 ? -16.540 -4.901 -20.245 1.00 91.81 655 LEU A C 1
ATOM 4888 O O . LEU A 1 655 ? -17.004 -5.914 -19.733 1.00 91.81 655 LEU A O 1
ATOM 4892 N N . TRP A 1 656 ? -16.154 -3.853 -19.514 1.00 90.31 656 TRP A N 1
ATOM 4893 C CA . TRP A 1 656 ? -16.152 -3.842 -18.045 1.00 90.31 656 TRP A CA 1
ATOM 4894 C C . TRP A 1 656 ? -17.549 -3.960 -17.416 1.00 90.31 656 TRP A C 1
ATOM 4896 O O . TRP A 1 656 ? -17.664 -4.289 -16.238 1.00 90.31 656 TRP A O 1
ATOM 4906 N N . ASN A 1 657 ? -18.608 -3.696 -18.185 1.00 86.69 657 ASN A N 1
ATOM 4907 C CA . ASN A 1 657 ? -19.997 -3.805 -17.734 1.00 86.69 657 ASN A CA 1
ATOM 4908 C C . ASN A 1 657 ? -20.707 -5.061 -18.255 1.00 86.69 657 ASN A C 1
ATOM 4910 O O . ASN A 1 657 ? -21.857 -5.298 -17.888 1.00 86.69 657 ASN A O 1
ATOM 4914 N N . THR A 1 658 ? -20.055 -5.841 -19.116 1.00 89.81 658 THR A N 1
ATOM 4915 C CA . THR A 1 658 ? -20.663 -6.998 -19.771 1.00 89.81 658 THR A CA 1
ATOM 4916 C C . THR A 1 658 ? -20.538 -8.229 -18.871 1.00 89.81 658 THR A C 1
ATOM 4918 O O . THR A 1 658 ? -19.417 -8.599 -18.515 1.00 89.81 658 THR A O 1
ATOM 4921 N N . PRO A 1 659 ? -21.653 -8.881 -18.489 1.00 90.12 659 PRO A N 1
ATOM 4922 C CA . PRO A 1 659 ? -21.601 -10.150 -17.776 1.00 90.12 659 PRO A CA 1
ATOM 4923 C C . PRO A 1 659 ? -20.904 -11.222 -18.614 1.00 90.12 659 PRO A C 1
ATOM 4925 O O . PRO A 1 659 ? -21.170 -11.366 -19.808 1.00 90.12 659 PRO A O 1
ATOM 4928 N N . VAL A 1 660 ? -20.020 -11.988 -17.984 1.00 91.25 660 VAL A N 1
ATOM 4929 C CA . VAL A 1 660 ? -19.268 -13.069 -18.622 1.00 91.25 660 VAL A CA 1
ATOM 4930 C C . VAL A 1 660 ? -19.443 -14.360 -17.837 1.00 91.25 660 VAL A C 1
ATOM 4932 O O . VAL A 1 660 ? -19.466 -14.361 -16.605 1.00 91.25 660 VAL A O 1
ATOM 4935 N N . LYS A 1 661 ? -19.564 -15.475 -18.561 1.00 91.06 661 LYS A N 1
ATOM 4936 C CA . LYS A 1 661 ? -19.580 -16.816 -17.978 1.00 91.06 661 LYS A CA 1
ATOM 4937 C C . LYS A 1 661 ? -18.150 -17.342 -17.920 1.00 91.06 661 LYS A C 1
ATOM 4939 O O . LYS A 1 661 ? -17.526 -17.514 -18.964 1.00 91.06 661 LYS A O 1
ATOM 4944 N N . LEU A 1 662 ? -17.641 -17.579 -16.715 1.00 91.06 662 LEU A N 1
ATOM 4945 C CA . LEU A 1 662 ? -16.262 -18.011 -16.472 1.00 91.06 662 LEU A CA 1
ATOM 4946 C C . LEU A 1 662 ? -16.233 -19.273 -15.600 1.00 91.06 662 LEU A C 1
ATOM 4948 O O . LEU A 1 662 ? -17.116 -19.436 -14.752 1.00 91.06 662 LEU A O 1
ATOM 4952 N N . PRO A 1 663 ? -15.241 -20.163 -15.780 1.00 90.25 663 PRO A N 1
ATOM 4953 C CA . PRO A 1 663 ? -15.062 -21.308 -14.895 1.00 90.25 663 PRO A CA 1
ATOM 4954 C C . PRO A 1 663 ? -14.719 -20.838 -13.477 1.00 90.25 663 PRO A C 1
ATOM 4956 O O . PRO A 1 663 ? -13.969 -19.873 -13.289 1.00 90.25 663 PRO A O 1
ATOM 4959 N N . ILE A 1 664 ? -15.265 -21.526 -12.474 1.00 89.56 664 ILE A N 1
ATOM 4960 C CA . ILE A 1 664 ? -14.846 -21.334 -11.083 1.00 89.56 664 ILE A CA 1
ATOM 4961 C C . ILE A 1 664 ? -13.563 -22.141 -10.880 1.00 89.56 664 ILE A C 1
ATOM 4963 O O . ILE A 1 664 ? -13.495 -23.309 -11.274 1.00 89.56 664 ILE A O 1
ATOM 4967 N N . LEU A 1 665 ? -12.537 -21.511 -10.306 1.00 89.19 665 LEU A N 1
ATOM 4968 C CA . LEU A 1 665 ? -11.273 -22.166 -9.994 1.00 89.19 665 LEU A CA 1
ATOM 4969 C C . LEU A 1 665 ? -11.514 -23.283 -8.973 1.00 89.19 665 LEU A C 1
ATOM 4971 O O . LEU A 1 665 ? -11.965 -23.025 -7.862 1.00 89.19 665 LEU A O 1
ATOM 4975 N N . ASP A 1 666 ? -11.186 -24.514 -9.344 1.00 89.00 666 ASP A N 1
ATOM 4976 C CA . ASP A 1 666 ? -11.202 -25.650 -8.432 1.00 89.00 666 ASP A CA 1
ATOM 4977 C C . ASP A 1 666 ? -9.825 -25.794 -7.774 1.00 89.00 666 ASP A C 1
ATOM 4979 O O . ASP A 1 666 ? -8.843 -26.187 -8.407 1.00 89.00 666 ASP A O 1
ATOM 4983 N N . LEU A 1 667 ? -9.761 -25.434 -6.492 1.00 88.69 667 LEU A N 1
ATOM 4984 C CA . LEU A 1 667 ? -8.531 -25.483 -5.711 1.00 88.69 667 LEU A CA 1
ATOM 4985 C C . LEU A 1 667 ? -8.090 -26.926 -5.399 1.00 88.69 667 LEU A C 1
ATOM 4987 O O . LEU A 1 667 ? -6.959 -27.099 -4.972 1.00 88.69 667 LEU A O 1
ATOM 4991 N N . ASP A 1 668 ? -8.939 -27.955 -5.549 1.00 85.69 668 ASP A N 1
ATOM 4992 C CA . ASP A 1 668 ? -8.547 -29.354 -5.283 1.00 85.69 668 ASP A CA 1
ATOM 4993 C C . ASP A 1 668 ? -7.886 -30.003 -6.499 1.00 85.69 668 ASP A C 1
ATOM 4995 O O . ASP A 1 668 ? -6.910 -30.739 -6.352 1.00 85.69 668 ASP A O 1
ATOM 4999 N N . SER A 1 669 ? -8.409 -29.743 -7.700 1.00 80.25 669 SER A N 1
ATOM 5000 C CA . SER A 1 669 ? -7.911 -30.381 -8.924 1.00 80.25 669 SER A CA 1
ATOM 5001 C C . SER A 1 669 ? -6.736 -29.640 -9.561 1.00 80.25 669 SER A C 1
ATOM 5003 O O . SER A 1 669 ? -5.783 -30.281 -10.018 1.00 80.25 669 SER A O 1
ATOM 5005 N N . VAL A 1 670 ? -6.746 -28.303 -9.568 1.00 84.19 670 VAL A N 1
ATOM 5006 C CA . VAL A 1 670 ? -5.647 -27.526 -10.158 1.00 84.19 670 VAL A CA 1
ATOM 5007 C C . VAL A 1 670 ? -4.368 -27.738 -9.348 1.00 84.19 670 VAL A C 1
ATOM 5009 O O . VAL A 1 670 ? -4.377 -27.707 -8.120 1.00 84.19 670 VAL A O 1
ATOM 5012 N N . GLY A 1 671 ? -3.250 -27.988 -10.034 1.00 77.31 671 GLY A N 1
ATOM 5013 C CA . GLY A 1 671 ? -1.955 -28.227 -9.394 1.00 77.31 671 GLY A CA 1
ATOM 5014 C C . GLY A 1 671 ? -1.926 -29.438 -8.453 1.00 77.31 671 GLY A C 1
ATOM 5015 O O . GLY A 1 671 ? -1.088 -29.494 -7.555 1.00 77.31 671 GLY A O 1
ATOM 5016 N N . SER A 1 672 ? -2.854 -30.394 -8.613 1.00 82.38 672 SER A N 1
ATOM 5017 C CA . SER A 1 672 ? -3.106 -31.497 -7.662 1.00 82.38 672 SER A CA 1
ATOM 5018 C C . SER A 1 672 ? -3.499 -31.034 -6.246 1.00 82.38 672 SER A C 1
ATOM 5020 O O . SER A 1 672 ? -3.317 -31.773 -5.275 1.00 82.38 672 SER A O 1
ATOM 5022 N N . GLY A 1 673 ? -3.998 -29.802 -6.122 1.00 85.75 673 GLY A N 1
ATOM 5023 C CA . GLY A 1 673 ? -4.370 -29.153 -4.870 1.00 85.75 673 GLY A CA 1
ATOM 5024 C C . GLY A 1 673 ? -3.578 -27.865 -4.661 1.00 85.75 673 GLY A C 1
ATOM 5025 O O . GLY A 1 673 ? -2.398 -27.923 -4.314 1.00 85.75 673 GLY A O 1
ATOM 5026 N N . LEU A 1 674 ? -4.228 -26.715 -4.838 1.00 89.00 674 LEU A N 1
ATOM 5027 C CA . LEU A 1 674 ? -3.663 -25.386 -4.627 1.00 89.00 674 LEU A CA 1
ATOM 5028 C C . LEU A 1 674 ? -3.785 -24.944 -3.165 1.00 89.00 674 LEU A C 1
ATOM 5030 O O . LEU A 1 674 ? -4.881 -24.851 -2.615 1.00 89.00 674 LEU A O 1
ATOM 5034 N N . HIS A 1 675 ? -2.653 -24.564 -2.578 1.00 89.00 675 HIS A N 1
ATOM 5035 C CA . HIS A 1 675 ? -2.549 -23.987 -1.238 1.00 89.00 675 HIS A CA 1
ATOM 5036 C C . HIS A 1 675 ? -2.061 -22.542 -1.333 1.00 89.00 675 HIS A C 1
ATOM 5038 O O . HIS A 1 675 ? -1.007 -22.299 -1.922 1.00 89.00 675 HIS A O 1
ATOM 5044 N N . PRO A 1 676 ? -2.797 -21.553 -0.804 1.00 87.75 676 PRO A N 1
ATOM 5045 C CA . PRO A 1 676 ? -2.396 -20.157 -0.924 1.00 87.75 676 PRO A CA 1
ATOM 5046 C C . PRO A 1 676 ? -1.155 -19.861 -0.067 1.00 87.75 676 PRO A C 1
ATOM 5048 O O . PRO A 1 676 ? -1.114 -20.173 1.121 1.00 87.75 676 PRO A O 1
ATOM 5051 N N . LEU A 1 677 ? -0.151 -19.217 -0.663 1.00 80.81 677 LEU A N 1
ATOM 5052 C CA . LEU A 1 677 ? 1.143 -18.935 -0.034 1.00 80.81 677 LEU A CA 1
ATOM 5053 C C . LEU A 1 677 ? 1.253 -17.504 0.486 1.00 80.81 677 LEU A C 1
ATOM 5055 O O . LEU A 1 677 ? 1.573 -17.272 1.650 1.00 80.81 677 LEU A O 1
ATOM 5059 N N . LYS A 1 678 ? 1.071 -16.527 -0.410 1.00 77.25 678 LYS A N 1
ATOM 5060 C CA . LYS A 1 678 ? 1.301 -15.106 -0.125 1.00 77.25 678 LYS A CA 1
ATOM 5061 C C . LYS A 1 678 ? 0.652 -14.194 -1.151 1.00 77.25 678 LYS A C 1
ATOM 5063 O O . LYS A 1 678 ? 0.456 -14.566 -2.306 1.00 77.25 678 LYS A O 1
ATOM 5068 N N . ILE A 1 679 ? 0.379 -12.970 -0.717 1.00 76.88 679 ILE A N 1
ATOM 5069 C CA . ILE A 1 679 ? 0.026 -11.874 -1.613 1.00 76.88 679 ILE A CA 1
ATOM 5070 C C . ILE A 1 679 ? 1.277 -11.451 -2.387 1.00 76.88 679 ILE A C 1
ATOM 5072 O O . ILE A 1 679 ? 2.371 -11.377 -1.827 1.00 76.88 679 ILE A O 1
ATOM 5076 N N . ILE A 1 680 ? 1.105 -11.165 -3.670 1.00 69.94 680 ILE A N 1
ATOM 5077 C CA . ILE A 1 680 ? 2.157 -10.706 -4.579 1.00 69.94 680 ILE A CA 1
ATOM 5078 C C . ILE A 1 680 ? 1.662 -9.524 -5.417 1.00 69.94 680 ILE A C 1
ATOM 5080 O O . ILE A 1 680 ? 0.463 -9.273 -5.498 1.00 69.94 680 ILE A O 1
ATOM 5084 N N . GLY A 1 681 ? 2.579 -8.789 -6.045 1.00 59.34 681 GLY A N 1
ATOM 5085 C CA . GLY A 1 681 ? 2.251 -7.718 -6.992 1.00 59.34 681 GLY A CA 1
ATOM 5086 C C . GLY A 1 681 ? 2.784 -6.331 -6.612 1.00 59.34 681 GLY A C 1
ATOM 5087 O O . GLY A 1 681 ? 3.146 -6.064 -5.468 1.00 59.34 681 GLY A O 1
ATOM 5088 N N . GLY A 1 682 ? 2.894 -5.460 -7.623 1.00 54.00 682 GLY A N 1
ATOM 5089 C CA . GLY A 1 682 ? 3.568 -4.155 -7.555 1.00 54.00 682 GLY A CA 1
ATOM 5090 C C . GLY A 1 682 ? 2.632 -2.945 -7.409 1.00 54.00 682 GLY A C 1
ATOM 5091 O O . GLY A 1 682 ? 1.689 -2.939 -6.620 1.00 54.00 682 GLY A O 1
ATOM 5092 N N . LYS A 1 683 ? 2.897 -1.875 -8.175 1.00 46.06 683 LYS A N 1
ATOM 5093 C CA . LYS A 1 683 ? 2.235 -0.558 -8.044 1.00 46.06 683 LYS A CA 1
ATOM 5094 C C . LYS A 1 683 ? 0.732 -0.522 -8.409 1.00 46.06 683 LYS A C 1
ATOM 5096 O O . LYS A 1 683 ? 0.108 0.517 -8.221 1.00 46.06 683 LYS A O 1
ATOM 5101 N N . GLN A 1 684 ? 0.148 -1.596 -8.951 1.00 46.66 684 GLN A N 1
ATOM 5102 C CA . GLN A 1 684 ? -1.235 -1.574 -9.468 1.00 46.66 684 GLN A CA 1
ATOM 5103 C C . GLN A 1 684 ? -2.126 -2.773 -9.088 1.00 46.66 684 GLN A C 1
ATOM 5105 O O . GLN A 1 684 ? -3.349 -2.623 -9.092 1.00 46.66 684 GLN A O 1
ATOM 5110 N N . THR A 1 685 ? -1.568 -3.941 -8.744 1.00 57.53 685 THR A N 1
ATOM 5111 C CA . THR A 1 685 ? -2.355 -5.178 -8.565 1.00 57.53 685 THR A CA 1
ATOM 5112 C C . THR A 1 685 ? -1.895 -5.948 -7.335 1.00 57.53 685 THR A C 1
ATOM 5114 O O . THR A 1 685 ? -0.698 -6.108 -7.118 1.00 57.53 685 THR A O 1
ATOM 5117 N N . VAL A 1 686 ? -2.861 -6.435 -6.556 1.00 71.62 686 VAL A N 1
ATOM 5118 C CA . VAL A 1 686 ? -2.673 -7.345 -5.421 1.00 71.62 686 VAL A CA 1
ATOM 5119 C C . VAL A 1 686 ? -3.121 -8.733 -5.888 1.00 71.62 686 VAL A C 1
ATOM 5121 O O . VAL A 1 686 ? -4.318 -8.983 -6.014 1.00 71.62 686 VAL A O 1
ATOM 5124 N N . GLY A 1 687 ? -2.166 -9.587 -6.251 1.00 83.19 687 GLY A N 1
ATOM 5125 C CA . GLY A 1 687 ? -2.366 -10.980 -6.659 1.00 83.19 687 GLY A CA 1
ATOM 5126 C C . GLY A 1 687 ? -2.149 -11.963 -5.507 1.00 83.19 687 GLY A C 1
ATOM 5127 O O . GLY A 1 687 ? -1.634 -11.591 -4.452 1.00 83.19 687 GLY A O 1
ATOM 5128 N N . LEU A 1 688 ? -2.532 -13.221 -5.711 1.00 86.31 688 LEU A N 1
ATOM 5129 C CA . LEU A 1 688 ? -2.355 -14.317 -4.759 1.00 86.31 688 LEU A CA 1
ATOM 5130 C C . LEU A 1 688 ? -1.527 -15.427 -5.396 1.00 86.31 688 LEU A C 1
ATOM 5132 O O . LEU A 1 688 ? -1.857 -15.916 -6.476 1.00 86.31 688 LEU A O 1
ATOM 5136 N N . ARG A 1 689 ? -0.464 -15.832 -4.709 1.00 87.69 689 ARG A N 1
ATOM 5137 C CA . ARG A 1 689 ? 0.358 -16.977 -5.083 1.00 87.69 689 ARG A CA 1
ATOM 5138 C C . ARG A 1 689 ? -0.150 -18.246 -4.413 1.00 87.69 689 ARG A C 1
ATOM 5140 O O . ARG A 1 689 ? -0.505 -18.205 -3.237 1.00 87.69 689 ARG A O 1
ATOM 5147 N N . PHE A 1 690 ? -0.105 -19.356 -5.133 1.00 89.19 690 PHE A N 1
ATOM 5148 C CA . PHE A 1 690 ? -0.439 -20.691 -4.657 1.00 89.19 690 PHE A CA 1
ATOM 5149 C C . PHE A 1 690 ? 0.735 -21.648 -4.866 1.00 89.19 690 PHE A C 1
ATOM 5151 O O . PHE A 1 690 ? 1.422 -21.551 -5.879 1.00 89.19 690 PHE A O 1
ATOM 5158 N N . ALA A 1 691 ? 0.915 -22.592 -3.949 1.00 86.88 691 ALA A N 1
ATOM 5159 C CA . ALA A 1 691 ? 1.685 -23.811 -4.162 1.00 86.88 691 ALA A CA 1
ATOM 5160 C C . ALA A 1 691 ? 0.731 -24.923 -4.600 1.00 86.88 691 ALA A C 1
ATOM 5162 O O . ALA A 1 691 ? -0.252 -25.195 -3.910 1.00 86.88 691 ALA A O 1
ATOM 5163 N N . GLY A 1 692 ? 1.022 -25.574 -5.721 1.00 85.44 692 GLY A N 1
ATOM 5164 C CA . GLY A 1 692 ? 0.413 -26.851 -6.075 1.00 85.44 692 GLY A CA 1
ATOM 5165 C C . GLY A 1 692 ? 1.126 -28.013 -5.383 1.00 85.44 692 GLY A C 1
ATOM 5166 O O . GLY A 1 692 ? 2.317 -27.940 -5.076 1.00 85.44 692 GLY A O 1
ATOM 5167 N N . ARG A 1 693 ? 0.422 -29.128 -5.166 1.00 81.00 693 ARG A N 1
ATOM 5168 C CA . ARG A 1 693 ? 1.035 -30.395 -4.716 1.00 81.00 693 ARG A CA 1
ATOM 5169 C C . ARG A 1 693 ? 1.848 -31.094 -5.808 1.00 81.00 693 ARG A C 1
ATOM 5171 O O . ARG A 1 693 ? 2.667 -31.953 -5.499 1.00 81.00 693 ARG A O 1
ATOM 5178 N N . ASP A 1 694 ? 1.677 -30.697 -7.067 1.00 76.44 694 ASP A N 1
ATOM 5179 C CA . ASP A 1 694 ? 2.627 -30.988 -8.153 1.00 76.44 694 ASP A CA 1
ATOM 5180 C C . ASP A 1 694 ? 4.003 -30.310 -7.937 1.00 76.44 694 ASP A C 1
ATOM 5182 O O . ASP A 1 694 ? 5.003 -30.656 -8.578 1.00 76.44 694 ASP A O 1
ATOM 5186 N N . GLY A 1 695 ? 4.050 -29.384 -6.974 1.00 73.94 695 GLY A N 1
ATOM 5187 C CA . GLY A 1 695 ? 5.165 -28.561 -6.540 1.00 73.94 695 GLY A CA 1
ATOM 5188 C C . GLY A 1 695 ? 5.523 -27.444 -7.510 1.00 73.94 695 GLY A C 1
ATOM 5189 O O . GLY A 1 695 ? 6.653 -26.969 -7.462 1.00 73.94 695 GLY A O 1
ATOM 5190 N N . LEU A 1 696 ? 4.593 -27.046 -8.379 1.00 79.19 696 LEU A N 1
ATOM 5191 C CA . LEU A 1 696 ? 4.663 -25.814 -9.157 1.00 79.19 696 LEU A CA 1
ATOM 5192 C C . LEU A 1 696 ? 3.969 -24.681 -8.391 1.00 79.19 696 LEU A C 1
ATOM 5194 O O . LEU A 1 696 ? 3.042 -24.909 -7.612 1.00 79.19 696 LEU A O 1
ATOM 5198 N N . GLU A 1 697 ? 4.399 -23.444 -8.627 1.00 84.50 697 GLU A N 1
ATOM 5199 C CA . GLU A 1 697 ? 3.687 -22.272 -8.128 1.00 84.50 697 GLU A CA 1
ATOM 5200 C C . GLU A 1 697 ? 2.693 -21.759 -9.173 1.00 84.50 697 GLU A C 1
ATOM 5202 O O . GLU A 1 697 ? 2.949 -21.772 -10.378 1.00 84.50 697 GLU A O 1
ATOM 5207 N N . TYR A 1 698 ? 1.565 -21.244 -8.702 1.00 88.25 698 TYR A N 1
ATOM 5208 C CA . TYR A 1 698 ? 0.537 -20.615 -9.521 1.00 88.25 698 TYR A CA 1
ATOM 5209 C C . TYR A 1 698 ? 0.257 -19.209 -9.000 1.00 88.25 698 TYR A C 1
ATOM 5211 O O . TYR A 1 698 ? 0.433 -18.906 -7.821 1.00 88.25 698 TYR A O 1
ATOM 5219 N N . GLU A 1 699 ? -0.189 -18.326 -9.877 1.00 89.44 699 GLU A N 1
ATOM 5220 C CA . GLU A 1 699 ? -0.497 -16.940 -9.566 1.00 89.44 699 GLU A CA 1
ATOM 5221 C C . GLU A 1 699 ? -1.888 -16.589 -10.081 1.00 89.44 699 GLU A C 1
ATOM 5223 O O . GLU A 1 699 ? -2.176 -16.688 -11.274 1.00 89.44 699 GLU A O 1
ATOM 5228 N N . PHE A 1 700 ? -2.744 -16.152 -9.161 1.00 91.31 700 PHE A N 1
ATOM 5229 C CA . PHE A 1 700 ? -4.023 -15.537 -9.467 1.00 91.31 700 PHE A CA 1
ATOM 5230 C C . PHE A 1 700 ? -3.903 -14.017 -9.391 1.00 91.31 700 PHE A C 1
ATOM 5232 O O . PHE A 1 700 ? -3.551 -13.459 -8.348 1.00 91.31 700 PHE A O 1
ATOM 5239 N N . ARG A 1 701 ? -4.260 -13.329 -10.475 1.00 89.25 701 ARG A N 1
ATOM 5240 C CA . ARG A 1 701 ? -4.269 -11.864 -10.549 1.00 89.25 701 ARG A CA 1
ATOM 5241 C C . ARG A 1 701 ? -5.679 -11.352 -10.826 1.00 89.25 701 ARG A C 1
ATOM 5243 O O . ARG A 1 701 ? -6.221 -11.652 -11.892 1.00 89.25 701 ARG A O 1
ATOM 5250 N N . PRO A 1 702 ? -6.281 -10.568 -9.919 1.00 88.31 702 PRO A N 1
ATOM 5251 C CA . PRO A 1 702 ? -7.551 -9.908 -10.190 1.00 88.31 702 PRO A CA 1
ATOM 5252 C C . PRO A 1 702 ? -7.466 -8.992 -11.417 1.00 88.31 702 PRO A C 1
ATOM 5254 O O . PRO A 1 702 ? -6.475 -8.284 -11.598 1.00 88.31 702 PRO A O 1
ATOM 5257 N N . ILE A 1 703 ? -8.524 -8.973 -12.234 1.00 88.25 703 ILE A N 1
ATOM 5258 C CA . ILE A 1 703 ? -8.622 -8.066 -13.392 1.00 88.25 703 ILE A CA 1
ATOM 5259 C C . ILE A 1 703 ? -8.832 -6.614 -12.946 1.00 88.25 703 ILE A C 1
ATOM 5261 O O . ILE A 1 703 ? -8.286 -5.692 -13.548 1.00 88.25 703 ILE A O 1
ATOM 5265 N N . VAL A 1 704 ? -9.617 -6.393 -11.886 1.00 83.50 704 VAL A N 1
ATOM 5266 C CA . VAL A 1 704 ? -9.789 -5.053 -11.313 1.00 83.50 704 VAL A CA 1
ATOM 5267 C C . VAL A 1 704 ? -8.537 -4.664 -10.544 1.00 83.50 704 VAL A C 1
ATOM 5269 O O . VAL A 1 704 ? -8.163 -5.303 -9.560 1.00 83.50 704 VAL A O 1
ATOM 5272 N N . LYS A 1 705 ? -7.926 -3.567 -10.986 1.00 77.88 705 LYS A N 1
ATOM 5273 C CA . LYS A 1 705 ? -6.707 -3.002 -10.413 1.00 77.88 705 LYS A CA 1
ATOM 5274 C C . LYS A 1 705 ? -6.995 -1.783 -9.550 1.00 77.88 705 LYS A C 1
ATOM 5276 O O . LYS A 1 705 ? -8.014 -1.110 -9.714 1.00 77.88 705 LYS A O 1
ATOM 5281 N N . ASN A 1 706 ? -6.053 -1.473 -8.665 1.00 71.12 706 ASN A N 1
ATOM 5282 C CA . ASN A 1 706 ? -6.039 -0.233 -7.901 1.00 71.12 706 ASN A CA 1
ATOM 5283 C C . ASN A 1 706 ? -4.781 0.565 -8.288 1.00 71.12 706 ASN A C 1
ATOM 5285 O O . ASN A 1 706 ? -3.693 0.265 -7.791 1.00 71.12 706 ASN A O 1
ATOM 5289 N N . PRO A 1 707 ? -4.896 1.586 -9.158 1.00 63.88 707 PRO A N 1
ATOM 5290 C CA . PRO A 1 707 ? -3.741 2.324 -9.659 1.00 63.88 707 PRO A CA 1
ATOM 5291 C C . PRO A 1 707 ? -3.192 3.353 -8.660 1.00 63.88 707 PRO A C 1
ATOM 5293 O O . PRO A 1 707 ? -2.315 4.137 -9.021 1.00 63.88 707 PRO A O 1
ATOM 5296 N N . SER A 1 708 ? -3.677 3.373 -7.413 1.00 60.34 708 SER A N 1
ATOM 5297 C CA . SER A 1 708 ? -3.270 4.350 -6.396 1.00 60.34 708 SER A CA 1
ATOM 5298 C C . SER A 1 708 ? -1.751 4.444 -6.262 1.00 60.34 708 SER A C 1
ATOM 5300 O O . SER A 1 708 ? -1.219 5.547 -6.302 1.00 60.34 708 SER A O 1
ATOM 5302 N N . LYS A 1 709 ? -1.006 3.329 -6.211 1.00 54.03 709 LYS A N 1
ATOM 5303 C CA . LYS A 1 709 ? 0.457 3.379 -6.004 1.00 54.03 709 LYS A CA 1
ATOM 5304 C C . LYS A 1 709 ? 1.263 3.906 -7.207 1.00 54.03 709 LYS A C 1
ATOM 5306 O O . LYS A 1 709 ? 2.472 4.099 -7.072 1.00 54.03 709 LYS A O 1
ATOM 5311 N N . VAL A 1 710 ? 0.631 4.161 -8.358 1.00 55.50 710 VAL A N 1
ATOM 5312 C CA . VAL A 1 710 ? 1.254 4.795 -9.543 1.00 55.50 710 VAL A CA 1
ATOM 5313 C C . VAL A 1 710 ? 1.478 6.282 -9.316 1.00 55.50 710 VAL A C 1
ATOM 5315 O O . VAL A 1 710 ? 2.469 6.842 -9.777 1.00 55.50 710 VAL A O 1
ATOM 5318 N N . LEU A 1 711 ? 0.549 6.922 -8.613 1.00 44.09 711 LEU A N 1
ATOM 5319 C CA . LEU A 1 711 ? 0.620 8.342 -8.323 1.00 44.09 711 LEU A CA 1
ATOM 5320 C C . LEU A 1 711 ? 1.541 8.565 -7.110 1.00 44.09 711 LEU A C 1
ATOM 5322 O O . LEU A 1 711 ? 1.626 7.695 -6.237 1.00 44.09 711 LEU A O 1
ATOM 5326 N N . PRO A 1 712 ? 2.257 9.698 -7.021 1.00 48.50 712 PRO A N 1
ATOM 5327 C CA . PRO A 1 712 ? 2.855 10.138 -5.763 1.00 48.50 712 PRO A CA 1
ATOM 5328 C C . PRO A 1 712 ? 1.791 10.146 -4.662 1.00 48.50 712 PRO A C 1
ATOM 5330 O O . PRO A 1 712 ? 0.640 10.453 -4.966 1.00 48.50 712 PRO A O 1
ATOM 5333 N N . ALA A 1 713 ? 2.158 9.839 -3.410 1.00 47.81 713 ALA A N 1
ATOM 5334 C CA . ALA A 1 713 ? 1.253 9.823 -2.248 1.00 47.81 713 ALA A CA 1
ATOM 5335 C C . ALA A 1 713 ? 0.152 10.919 -2.259 1.00 47.81 713 ALA A C 1
ATOM 5337 O O . ALA A 1 713 ? -1.018 10.550 -2.155 1.00 47.81 713 ALA A O 1
ATOM 5338 N N . PRO A 1 714 ? 0.462 12.210 -2.523 1.00 39.03 714 PRO A N 1
ATOM 5339 C CA . PRO A 1 714 ? -0.541 13.284 -2.547 1.00 39.03 714 PRO A CA 1
ATOM 5340 C C . PRO A 1 714 ? -1.568 13.207 -3.689 1.00 39.03 714 PRO A C 1
ATOM 5342 O O . PRO A 1 714 ? -2.630 13.813 -3.602 1.00 39.03 714 PRO A O 1
ATOM 5345 N N . LEU A 1 715 ? -1.270 12.485 -4.773 1.00 44.19 715 LEU A N 1
ATOM 5346 C CA . LEU A 1 715 ? -2.130 12.357 -5.954 1.00 44.19 715 LEU A CA 1
ATOM 5347 C C . LEU A 1 715 ? -2.884 11.021 -6.006 1.00 44.19 715 LEU A C 1
ATOM 5349 O O . LEU A 1 715 ? -3.766 10.870 -6.848 1.00 44.19 715 LEU A O 1
ATOM 5353 N N . ARG A 1 716 ? -2.590 10.062 -5.110 1.00 52.09 716 ARG A N 1
ATOM 5354 C CA . ARG A 1 716 ? -3.206 8.709 -5.069 1.00 52.09 716 ARG A CA 1
ATOM 5355 C C . ARG A 1 716 ? -4.705 8.702 -4.778 1.00 52.09 716 ARG A C 1
ATOM 5357 O O . ARG A 1 716 ? -5.316 7.643 -4.725 1.00 52.09 716 ARG A O 1
ATOM 5364 N N . ASN A 1 717 ? -5.267 9.885 -4.589 1.00 40.38 717 ASN A N 1
ATOM 5365 C CA . ASN A 1 717 ? -6.494 10.176 -3.899 1.00 40.38 717 ASN A CA 1
ATOM 5366 C C . ASN A 1 717 ? -7.047 11.504 -4.478 1.00 40.38 717 ASN A C 1
ATOM 5368 O O . ASN A 1 717 ? -6.303 12.473 -4.590 1.00 40.38 717 ASN A O 1
ATOM 5372 N N . GLY A 1 718 ? -8.316 11.564 -4.904 1.00 51.47 718 GLY A N 1
ATOM 5373 C CA . GLY A 1 718 ? -8.936 12.781 -5.480 1.00 51.47 718 GLY A CA 1
ATOM 5374 C C . GLY A 1 718 ? -9.061 12.762 -7.010 1.00 51.47 718 GLY A C 1
ATOM 5375 O O . GLY A 1 718 ? -9.081 11.688 -7.602 1.00 51.47 718 GLY A O 1
ATOM 5376 N N . LEU A 1 719 ? -9.167 13.926 -7.674 1.00 48.62 719 LEU A N 1
ATOM 5377 C CA . LEU A 1 719 ? -9.447 14.007 -9.123 1.00 48.62 719 LEU A CA 1
ATOM 5378 C C . LEU A 1 719 ? -8.375 13.316 -9.980 1.00 48.62 719 LEU A C 1
ATOM 5380 O O . LEU A 1 719 ? -8.723 12.645 -10.942 1.00 48.62 719 LEU A O 1
ATOM 5384 N N . ALA A 1 720 ? -7.091 13.430 -9.628 1.00 53.66 720 ALA A N 1
ATOM 5385 C CA . ALA A 1 720 ? -6.012 12.761 -10.361 1.00 53.66 720 ALA A CA 1
ATOM 5386 C C . ALA A 1 720 ? -6.128 11.230 -10.281 1.00 53.66 720 ALA A C 1
ATOM 5388 O O . ALA A 1 720 ? -5.999 10.556 -11.302 1.00 53.66 720 ALA A O 1
ATOM 5389 N N . PHE A 1 721 ? -6.445 10.688 -9.100 1.00 63.81 721 PHE A N 1
ATOM 5390 C CA . PHE A 1 721 ? -6.764 9.271 -8.944 1.00 63.81 721 PHE A CA 1
ATOM 5391 C C . PHE A 1 721 ? -8.065 8.899 -9.638 1.00 63.81 721 PHE A C 1
ATOM 5393 O O . PHE A 1 721 ? -8.079 7.904 -10.332 1.00 63.81 721 PHE A O 1
ATOM 5400 N N . ALA A 1 722 ? -9.133 9.688 -9.523 1.00 65.44 722 ALA A N 1
ATOM 5401 C CA . ALA A 1 722 ? -10.404 9.405 -10.186 1.00 65.44 722 ALA A CA 1
ATOM 5402 C C . ALA A 1 722 ? -10.254 9.398 -11.712 1.00 65.44 722 ALA A C 1
ATOM 5404 O O . ALA A 1 722 ? -10.831 8.546 -12.376 1.00 65.44 722 ALA A O 1
ATOM 5405 N N . VAL A 1 723 ? -9.446 10.306 -12.264 1.00 68.81 723 VAL A N 1
ATOM 5406 C CA . VAL A 1 723 ? -9.078 10.317 -13.681 1.00 68.81 723 VAL A CA 1
ATOM 5407 C C . VAL A 1 723 ? -8.217 9.101 -14.004 1.00 68.81 723 VAL A C 1
ATOM 5409 O O . VAL A 1 723 ? -8.534 8.396 -14.950 1.00 68.81 723 VAL A O 1
ATOM 5412 N N . LEU A 1 724 ? -7.169 8.799 -13.233 1.00 72.00 724 LEU A N 1
ATOM 5413 C CA . LEU A 1 724 ? -6.311 7.640 -13.500 1.00 72.00 724 LEU A CA 1
ATOM 5414 C C . LEU A 1 724 ? -7.077 6.312 -13.405 1.00 72.00 724 LEU A C 1
ATOM 5416 O O . LEU A 1 724 ? -6.920 5.443 -14.257 1.00 72.00 724 LEU A O 1
ATOM 5420 N N . ASP A 1 725 ? -7.912 6.172 -12.385 1.00 80.75 725 ASP A N 1
ATOM 5421 C CA . ASP A 1 725 ? -8.778 5.033 -12.130 1.00 80.75 725 ASP A CA 1
ATOM 5422 C C . ASP A 1 725 ? -9.818 4.871 -13.234 1.00 80.75 725 ASP A C 1
ATOM 5424 O O . ASP A 1 725 ? -9.998 3.773 -13.751 1.00 80.75 725 ASP A O 1
ATOM 5428 N N . ASP A 1 726 ? -10.430 5.969 -13.672 1.00 83.31 726 ASP A N 1
ATOM 5429 C CA . ASP A 1 726 ? -11.311 5.996 -14.835 1.00 83.31 726 ASP A CA 1
ATOM 5430 C C . ASP A 1 726 ? -10.582 5.594 -16.126 1.00 83.31 726 ASP A C 1
ATOM 5432 O O . ASP A 1 726 ? -11.130 4.848 -16.937 1.00 83.31 726 ASP A O 1
ATOM 5436 N N . GLN A 1 727 ? -9.329 6.022 -16.296 1.00 85.75 727 GLN A N 1
ATOM 5437 C CA . GLN A 1 727 ? -8.490 5.624 -17.425 1.00 85.75 727 GLN A CA 1
ATOM 5438 C C . GLN A 1 727 ? -8.044 4.153 -17.353 1.00 85.75 727 GLN A C 1
ATOM 5440 O O . GLN A 1 727 ? -7.608 3.618 -18.372 1.00 85.75 727 GLN A O 1
ATOM 5445 N N . MET A 1 728 ? -8.211 3.439 -16.229 1.00 86.56 728 MET A N 1
ATOM 5446 C CA . MET A 1 728 ? -8.013 1.977 -16.203 1.00 86.56 728 MET A CA 1
ATOM 5447 C C . MET A 1 728 ? -9.018 1.243 -17.093 1.00 86.56 728 MET A C 1
ATOM 5449 O O . MET A 1 728 ? -8.702 0.165 -17.595 1.00 86.56 728 MET A O 1
ATOM 5453 N N . ALA A 1 729 ? -10.163 1.861 -17.407 1.00 90.88 729 ALA A N 1
ATOM 5454 C CA . ALA A 1 729 ? -11.097 1.341 -18.402 1.00 90.88 729 ALA A CA 1
ATOM 5455 C C . ALA A 1 729 ? -10.494 1.247 -19.820 1.00 90.88 729 ALA A C 1
ATOM 5457 O O . ALA A 1 729 ? -11.104 0.636 -20.695 1.00 90.88 729 ALA A O 1
ATOM 5458 N N . ALA A 1 730 ? -9.318 1.838 -20.071 1.00 91.31 730 ALA A N 1
ATOM 5459 C CA . ALA A 1 730 ? -8.568 1.680 -21.316 1.00 91.31 730 ALA A CA 1
ATOM 5460 C C . ALA A 1 730 ? -7.981 0.271 -21.489 1.00 91.31 730 ALA A C 1
ATOM 5462 O O . ALA A 1 730 ? -7.763 -0.152 -22.626 1.00 91.31 730 ALA A O 1
ATOM 5463 N N . GLN A 1 731 ? -7.724 -0.463 -20.399 1.00 92.31 731 GLN A N 1
ATOM 5464 C CA . GLN A 1 731 ? -7.212 -1.837 -20.461 1.00 92.31 731 GLN A CA 1
ATOM 5465 C C . GLN A 1 731 ? -8.256 -2.769 -21.085 1.00 92.31 731 GLN A C 1
ATOM 5467 O O . GLN A 1 731 ? -9.463 -2.558 -20.933 1.00 92.31 731 GLN A O 1
ATOM 5472 N N . PHE A 1 732 ? -7.795 -3.773 -21.831 1.00 94.62 732 PHE A N 1
ATOM 5473 C CA . PHE A 1 732 ? -8.658 -4.795 -22.418 1.00 94.62 732 PHE A CA 1
ATOM 5474 C C . PHE A 1 732 ? -8.732 -5.993 -21.458 1.00 94.62 732 PHE A C 1
ATOM 5476 O O . PHE A 1 732 ? -7.720 -6.683 -21.286 1.00 94.62 732 PHE A O 1
ATOM 5483 N N . PRO A 1 733 ? -9.883 -6.267 -20.811 1.00 92.69 733 PRO A N 1
ATOM 5484 C CA . PRO A 1 733 ? -9.967 -7.384 -19.878 1.00 92.69 733 PRO A CA 1
ATOM 5485 C C . PRO A 1 733 ? -9.687 -8.707 -20.607 1.00 92.69 733 PRO A C 1
ATOM 5487 O O . PRO A 1 733 ? -10.199 -8.942 -21.698 1.00 92.69 733 PRO A O 1
ATOM 5490 N N . PHE A 1 734 ? -8.850 -9.560 -20.012 1.00 93.00 734 PHE A N 1
ATOM 5491 C CA . PHE A 1 734 ? -8.402 -10.839 -20.588 1.00 93.00 734 PHE A CA 1
ATOM 5492 C C . PHE A 1 734 ? -7.565 -10.759 -21.874 1.00 93.00 734 PHE A C 1
ATOM 5494 O O . PHE A 1 734 ? -7.334 -11.789 -22.502 1.00 93.00 734 PHE A O 1
ATOM 5501 N N . GLY A 1 735 ? -7.021 -9.589 -22.237 1.00 94.25 735 GLY A N 1
ATOM 5502 C CA . GLY A 1 735 ? -6.139 -9.463 -23.407 1.00 94.25 735 GLY A CA 1
ATOM 5503 C C . GLY A 1 735 ? -4.963 -10.447 -23.375 1.00 94.25 735 GLY A C 1
ATOM 5504 O O . GLY A 1 735 ? -4.652 -11.073 -24.386 1.00 94.25 735 GLY A O 1
ATOM 5505 N N . ALA A 1 736 ? -4.387 -10.674 -22.190 1.00 93.94 736 ALA A N 1
ATOM 5506 C CA . ALA A 1 736 ? -3.300 -11.627 -21.969 1.00 93.94 736 ALA A CA 1
ATOM 5507 C C . ALA A 1 736 ? -3.637 -13.080 -22.368 1.00 93.94 736 ALA A C 1
ATOM 5509 O O . ALA A 1 736 ? -2.723 -13.810 -22.744 1.00 93.94 736 ALA A O 1
ATOM 5510 N N . VAL A 1 737 ? -4.913 -13.493 -22.330 1.00 94.00 737 VAL A N 1
ATOM 5511 C CA . VAL A 1 737 ? -5.359 -14.836 -22.759 1.00 94.00 737 VAL A CA 1
ATOM 5512 C C . VAL A 1 737 ? -5.124 -15.015 -24.258 1.00 94.00 737 VAL A C 1
ATOM 5514 O O . VAL A 1 737 ? -4.477 -15.975 -24.667 1.00 94.00 737 VAL A O 1
ATOM 5517 N N . VAL A 1 738 ? -5.531 -14.027 -25.062 1.00 96.25 738 VAL A N 1
ATOM 5518 C CA . VAL A 1 738 ? -5.288 -14.017 -26.513 1.00 96.25 738 VAL A CA 1
ATOM 5519 C C . VAL A 1 738 ? -3.790 -13.999 -26.805 1.00 96.25 738 VAL A C 1
ATOM 5521 O O . VAL A 1 738 ? -3.324 -14.749 -27.658 1.00 96.25 738 VAL A O 1
ATOM 5524 N N . VAL A 1 739 ? -3.011 -13.175 -26.091 1.00 97.00 739 VAL A N 1
ATOM 5525 C CA . VAL A 1 739 ? -1.558 -13.123 -26.322 1.00 97.00 739 VAL A CA 1
ATOM 5526 C C . VAL A 1 739 ? -0.885 -14.455 -25.981 1.00 97.00 739 VAL A C 1
ATOM 5528 O O . VAL A 1 739 ? 0.034 -14.853 -26.690 1.00 97.00 739 VAL A O 1
ATOM 5531 N N . GLY A 1 740 ? -1.363 -15.174 -24.960 1.00 93.69 740 GLY A N 1
ATOM 5532 C CA . GLY A 1 740 ? -0.883 -16.517 -24.622 1.00 93.69 740 GLY A CA 1
ATOM 5533 C C . GLY A 1 740 ? -0.956 -17.490 -25.803 1.00 93.69 740 GLY A C 1
ATOM 5534 O O . GLY A 1 740 ? 0.033 -18.155 -26.101 1.00 93.69 740 GLY A O 1
ATOM 5535 N N . GLU A 1 741 ? -2.077 -17.507 -26.530 1.00 94.25 741 GLU A N 1
ATOM 5536 C CA . GLU A 1 741 ? -2.246 -18.330 -27.741 1.00 94.25 741 GLU A CA 1
ATOM 5537 C C . GLU A 1 741 ? -1.268 -17.931 -28.859 1.00 94.25 741 GLU A C 1
ATOM 5539 O O . GLU A 1 741 ? -0.693 -18.785 -29.534 1.00 94.25 741 GLU A O 1
ATOM 5544 N N . LEU A 1 742 ? -1.038 -16.625 -29.048 1.00 96.56 742 LEU A N 1
ATOM 5545 C CA . LEU A 1 742 ? -0.115 -16.121 -30.073 1.00 96.56 742 LEU A CA 1
ATOM 5546 C C . LEU A 1 742 ? 1.348 -16.483 -29.762 1.00 96.56 742 LEU A C 1
ATOM 5548 O O . LEU A 1 742 ? 2.113 -16.792 -30.676 1.00 96.56 742 LEU A O 1
ATOM 5552 N N . LEU A 1 743 ? 1.745 -16.454 -28.487 1.00 95.25 743 LEU A N 1
ATOM 5553 C CA . LEU A 1 743 ? 3.093 -16.833 -28.049 1.00 95.25 743 LEU A CA 1
ATOM 5554 C C . LEU A 1 743 ? 3.340 -18.331 -28.199 1.00 95.25 743 LEU A C 1
ATOM 5556 O O . LEU A 1 743 ? 4.397 -18.725 -28.692 1.00 95.25 743 LEU A O 1
ATOM 5560 N N . GLU A 1 744 ? 2.365 -19.150 -27.804 1.00 92.06 744 GLU A N 1
ATOM 5561 C CA . GLU A 1 744 ? 2.433 -20.603 -27.949 1.00 92.06 744 GLU A CA 1
ATOM 5562 C C . GLU A 1 744 ? 2.593 -20.984 -29.425 1.00 92.06 744 GLU A C 1
ATOM 5564 O O . GLU A 1 744 ? 3.524 -21.707 -29.782 1.00 92.06 744 GLU A O 1
ATOM 5569 N N . ALA A 1 745 ? 1.779 -20.390 -30.304 1.00 93.69 745 ALA A N 1
ATOM 5570 C CA . ALA A 1 745 ? 1.904 -20.552 -31.750 1.00 93.69 745 ALA A CA 1
ATOM 5571 C C . ALA A 1 745 ? 3.285 -20.134 -32.286 1.00 93.69 745 ALA A C 1
ATOM 5573 O O . ALA A 1 745 ? 3.837 -20.775 -33.181 1.00 93.69 745 ALA A O 1
ATOM 5574 N N . ALA A 1 746 ? 3.870 -19.074 -31.725 1.00 93.25 746 ALA A N 1
ATOM 5575 C CA . ALA A 1 746 ? 5.202 -18.586 -32.075 1.00 93.25 746 ALA A CA 1
ATOM 5576 C C . ALA A 1 746 ? 6.359 -19.445 -31.510 1.00 93.25 746 ALA A C 1
ATOM 5578 O O . ALA A 1 746 ? 7.535 -19.151 -31.776 1.00 93.25 746 ALA A O 1
ATOM 5579 N N . GLY A 1 747 ? 6.055 -20.505 -30.750 1.00 90.00 747 GLY A N 1
ATOM 5580 C CA . GLY A 1 747 ? 7.039 -21.372 -30.096 1.00 90.00 747 GLY A CA 1
ATOM 5581 C C . GLY A 1 747 ? 7.746 -20.705 -28.911 1.00 90.00 747 GLY A C 1
ATOM 5582 O O . GLY A 1 747 ? 8.894 -21.033 -28.594 1.00 90.00 747 GLY A O 1
ATOM 5583 N N . ILE A 1 748 ? 7.103 -19.719 -28.284 1.00 90.75 748 ILE A N 1
ATOM 5584 C CA . ILE A 1 748 ? 7.636 -18.998 -27.128 1.00 90.75 748 ILE A CA 1
ATOM 5585 C C . ILE A 1 748 ? 7.114 -19.671 -25.859 1.00 90.75 748 ILE A C 1
ATOM 5587 O O . ILE A 1 748 ? 5.909 -19.776 -25.652 1.00 90.75 748 ILE A O 1
ATOM 5591 N N . SER A 1 749 ? 8.036 -20.117 -25.003 1.00 85.00 749 SER A N 1
ATOM 5592 C CA . SER A 1 749 ? 7.687 -20.733 -23.722 1.00 85.00 749 SER A CA 1
ATOM 5593 C C . SER A 1 749 ? 7.309 -19.638 -22.726 1.00 85.00 749 SER A C 1
ATOM 5595 O O . SER A 1 749 ? 8.170 -18.895 -22.257 1.00 85.00 749 SER A O 1
ATOM 5597 N N . ALA A 1 750 ? 6.018 -19.506 -22.436 1.00 88.75 750 ALA A N 1
ATOM 5598 C CA . ALA A 1 750 ? 5.483 -18.541 -21.483 1.00 88.75 750 ALA A CA 1
ATOM 5599 C C . ALA A 1 750 ? 4.322 -19.167 -20.695 1.00 88.75 750 ALA A C 1
ATOM 5601 O O . ALA A 1 750 ? 3.590 -19.988 -21.257 1.00 88.75 750 ALA A O 1
ATOM 5602 N N . PRO A 1 751 ? 4.112 -18.792 -19.421 1.00 87.12 751 PRO A N 1
ATOM 5603 C CA . PRO A 1 751 ? 2.923 -19.212 -18.696 1.00 87.12 751 PRO A CA 1
ATOM 5604 C C . PRO A 1 751 ? 1.648 -18.798 -19.431 1.00 87.12 751 PRO A C 1
ATOM 5606 O O . PRO A 1 751 ? 1.495 -17.636 -19.809 1.00 87.12 751 PRO A O 1
ATOM 5609 N N . LYS A 1 752 ? 0.726 -19.748 -19.620 1.00 87.25 752 LYS A N 1
ATOM 5610 C CA . LYS A 1 752 ? -0.533 -19.516 -20.332 1.00 87.25 752 LYS A CA 1
ATOM 5611 C C . LYS A 1 752 ? -1.633 -19.072 -19.357 1.00 87.25 752 LYS A C 1
ATOM 5613 O O . LYS A 1 752 ? -2.075 -19.893 -18.546 1.00 87.25 752 LYS A O 1
ATOM 5618 N N . PRO A 1 753 ? -2.073 -17.802 -19.411 1.00 90.81 753 PRO A N 1
ATOM 5619 C CA . PRO A 1 753 ? -3.107 -17.288 -18.524 1.00 90.81 753 PRO A CA 1
ATOM 5620 C C . PRO A 1 753 ? -4.495 -17.824 -18.883 1.00 90.81 753 PRO A C 1
ATOM 5622 O O . PRO A 1 753 ? -4.843 -17.917 -20.059 1.00 90.81 753 PRO A O 1
ATOM 5625 N N . VAL A 1 754 ? -5.320 -18.093 -17.871 1.00 89.38 754 VAL A N 1
ATOM 5626 C CA . VAL A 1 754 ? -6.730 -18.476 -18.035 1.00 89.38 754 VAL A CA 1
ATOM 5627 C C . VAL A 1 754 ? -7.627 -17.602 -17.166 1.00 89.38 754 VAL A C 1
ATOM 5629 O O . VAL A 1 754 ? -7.322 -17.351 -16.002 1.00 89.38 754 VAL A O 1
ATOM 5632 N N . ALA A 1 755 ? -8.743 -17.140 -17.727 1.00 91.31 755 ALA A N 1
ATOM 5633 C CA . ALA A 1 755 ? -9.755 -16.381 -17.001 1.00 91.31 755 ALA A CA 1
ATOM 5634 C C . ALA A 1 755 ? -10.559 -17.296 -16.063 1.00 91.31 755 ALA A C 1
ATOM 5636 O O . ALA A 1 755 ? -11.148 -18.277 -16.517 1.00 91.31 755 ALA A O 1
ATOM 5637 N N . VAL A 1 756 ? -10.609 -16.968 -14.770 1.00 91.50 756 VAL A N 1
ATOM 5638 C CA . VAL A 1 756 ? -11.317 -17.758 -13.749 1.00 91.50 756 VAL A CA 1
ATOM 5639 C C . VAL A 1 756 ? -12.008 -16.859 -12.720 1.00 91.50 756 VAL A C 1
ATOM 5641 O O . VAL A 1 756 ? -11.645 -15.691 -12.539 1.00 91.50 756 VAL A O 1
ATOM 5644 N N . VAL A 1 757 ? -12.986 -17.421 -12.011 1.00 91.06 757 VAL A N 1
ATOM 5645 C CA . VAL A 1 757 ? -13.536 -16.847 -10.774 1.00 91.06 757 VAL A CA 1
ATOM 5646 C C . VAL A 1 757 ? -12.917 -17.566 -9.584 1.00 91.06 757 VAL A C 1
ATOM 5648 O O . VAL A 1 757 ? -12.946 -18.792 -9.522 1.00 91.06 757 VAL A O 1
ATOM 5651 N N . MET A 1 758 ? -12.370 -16.818 -8.630 1.00 90.00 758 MET A N 1
ATOM 5652 C CA . MET A 1 758 ? -11.879 -17.398 -7.381 1.00 90.00 758 MET A CA 1
ATOM 5653 C C . MET A 1 758 ? -13.061 -17.929 -6.548 1.00 90.00 758 MET A C 1
ATOM 5655 O O . MET A 1 758 ? -13.992 -17.159 -6.283 1.00 90.00 758 MET A O 1
ATOM 5659 N N . PRO A 1 759 ? -13.063 -19.199 -6.106 1.00 88.25 759 PRO A N 1
ATOM 5660 C CA . PRO A 1 759 ? -14.153 -19.743 -5.308 1.00 88.25 759 PRO A CA 1
ATOM 5661 C C . PRO A 1 759 ? -14.218 -19.071 -3.937 1.00 88.25 759 PRO A C 1
ATOM 5663 O O . PRO A 1 759 ? -13.224 -18.579 -3.403 1.00 88.25 759 PRO A O 1
ATOM 5666 N N . ASN A 1 760 ? -15.399 -19.090 -3.328 1.00 87.00 760 ASN A N 1
ATOM 5667 C CA . ASN A 1 760 ? -15.550 -18.749 -1.919 1.00 87.00 760 ASN A CA 1
ATOM 5668 C C . ASN A 1 760 ? -15.252 -19.979 -1.041 1.00 87.00 760 ASN A C 1
ATOM 5670 O O . ASN A 1 760 ? -16.151 -20.525 -0.406 1.00 87.00 760 ASN A O 1
ATOM 5674 N N . ASP A 1 761 ? -13.997 -20.429 -1.049 1.00 83.88 761 ASP A N 1
ATOM 5675 C CA . ASP A 1 761 ? -13.561 -21.671 -0.402 1.00 83.88 761 ASP A CA 1
ATOM 5676 C C . ASP A 1 761 ? -12.803 -21.410 0.912 1.00 83.88 761 ASP A C 1
ATOM 5678 O O . ASP A 1 761 ? -12.002 -20.476 1.003 1.00 83.88 761 ASP A O 1
ATOM 5682 N N . GLN A 1 762 ? -13.030 -22.245 1.931 1.00 77.81 762 GLN A N 1
ATOM 5683 C CA . GLN A 1 762 ? -12.346 -22.153 3.228 1.00 77.81 762 GLN A CA 1
ATOM 5684 C C . GLN A 1 762 ? -10.828 -22.349 3.118 1.00 77.81 762 GLN A C 1
ATOM 5686 O O . GLN A 1 762 ? -10.085 -21.735 3.881 1.00 77.81 762 GLN A O 1
ATOM 5691 N N . ARG A 1 763 ? -10.345 -23.122 2.136 1.00 83.69 763 ARG A N 1
ATOM 5692 C CA . ARG A 1 763 ? -8.910 -23.366 1.893 1.00 83.69 763 ARG A CA 1
ATOM 5693 C C . ARG A 1 763 ? -8.133 -22.105 1.526 1.00 83.69 763 ARG A C 1
ATOM 5695 O O . ARG A 1 763 ? -6.911 -22.084 1.638 1.00 83.69 763 ARG A O 1
ATOM 5702 N N . LEU A 1 764 ? -8.824 -21.029 1.142 1.00 73.50 764 LEU A N 1
ATOM 5703 C CA . LEU A 1 764 ? -8.206 -19.716 0.967 1.00 73.50 764 LEU A CA 1
ATOM 5704 C C . LEU A 1 764 ? -7.731 -19.094 2.294 1.00 73.50 764 LEU A C 1
ATOM 5706 O O . LEU A 1 764 ? -6.928 -18.159 2.264 1.00 73.50 764 LEU A O 1
ATOM 5710 N N . GLY A 1 765 ? -8.206 -19.587 3.444 1.00 78.81 765 GLY A N 1
ATOM 5711 C CA . GLY A 1 765 ? -7.819 -19.126 4.779 1.00 78.81 765 GLY A CA 1
ATOM 5712 C C . GLY A 1 765 ? -7.890 -17.603 4.910 1.00 78.81 765 GLY A C 1
ATOM 5713 O O . GLY A 1 765 ? -8.855 -16.969 4.480 1.00 78.81 765 GLY A O 1
ATOM 5714 N N . LYS A 1 766 ? -6.808 -16.992 5.408 1.00 63.38 766 LYS A N 1
ATOM 5715 C CA . LYS A 1 766 ? -6.674 -15.530 5.565 1.00 63.38 766 LYS A CA 1
ATOM 5716 C C . LYS A 1 766 ? -6.816 -14.718 4.266 1.00 63.38 766 LYS A C 1
ATOM 5718 O O . LYS A 1 766 ? -7.026 -13.511 4.319 1.00 63.38 766 LYS A O 1
ATOM 5723 N N . TYR A 1 767 ? -6.695 -15.347 3.095 1.00 75.50 767 TYR A N 1
ATOM 5724 C CA . TYR A 1 767 ? -6.836 -14.679 1.796 1.00 75.50 767 TYR A CA 1
ATOM 5725 C C . TYR A 1 767 ? -8.281 -14.674 1.286 1.00 75.50 767 TYR A C 1
ATOM 5727 O O . TYR A 1 767 ? -8.601 -13.938 0.350 1.00 75.50 767 TYR A O 1
ATOM 5735 N N . ARG A 1 768 ? -9.174 -15.456 1.905 1.00 75.94 768 ARG A N 1
ATOM 5736 C CA . ARG A 1 768 ? -10.566 -15.623 1.476 1.00 75.94 768 ARG A CA 1
ATOM 5737 C C . ARG A 1 768 ? -11.300 -14.287 1.359 1.00 75.94 768 ARG A C 1
ATOM 5739 O O . ARG A 1 768 ? -11.842 -14.006 0.298 1.00 75.94 768 ARG A O 1
ATOM 5746 N N . ALA A 1 769 ? -11.227 -13.426 2.376 1.00 62.19 769 ALA A N 1
ATOM 5747 C CA . ALA A 1 769 ? -11.888 -12.113 2.374 1.00 62.19 769 ALA A CA 1
ATOM 5748 C C . ALA A 1 769 ? -11.422 -11.195 1.227 1.00 62.19 769 ALA A C 1
ATOM 5750 O O . ALA A 1 769 ? -12.178 -10.363 0.729 1.00 62.19 769 ALA A O 1
ATOM 5751 N N . MET A 1 770 ? -10.172 -11.351 0.782 1.00 65.00 770 MET A N 1
ATOM 5752 C CA . MET A 1 770 ? -9.599 -10.519 -0.270 1.00 65.00 770 MET A CA 1
ATOM 5753 C C . MET A 1 770 ? -9.851 -11.072 -1.671 1.00 65.00 770 MET A C 1
ATOM 5755 O O . MET A 1 770 ? -9.918 -10.284 -2.608 1.00 65.00 770 MET A O 1
ATOM 5759 N N . PHE A 1 771 ? -9.968 -12.388 -1.848 1.00 80.69 771 PHE A N 1
ATOM 5760 C CA . PHE A 1 771 ? -9.984 -12.992 -3.182 1.00 80.69 771 PHE A CA 1
ATOM 5761 C C . PHE A 1 771 ? -11.272 -13.740 -3.525 1.00 80.69 771 PHE A C 1
ATOM 5763 O O . PHE A 1 771 ? -11.563 -13.851 -4.713 1.00 80.69 771 PHE A O 1
ATOM 5770 N N . ALA A 1 772 ? -12.061 -14.202 -2.551 1.00 81.81 772 ALA A N 1
ATOM 5771 C CA . ALA A 1 772 ? -13.293 -14.948 -2.809 1.00 81.81 772 ALA A CA 1
ATOM 5772 C C . ALA A 1 772 ? -14.242 -14.181 -3.744 1.00 81.81 772 ALA A C 1
ATOM 5774 O O . ALA A 1 772 ? -14.489 -12.987 -3.572 1.00 81.81 772 ALA A O 1
ATOM 5775 N N . GLY A 1 773 ? -14.754 -14.868 -4.767 1.00 82.94 773 GLY A N 1
ATOM 5776 C CA . GLY A 1 773 ? -15.680 -14.311 -5.755 1.00 82.94 773 GLY A CA 1
ATOM 5777 C C . GLY A 1 773 ? -15.058 -13.343 -6.766 1.00 82.94 773 GLY A C 1
ATOM 5778 O O . GLY A 1 773 ? -15.759 -12.882 -7.667 1.00 82.94 773 GLY A O 1
ATOM 5779 N N . ARG A 1 774 ? -13.758 -13.023 -6.670 1.00 87.62 774 ARG A N 1
ATOM 5780 C CA . ARG A 1 774 ? -13.114 -12.102 -7.616 1.00 87.62 774 ARG A CA 1
ATOM 5781 C C . ARG A 1 774 ? -12.871 -12.757 -8.969 1.00 87.62 774 ARG A C 1
ATOM 5783 O O . ARG A 1 774 ? -12.457 -13.911 -9.065 1.00 87.62 774 ARG A O 1
ATOM 5790 N N . VAL A 1 775 ? -13.053 -11.957 -10.016 1.00 91.00 775 VAL A N 1
ATOM 5791 C CA . VAL A 1 775 ? -12.684 -12.303 -11.390 1.00 91.00 775 VAL A CA 1
ATOM 5792 C C . VAL A 1 775 ? -11.214 -11.976 -11.621 1.00 91.00 775 VAL A C 1
ATOM 5794 O O . VAL A 1 775 ? -10.758 -10.859 -11.349 1.00 91.00 775 VAL A O 1
ATOM 5797 N N . GLY A 1 776 ? -10.471 -12.939 -12.147 1.00 91.44 776 GLY A N 1
ATOM 5798 C CA . GLY A 1 776 ? -9.046 -12.786 -12.386 1.00 91.44 776 GLY A CA 1
ATOM 5799 C C . GLY A 1 776 ? -8.517 -13.714 -13.463 1.00 91.44 776 GLY A C 1
ATOM 5800 O O . GLY A 1 776 ? -9.262 -14.404 -14.159 1.00 91.44 776 GLY A O 1
ATOM 5801 N N . ILE A 1 777 ? -7.200 -13.702 -13.587 1.00 91.38 777 ILE A N 1
ATOM 5802 C CA . ILE A 1 777 ? -6.435 -14.600 -14.435 1.00 91.38 777 ILE A CA 1
ATOM 5803 C C . ILE A 1 777 ? -5.596 -15.496 -13.534 1.00 91.38 777 ILE A C 1
ATOM 5805 O O . ILE A 1 777 ? -4.881 -14.987 -12.673 1.00 91.38 777 ILE A O 1
ATOM 5809 N N . LEU A 1 778 ? -5.657 -16.806 -13.758 1.00 91.88 778 LEU A N 1
ATOM 5810 C CA . LEU A 1 778 ? -4.730 -17.774 -13.186 1.00 91.88 778 LEU A CA 1
ATOM 5811 C C . LEU A 1 778 ? -3.668 -18.139 -14.228 1.00 91.88 778 LEU A C 1
ATOM 5813 O O . LEU A 1 778 ? -4.003 -18.462 -15.367 1.00 91.88 778 LEU A O 1
ATOM 5817 N N . ALA A 1 779 ? -2.402 -18.119 -13.836 1.00 89.62 779 ALA A N 1
ATOM 5818 C CA . ALA A 1 779 ? -1.293 -18.633 -14.631 1.00 89.62 779 ALA A CA 1
ATOM 5819 C C . ALA A 1 779 ? -0.308 -19.381 -13.728 1.00 89.62 779 ALA A C 1
ATOM 5821 O O . ALA A 1 779 ? -0.285 -19.178 -12.517 1.00 89.62 779 ALA A O 1
ATOM 5822 N N . LEU A 1 780 ? 0.524 -20.235 -14.315 1.00 86.94 780 LEU A N 1
ATOM 5823 C CA . LEU A 1 780 ? 1.684 -20.785 -13.620 1.00 86.94 780 LEU A CA 1
ATOM 5824 C C . LEU A 1 780 ? 2.675 -19.644 -13.329 1.00 86.94 780 LEU A C 1
ATOM 5826 O O . LEU A 1 780 ? 2.909 -18.791 -14.184 1.00 86.94 780 LEU A O 1
ATOM 5830 N N . ASN A 1 781 ? 3.243 -19.604 -12.129 1.00 85.38 781 ASN A N 1
ATOM 5831 C CA . ASN A 1 781 ? 4.289 -18.650 -11.784 1.00 85.38 781 ASN A CA 1
ATOM 5832 C C . ASN A 1 781 ? 5.648 -19.256 -12.158 1.00 85.38 781 ASN A C 1
ATOM 5834 O O . ASN A 1 781 ? 6.024 -20.299 -11.628 1.00 85.38 781 ASN A O 1
ATOM 5838 N N . ALA A 1 782 ? 6.371 -18.638 -13.094 1.00 77.81 782 ALA A N 1
ATOM 5839 C CA . ALA A 1 782 ? 7.561 -19.240 -13.688 1.00 77.81 782 ALA A CA 1
ATOM 5840 C C . ALA A 1 782 ? 8.803 -19.237 -12.774 1.00 77.81 782 ALA A C 1
ATOM 5842 O O . ALA A 1 782 ? 9.906 -19.322 -13.290 1.00 77.81 782 ALA A O 1
ATOM 5843 N N . ASN A 1 783 ? 8.677 -19.114 -11.450 1.00 70.44 783 ASN A N 1
ATOM 5844 C CA . ASN A 1 783 ? 9.821 -19.167 -10.534 1.00 70.44 783 ASN A CA 1
ATOM 5845 C C . ASN A 1 783 ? 10.327 -20.604 -10.301 1.00 70.44 783 ASN A C 1
ATOM 5847 O O . ASN A 1 783 ? 9.696 -21.594 -10.681 1.00 70.44 783 ASN A O 1
ATOM 5851 N N . GLU A 1 784 ? 11.506 -20.698 -9.684 1.00 63.69 784 GLU A N 1
ATOM 5852 C CA . GLU A 1 784 ? 12.065 -21.951 -9.172 1.00 63.69 784 GLU A CA 1
ATOM 5853 C C . GLU A 1 784 ? 11.158 -22.576 -8.110 1.00 63.69 784 GLU A C 1
ATOM 5855 O O . GLU A 1 784 ? 10.411 -21.888 -7.411 1.00 63.69 784 GLU A O 1
ATOM 5860 N N . ARG A 1 785 ? 11.240 -23.901 -7.995 1.00 62.62 785 ARG A N 1
ATOM 5861 C CA . ARG A 1 785 ? 10.601 -24.653 -6.913 1.00 62.62 785 ARG A CA 1
ATOM 5862 C C . ARG A 1 785 ? 11.463 -24.542 -5.649 1.00 62.62 785 ARG A C 1
ATOM 5864 O O . ARG A 1 785 ? 12.653 -24.249 -5.741 1.00 62.62 785 ARG A O 1
ATOM 5871 N N . GLU A 1 786 ? 10.886 -24.820 -4.481 1.00 52.84 786 GLU A N 1
ATOM 5872 C CA . GLU A 1 786 ? 11.674 -24.979 -3.249 1.00 52.84 786 GLU A CA 1
ATOM 5873 C C . GLU A 1 786 ? 12.758 -26.070 -3.416 1.00 52.84 786 GLU A C 1
ATOM 5875 O O . GLU A 1 786 ? 12.575 -27.028 -4.178 1.00 52.84 786 GLU A O 1
ATOM 5880 N N . ASP A 1 787 ? 13.882 -25.902 -2.708 1.00 52.75 787 ASP A N 1
ATOM 5881 C CA . ASP A 1 787 ? 15.064 -26.781 -2.741 1.00 52.75 787 ASP A CA 1
ATOM 5882 C C . ASP A 1 787 ? 15.742 -26.900 -4.131 1.00 52.75 787 ASP A C 1
ATOM 5884 O O . ASP A 1 787 ? 16.086 -27.999 -4.569 1.00 52.75 787 ASP A O 1
ATOM 5888 N N . ASP A 1 788 ? 15.898 -25.779 -4.854 1.00 48.94 788 ASP A N 1
ATOM 5889 C CA . ASP A 1 788 ? 16.618 -25.663 -6.144 1.00 48.94 788 ASP A CA 1
ATOM 5890 C C . ASP A 1 788 ? 16.107 -26.583 -7.281 1.00 48.94 788 ASP A C 1
ATOM 5892 O O . ASP A 1 788 ? 16.782 -26.781 -8.294 1.00 48.94 788 ASP A O 1
ATOM 5896 N N . ARG A 1 789 ? 14.882 -27.128 -7.170 1.00 56.69 789 ARG A N 1
ATOM 5897 C CA . ARG A 1 789 ? 14.289 -28.048 -8.165 1.00 56.69 789 ARG A CA 1
ATOM 5898 C C . ARG A 1 789 ? 13.964 -27.372 -9.508 1.00 56.69 789 ARG A C 1
ATOM 5900 O O . ARG A 1 789 ? 13.525 -26.219 -9.507 1.00 56.69 789 ARG A O 1
ATOM 5907 N N . PRO A 1 790 ? 14.077 -28.077 -10.665 1.00 54.09 790 PRO A N 1
ATOM 5908 C CA . PRO A 1 790 ? 13.794 -27.472 -11.965 1.00 54.09 790 PRO A CA 1
ATOM 5909 C C . PRO A 1 790 ? 12.339 -26.992 -12.018 1.00 54.09 790 PRO A C 1
ATOM 5911 O O . PRO A 1 790 ? 11.419 -27.754 -11.702 1.00 54.09 790 PRO A O 1
ATOM 5914 N N . GLY A 1 791 ? 12.153 -25.718 -12.367 1.00 63.66 791 GLY A N 1
ATOM 5915 C CA . GLY A 1 791 ? 10.863 -25.024 -12.356 1.00 63.66 791 GLY A CA 1
ATOM 5916 C C . GLY A 1 791 ? 10.110 -25.121 -13.685 1.00 63.66 791 GLY A C 1
ATOM 5917 O O . GLY A 1 791 ? 10.042 -26.176 -14.319 1.00 63.66 791 GLY A O 1
ATOM 5918 N N . PHE A 1 792 ? 9.531 -24.000 -14.122 1.00 78.81 792 PHE A N 1
ATOM 5919 C CA . PHE A 1 792 ? 8.860 -23.879 -15.421 1.00 78.81 792 PHE A CA 1
ATOM 5920 C C . PHE A 1 792 ? 9.775 -24.297 -16.584 1.00 78.81 792 PHE A C 1
ATOM 5922 O O . PHE A 1 792 ? 10.982 -24.094 -16.535 1.00 78.81 792 PHE A O 1
ATOM 5929 N N . GLY A 1 793 ? 9.214 -24.888 -17.645 1.00 75.81 793 GLY A N 1
ATOM 5930 C CA . GLY A 1 793 ? 9.938 -25.156 -18.898 1.00 75.81 793 GLY A CA 1
ATOM 5931 C C . GLY A 1 793 ? 11.152 -26.095 -18.805 1.00 75.81 793 GLY A C 1
ATOM 5932 O O . GLY A 1 793 ? 11.920 -26.158 -19.763 1.00 75.81 793 GLY A O 1
ATOM 5933 N N . GLY A 1 794 ? 11.346 -26.807 -17.686 1.00 74.88 794 GLY A N 1
ATOM 5934 C CA . GLY A 1 794 ? 12.520 -27.662 -17.461 1.00 74.88 794 GLY A CA 1
ATOM 5935 C C . GLY A 1 794 ? 13.812 -26.886 -17.175 1.00 74.88 794 GLY A C 1
ATOM 5936 O O . GLY A 1 794 ? 14.900 -27.450 -17.276 1.00 74.88 794 GLY A O 1
ATOM 5937 N N . TYR A 1 795 ? 13.711 -25.596 -16.841 1.00 81.19 795 TYR A N 1
ATOM 5938 C CA . TYR A 1 795 ? 14.864 -24.758 -16.526 1.00 81.19 795 TYR A CA 1
ATOM 5939 C C . TYR A 1 795 ? 15.489 -25.144 -15.182 1.00 81.19 795 TYR A C 1
ATOM 5941 O O . TYR A 1 795 ? 14.791 -25.356 -14.193 1.00 81.19 795 TYR A O 1
ATOM 5949 N N . SER A 1 796 ? 16.822 -25.190 -15.151 1.00 77.38 796 SER A N 1
ATOM 5950 C CA . SER A 1 796 ? 17.623 -25.518 -13.958 1.00 77.38 796 SER A CA 1
ATOM 5951 C C . SER A 1 796 ? 17.751 -24.366 -12.958 1.00 77.38 796 SER A C 1
ATOM 5953 O O . SER A 1 796 ? 18.250 -24.566 -11.858 1.00 77.38 796 SER A O 1
ATOM 5955 N N . LYS A 1 797 ? 17.421 -23.146 -13.386 1.00 83.38 797 LYS A N 1
ATOM 5956 C CA . LYS A 1 797 ? 17.445 -21.912 -12.593 1.00 83.38 797 LYS A CA 1
ATOM 5957 C C . LYS A 1 797 ? 16.553 -20.891 -13.292 1.00 83.38 797 LYS A C 1
ATOM 5959 O O . LYS A 1 797 ? 16.563 -20.863 -14.520 1.00 83.38 797 LYS A O 1
ATOM 5964 N N . ILE A 1 798 ? 15.798 -20.062 -12.584 1.00 86.62 798 ILE A N 1
ATOM 5965 C CA . ILE A 1 798 ? 14.987 -18.996 -13.173 1.00 86.62 798 ILE A CA 1
ATOM 5966 C C . ILE A 1 798 ? 15.198 -17.698 -12.398 1.00 86.62 798 ILE A C 1
ATOM 5968 O O . ILE A 1 798 ? 14.932 -17.612 -11.204 1.00 86.62 798 ILE A O 1
ATOM 5972 N N . ILE A 1 799 ? 15.661 -16.660 -13.095 1.00 87.56 799 ILE A N 1
ATOM 5973 C CA . ILE A 1 799 ? 15.954 -15.344 -12.510 1.00 87.56 799 ILE A CA 1
ATOM 5974 C C . ILE A 1 799 ? 14.989 -14.272 -13.025 1.00 87.56 799 ILE A C 1
ATOM 5976 O O . ILE A 1 799 ? 14.375 -14.412 -14.085 1.00 87.56 799 ILE A O 1
ATOM 5980 N N . GLY A 1 800 ? 14.869 -13.165 -12.290 1.00 87.19 800 GLY A N 1
ATOM 5981 C CA . GLY A 1 800 ? 14.188 -11.963 -12.779 1.00 87.19 800 GLY A CA 1
ATOM 5982 C C . GLY A 1 800 ? 14.999 -11.227 -13.849 1.00 87.19 800 GLY A C 1
ATOM 5983 O O . GLY A 1 800 ? 16.228 -11.256 -13.834 1.00 87.19 800 GLY A O 1
ATOM 5984 N N . GLY A 1 801 ? 14.320 -10.523 -14.758 1.00 85.88 801 GLY A N 1
ATOM 5985 C CA . GLY A 1 801 ? 14.966 -9.797 -15.856 1.00 85.88 801 GLY A CA 1
ATOM 5986 C C . GLY A 1 801 ? 15.916 -8.681 -15.433 1.00 85.88 801 GLY A C 1
ATOM 5987 O O . GLY A 1 801 ? 16.824 -8.347 -16.188 1.00 85.88 801 GLY A O 1
ATOM 5988 N N . GLU A 1 802 ? 15.773 -8.144 -14.221 1.00 86.50 802 GLU A N 1
ATOM 5989 C CA . GLU A 1 802 ? 16.717 -7.164 -13.670 1.00 86.50 802 GLU A CA 1
ATOM 5990 C C . GLU A 1 802 ? 18.091 -7.774 -13.355 1.00 86.50 802 GLU A C 1
ATOM 5992 O O . GLU A 1 802 ? 19.087 -7.060 -13.386 1.00 86.50 802 GLU A O 1
ATOM 5997 N N . SER A 1 803 ? 18.159 -9.088 -13.116 1.00 88.75 803 SER A N 1
ATOM 5998 C CA . SER A 1 803 ? 19.395 -9.804 -12.777 1.00 88.75 803 SER A CA 1
ATOM 5999 C C . SER A 1 803 ? 20.154 -10.335 -13.996 1.00 88.75 803 SER A C 1
ATOM 6001 O O . SER A 1 803 ? 21.279 -10.808 -13.844 1.00 88.75 803 SER A O 1
ATOM 6003 N N . LEU A 1 804 ? 19.570 -10.287 -15.202 1.00 91.81 804 LEU A N 1
ATOM 6004 C CA . LEU A 1 804 ? 20.197 -10.851 -16.404 1.00 91.81 804 LEU A CA 1
ATOM 6005 C C . LEU A 1 804 ? 21.544 -10.189 -16.709 1.00 91.81 804 LEU A C 1
ATOM 6007 O O . LEU A 1 804 ? 22.508 -10.884 -17.012 1.00 91.81 804 LEU A O 1
ATOM 6011 N N . ALA A 1 805 ? 21.615 -8.858 -16.617 1.00 88.88 805 ALA A N 1
ATOM 6012 C CA . ALA A 1 805 ? 22.835 -8.116 -16.926 1.00 88.88 805 ALA A CA 1
ATOM 6013 C C . ALA A 1 805 ? 24.005 -8.531 -16.020 1.00 88.88 805 ALA A C 1
ATOM 6015 O O . ALA A 1 805 ? 25.119 -8.691 -16.510 1.00 88.88 805 ALA A O 1
ATOM 6016 N N . ASP A 1 806 ? 23.742 -8.752 -14.728 1.00 88.25 806 ASP A N 1
ATOM 6017 C CA . ASP A 1 806 ? 24.752 -9.237 -13.786 1.00 88.25 806 ASP A CA 1
ATOM 6018 C C . ASP A 1 806 ? 25.164 -10.676 -14.113 1.00 88.25 806 ASP A C 1
ATOM 6020 O O . ASP A 1 806 ? 26.349 -10.979 -14.125 1.00 88.25 806 ASP A O 1
ATOM 6024 N N . LYS A 1 807 ? 24.220 -11.559 -14.475 1.00 89.94 807 LYS A N 1
ATOM 6025 C CA . LYS A 1 807 ? 24.560 -12.940 -14.864 1.00 89.94 807 LYS A CA 1
ATOM 6026 C C . LYS A 1 807 ? 25.391 -13.025 -16.136 1.00 89.94 807 LYS A C 1
ATOM 6028 O O . LYS A 1 807 ? 26.331 -13.808 -16.167 1.00 89.94 807 LYS A O 1
ATOM 6033 N N . LEU A 1 808 ? 25.076 -12.214 -17.144 1.00 88.69 808 LEU A N 1
ATOM 6034 C CA . LEU A 1 808 ? 25.880 -12.131 -18.364 1.00 88.69 808 LEU A CA 1
ATOM 6035 C C . LEU A 1 808 ? 27.263 -11.531 -18.103 1.00 88.69 808 LEU A C 1
ATOM 6037 O O . LEU A 1 808 ? 28.198 -11.866 -18.810 1.00 88.69 808 LEU A O 1
ATOM 6041 N N . ARG A 1 809 ? 27.408 -10.659 -17.099 1.00 87.81 809 ARG A N 1
ATOM 6042 C CA . ARG A 1 809 ? 28.709 -10.106 -16.701 1.00 87.81 809 ARG A CA 1
ATOM 6043 C C . ARG A 1 809 ? 29.548 -11.125 -15.927 1.00 87.81 809 ARG A C 1
ATOM 6045 O O . ARG A 1 809 ? 30.745 -11.236 -16.177 1.00 87.81 809 ARG A O 1
ATOM 6052 N N . ASP A 1 810 ? 28.940 -11.806 -14.961 1.00 87.38 810 ASP A N 1
ATOM 6053 C CA . ASP A 1 810 ? 29.648 -12.627 -13.974 1.00 87.38 810 ASP A CA 1
ATOM 6054 C C . ASP A 1 810 ? 30.033 -14.018 -14.515 1.00 87.38 810 ASP A C 1
ATOM 6056 O O . ASP A 1 810 ? 30.985 -14.619 -14.023 1.00 87.38 810 ASP A O 1
ATOM 6060 N N . ASP A 1 811 ? 29.312 -14.531 -15.518 1.00 84.44 811 ASP A N 1
ATOM 6061 C CA . ASP A 1 811 ? 29.590 -15.815 -16.171 1.00 84.44 811 ASP A CA 1
ATOM 6062 C C . ASP A 1 811 ? 29.919 -15.600 -17.662 1.00 84.44 811 ASP A C 1
ATOM 6064 O O . ASP A 1 811 ? 29.005 -15.434 -18.470 1.00 84.44 811 ASP A O 1
ATOM 6068 N N . PRO A 1 812 ? 31.204 -15.653 -18.066 1.00 76.69 812 PRO A N 1
ATOM 6069 C CA . PRO A 1 812 ? 31.621 -15.510 -19.466 1.00 76.69 812 PRO A CA 1
ATOM 6070 C C . PRO A 1 812 ? 31.076 -16.589 -20.417 1.00 76.69 812 PRO A C 1
ATOM 6072 O O . PRO A 1 812 ? 31.160 -16.445 -21.638 1.00 76.69 812 PRO A O 1
ATOM 6075 N N . SER A 1 813 ? 30.566 -17.702 -19.876 1.00 79.69 813 SER A N 1
ATOM 6076 C CA . SER A 1 813 ? 29.902 -18.757 -20.646 1.00 79.69 813 SER A CA 1
ATOM 6077 C C . SER A 1 813 ? 28.394 -18.532 -20.785 1.00 79.69 813 SER A C 1
ATOM 6079 O O . SER A 1 813 ? 27.738 -19.267 -21.522 1.00 79.69 813 SER A O 1
ATOM 6081 N N . ALA A 1 814 ? 27.832 -17.529 -20.103 1.00 87.12 814 ALA A N 1
ATOM 6082 C CA . ALA A 1 814 ? 26.415 -17.226 -20.166 1.00 87.12 814 ALA A CA 1
ATOM 6083 C C . ALA A 1 814 ? 26.040 -16.567 -21.498 1.00 87.12 814 ALA A C 1
ATOM 6085 O O . ALA A 1 814 ? 26.617 -15.571 -21.929 1.00 87.12 814 ALA A O 1
ATOM 6086 N N . THR A 1 815 ? 25.015 -17.111 -22.141 1.00 88.38 815 THR A N 1
ATOM 6087 C CA . THR A 1 815 ? 24.489 -16.638 -23.422 1.00 88.38 815 THR A CA 1
ATOM 6088 C C . THR A 1 815 ? 22.975 -16.480 -23.359 1.00 88.38 815 THR A C 1
ATOM 6090 O O . THR A 1 815 ? 22.317 -16.989 -22.454 1.00 88.38 815 THR A O 1
ATOM 6093 N N . VAL A 1 816 ? 22.414 -15.750 -24.319 1.00 92.38 816 VAL A N 1
ATOM 6094 C CA . VAL A 1 816 ? 20.969 -15.618 -24.554 1.00 92.38 816 VAL A CA 1
ATOM 6095 C C . VAL A 1 816 ? 20.698 -15.893 -26.030 1.00 92.38 816 VAL A C 1
ATOM 6097 O O . VAL A 1 816 ? 21.571 -15.630 -26.857 1.00 92.38 816 VAL A O 1
ATOM 6100 N N . ASP A 1 817 ? 19.495 -16.357 -26.379 1.00 91.69 817 ASP A N 1
ATOM 6101 C CA . ASP A 1 817 ? 19.032 -16.385 -27.774 1.00 91.69 817 ASP A CA 1
ATOM 6102 C C . ASP A 1 817 ? 18.327 -15.057 -28.120 1.00 91.69 817 ASP A C 1
ATOM 6104 O O . ASP A 1 817 ? 17.142 -14.863 -27.803 1.00 91.69 817 ASP A O 1
ATOM 6108 N N . PRO A 1 818 ? 19.017 -14.118 -28.795 1.00 94.06 818 PRO A N 1
ATOM 6109 C CA . PRO A 1 818 ? 18.426 -12.835 -29.132 1.00 94.06 818 PRO A CA 1
ATOM 6110 C C . PRO A 1 818 ? 17.321 -12.939 -30.188 1.00 94.06 818 PRO A C 1
ATOM 6112 O O . PRO A 1 818 ? 16.428 -12.093 -30.203 1.00 94.06 818 PRO A O 1
ATOM 6115 N N . SER A 1 819 ? 17.333 -13.961 -31.051 1.00 94.50 819 SER A N 1
ATOM 6116 C CA . SER A 1 819 ? 16.314 -14.138 -32.096 1.00 94.50 819 SER A CA 1
ATOM 6117 C C . SER A 1 819 ? 14.990 -14.587 -31.486 1.00 94.50 819 SER A C 1
ATOM 6119 O O . SER A 1 819 ? 13.921 -14.094 -31.855 1.00 94.50 819 SER A O 1
ATOM 6121 N N . ARG A 1 820 ? 15.049 -15.475 -30.488 1.00 92.75 820 ARG A N 1
ATOM 6122 C CA . ARG A 1 820 ? 13.868 -15.879 -29.718 1.00 92.75 820 ARG A CA 1
ATOM 6123 C C . ARG A 1 820 ? 13.300 -14.726 -28.895 1.00 92.75 820 ARG A C 1
ATOM 6125 O O . ARG A 1 820 ? 12.081 -14.537 -28.880 1.00 92.75 820 ARG A O 1
ATOM 6132 N N . TYR A 1 821 ? 14.164 -13.929 -28.262 1.00 96.44 821 TYR A N 1
ATOM 6133 C CA . TYR A 1 821 ? 13.741 -12.716 -27.561 1.00 96.44 821 TYR A CA 1
ATOM 6134 C C . TYR A 1 821 ? 13.053 -11.728 -28.514 1.00 96.44 821 TYR A C 1
ATOM 6136 O O . TYR A 1 821 ? 11.930 -11.296 -28.249 1.00 96.44 821 TYR A O 1
ATOM 6144 N N . LEU A 1 822 ? 13.670 -11.448 -29.666 1.00 97.81 822 LEU A N 1
ATOM 6145 C CA . LEU A 1 822 ? 13.110 -10.602 -30.718 1.00 97.81 822 LEU A CA 1
ATOM 6146 C C . LEU A 1 822 ? 11.730 -11.091 -31.175 1.00 97.81 822 LEU A C 1
ATOM 6148 O O . LEU A 1 822 ? 10.806 -10.287 -31.281 1.00 97.81 822 LEU A O 1
ATOM 6152 N N . ARG A 1 823 ? 11.550 -12.399 -31.401 1.00 97.25 823 ARG A N 1
ATOM 6153 C CA . ARG A 1 823 ? 10.240 -12.961 -31.765 1.00 97.25 823 ARG A CA 1
ATOM 6154 C C . ARG A 1 823 ? 9.174 -12.637 -30.715 1.00 97.25 823 ARG A C 1
ATOM 6156 O O . ARG A 1 823 ? 8.072 -12.232 -31.072 1.00 97.25 823 ARG A O 1
ATOM 6163 N N . SER A 1 824 ? 9.507 -12.760 -29.431 1.00 96.62 824 SER A N 1
ATOM 6164 C CA . SER A 1 824 ? 8.604 -12.381 -28.336 1.00 96.62 824 SER A CA 1
ATOM 6165 C C . SER A 1 824 ? 8.276 -10.887 -28.350 1.00 96.62 824 SER A C 1
ATOM 6167 O O . SER A 1 824 ? 7.107 -10.506 -28.280 1.00 96.62 824 SER A O 1
ATOM 6169 N N . ARG A 1 825 ? 9.281 -10.029 -28.566 1.00 97.38 825 ARG A N 1
ATOM 6170 C CA . ARG A 1 825 ? 9.079 -8.579 -28.702 1.00 97.38 825 ARG A CA 1
ATOM 6171 C C . ARG A 1 825 ? 8.187 -8.216 -29.885 1.00 97.38 825 ARG A C 1
ATOM 6173 O O . ARG A 1 825 ? 7.330 -7.350 -29.746 1.00 97.38 825 ARG A O 1
ATOM 6180 N N . LEU A 1 826 ? 8.330 -8.887 -31.025 1.00 98.19 826 LEU A N 1
ATOM 6181 C CA . LEU A 1 826 ? 7.476 -8.663 -32.193 1.00 98.19 826 LEU A CA 1
ATOM 6182 C C . LEU A 1 826 ? 6.007 -9.023 -31.913 1.00 98.19 826 LEU A C 1
ATOM 6184 O O . LEU A 1 826 ? 5.120 -8.318 -32.395 1.00 98.19 826 LEU A O 1
ATOM 6188 N N . VAL A 1 827 ? 5.734 -10.050 -31.096 1.00 98.25 827 VAL A N 1
ATOM 6189 C CA . VAL A 1 827 ? 4.369 -10.347 -30.619 1.00 98.25 827 VAL A CA 1
ATOM 6190 C C . VAL A 1 827 ? 3.846 -9.223 -29.719 1.00 98.25 827 VAL A C 1
ATOM 6192 O O . VAL A 1 827 ? 2.721 -8.768 -29.917 1.00 98.25 827 VAL A O 1
ATOM 6195 N N . ASP A 1 828 ? 4.656 -8.713 -28.789 1.00 97.31 828 ASP A N 1
ATOM 6196 C CA . ASP A 1 828 ? 4.262 -7.586 -27.929 1.00 97.31 828 ASP A CA 1
ATOM 6197 C C . ASP A 1 828 ? 3.947 -6.315 -28.760 1.00 97.31 828 ASP A C 1
ATOM 6199 O O . ASP A 1 828 ? 2.942 -5.638 -28.525 1.00 97.31 828 ASP A O 1
ATOM 6203 N N . LEU A 1 829 ? 4.758 -6.015 -29.789 1.00 97.00 829 LEU A N 1
ATOM 6204 C CA . LEU A 1 829 ? 4.510 -4.908 -30.725 1.00 97.00 829 LEU A CA 1
ATOM 6205 C C . LEU A 1 829 ? 3.206 -5.116 -31.509 1.00 97.00 829 LEU A C 1
ATOM 6207 O O . LEU A 1 829 ? 2.403 -4.184 -31.629 1.00 97.00 829 LEU A O 1
ATOM 6211 N N . LEU A 1 830 ? 2.972 -6.336 -32.007 1.00 97.69 830 LEU A N 1
ATOM 6212 C CA . LEU A 1 830 ? 1.769 -6.715 -32.751 1.00 97.69 830 LEU A CA 1
ATOM 6213 C C . LEU A 1 830 ? 0.500 -6.412 -31.939 1.00 97.69 830 LEU A C 1
ATOM 6215 O O . LEU A 1 830 ? -0.411 -5.744 -32.438 1.00 97.69 830 LEU A O 1
ATOM 6219 N N . VAL A 1 831 ? 0.466 -6.813 -30.665 1.00 97.56 831 VAL A N 1
ATOM 6220 C CA . VAL A 1 831 ? -0.685 -6.600 -29.762 1.00 97.56 831 VAL A CA 1
ATOM 6221 C C . VAL A 1 831 ? -0.740 -5.189 -29.160 1.00 97.56 831 VAL A C 1
ATOM 6223 O O . VAL A 1 831 ? -1.724 -4.825 -28.512 1.00 97.56 831 VAL A O 1
ATOM 6226 N N . GLY A 1 832 ? 0.271 -4.356 -29.433 1.00 95.62 832 GLY A N 1
ATOM 6227 C CA . GLY A 1 832 ? 0.339 -2.959 -29.007 1.00 95.62 832 GLY A CA 1
ATOM 6228 C C . GLY A 1 832 ? 0.677 -2.762 -27.532 1.00 95.62 832 GLY A C 1
ATOM 6229 O O . GLY A 1 832 ? 0.272 -1.745 -26.974 1.00 95.62 832 GLY A O 1
ATOM 6230 N N . ASP A 1 833 ? 1.384 -3.710 -26.918 1.00 94.69 833 ASP A N 1
ATOM 6231 C CA . ASP A 1 833 ? 1.806 -3.616 -25.522 1.00 94.69 833 ASP A CA 1
ATOM 6232 C C . ASP A 1 833 ? 3.051 -2.715 -25.408 1.00 94.69 833 ASP A C 1
ATOM 6234 O O . ASP A 1 833 ? 4.155 -3.079 -25.823 1.00 94.69 833 ASP A O 1
ATOM 6238 N N . TRP A 1 834 ? 2.849 -1.494 -24.906 1.00 90.50 834 TRP A N 1
ATOM 6239 C CA . TRP A 1 834 ? 3.876 -0.450 -24.787 1.00 90.50 834 TRP A CA 1
ATOM 6240 C C . TRP A 1 834 ? 4.590 -0.442 -23.427 1.00 90.50 834 TRP A C 1
ATOM 6242 O O . TRP A 1 834 ? 5.623 0.219 -23.271 1.00 90.50 834 TRP A O 1
ATOM 6252 N N . ASP A 1 835 ? 4.063 -1.160 -22.435 1.00 90.50 835 ASP A N 1
ATOM 6253 C CA . ASP A 1 835 ? 4.556 -1.158 -21.055 1.00 90.50 835 ASP A CA 1
ATOM 6254 C C . ASP A 1 835 ? 5.461 -2.365 -20.809 1.00 90.50 835 ASP A C 1
ATOM 6256 O O . ASP A 1 835 ? 5.204 -3.154 -19.914 1.00 90.50 835 ASP A O 1
ATOM 6260 N N . ARG A 1 836 ? 6.485 -2.545 -21.656 1.00 92.12 836 ARG A N 1
ATOM 6261 C CA . ARG A 1 836 ? 7.383 -3.711 -21.630 1.00 92.12 836 ARG A CA 1
ATOM 6262 C C . ARG A 1 836 ? 8.701 -3.366 -20.940 1.00 92.12 836 ARG A C 1
ATOM 6264 O O . ARG A 1 836 ? 9.537 -2.703 -21.545 1.00 92.12 836 ARG A O 1
ATOM 6271 N N . HIS A 1 837 ? 8.903 -3.807 -19.698 1.00 90.81 837 HIS A N 1
ATOM 6272 C CA . HIS A 1 837 ? 10.108 -3.525 -18.897 1.00 90.81 837 HIS A CA 1
ATOM 6273 C C . HIS A 1 837 ? 10.738 -4.791 -18.286 1.00 90.81 837 HIS A C 1
ATOM 6275 O O . HIS A 1 837 ? 10.104 -5.840 -18.223 1.00 90.81 837 HIS A O 1
ATOM 6281 N N . ALA A 1 838 ? 11.980 -4.705 -17.786 1.00 88.19 838 ALA A N 1
ATOM 6282 C CA . ALA A 1 838 ? 12.757 -5.866 -17.313 1.00 88.19 838 ALA A CA 1
ATOM 6283 C C . ALA A 1 838 ? 12.051 -6.715 -16.236 1.00 88.19 838 ALA A C 1
ATOM 6285 O O . ALA A 1 838 ? 12.149 -7.938 -16.262 1.00 88.19 838 ALA A O 1
ATOM 6286 N N . GLY A 1 839 ? 11.281 -6.087 -15.341 1.00 85.69 839 GLY A N 1
ATOM 6287 C CA . GLY A 1 839 ? 10.465 -6.788 -14.338 1.00 85.69 839 GLY A CA 1
ATOM 6288 C C . GLY A 1 839 ? 9.344 -7.700 -14.874 1.00 85.69 839 GLY A C 1
ATOM 6289 O O . GLY A 1 839 ? 8.780 -8.452 -14.090 1.00 85.69 839 GLY A O 1
ATOM 6290 N N . GLN A 1 840 ? 9.025 -7.663 -16.173 1.00 91.06 840 GLN A N 1
ATOM 6291 C CA . GLN A 1 840 ? 8.021 -8.532 -16.818 1.00 91.06 840 GLN A CA 1
ATOM 6292 C C . GLN A 1 840 ? 8.662 -9.663 -17.634 1.00 91.06 840 GLN A C 1
ATOM 6294 O O . GLN A 1 840 ? 8.044 -10.233 -18.536 1.00 91.06 840 GLN A O 1
ATOM 6299 N N . TRP A 1 841 ? 9.930 -9.951 -17.360 1.00 92.00 841 TRP A N 1
ATOM 6300 C CA . TRP A 1 841 ? 10.662 -11.052 -17.961 1.00 92.00 841 TRP A CA 1
ATOM 6301 C C . TRP A 1 841 ? 11.274 -11.903 -16.859 1.00 92.00 841 TRP A C 1
ATOM 6303 O O . TRP A 1 841 ? 11.868 -11.388 -15.907 1.00 92.00 841 TRP A O 1
ATOM 6313 N N . ARG A 1 842 ? 11.169 -13.215 -17.029 1.00 91.25 842 ARG A N 1
ATOM 6314 C CA . ARG A 1 842 ? 12.011 -14.199 -16.358 1.00 91.25 842 ARG A CA 1
ATOM 6315 C C . ARG A 1 842 ? 13.016 -14.750 -17.353 1.00 91.25 842 ARG A C 1
ATOM 6317 O O . ARG A 1 842 ? 12.810 -14.665 -18.564 1.00 91.25 842 ARG A O 1
ATOM 6324 N N . TRP A 1 843 ? 14.101 -15.302 -16.832 1.00 92.00 843 TRP A N 1
ATOM 6325 C CA . TRP A 1 843 ? 15.146 -15.918 -17.637 1.00 92.00 843 TRP A CA 1
ATOM 6326 C C . TRP A 1 843 ? 15.465 -17.291 -17.083 1.00 92.00 843 TRP A C 1
ATOM 6328 O O . TRP A 1 843 ? 15.889 -17.404 -15.934 1.00 92.00 843 TRP A O 1
ATOM 6338 N N . GLY A 1 844 ? 15.222 -18.321 -17.884 1.00 89.75 844 GLY A N 1
ATOM 6339 C CA . GLY A 1 844 ? 15.422 -19.712 -17.508 1.00 89.75 844 GLY A CA 1
ATOM 6340 C C . GLY A 1 844 ? 16.774 -20.240 -17.971 1.00 89.75 844 GLY A C 1
ATOM 6341 O O . GLY A 1 844 ? 17.091 -20.171 -19.153 1.00 89.75 844 GLY A O 1
ATOM 6342 N N . ARG A 1 845 ? 17.564 -20.798 -17.055 1.00 87.44 845 ARG A N 1
ATOM 6343 C CA . ARG A 1 845 ? 18.872 -21.395 -17.325 1.00 87.44 845 ARG A CA 1
ATOM 6344 C C . ARG A 1 845 ? 18.736 -22.804 -17.883 1.00 87.44 845 ARG A C 1
ATOM 6346 O O . ARG A 1 845 ? 18.190 -23.693 -17.218 1.00 87.44 845 ARG A O 1
ATOM 6353 N N . GLN A 1 846 ? 19.339 -23.039 -19.036 1.00 85.44 846 GLN A N 1
ATOM 6354 C CA . GLN A 1 846 ? 19.597 -24.361 -19.594 1.00 85.44 846 GLN A CA 1
ATOM 6355 C C . GLN A 1 846 ? 21.092 -24.547 -19.806 1.00 85.44 846 GLN A C 1
ATOM 6357 O O . GLN A 1 846 ? 21.806 -23.591 -20.092 1.00 85.44 846 GLN A O 1
ATOM 6362 N N . MET A 1 847 ? 21.557 -25.787 -19.685 1.00 80.69 847 MET A N 1
ATOM 6363 C CA . MET A 1 847 ? 22.918 -26.138 -20.066 1.00 80.69 847 MET A CA 1
ATOM 6364 C C . MET A 1 847 ? 22.873 -26.825 -21.425 1.00 80.69 847 MET A C 1
ATOM 6366 O O . MET A 1 847 ? 22.284 -27.899 -21.552 1.00 80.69 847 MET A O 1
ATOM 6370 N N . LYS A 1 848 ? 23.478 -26.212 -22.445 1.00 77.88 848 LYS A N 1
ATOM 6371 C CA . LYS A 1 848 ? 23.602 -26.808 -23.781 1.00 77.88 848 LYS A CA 1
ATOM 6372 C C . LYS A 1 848 ? 25.073 -26.898 -24.149 1.00 77.88 848 LYS A C 1
ATOM 6374 O O . LYS A 1 848 ? 25.755 -25.888 -24.243 1.00 77.88 848 LYS A O 1
ATOM 6379 N N . ASN A 1 849 ? 25.569 -28.120 -24.350 1.00 76.38 849 ASN A N 1
ATOM 6380 C CA . ASN A 1 849 ? 26.953 -28.385 -24.766 1.00 76.38 849 ASN A CA 1
ATOM 6381 C C . ASN A 1 849 ? 28.023 -27.714 -23.875 1.00 76.38 849 ASN A C 1
ATOM 6383 O O . ASN A 1 849 ? 29.043 -27.252 -24.377 1.00 76.38 849 ASN A O 1
ATOM 6387 N N . GLY A 1 850 ? 27.787 -27.634 -22.559 1.00 72.44 850 GLY A N 1
ATOM 6388 C CA . GLY A 1 850 ? 28.711 -26.987 -21.617 1.00 72.44 850 GLY A CA 1
ATOM 6389 C C . GLY A 1 850 ? 28.634 -25.453 -21.575 1.00 72.44 850 GLY A C 1
ATOM 6390 O O . GLY A 1 850 ? 29.434 -24.843 -20.875 1.00 72.44 850 GLY A O 1
ATOM 6391 N N . VAL A 1 851 ? 27.676 -24.841 -22.280 1.00 76.81 851 VAL A N 1
ATOM 6392 C CA . VAL A 1 851 ? 27.398 -23.397 -22.270 1.00 76.81 851 VAL A CA 1
ATOM 6393 C C . VAL A 1 851 ? 26.119 -23.127 -21.481 1.00 76.81 851 VAL A C 1
ATOM 6395 O O . VAL A 1 851 ? 25.100 -23.799 -21.691 1.00 76.81 851 VAL A O 1
ATOM 6398 N N . THR A 1 852 ? 26.173 -22.135 -20.592 1.00 84.56 852 THR A N 1
ATOM 6399 C CA . THR A 1 852 ? 25.007 -21.643 -19.856 1.00 84.56 852 THR A CA 1
ATOM 6400 C C . THR A 1 852 ? 24.152 -20.788 -20.795 1.00 84.56 852 THR A C 1
ATOM 6402 O O . THR A 1 852 ? 24.584 -19.735 -21.252 1.00 84.56 852 THR A O 1
ATOM 6405 N N . GLU A 1 853 ? 22.923 -21.198 -21.090 1.00 89.19 853 GLU A N 1
ATOM 6406 C CA . GLU A 1 853 ? 21.981 -20.422 -21.904 1.00 89.19 853 GLU A CA 1
ATOM 6407 C C . GLU A 1 853 ? 20.811 -19.931 -21.050 1.00 89.19 853 GLU A C 1
ATOM 6409 O O . GLU A 1 853 ? 20.202 -20.699 -20.304 1.00 89.19 853 GLU A O 1
ATOM 6414 N N . TRP A 1 854 ? 20.489 -18.647 -21.168 1.00 91.69 854 TRP A N 1
ATOM 6415 C CA . TRP A 1 854 ? 19.359 -18.000 -20.518 1.00 91.69 854 TRP A CA 1
ATOM 6416 C C . TRP A 1 854 ? 18.248 -17.739 -21.536 1.00 91.69 854 TRP A C 1
ATOM 6418 O O . TRP A 1 854 ? 18.342 -16.862 -22.394 1.00 91.69 854 TRP A O 1
ATOM 6428 N N . ASP A 1 855 ? 17.160 -18.487 -21.409 1.00 90.94 855 ASP A N 1
ATOM 6429 C CA . ASP A 1 855 ? 15.970 -18.362 -22.240 1.00 90.94 855 ASP A CA 1
ATOM 6430 C C . ASP A 1 855 ? 15.005 -17.313 -21.688 1.00 90.94 855 ASP A C 1
ATOM 6432 O O . ASP A 1 855 ? 14.624 -17.356 -20.517 1.00 90.94 855 ASP A O 1
ATOM 6436 N N . ALA A 1 856 ? 14.532 -16.418 -22.551 1.00 92.75 856 ALA A N 1
ATOM 6437 C CA . ALA A 1 856 ? 13.541 -15.415 -22.186 1.00 92.75 856 ALA A CA 1
ATOM 6438 C C . ALA A 1 856 ? 12.145 -16.029 -21.978 1.00 92.75 856 ALA A C 1
ATOM 6440 O O . ALA A 1 856 ? 11.586 -16.654 -22.881 1.00 92.75 856 ALA A O 1
ATOM 6441 N N . ILE A 1 857 ? 11.548 -15.763 -20.818 1.00 92.56 857 ILE A N 1
ATOM 6442 C CA . ILE A 1 857 ? 10.196 -16.181 -20.436 1.00 92.56 857 ILE A CA 1
ATOM 6443 C C . ILE A 1 857 ? 9.381 -14.907 -20.166 1.00 92.56 857 ILE A C 1
ATOM 6445 O O . ILE A 1 857 ? 9.577 -14.249 -19.140 1.00 92.56 857 ILE A O 1
ATOM 6449 N N . PRO A 1 858 ? 8.500 -14.489 -21.084 1.00 93.00 858 PRO A N 1
ATOM 6450 C CA . PRO A 1 858 ? 7.800 -13.223 -20.935 1.00 93.00 858 PRO A CA 1
ATOM 6451 C C . PRO A 1 858 ? 6.534 -13.345 -20.074 1.00 93.00 858 PRO A C 1
ATOM 6453 O O . PRO A 1 858 ? 5.701 -14.223 -20.300 1.00 93.00 858 PRO A O 1
ATOM 6456 N N . GLU A 1 859 ? 6.318 -12.385 -19.179 1.00 88.00 859 GLU A N 1
ATOM 6457 C CA . GLU A 1 859 ? 5.181 -12.319 -18.251 1.00 88.00 859 GLU A CA 1
ATOM 6458 C C . GLU A 1 859 ? 4.357 -11.025 -18.450 1.00 88.00 859 GLU A C 1
ATOM 6460 O O . GLU A 1 859 ? 4.721 -10.161 -19.250 1.00 88.00 859 GLU A O 1
ATOM 6465 N N . ASP A 1 860 ? 3.228 -10.924 -17.736 1.00 85.50 860 ASP A N 1
ATOM 6466 C CA . ASP A 1 860 ? 2.421 -9.708 -17.508 1.00 85.50 860 ASP A CA 1
ATOM 6467 C C . ASP A 1 860 ? 2.051 -8.866 -18.750 1.00 85.50 860 ASP A C 1
ATOM 6469 O O . ASP A 1 860 ? 2.814 -8.006 -19.172 1.00 85.50 860 ASP A O 1
ATOM 6473 N N . ARG A 1 861 ? 0.861 -9.083 -19.330 1.00 91.25 861 ARG A N 1
ATOM 6474 C CA . ARG A 1 861 ? 0.412 -8.472 -20.608 1.00 91.25 861 ARG A CA 1
ATOM 6475 C C . ARG A 1 861 ? -0.870 -7.660 -20.486 1.00 91.25 861 ARG A C 1
ATOM 6477 O O . ARG A 1 861 ? -1.753 -7.706 -21.344 1.00 91.25 861 ARG A O 1
ATOM 6484 N N . ASP A 1 862 ? -0.991 -6.930 -19.388 1.00 85.06 862 ASP A N 1
ATOM 6485 C CA . ASP A 1 862 ? -2.218 -6.198 -19.075 1.00 85.06 862 ASP A CA 1
ATOM 6486 C C . ASP A 1 862 ? -2.475 -4.979 -19.981 1.00 85.06 862 ASP A C 1
ATOM 6488 O O . ASP A 1 862 ? -3.596 -4.467 -20.012 1.00 85.06 862 ASP A O 1
ATOM 6492 N N . TRP A 1 863 ? -1.463 -4.519 -20.725 1.00 90.94 863 TRP A N 1
ATOM 6493 C CA . TRP A 1 863 ? -1.576 -3.406 -21.675 1.00 90.94 863 TRP A CA 1
ATOM 6494 C C . TRP A 1 863 ? -1.670 -3.856 -23.146 1.00 90.94 863 TRP A C 1
ATOM 6496 O O . TRP A 1 863 ? -1.570 -3.034 -24.060 1.00 90.94 863 TRP A O 1
ATOM 6506 N N . ALA A 1 864 ? -1.946 -5.137 -23.405 1.00 95.12 864 ALA A N 1
ATOM 6507 C CA . ALA A 1 864 ? -2.321 -5.600 -24.740 1.00 95.12 864 ALA A CA 1
ATOM 6508 C C . ALA A 1 864 ? -3.720 -5.085 -25.142 1.00 95.12 864 ALA A C 1
ATOM 6510 O O . ALA A 1 864 ? -4.635 -5.005 -24.322 1.00 95.12 864 ALA A O 1
ATOM 6511 N N . PHE A 1 865 ? -3.904 -4.749 -26.425 1.00 96.62 865 PHE A N 1
ATOM 6512 C CA . PHE A 1 865 ? -5.195 -4.348 -27.020 1.00 96.62 865 PHE A CA 1
ATOM 6513 C C . PHE A 1 865 ? -5.880 -3.100 -26.424 1.00 96.62 865 PHE A C 1
ATOM 6515 O O . PHE A 1 865 ? -7.075 -2.866 -26.649 1.00 96.62 865 PHE A O 1
ATOM 6522 N N . VAL A 1 866 ? -5.123 -2.269 -25.705 1.00 93.25 866 VAL A N 1
ATOM 6523 C CA . VAL A 1 866 ? -5.611 -1.075 -24.994 1.00 93.25 866 VAL A CA 1
ATOM 6524 C C . VAL A 1 866 ? -6.300 -0.101 -25.945 1.00 93.25 866 VAL A C 1
ATOM 6526 O O . VAL A 1 866 ? -5.806 0.181 -27.039 1.00 93.25 866 VAL A O 1
ATOM 6529 N N . ARG A 1 867 ? -7.427 0.472 -25.515 1.00 92.94 867 ARG A N 1
ATOM 6530 C CA . ARG A 1 867 ? -8.154 1.497 -26.271 1.00 92.94 867 ARG A CA 1
ATOM 6531 C C . ARG A 1 867 ? -8.022 2.848 -25.586 1.00 92.94 867 ARG A C 1
ATOM 6533 O O . ARG A 1 867 ? -8.460 3.017 -24.457 1.00 92.94 867 ARG A O 1
ATOM 6540 N N . ILE A 1 868 ? -7.429 3.810 -26.292 1.00 88.69 868 ILE A N 1
ATOM 6541 C CA . ILE A 1 868 ? -7.187 5.166 -25.788 1.00 88.69 868 ILE A CA 1
ATOM 6542 C C . ILE A 1 868 ? -7.843 6.160 -26.745 1.00 88.69 868 ILE A C 1
ATOM 6544 O O . ILE A 1 868 ? -7.351 6.384 -27.854 1.00 88.69 868 ILE A O 1
ATOM 6548 N N . ASP A 1 869 ? -8.924 6.798 -26.322 1.00 86.94 869 ASP A N 1
ATOM 6549 C CA . ASP A 1 869 ? -9.662 7.806 -27.088 1.00 86.94 869 ASP A CA 1
ATOM 6550 C C . ASP A 1 869 ? -10.142 8.953 -26.172 1.00 86.94 869 ASP A C 1
ATOM 6552 O O . ASP A 1 869 ? -9.622 9.128 -25.069 1.00 86.94 869 ASP A O 1
ATOM 6556 N N . GLY A 1 870 ? -11.021 9.826 -26.672 1.00 82.19 870 GLY A N 1
ATOM 6557 C CA . GLY A 1 870 ? -11.437 11.046 -25.969 1.00 82.19 870 GLY A CA 1
ATOM 6558 C C . GLY A 1 870 ? -10.368 12.144 -25.911 1.00 82.19 870 GLY A C 1
ATOM 6559 O O . GLY A 1 870 ? -9.218 11.975 -26.335 1.00 82.19 870 GLY A O 1
ATOM 6560 N N . LEU A 1 871 ? -10.756 13.310 -25.392 1.00 72.75 871 LEU A N 1
ATOM 6561 C CA . LEU A 1 871 ? -9.871 14.471 -25.253 1.00 72.75 871 LEU A CA 1
ATOM 6562 C C . LEU A 1 871 ? -8.689 14.197 -24.309 1.00 72.75 871 LEU A C 1
ATOM 6564 O O . LEU A 1 871 ? -7.558 14.556 -24.636 1.00 72.75 871 LEU A O 1
ATOM 6568 N N . VAL A 1 872 ? -8.929 13.516 -23.184 1.00 74.00 872 VAL A N 1
ATOM 6569 C CA . VAL A 1 872 ? -7.883 13.101 -22.235 1.00 74.00 872 VAL A CA 1
ATOM 6570 C C . VAL A 1 872 ? -6.871 12.204 -22.935 1.00 74.00 872 VAL A C 1
ATOM 6572 O O . VAL A 1 872 ? -5.681 12.492 -22.887 1.00 74.00 872 VAL A O 1
ATOM 6575 N N . GLY A 1 873 ? -7.316 11.189 -23.680 1.00 75.50 873 GLY A N 1
ATOM 6576 C CA . GLY A 1 873 ? -6.418 10.323 -24.441 1.00 75.50 873 GLY A CA 1
ATOM 6577 C C . GLY A 1 873 ? -5.583 11.077 -25.483 1.00 75.50 873 GLY A C 1
ATOM 6578 O O . GLY A 1 873 ? -4.404 10.774 -25.676 1.00 75.50 873 GLY A O 1
ATOM 6579 N N . VAL A 1 874 ? -6.157 12.091 -26.145 1.00 73.62 874 VAL A N 1
ATOM 6580 C CA . VAL A 1 874 ? -5.429 12.958 -27.092 1.00 73.62 874 VAL A CA 1
ATOM 6581 C C . VAL A 1 874 ? -4.346 13.779 -26.386 1.00 73.62 874 VAL A C 1
ATOM 6583 O O . VAL A 1 874 ? -3.218 13.823 -26.879 1.00 73.62 874 VAL A O 1
ATOM 6586 N N . ILE A 1 875 ? -4.666 14.397 -25.247 1.00 70.00 875 ILE A N 1
ATOM 6587 C CA . ILE A 1 875 ? -3.719 15.197 -24.455 1.00 70.00 875 ILE A CA 1
ATOM 6588 C C . ILE A 1 875 ? -2.619 14.302 -23.877 1.00 70.00 875 ILE A C 1
ATOM 6590 O O . ILE A 1 875 ? -1.436 14.595 -24.049 1.00 70.00 875 ILE A O 1
ATOM 6594 N N . SER A 1 876 ? -2.993 13.174 -23.270 1.00 71.75 876 SER A N 1
ATOM 6595 C CA . SER A 1 876 ? -2.058 12.207 -22.694 1.00 71.75 876 SER A CA 1
ATOM 6596 C C . SER A 1 876 ? -1.060 11.705 -23.732 1.00 71.75 876 SER A C 1
ATOM 6598 O O . SER A 1 876 ? 0.126 11.659 -23.442 1.00 71.75 876 SER A O 1
ATOM 6600 N N . ARG A 1 877 ? -1.483 11.434 -24.975 1.00 72.44 877 ARG A N 1
ATOM 6601 C CA . ARG A 1 877 ? -0.567 11.063 -26.074 1.00 72.44 877 ARG A CA 1
ATOM 6602 C C . ARG A 1 877 ? 0.399 12.165 -26.500 1.00 72.44 877 ARG A C 1
ATOM 6604 O O . ARG A 1 877 ? 1.458 11.857 -27.043 1.00 72.44 877 ARG A O 1
ATOM 6611 N N . ALA A 1 878 ? 0.016 13.430 -26.345 1.00 70.44 878 ALA A N 1
ATOM 6612 C CA . ALA A 1 878 ? 0.883 14.558 -26.670 1.00 70.44 878 ALA A CA 1
ATOM 6613 C C . ALA A 1 878 ? 1.944 14.785 -25.581 1.00 70.44 878 ALA A C 1
ATOM 6615 O O . ALA A 1 878 ? 3.077 15.123 -25.907 1.00 70.44 878 ALA A O 1
ATOM 6616 N N . LEU A 1 879 ? 1.581 14.573 -24.311 1.00 69.06 879 LEU A N 1
ATOM 6617 C CA . LEU A 1 879 ? 2.470 14.741 -23.154 1.00 69.06 879 LEU A CA 1
ATOM 6618 C C . LEU A 1 879 ? 3.330 13.501 -22.869 1.00 69.06 879 LEU A C 1
ATOM 6620 O O . LEU A 1 879 ? 4.466 13.623 -22.423 1.00 69.06 879 LEU A O 1
ATOM 6624 N N . LEU A 1 880 ? 2.790 12.310 -23.129 1.00 74.06 880 LEU A N 1
ATOM 6625 C CA . LEU A 1 880 ? 3.417 11.010 -22.906 1.00 74.06 880 LEU A CA 1
ATOM 6626 C C . LEU A 1 880 ? 3.379 10.215 -24.220 1.00 74.06 880 LEU A C 1
ATOM 6628 O O . LEU A 1 880 ? 2.460 9.420 -24.435 1.00 74.06 880 LEU A O 1
ATOM 6632 N N . PRO A 1 881 ? 4.369 10.402 -25.113 1.00 73.81 881 PRO A N 1
ATOM 6633 C CA . PRO A 1 881 ? 4.386 9.756 -26.425 1.00 73.81 881 PRO A CA 1
ATOM 6634 C C . PRO A 1 881 ? 4.240 8.228 -26.371 1.00 73.81 881 PRO A C 1
ATOM 6636 O O . PRO A 1 881 ? 3.591 7.665 -27.248 1.00 73.81 881 PRO A O 1
ATOM 6639 N N . ARG A 1 882 ? 4.762 7.573 -25.322 1.00 75.50 882 ARG A N 1
ATOM 6640 C CA . ARG A 1 882 ? 4.648 6.121 -25.072 1.00 75.50 882 ARG A CA 1
ATOM 6641 C C . ARG A 1 882 ? 3.226 5.594 -24.839 1.00 75.50 882 ARG A C 1
ATOM 6643 O O . ARG A 1 882 ? 2.997 4.400 -24.950 1.00 75.50 882 ARG A O 1
ATOM 6650 N N . TYR A 1 883 ? 2.252 6.455 -24.539 1.00 78.25 883 TYR A N 1
ATOM 6651 C CA . TYR A 1 883 ? 0.887 6.036 -24.205 1.00 78.25 883 TYR A CA 1
ATOM 6652 C C . TYR A 1 883 ? 0.074 5.695 -25.472 1.00 78.25 883 TYR A C 1
ATOM 6654 O O . TYR A 1 883 ? -0.737 6.492 -25.952 1.00 78.25 883 TYR A O 1
ATOM 6662 N N . ALA A 1 884 ? 0.340 4.534 -26.078 1.00 84.12 884 ALA A N 1
ATOM 6663 C CA . ALA A 1 884 ? -0.223 4.119 -27.365 1.00 84.12 884 ALA A CA 1
ATOM 6664 C C . ALA A 1 884 ? -1.412 3.151 -27.227 1.00 84.12 884 ALA A C 1
ATOM 6666 O O . ALA A 1 884 ? -1.439 2.293 -26.354 1.00 84.12 884 ALA A O 1
ATOM 6667 N N . GLY A 1 885 ? -2.400 3.287 -28.120 1.00 88.81 885 GLY A N 1
ATOM 6668 C CA . GLY A 1 885 ? -3.544 2.374 -28.215 1.00 88.81 885 GLY A CA 1
ATOM 6669 C C . GLY A 1 885 ? -3.416 1.374 -29.371 1.00 88.81 885 GLY A C 1
ATOM 6670 O O . GLY A 1 885 ? -2.679 1.598 -30.337 1.00 88.81 885 GLY A O 1
ATOM 6671 N N . PHE A 1 886 ? -4.179 0.287 -29.297 1.00 95.25 886 PHE A N 1
ATOM 6672 C CA . PHE A 1 886 ? -4.301 -0.722 -30.343 1.00 95.25 886 PHE A CA 1
ATOM 6673 C C . PHE A 1 886 ? -5.274 -0.283 -31.446 1.00 95.25 886 PHE A C 1
ATOM 6675 O O . PHE A 1 886 ? -6.422 0.081 -31.186 1.00 95.25 886 PHE A O 1
ATOM 6682 N N . SER A 1 887 ? -4.813 -0.349 -32.693 1.00 93.06 887 SER A N 1
ATOM 6683 C CA . SER A 1 887 ? -5.591 -0.076 -33.908 1.00 93.06 887 SER A CA 1
ATOM 6684 C C . SER A 1 887 ? -5.035 -0.897 -35.074 1.00 93.06 887 SER A C 1
ATOM 6686 O O . SER A 1 887 ? -3.953 -1.460 -34.943 1.00 93.06 887 SER A O 1
ATOM 6688 N N . ALA A 1 888 ? -5.713 -0.937 -36.223 1.00 94.56 888 ALA A N 1
ATOM 6689 C CA . ALA A 1 888 ? -5.238 -1.686 -37.393 1.00 94.56 888 ALA A CA 1
ATOM 6690 C C . ALA A 1 888 ? -3.871 -1.227 -37.930 1.00 94.56 888 ALA A C 1
ATOM 6692 O O . ALA A 1 888 ? -3.162 -2.002 -38.565 1.00 94.56 888 ALA A O 1
ATOM 6693 N N . THR A 1 889 ? -3.468 0.007 -37.628 1.00 94.38 889 THR A N 1
ATOM 6694 C CA . THR A 1 889 ? -2.160 0.552 -37.999 1.00 94.38 889 THR A CA 1
ATOM 6695 C C . THR A 1 889 ? -1.209 0.587 -36.808 1.00 94.38 889 THR A C 1
ATOM 6697 O O . THR A 1 889 ? -1.619 0.816 -35.658 1.00 94.38 889 THR A O 1
ATOM 6700 N N . PHE A 1 890 ? 0.082 0.419 -37.077 1.00 95.44 890 PHE A N 1
ATOM 6701 C CA . PHE A 1 890 ? 1.106 0.645 -36.068 1.00 95.44 890 PHE A CA 1
ATOM 6702 C C . PHE A 1 890 ? 1.283 2.142 -35.756 1.00 95.44 890 PHE A C 1
ATOM 6704 O O . PHE A 1 890 ? 1.268 2.976 -36.666 1.00 95.44 890 PHE A O 1
ATOM 6711 N N . PRO A 1 891 ? 1.481 2.516 -34.479 1.00 93.62 891 PRO A N 1
ATOM 6712 C CA . PRO A 1 891 ? 1.959 3.848 -34.128 1.00 93.62 891 PRO A CA 1
ATOM 6713 C C . PRO A 1 891 ? 3.456 3.990 -34.468 1.00 93.62 891 PRO A C 1
ATOM 6715 O O . PRO A 1 891 ? 4.131 2.988 -34.692 1.00 93.62 891 PRO A O 1
ATOM 6718 N N . PRO A 1 892 ? 4.034 5.205 -34.433 1.00 93.25 892 PRO A N 1
ATOM 6719 C CA . PRO A 1 892 ? 5.484 5.371 -34.535 1.00 93.25 892 PRO A CA 1
ATOM 6720 C C . PRO A 1 892 ? 6.242 4.492 -33.526 1.00 93.25 892 PRO A C 1
ATOM 6722 O O . PRO A 1 892 ? 5.868 4.455 -32.354 1.00 93.25 892 PRO A O 1
ATOM 6725 N N . ILE A 1 893 ? 7.321 3.836 -33.966 1.00 94.44 893 ILE A N 1
ATOM 6726 C CA . ILE A 1 893 ? 8.005 2.767 -33.212 1.00 94.44 893 ILE A CA 1
ATOM 6727 C C . ILE A 1 893 ? 8.439 3.148 -31.794 1.00 94.44 893 ILE A C 1
ATOM 6729 O O . ILE A 1 893 ? 8.274 2.362 -30.864 1.00 94.44 893 ILE A O 1
ATOM 6733 N N . HIS A 1 894 ? 8.908 4.385 -31.595 1.00 91.00 894 HIS A N 1
ATOM 6734 C CA . HIS A 1 894 ? 9.334 4.865 -30.278 1.00 91.00 894 HIS A CA 1
ATOM 6735 C C . HIS A 1 894 ? 8.227 4.743 -29.223 1.00 91.00 894 HIS A C 1
ATOM 6737 O O . HIS A 1 894 ? 8.528 4.560 -28.055 1.00 91.00 894 HIS A O 1
ATOM 6743 N N . ARG A 1 895 ? 6.947 4.783 -29.619 1.00 91.19 895 ARG A N 1
ATOM 6744 C CA . ARG A 1 895 ? 5.839 4.677 -28.667 1.00 91.19 895 ARG A CA 1
ATOM 6745 C C . ARG A 1 895 ? 5.699 3.287 -28.049 1.00 91.19 895 ARG A C 1
ATOM 6747 O O . ARG A 1 895 ? 5.202 3.200 -26.937 1.00 91.19 895 ARG A O 1
ATOM 6754 N N . LEU A 1 896 ? 6.102 2.231 -28.758 1.00 93.12 896 LEU A N 1
ATOM 6755 C CA . LEU A 1 896 ? 6.009 0.846 -28.276 1.00 93.12 896 LEU A CA 1
ATOM 6756 C C . LEU A 1 896 ? 7.363 0.281 -27.814 1.00 93.12 896 LEU A C 1
ATOM 6758 O O . LEU A 1 896 ? 7.400 -0.631 -26.994 1.00 93.12 896 LEU A O 1
ATOM 6762 N N . ALA A 1 897 ? 8.475 0.808 -28.335 1.00 93.69 897 ALA A N 1
ATOM 6763 C CA . ALA A 1 897 ? 9.815 0.277 -28.078 1.00 93.69 897 ALA A CA 1
ATOM 6764 C C . ALA A 1 897 ? 10.580 0.991 -26.947 1.00 93.69 897 ALA A C 1
ATOM 6766 O O . ALA A 1 897 ? 11.544 0.441 -26.426 1.00 93.69 897 ALA A O 1
ATOM 6767 N N . GLU A 1 898 ? 10.185 2.206 -26.550 1.00 91.75 898 GLU A N 1
ATOM 6768 C CA . GLU A 1 898 ? 10.977 3.025 -25.617 1.00 91.75 898 GLU A CA 1
ATOM 6769 C C . GLU A 1 898 ? 11.118 2.417 -24.219 1.00 91.75 898 GLU A C 1
ATOM 6771 O O . GLU A 1 898 ? 12.224 2.390 -23.683 1.00 91.75 898 GLU A O 1
ATOM 6776 N N . THR A 1 899 ? 10.040 1.870 -23.653 1.00 91.50 899 THR A N 1
ATOM 6777 C CA . THR A 1 899 ? 10.066 1.229 -22.326 1.00 91.50 899 THR A CA 1
ATOM 6778 C C . THR A 1 899 ? 11.005 0.016 -22.291 1.00 91.50 899 THR A C 1
ATOM 6780 O O . THR A 1 899 ? 11.710 -0.192 -21.303 1.00 91.50 899 THR A O 1
ATOM 6783 N N . ALA A 1 900 ? 11.062 -0.747 -23.387 1.00 93.38 900 ALA A N 1
ATOM 6784 C CA . ALA A 1 900 ? 11.861 -1.967 -23.491 1.00 93.38 900 ALA A CA 1
ATOM 6785 C C . ALA A 1 900 ? 13.316 -1.710 -23.896 1.00 93.38 900 ALA A C 1
ATOM 6787 O O . ALA A 1 900 ? 14.151 -2.599 -23.740 1.00 93.38 900 ALA A O 1
ATOM 6788 N N . ALA A 1 901 ? 13.636 -0.500 -24.372 1.00 93.00 901 ALA A N 1
ATOM 6789 C CA . ALA A 1 901 ? 14.918 -0.172 -24.985 1.00 93.00 901 ALA A CA 1
ATOM 6790 C C . ALA A 1 901 ? 16.159 -0.618 -24.181 1.00 93.00 901 ALA A C 1
ATOM 6792 O O . ALA A 1 901 ? 17.093 -1.104 -24.817 1.00 93.00 901 ALA A O 1
ATOM 6793 N N . PRO A 1 902 ? 16.217 -0.507 -22.834 1.00 92.38 902 PRO A N 1
ATOM 6794 C CA . PRO A 1 902 ? 17.372 -0.990 -22.074 1.00 92.38 902 PRO A CA 1
ATOM 6795 C C . PRO A 1 902 ? 17.596 -2.506 -22.197 1.00 92.38 902 PRO A C 1
ATOM 6797 O O . PRO A 1 902 ? 18.708 -2.949 -22.466 1.00 92.38 902 PRO A O 1
ATOM 6800 N N . LEU A 1 903 ? 16.539 -3.312 -22.049 1.00 93.94 903 LEU A N 1
ATOM 6801 C CA . LEU A 1 903 ? 16.641 -4.772 -22.158 1.00 93.94 903 LEU A CA 1
ATOM 6802 C C . LEU A 1 903 ? 16.792 -5.215 -23.622 1.00 93.94 903 LEU A C 1
ATOM 6804 O O . LEU A 1 903 ? 17.593 -6.097 -23.921 1.00 93.94 903 LEU A O 1
ATOM 6808 N N . ASP A 1 904 ? 16.083 -4.550 -24.537 1.00 95.75 904 ASP A N 1
ATOM 6809 C CA . ASP A 1 904 ? 16.192 -4.769 -25.979 1.00 95.75 904 ASP A CA 1
ATOM 6810 C C . ASP A 1 904 ? 17.640 -4.591 -26.459 1.00 95.75 904 ASP A C 1
ATOM 6812 O O . ASP A 1 904 ? 18.140 -5.402 -27.234 1.00 95.75 904 ASP A O 1
ATOM 6816 N N . ARG A 1 905 ? 18.340 -3.554 -25.981 1.00 93.75 905 ARG A N 1
ATOM 6817 C CA . ARG A 1 905 ? 19.748 -3.305 -26.328 1.00 93.75 905 ARG A CA 1
ATOM 6818 C C . ARG A 1 905 ? 20.691 -4.299 -25.672 1.00 93.75 905 ARG A C 1
ATOM 6820 O O . ARG A 1 905 ? 21.609 -4.753 -26.351 1.00 93.75 905 ARG A O 1
ATOM 6827 N N . LEU A 1 906 ? 20.455 -4.664 -24.410 1.00 91.44 906 LEU A N 1
ATOM 6828 C CA . LEU A 1 906 ? 21.236 -5.695 -23.722 1.00 91.44 906 LEU A CA 1
ATOM 6829 C C . LEU A 1 906 ? 21.247 -7.008 -24.516 1.00 91.44 906 LEU A C 1
ATOM 6831 O O . LEU A 1 906 ? 22.297 -7.618 -24.681 1.00 91.44 906 LEU A O 1
ATOM 6835 N N . VAL A 1 907 ? 20.085 -7.423 -25.022 1.00 94.44 907 VAL A N 1
ATOM 6836 C CA . VAL A 1 907 ? 19.914 -8.734 -25.658 1.00 94.44 907 VAL A CA 1
ATOM 6837 C C . VAL A 1 907 ? 20.198 -8.683 -27.160 1.00 94.44 907 VAL A C 1
ATOM 6839 O O . VAL A 1 907 ? 20.884 -9.548 -27.693 1.00 94.44 907 VAL A O 1
ATOM 6842 N N . MET A 1 908 ? 19.691 -7.676 -27.876 1.00 94.88 908 MET A N 1
ATOM 6843 C CA . MET A 1 908 ? 19.632 -7.701 -29.344 1.00 94.88 908 MET A CA 1
ATOM 6844 C C . MET A 1 908 ? 20.743 -6.918 -30.048 1.00 94.88 908 MET A C 1
ATOM 6846 O O . MET A 1 908 ? 20.773 -6.936 -31.276 1.00 94.88 908 MET A O 1
ATOM 6850 N N . SER A 1 909 ? 21.674 -6.264 -29.338 1.00 92.44 909 SER A N 1
ATOM 6851 C CA . SER A 1 909 ? 22.754 -5.463 -29.961 1.00 92.44 909 SER A CA 1
ATOM 6852 C C . SER A 1 909 ? 23.609 -6.240 -30.979 1.00 92.44 909 SER A C 1
ATOM 6854 O O . SER A 1 909 ? 24.206 -5.639 -31.875 1.00 92.44 909 SER A O 1
ATOM 6856 N N . GLY A 1 910 ? 23.657 -7.573 -30.876 1.00 89.94 910 GLY A N 1
ATOM 6857 C CA . GLY A 1 910 ? 24.344 -8.448 -31.831 1.00 89.94 910 GLY A CA 1
ATOM 6858 C C . GLY A 1 910 ? 23.581 -8.724 -33.135 1.00 89.94 910 GLY A C 1
ATOM 6859 O O . GLY A 1 910 ? 24.206 -9.080 -34.130 1.00 89.94 910 GLY A O 1
ATOM 6860 N N . LEU A 1 911 ? 22.259 -8.528 -33.182 1.00 93.19 911 LEU A N 1
ATOM 6861 C CA . LEU A 1 911 ? 21.422 -8.909 -34.328 1.00 93.19 911 LEU A CA 1
ATOM 6862 C C . LEU A 1 911 ? 21.541 -7.941 -35.506 1.00 93.19 911 LEU A C 1
ATOM 6864 O O . LEU A 1 911 ? 21.588 -6.721 -35.339 1.00 93.19 911 LEU A O 1
ATOM 6868 N N . ASP A 1 912 ? 21.582 -8.461 -36.728 1.00 93.06 912 ASP A N 1
ATOM 6869 C CA . ASP A 1 912 ? 21.553 -7.650 -37.944 1.00 93.06 912 ASP A CA 1
ATOM 6870 C C . ASP A 1 912 ? 20.118 -7.379 -38.435 1.00 93.06 912 ASP A C 1
ATOM 6872 O O . ASP A 1 912 ? 19.125 -7.866 -37.890 1.00 93.06 912 ASP A O 1
ATOM 6876 N N . ARG A 1 913 ? 20.004 -6.558 -39.483 1.00 94.88 913 ARG A N 1
ATOM 6877 C CA . ARG A 1 913 ? 18.712 -6.213 -40.095 1.00 94.88 913 ARG A CA 1
ATOM 6878 C C . ARG A 1 913 ? 18.006 -7.444 -40.671 1.00 94.88 913 ARG A C 1
ATOM 6880 O O . ARG A 1 913 ? 16.779 -7.504 -40.671 1.00 94.88 913 ARG A O 1
ATOM 6887 N N . GLY A 1 914 ? 18.781 -8.415 -41.156 1.00 96.62 914 GLY A N 1
ATOM 6888 C CA . GLY A 1 914 ? 18.278 -9.665 -41.714 1.00 96.62 914 GLY A CA 1
ATOM 6889 C C . GLY A 1 914 ? 17.554 -10.503 -40.667 1.00 96.62 914 GLY A C 1
ATOM 6890 O O . GLY A 1 914 ? 16.461 -10.989 -40.946 1.00 96.62 914 GLY A O 1
ATOM 6891 N N . ALA A 1 915 ? 18.095 -10.598 -39.451 1.00 96.19 915 ALA A N 1
ATOM 6892 C CA . ALA A 1 915 ? 17.466 -11.293 -38.331 1.00 96.19 915 ALA A CA 1
ATOM 6893 C C . ALA A 1 915 ? 16.092 -10.693 -37.978 1.00 96.19 915 ALA A C 1
ATOM 6895 O O . ALA A 1 915 ? 15.114 -11.430 -37.853 1.00 96.19 915 ALA A O 1
ATOM 6896 N N . PHE A 1 916 ? 15.985 -9.358 -37.922 1.00 98.06 916 PHE A N 1
ATOM 6897 C CA . PHE A 1 916 ? 14.719 -8.643 -37.681 1.00 98.06 916 PHE A CA 1
ATOM 6898 C C . PHE A 1 916 ? 13.659 -8.930 -38.747 1.00 98.06 916 PHE A C 1
ATOM 6900 O O . PHE A 1 916 ? 12.504 -9.231 -38.427 1.00 98.06 916 PHE A O 1
ATOM 6907 N N . VAL A 1 917 ? 14.048 -8.870 -40.020 1.00 98.38 917 VAL A N 1
ATOM 6908 C CA . VAL A 1 917 ? 13.148 -9.165 -41.143 1.00 98.38 917 VAL A CA 1
ATOM 6909 C C . VAL A 1 917 ? 12.762 -10.646 -41.170 1.00 98.38 917 VAL A C 1
ATOM 6911 O O . VAL A 1 917 ? 11.601 -10.973 -41.417 1.00 98.38 917 VAL A O 1
ATOM 6914 N N . SER A 1 918 ? 13.712 -11.542 -40.901 1.00 98.19 918 SER A N 1
ATOM 6915 C CA . SER A 1 918 ? 13.502 -12.991 -40.900 1.00 98.19 918 SER A CA 1
ATOM 6916 C C . SER A 1 918 ? 12.504 -13.416 -39.822 1.00 98.19 918 SER A C 1
ATOM 6918 O O . SER A 1 918 ? 11.517 -14.085 -40.131 1.00 98.19 918 SER A O 1
ATOM 6920 N N . GLU A 1 919 ? 12.684 -12.958 -38.579 1.00 97.88 919 GLU A N 1
ATOM 6921 C CA . GLU A 1 919 ? 11.762 -13.279 -37.482 1.00 97.88 919 GLU A CA 1
ATOM 6922 C C . GLU A 1 919 ? 10.373 -12.654 -37.687 1.00 97.88 919 GLU A C 1
ATOM 6924 O O . GLU A 1 919 ? 9.360 -13.294 -37.396 1.00 97.88 919 GLU A O 1
ATOM 6929 N N . ALA A 1 920 ? 10.290 -11.458 -38.279 1.00 98.31 920 ALA A N 1
ATOM 6930 C CA . ALA A 1 920 ? 9.008 -10.857 -38.649 1.00 98.31 920 ALA A CA 1
ATOM 6931 C C . ALA A 1 920 ? 8.268 -11.669 -39.723 1.00 98.31 920 ALA A C 1
ATOM 6933 O O . ALA A 1 920 ? 7.084 -11.960 -39.557 1.00 98.31 920 ALA A O 1
ATOM 6934 N N . ARG A 1 921 ? 8.955 -12.101 -40.791 1.00 98.44 921 ARG A N 1
ATOM 6935 C CA . ARG A 1 921 ? 8.366 -12.975 -41.826 1.00 98.44 921 ARG A CA 1
ATOM 6936 C C . ARG A 1 921 ? 7.942 -14.324 -41.260 1.00 98.44 921 ARG A C 1
ATOM 6938 O O . ARG A 1 921 ? 6.888 -14.844 -41.621 1.00 98.44 921 ARG A O 1
ATOM 6945 N N . ARG A 1 922 ? 8.743 -14.883 -40.351 1.00 97.50 922 ARG A N 1
ATOM 6946 C CA . ARG A 1 922 ? 8.407 -16.124 -39.653 1.00 97.50 922 ARG A CA 1
ATOM 6947 C C . ARG A 1 922 ? 7.103 -15.973 -38.873 1.00 97.50 922 ARG A C 1
ATOM 6949 O O . ARG A 1 922 ? 6.217 -16.811 -39.019 1.00 97.50 922 ARG A O 1
ATOM 6956 N N . LEU A 1 923 ? 6.954 -14.899 -38.097 1.00 97.50 923 LEU A N 1
ATOM 6957 C CA . LEU A 1 923 ? 5.708 -14.615 -37.382 1.00 97.50 923 LEU A CA 1
ATOM 6958 C C . LEU A 1 923 ? 4.527 -14.373 -38.325 1.00 97.50 923 LEU A C 1
ATOM 6960 O O . LEU A 1 923 ? 3.446 -14.889 -38.059 1.00 97.50 923 LEU A O 1
ATOM 6964 N N . GLN A 1 924 ? 4.722 -13.663 -39.439 1.00 97.88 924 GLN A N 1
ATOM 6965 C CA . GLN A 1 924 ? 3.678 -13.500 -40.458 1.00 97.88 924 GLN A CA 1
ATOM 6966 C C . GLN A 1 924 ? 3.143 -14.846 -40.960 1.00 97.88 924 GLN A C 1
ATOM 6968 O O . GLN A 1 924 ? 1.931 -15.014 -41.066 1.00 97.88 924 GLN A O 1
ATOM 6973 N N . GLY A 1 925 ? 4.033 -15.809 -41.226 1.00 97.19 925 GLY A N 1
ATOM 6974 C CA . GLY A 1 925 ? 3.647 -17.145 -41.683 1.00 97.19 925 GLY A CA 1
ATOM 6975 C C . GLY A 1 925 ? 2.959 -17.996 -40.611 1.00 97.19 925 GLY A C 1
ATOM 6976 O O . GLY A 1 925 ? 2.033 -18.740 -40.922 1.00 97.19 925 GLY A O 1
ATOM 6977 N N . ILE A 1 926 ? 3.382 -17.878 -39.348 1.00 97.19 926 ILE A N 1
ATOM 6978 C CA . ILE A 1 926 ? 2.785 -18.612 -38.219 1.00 97.19 926 ILE A CA 1
ATOM 6979 C C . ILE A 1 926 ? 1.371 -18.097 -37.916 1.00 97.19 926 ILE A C 1
ATOM 6981 O O . ILE A 1 926 ? 0.446 -18.880 -37.698 1.00 97.19 926 ILE A O 1
ATOM 6985 N N . LEU A 1 927 ? 1.190 -16.775 -37.899 1.00 97.25 927 LEU A N 1
ATOM 6986 C CA . LEU A 1 927 ? -0.039 -16.122 -37.452 1.00 97.25 927 LEU A CA 1
ATOM 6987 C C . LEU A 1 927 ? -1.097 -16.064 -38.564 1.00 97.25 927 LEU A C 1
ATOM 6989 O O . LEU A 1 927 ? -1.527 -14.994 -38.990 1.00 97.25 927 LEU A O 1
ATOM 6993 N N . THR A 1 928 ? -1.535 -17.227 -39.040 1.00 98.25 928 THR A N 1
ATOM 6994 C CA . THR A 1 928 ? -2.589 -17.348 -40.062 1.00 98.25 928 THR A CA 1
ATOM 6995 C C . THR A 1 928 ? -3.909 -16.700 -39.627 1.00 98.25 928 THR A C 1
ATOM 6997 O O . THR A 1 928 ? -4.181 -16.521 -38.439 1.00 98.25 928 THR A O 1
ATOM 7000 N N . ASP A 1 929 ? -4.775 -16.376 -40.590 1.00 98.00 929 ASP A N 1
ATOM 7001 C CA . ASP A 1 929 ? -6.102 -15.806 -40.315 1.00 98.00 929 ASP A CA 1
ATOM 7002 C C . ASP A 1 929 ? -6.940 -16.689 -39.383 1.00 98.00 929 ASP A C 1
ATOM 7004 O O . ASP A 1 929 ? -7.597 -16.174 -38.473 1.00 98.00 929 ASP A O 1
ATOM 7008 N N . SER A 1 930 ? -6.887 -18.010 -39.572 1.00 97.31 930 SER A N 1
ATOM 7009 C CA . SER A 1 930 ? -7.553 -18.982 -38.703 1.00 97.31 930 SER A CA 1
ATOM 7010 C C . SER A 1 930 ? -6.960 -18.990 -37.299 1.00 97.31 930 SER A C 1
ATOM 7012 O O . SER A 1 930 ? -7.718 -19.048 -36.337 1.00 97.31 930 SER A O 1
ATOM 7014 N N . LEU A 1 931 ? -5.635 -18.875 -37.161 1.00 97.81 931 LEU A N 1
ATOM 7015 C CA . LEU A 1 931 ? -4.975 -18.840 -35.855 1.00 97.81 931 LEU A CA 1
ATOM 7016 C C . LEU A 1 931 ? -5.313 -17.563 -35.088 1.00 97.81 931 LEU A C 1
ATOM 7018 O O . LEU A 1 931 ? -5.667 -17.640 -33.918 1.00 97.81 931 LEU A O 1
ATOM 7022 N N . ILE A 1 932 ? -5.275 -16.401 -35.746 1.00 98.38 932 ILE A N 1
ATOM 7023 C CA . ILE A 1 932 ? -5.687 -15.125 -35.142 1.00 98.38 932 ILE A CA 1
ATOM 7024 C C . ILE A 1 932 ? -7.149 -15.198 -34.688 1.00 98.38 932 ILE A C 1
ATOM 7026 O O . ILE A 1 932 ? -7.475 -14.794 -33.574 1.00 98.38 932 ILE A O 1
ATOM 7030 N N . THR A 1 933 ? -8.025 -15.745 -35.533 1.00 98.12 933 THR A N 1
ATOM 7031 C CA . THR A 1 933 ? -9.451 -15.900 -35.211 1.00 98.12 933 THR A CA 1
ATOM 7032 C C . THR A 1 933 ? -9.647 -16.850 -34.029 1.00 98.12 933 THR A C 1
ATOM 7034 O O . THR A 1 933 ? -10.386 -16.525 -33.101 1.00 98.12 933 THR A O 1
ATOM 7037 N N . ALA A 1 934 ? -8.948 -17.988 -34.013 1.00 96.50 934 ALA A N 1
ATOM 7038 C CA . ALA A 1 934 ? -8.995 -18.953 -32.918 1.00 96.50 934 ALA A CA 1
ATOM 7039 C C . ALA A 1 934 ? -8.464 -18.359 -31.606 1.00 96.50 934 ALA A C 1
ATOM 7041 O O . ALA A 1 934 ? -9.103 -18.519 -30.570 1.00 96.50 934 ALA A O 1
ATOM 7042 N N . ALA A 1 935 ? -7.356 -17.613 -31.659 1.00 96.00 935 ALA A N 1
ATOM 7043 C CA . ALA A 1 935 ? -6.783 -16.929 -30.506 1.00 96.00 935 ALA A CA 1
ATOM 7044 C C . ALA A 1 935 ? -7.770 -15.916 -29.909 1.00 96.00 935 ALA A C 1
ATOM 7046 O O . ALA A 1 935 ? -7.992 -15.919 -28.702 1.00 96.00 935 ALA A O 1
ATOM 7047 N N . VAL A 1 936 ? -8.421 -15.089 -30.736 1.00 97.50 936 VAL A N 1
ATOM 7048 C CA . VAL A 1 936 ? -9.446 -14.133 -30.272 1.00 97.50 936 VAL A CA 1
ATOM 7049 C C . VAL A 1 936 ? -10.690 -14.851 -29.734 1.00 97.50 936 VAL A C 1
ATOM 7051 O O . VAL A 1 936 ? -11.269 -14.406 -28.746 1.00 97.50 936 VAL A O 1
ATOM 7054 N N . SER A 1 937 ? -11.056 -15.996 -30.313 1.00 95.44 937 SER A N 1
ATOM 7055 C CA . SER A 1 937 ? -12.208 -16.806 -29.881 1.00 95.44 937 SER A CA 1
ATOM 7056 C C . SER A 1 937 ? -12.018 -17.486 -28.517 1.00 95.44 937 SER A C 1
ATOM 7058 O O . SER A 1 937 ? -12.949 -18.110 -28.015 1.00 95.44 937 SER A O 1
ATOM 7060 N N . THR A 1 938 ? -10.836 -17.377 -27.900 1.00 92.00 938 THR A N 1
ATOM 7061 C CA . THR A 1 938 ? -10.616 -17.807 -26.506 1.00 92.00 938 THR A CA 1
ATOM 7062 C C . THR A 1 938 ? -11.198 -16.839 -25.477 1.00 92.00 938 THR A C 1
ATOM 7064 O O . THR A 1 938 ? -11.352 -17.201 -24.309 1.00 92.00 938 THR A O 1
ATOM 7067 N N . LEU A 1 939 ? -11.538 -15.615 -25.892 1.00 94.00 939 LEU A N 1
ATOM 7068 C CA . LEU A 1 939 ? -12.245 -14.659 -25.049 1.00 94.00 939 LEU A CA 1
ATOM 7069 C C . LEU A 1 939 ? -13.672 -15.147 -24.740 1.00 94.00 939 LEU A C 1
ATOM 7071 O O . LEU A 1 939 ? -14.245 -15.925 -25.505 1.00 94.00 939 LEU A O 1
ATOM 7075 N N . PRO A 1 940 ? -14.294 -14.658 -23.651 1.00 92.94 940 PRO A N 1
ATOM 7076 C CA . PRO A 1 940 ? -15.708 -14.914 -23.396 1.00 92.94 940 PRO A CA 1
ATOM 7077 C C . PRO A 1 940 ? -16.577 -14.526 -24.610 1.00 92.94 940 PRO A C 1
ATOM 7079 O O . PRO A 1 940 ? -16.339 -13.457 -25.176 1.00 92.94 940 PRO A O 1
ATOM 7082 N N . PRO A 1 941 ? -17.611 -15.308 -24.985 1.00 93.25 941 PRO A N 1
ATOM 7083 C CA . PRO A 1 941 ? -18.414 -15.036 -26.183 1.00 93.25 941 PRO A CA 1
ATOM 7084 C C . PRO A 1 941 ? -18.942 -13.595 -26.290 1.00 93.25 941 PRO A C 1
ATOM 7086 O O . PRO A 1 941 ? -18.738 -12.988 -27.337 1.00 93.25 941 PRO A O 1
ATOM 7089 N N . PRO A 1 942 ? -19.458 -12.959 -25.211 1.00 93.62 942 PRO A N 1
ATOM 7090 C CA . PRO A 1 942 ? -19.895 -11.562 -25.284 1.00 93.62 942 PRO A CA 1
ATOM 7091 C C . PRO A 1 942 ? -18.790 -10.574 -25.690 1.00 93.62 942 PRO A C 1
ATOM 7093 O O . PRO A 1 942 ? -19.074 -9.523 -26.255 1.00 93.62 942 PRO A O 1
ATOM 7096 N N . PHE A 1 943 ? -17.524 -10.879 -25.398 1.00 94.94 943 PHE A N 1
ATOM 7097 C CA . PHE A 1 943 ? -16.392 -10.043 -25.804 1.00 94.94 943 PHE A CA 1
ATOM 7098 C C . PHE A 1 943 ? -16.019 -10.269 -27.264 1.00 94.94 943 PHE A C 1
ATOM 7100 O O . PHE A 1 943 ? -15.636 -9.317 -27.945 1.00 94.94 943 PHE A O 1
ATOM 7107 N N . VAL A 1 944 ? -16.135 -11.511 -27.743 1.00 95.81 944 VAL A N 1
ATOM 7108 C CA . VAL A 1 944 ? -15.963 -11.840 -29.162 1.00 95.81 944 VAL A CA 1
ATOM 7109 C C . VAL A 1 944 ? -17.035 -11.124 -29.982 1.00 95.81 944 VAL A C 1
ATOM 7111 O O . VAL A 1 944 ? -16.692 -10.446 -30.944 1.00 95.81 944 VAL A O 1
ATOM 7114 N N . ASP A 1 945 ? -18.292 -11.158 -29.540 1.00 95.38 945 ASP A N 1
ATOM 7115 C CA . ASP A 1 945 ? -19.404 -10.479 -30.216 1.00 95.38 945 ASP A CA 1
ATOM 7116 C C . ASP A 1 945 ? -19.206 -8.954 -30.270 1.00 95.38 945 ASP A C 1
ATOM 7118 O O . ASP A 1 945 ? -19.477 -8.317 -31.285 1.00 95.38 945 ASP A O 1
ATOM 7122 N N . GLN A 1 946 ? -18.706 -8.348 -29.186 1.00 94.38 946 GLN A N 1
ATOM 7123 C CA . GLN A 1 946 ? -18.528 -6.894 -29.104 1.00 94.38 946 GLN A CA 1
ATOM 7124 C C . GLN A 1 946 ? -17.252 -6.381 -29.780 1.00 94.38 946 GLN A C 1
ATOM 7126 O O . GLN A 1 946 ? -17.234 -5.245 -30.252 1.00 94.38 946 GLN A O 1
ATOM 7131 N N . GLN A 1 947 ? -16.150 -7.139 -29.750 1.00 95.50 947 GLN A N 1
ATOM 7132 C CA . GLN A 1 947 ? -14.814 -6.638 -30.122 1.00 95.50 947 GLN A CA 1
ATOM 7133 C C . GLN A 1 947 ? -14.013 -7.571 -31.034 1.00 95.50 947 GLN A C 1
ATOM 7135 O O . GLN A 1 947 ? -12.925 -7.181 -31.471 1.00 95.50 947 GLN A O 1
ATOM 7140 N N . GLY A 1 948 ? -14.516 -8.768 -31.341 1.00 96.19 948 GLY A N 1
ATOM 7141 C CA . GLY A 1 948 ? -13.820 -9.784 -32.128 1.00 96.19 948 GLY A CA 1
ATOM 7142 C C . GLY A 1 948 ? -13.337 -9.245 -33.469 1.00 96.19 948 GLY A C 1
ATOM 7143 O O . GLY A 1 948 ? -12.141 -9.302 -33.751 1.00 96.19 948 GLY A O 1
ATOM 7144 N N . ASP A 1 949 ? -14.220 -8.602 -34.233 1.00 96.75 949 ASP A N 1
ATOM 7145 C CA . ASP A 1 949 ? -13.878 -8.017 -35.535 1.00 96.75 949 ASP A CA 1
ATOM 7146 C C . ASP A 1 949 ? -12.769 -6.966 -35.432 1.00 96.75 949 ASP A C 1
ATOM 7148 O O . ASP A 1 949 ? -11.840 -6.947 -36.243 1.00 96.75 949 ASP A O 1
ATOM 7152 N N . ARG A 1 950 ? -12.811 -6.104 -34.407 1.00 95.62 950 ARG A N 1
ATOM 7153 C CA . ARG A 1 950 ? -11.781 -5.076 -34.191 1.00 95.62 950 ARG A CA 1
ATOM 7154 C C . ARG A 1 950 ? -10.418 -5.709 -33.920 1.00 95.62 950 ARG A C 1
ATOM 7156 O O . ARG A 1 950 ? -9.413 -5.242 -34.461 1.00 95.62 950 ARG A O 1
ATOM 7163 N N . LEU A 1 951 ? -10.373 -6.739 -33.074 1.00 98.00 951 LEU A N 1
ATOM 7164 C CA . LEU A 1 951 ? -9.133 -7.429 -32.723 1.00 98.00 951 LEU A CA 1
ATOM 7165 C C . LEU A 1 951 ? -8.590 -8.244 -33.896 1.00 98.00 951 LEU A C 1
ATOM 7167 O O . LEU A 1 951 ? -7.413 -8.110 -34.219 1.00 98.00 951 LEU A O 1
ATOM 7171 N N . ILE A 1 952 ? -9.439 -9.030 -34.561 1.00 98.50 952 ILE A N 1
ATOM 7172 C CA . ILE A 1 952 ? -9.060 -9.881 -35.694 1.00 98.50 952 ILE A CA 1
ATOM 7173 C C . ILE A 1 952 ? -8.541 -9.020 -36.845 1.00 98.50 952 ILE A C 1
ATOM 7175 O O . ILE A 1 952 ? -7.421 -9.235 -37.307 1.00 98.50 952 ILE A O 1
ATOM 7179 N N . ASN A 1 953 ? -9.296 -8.001 -37.264 1.00 97.88 953 ASN A N 1
ATOM 7180 C CA . ASN A 1 953 ? -8.874 -7.116 -38.352 1.00 97.88 953 ASN A CA 1
ATOM 7181 C C . ASN A 1 953 ? -7.617 -6.327 -37.974 1.00 97.88 953 ASN A C 1
ATOM 7183 O O . ASN A 1 953 ? -6.720 -6.150 -38.799 1.00 97.88 953 ASN A O 1
ATOM 7187 N N . GLY A 1 954 ? -7.519 -5.889 -36.714 1.00 97.94 954 GLY A N 1
ATOM 7188 C CA . GLY A 1 954 ? -6.344 -5.187 -36.217 1.00 97.94 954 GLY A CA 1
ATOM 7189 C C . GLY A 1 954 ? -5.082 -6.050 -36.235 1.00 97.94 954 GLY A C 1
ATOM 7190 O O . GLY A 1 954 ? -4.039 -5.602 -36.708 1.00 97.94 954 GLY A O 1
ATOM 7191 N N . LEU A 1 955 ? -5.183 -7.295 -35.763 1.00 98.56 955 LEU A N 1
ATOM 7192 C CA . LEU A 1 955 ? -4.085 -8.259 -35.745 1.00 98.56 955 LEU A CA 1
ATOM 7193 C C . LEU A 1 955 ? -3.676 -8.681 -37.157 1.00 98.56 955 LEU A C 1
ATOM 7195 O O . LEU A 1 955 ? -2.481 -8.733 -37.424 1.00 98.56 955 LEU A O 1
ATOM 7199 N N . ARG A 1 956 ? -4.631 -8.924 -38.066 1.00 98.56 956 ARG A N 1
ATOM 7200 C CA . ARG A 1 956 ? -4.343 -9.244 -39.476 1.00 98.56 956 ARG A CA 1
ATOM 7201 C C . ARG A 1 956 ? -3.598 -8.101 -40.161 1.00 98.56 956 ARG A C 1
ATOM 7203 O O . ARG A 1 956 ? -2.495 -8.305 -40.649 1.00 98.56 956 ARG A O 1
ATOM 7210 N N . SER A 1 957 ? -4.133 -6.881 -40.080 1.00 98.38 957 SER A N 1
ATOM 7211 C CA . SER A 1 957 ? -3.509 -5.691 -40.673 1.00 98.38 957 SER A CA 1
ATOM 7212 C C . SER A 1 957 ? -2.094 -5.450 -40.134 1.00 98.38 957 SER A C 1
ATOM 7214 O O . SER A 1 957 ? -1.156 -5.217 -40.895 1.00 98.38 957 SER A O 1
ATOM 7216 N N . ARG A 1 958 ? -1.900 -5.557 -38.813 1.00 98.44 958 ARG A N 1
ATOM 7217 C CA . ARG A 1 958 ? -0.572 -5.401 -38.204 1.00 98.44 958 ARG A CA 1
ATOM 7218 C C . ARG A 1 958 ? 0.375 -6.545 -38.525 1.00 98.44 958 ARG A C 1
ATOM 7220 O O . ARG A 1 958 ? 1.563 -6.302 -38.694 1.00 98.44 958 ARG A O 1
ATOM 7227 N N . ARG A 1 959 ? -0.116 -7.781 -38.611 1.00 98.44 959 ARG A N 1
ATOM 7228 C CA . ARG A 1 959 ? 0.685 -8.914 -39.072 1.00 98.44 959 ARG A CA 1
ATOM 7229 C C . ARG A 1 959 ? 1.178 -8.622 -40.481 1.00 98.44 959 ARG A C 1
ATOM 7231 O O . ARG A 1 959 ? 2.373 -8.722 -40.708 1.00 98.44 959 ARG A O 1
ATOM 7238 N N . ASP A 1 960 ? 0.310 -8.203 -41.393 1.00 98.19 960 ASP A N 1
ATOM 7239 C CA . ASP A 1 960 ? 0.667 -7.975 -42.797 1.00 98.19 960 ASP A CA 1
ATOM 7240 C C . ASP A 1 960 ? 1.717 -6.851 -42.959 1.00 98.19 960 ASP A C 1
ATOM 7242 O O . ASP A 1 960 ? 2.607 -6.950 -43.802 1.00 98.19 960 ASP A O 1
ATOM 7246 N N . ASP A 1 961 ? 1.703 -5.846 -42.075 1.00 98.06 961 ASP A N 1
ATOM 7247 C CA . ASP A 1 961 ? 2.683 -4.744 -42.029 1.00 98.06 961 ASP A CA 1
ATOM 7248 C C . ASP A 1 961 ? 3.908 -5.016 -41.115 1.00 98.06 961 ASP A C 1
ATOM 7250 O O . ASP A 1 961 ? 4.803 -4.176 -40.974 1.00 98.06 961 ASP A O 1
ATOM 7254 N N . LEU A 1 962 ? 3.982 -6.191 -40.475 1.00 97.94 962 LEU A N 1
ATOM 7255 C CA . LEU A 1 962 ? 4.959 -6.486 -39.416 1.00 97.94 962 LEU A CA 1
ATOM 7256 C C . LEU A 1 962 ? 6.414 -6.414 -39.892 1.00 97.94 962 LEU A C 1
ATOM 7258 O O . LEU A 1 962 ? 7.278 -5.989 -39.131 1.00 97.94 962 LEU A O 1
ATOM 7262 N N . VAL A 1 963 ? 6.704 -6.803 -41.137 1.00 98.38 963 VAL A N 1
ATOM 7263 C CA . VAL A 1 963 ? 8.071 -6.745 -41.688 1.00 98.38 963 VAL A CA 1
ATOM 7264 C C . VAL A 1 963 ? 8.568 -5.308 -41.768 1.00 98.38 963 VAL A C 1
ATOM 7266 O O . VAL A 1 963 ? 9.640 -5.014 -41.245 1.00 98.38 963 VAL A O 1
ATOM 7269 N N . ARG A 1 964 ? 7.765 -4.410 -42.347 1.00 97.88 964 ARG A N 1
ATOM 7270 C CA . ARG A 1 964 ? 8.094 -2.984 -42.436 1.00 97.88 964 ARG A CA 1
ATOM 7271 C C . ARG A 1 964 ? 8.288 -2.390 -41.040 1.00 97.88 964 ARG A C 1
ATOM 7273 O O . ARG A 1 964 ? 9.226 -1.639 -40.798 1.00 97.88 964 ARG A O 1
ATOM 7280 N N . TYR A 1 965 ? 7.424 -2.755 -40.095 1.00 97.94 965 TYR A N 1
ATOM 7281 C CA . TYR A 1 965 ? 7.534 -2.263 -38.724 1.00 97.94 965 TYR A CA 1
ATOM 7282 C C . TYR A 1 965 ? 8.740 -2.839 -37.961 1.00 97.94 965 TYR A C 1
ATOM 7284 O O . TYR A 1 965 ? 9.334 -2.154 -37.131 1.00 97.94 965 TYR A O 1
ATOM 7292 N N . SER A 1 966 ? 9.147 -4.074 -38.265 1.00 98.25 966 SER A N 1
ATOM 7293 C CA . SER A 1 966 ? 10.372 -4.690 -37.738 1.00 98.25 966 SER A CA 1
ATOM 7294 C C . SER A 1 966 ? 11.631 -3.974 -38.236 1.00 98.25 966 SER A C 1
ATOM 7296 O O . SER A 1 966 ? 12.600 -3.836 -37.491 1.00 98.25 966 SER A O 1
ATOM 7298 N N . GLU A 1 967 ? 11.617 -3.438 -39.459 1.00 98.00 967 GLU A N 1
ATOM 7299 C CA . GLU A 1 967 ? 12.698 -2.582 -39.961 1.00 98.00 967 GLU A CA 1
ATOM 7300 C C . GLU A 1 967 ? 12.790 -1.264 -39.175 1.00 98.00 967 GLU A C 1
ATOM 7302 O O . GLU A 1 967 ? 13.883 -0.891 -38.742 1.00 98.00 967 GLU A O 1
ATOM 7307 N N . ASP A 1 968 ? 11.652 -0.610 -38.904 1.00 97.50 968 ASP A N 1
ATOM 7308 C CA . ASP A 1 968 ? 11.598 0.576 -38.033 1.00 97.50 968 ASP A CA 1
ATOM 7309 C C . ASP A 1 968 ? 12.133 0.249 -36.622 1.00 97.50 968 ASP A C 1
ATOM 7311 O O . ASP A 1 968 ? 12.817 1.062 -35.989 1.00 97.50 968 ASP A O 1
ATOM 7315 N N . TYR A 1 969 ? 11.838 -0.956 -36.121 1.00 97.62 969 TYR A N 1
ATOM 7316 C CA . TYR A 1 969 ? 12.299 -1.443 -34.821 1.00 97.62 969 TYR A CA 1
ATOM 7317 C C . TYR A 1 969 ? 13.802 -1.700 -34.783 1.00 97.62 969 TYR A C 1
ATOM 7319 O O . TYR A 1 969 ? 14.471 -1.228 -33.860 1.00 97.62 969 TYR A O 1
ATOM 7327 N N . TYR A 1 970 ? 14.350 -2.348 -35.810 1.00 97.25 970 TYR A N 1
ATOM 7328 C CA . TYR A 1 970 ? 15.790 -2.493 -35.987 1.00 97.25 970 TYR A CA 1
ATOM 7329 C C . TYR A 1 970 ? 16.476 -1.126 -35.953 1.00 97.25 970 TYR A C 1
ATOM 7331 O O . TYR A 1 970 ? 17.427 -0.919 -35.198 1.00 97.25 970 TYR A O 1
ATOM 7339 N N . GLU A 1 971 ? 15.968 -0.158 -36.717 1.00 96.06 971 GLU A N 1
ATOM 7340 C CA . GLU A 1 971 ? 16.558 1.177 -36.756 1.00 96.06 971 GLU A CA 1
ATOM 7341 C C . GLU A 1 971 ? 16.468 1.902 -35.413 1.00 96.06 971 GLU A C 1
ATOM 7343 O O . GLU A 1 971 ? 17.376 2.649 -35.050 1.00 96.06 971 GLU A O 1
ATOM 7348 N N . TYR A 1 972 ? 15.395 1.682 -34.652 1.00 95.69 972 TYR A N 1
ATOM 7349 C CA . TYR A 1 972 ? 15.238 2.247 -33.317 1.00 95.69 972 TYR A CA 1
ATOM 7350 C C . TYR A 1 972 ? 16.238 1.658 -32.312 1.00 95.69 972 TYR A C 1
ATOM 7352 O O . TYR A 1 972 ? 16.916 2.422 -31.617 1.00 95.69 972 TYR A O 1
ATOM 7360 N N . VAL A 1 973 ? 16.351 0.326 -32.248 1.00 95.00 973 VAL A N 1
ATOM 7361 C CA . VAL A 1 973 ? 17.263 -0.371 -31.325 1.00 95.00 973 VAL A CA 1
ATOM 7362 C C . VAL A 1 973 ? 18.714 -0.032 -31.670 1.00 95.00 973 VAL A C 1
ATOM 7364 O O . VAL A 1 973 ? 19.459 0.394 -30.792 1.00 95.00 973 VAL A O 1
ATOM 7367 N N . MET A 1 974 ? 19.089 -0.086 -32.954 1.00 94.81 974 MET A N 1
ATOM 7368 C CA . MET A 1 974 ? 20.476 0.080 -33.419 1.00 94.81 974 MET A CA 1
ATOM 7369 C C . MET A 1 974 ? 21.008 1.518 -33.406 1.00 94.81 974 MET A C 1
ATOM 7371 O O . MET A 1 974 ? 22.186 1.738 -33.702 1.00 94.81 974 MET A O 1
ATOM 7375 N N . ARG A 1 975 ? 20.189 2.508 -33.023 1.00 94.25 975 ARG A N 1
ATOM 7376 C CA . ARG A 1 975 ? 20.672 3.871 -32.723 1.00 94.25 975 ARG A CA 1
ATOM 7377 C C . ARG A 1 975 ? 21.681 3.893 -31.581 1.00 94.25 975 ARG A C 1
ATOM 7379 O O . ARG A 1 975 ? 22.537 4.781 -31.563 1.00 94.25 975 ARG A O 1
ATOM 7386 N N . THR A 1 976 ? 21.569 2.941 -30.659 1.00 93.81 976 THR A N 1
ATOM 7387 C CA . THR A 1 976 ? 22.493 2.758 -29.544 1.00 93.81 976 THR A CA 1
ATOM 7388 C C . THR A 1 976 ? 22.855 1.286 -29.437 1.00 93.81 976 THR A C 1
ATOM 7390 O O . THR A 1 976 ? 21.970 0.452 -29.287 1.00 93.81 976 THR A O 1
ATOM 7393 N N . ILE A 1 977 ? 24.147 0.984 -29.482 1.00 93.56 977 ILE A N 1
ATOM 7394 C CA . ILE A 1 977 ? 24.666 -0.371 -29.288 1.00 93.56 977 ILE A CA 1
ATOM 7395 C C . ILE A 1 977 ? 25.291 -0.451 -27.901 1.00 93.56 977 ILE A C 1
ATOM 7397 O O . ILE A 1 977 ? 26.074 0.426 -27.534 1.00 93.56 977 ILE A O 1
ATOM 7401 N N . GLU A 1 978 ? 24.938 -1.486 -27.145 1.00 92.38 978 GLU A N 1
ATOM 7402 C CA . GLU A 1 978 ? 25.544 -1.775 -25.845 1.00 92.38 978 GLU A CA 1
ATOM 7403 C C . GLU A 1 978 ? 26.586 -2.887 -25.981 1.00 92.38 978 GLU A C 1
ATOM 7405 O O . GLU A 1 978 ? 26.334 -3.924 -26.592 1.00 92.38 978 GLU A O 1
ATOM 7410 N N . VAL A 1 979 ? 27.760 -2.657 -25.398 1.00 92.69 979 VAL A N 1
ATOM 7411 C CA . VAL A 1 979 ? 28.845 -3.632 -25.256 1.00 92.69 979 VAL A CA 1
ATOM 7412 C C . VAL A 1 979 ? 29.134 -3.765 -23.766 1.00 92.69 979 VAL A C 1
ATOM 7414 O O . VAL A 1 979 ? 29.301 -2.758 -23.082 1.00 92.69 979 VAL A O 1
ATOM 7417 N N . ARG A 1 980 ? 29.172 -4.987 -23.239 1.00 90.94 980 ARG A N 1
ATOM 7418 C CA . ARG A 1 980 ? 29.419 -5.243 -21.813 1.00 90.94 980 ARG A CA 1
ATOM 7419 C C . ARG A 1 980 ? 30.609 -6.172 -21.660 1.00 90.94 980 ARG A C 1
ATOM 7421 O O . ARG A 1 980 ? 30.684 -7.163 -22.379 1.00 90.94 980 ARG A O 1
ATOM 7428 N N . THR A 1 981 ? 31.534 -5.823 -20.778 1.00 91.00 981 THR A N 1
ATOM 7429 C CA . THR A 1 981 ? 32.697 -6.653 -20.461 1.00 91.00 981 THR A CA 1
ATOM 7430 C C . THR A 1 981 ? 32.351 -7.710 -19.410 1.00 91.00 981 THR A C 1
ATOM 7432 O O . THR A 1 981 ? 31.345 -7.589 -18.705 1.00 91.00 981 THR A O 1
ATOM 7435 N N . HIS A 1 982 ? 33.169 -8.761 -19.323 1.00 89.69 982 HIS A N 1
ATOM 7436 C CA . HIS A 1 982 ? 32.991 -9.834 -18.344 1.00 89.69 982 HIS A CA 1
ATOM 7437 C C . HIS A 1 982 ? 33.828 -9.588 -17.088 1.00 89.69 982 HIS A C 1
ATOM 7439 O O . HIS A 1 982 ? 34.967 -9.122 -17.166 1.00 89.69 982 HIS A O 1
ATOM 7445 N N . ALA A 1 983 ? 33.277 -9.926 -15.923 1.00 86.88 983 ALA A N 1
ATOM 7446 C CA . ALA A 1 983 ? 33.959 -9.758 -14.648 1.00 86.88 983 ALA A CA 1
ATOM 7447 C C . ALA A 1 983 ? 35.135 -10.738 -14.498 1.00 86.88 983 ALA A C 1
ATOM 7449 O O . ALA A 1 983 ? 35.102 -11.872 -14.969 1.00 86.88 983 ALA A O 1
ATOM 7450 N N . GLY A 1 984 ? 36.183 -10.304 -13.793 1.00 83.94 984 GLY A N 1
ATOM 7451 C CA . GLY A 1 984 ? 37.296 -11.174 -13.394 1.00 83.94 984 GLY A CA 1
ATOM 7452 C C . GLY A 1 984 ? 38.340 -11.473 -14.478 1.00 83.94 984 GLY A C 1
ATOM 7453 O O . GLY A 1 984 ? 39.361 -12.077 -14.154 1.00 83.94 984 GLY A O 1
ATOM 7454 N N . VAL A 1 985 ? 38.151 -10.996 -15.711 1.00 86.38 985 VAL A N 1
ATOM 7455 C CA . VAL A 1 985 ? 39.041 -11.213 -16.868 1.00 86.38 985 VAL A CA 1
ATOM 7456 C C . VAL A 1 985 ? 39.425 -9.886 -17.528 1.00 86.38 985 VAL A C 1
ATOM 7458 O O . VAL A 1 985 ? 38.705 -8.904 -17.391 1.00 86.38 985 VAL A O 1
ATOM 7461 N N . ASP A 1 986 ? 40.556 -9.846 -18.238 1.00 89.50 986 ASP A N 1
ATOM 7462 C CA . ASP A 1 986 ? 40.987 -8.642 -18.962 1.00 89.50 986 ASP A CA 1
ATOM 7463 C C . ASP A 1 986 ? 40.222 -8.513 -20.283 1.00 89.50 986 ASP A C 1
ATOM 7465 O O . ASP A 1 986 ? 40.394 -9.341 -21.190 1.00 89.50 986 ASP A O 1
ATOM 7469 N N . ASN A 1 987 ? 39.410 -7.465 -20.429 1.00 93.56 987 ASN A N 1
ATOM 7470 C CA . ASN A 1 987 ? 38.655 -7.224 -21.654 1.00 93.56 987 ASN A CA 1
ATOM 7471 C C . ASN A 1 987 ? 39.270 -6.098 -22.490 1.00 93.56 987 ASN A C 1
ATOM 7473 O O . ASN A 1 987 ? 39.708 -5.067 -21.978 1.00 93.56 987 ASN A O 1
ATOM 7477 N N . VAL A 1 988 ? 39.255 -6.268 -23.813 1.00 94.56 988 VAL A N 1
ATOM 7478 C CA . VAL A 1 988 ? 39.693 -5.244 -24.767 1.00 94.56 988 VAL A CA 1
ATOM 7479 C C . VAL A 1 988 ? 38.585 -4.970 -25.773 1.00 94.56 988 VAL A C 1
ATOM 7481 O O . VAL A 1 988 ? 38.250 -5.829 -26.591 1.00 94.56 988 VAL A O 1
ATOM 7484 N N . VAL A 1 989 ? 38.039 -3.754 -25.753 1.00 94.31 989 VAL A N 1
ATOM 7485 C CA . VAL A 1 989 ? 37.088 -3.274 -26.764 1.00 94.31 989 VAL A CA 1
ATOM 7486 C C . VAL A 1 989 ? 37.840 -2.468 -27.814 1.00 94.31 989 VAL A C 1
ATOM 7488 O O . VAL A 1 989 ? 38.425 -1.432 -27.513 1.00 94.31 989 VAL A O 1
ATOM 7491 N N . THR A 1 990 ? 37.823 -2.940 -29.057 1.00 92.94 990 THR A N 1
ATOM 7492 C CA . THR A 1 990 ? 38.525 -2.330 -30.193 1.00 92.94 990 THR A CA 1
ATOM 7493 C C . THR A 1 990 ? 37.552 -1.699 -31.183 1.00 92.94 990 THR A C 1
ATOM 7495 O O . THR A 1 990 ? 36.506 -2.276 -31.487 1.00 92.94 990 THR A O 1
ATOM 7498 N N . PHE A 1 991 ? 37.919 -0.528 -31.704 1.00 91.31 991 PHE A N 1
ATOM 7499 C CA . PHE A 1 991 ? 37.215 0.165 -32.779 1.00 91.31 991 PHE A CA 1
ATOM 7500 C C . PHE A 1 991 ? 38.113 0.287 -34.009 1.00 91.31 991 PHE A C 1
ATOM 7502 O O . PHE A 1 991 ? 39.105 1.019 -33.999 1.00 91.31 991 PHE A O 1
ATOM 7509 N N . GLU A 1 992 ? 37.732 -0.382 -35.092 1.00 88.94 992 GLU A N 1
ATOM 7510 C CA . GLU A 1 992 ? 38.505 -0.434 -36.334 1.00 88.94 992 GLU A CA 1
ATOM 7511 C C . GLU A 1 992 ? 37.682 0.092 -37.509 1.00 88.94 992 GLU A C 1
ATOM 7513 O O . GLU A 1 992 ? 36.479 -0.142 -37.610 1.00 88.94 992 GLU A O 1
ATOM 7518 N N . ARG A 1 993 ? 38.305 0.802 -38.450 1.00 85.69 993 ARG A N 1
ATOM 7519 C CA . ARG A 1 993 ? 37.604 1.203 -39.675 1.00 85.69 993 ARG A CA 1
ATOM 7520 C C . ARG A 1 993 ? 37.501 -0.009 -40.602 1.00 85.69 993 ARG A C 1
ATOM 7522 O O . ARG A 1 993 ? 38.508 -0.446 -41.142 1.00 85.69 993 ARG A O 1
ATOM 7529 N N . SER A 1 994 ? 36.288 -0.513 -40.826 1.00 82.00 994 SER A N 1
ATOM 7530 C CA . SER A 1 994 ? 36.037 -1.690 -41.680 1.00 82.00 994 SER A CA 1
ATOM 7531 C C . SER A 1 994 ? 35.514 -1.332 -43.082 1.00 82.00 994 SER A C 1
ATOM 7533 O O . SER A 1 994 ? 35.152 -2.210 -43.862 1.00 82.00 994 SER A O 1
ATOM 7535 N N . GLY A 1 995 ? 35.447 -0.042 -43.420 1.00 76.19 995 GLY A N 1
ATOM 7536 C CA . GLY A 1 995 ? 35.049 0.444 -44.742 1.00 76.19 995 GLY A CA 1
ATOM 7537 C C . GLY A 1 995 ? 35.012 1.971 -44.822 1.00 76.19 995 GLY A C 1
ATOM 7538 O O . GLY A 1 995 ? 35.371 2.669 -43.870 1.00 76.19 995 GLY A O 1
ATOM 7539 N N . ILE A 1 996 ? 34.535 2.520 -45.947 1.00 72.31 996 ILE A N 1
ATOM 7540 C CA . ILE A 1 996 ? 34.505 3.980 -46.178 1.00 72.31 996 ILE A CA 1
ATOM 7541 C C . ILE A 1 996 ? 33.696 4.701 -45.084 1.00 72.31 996 ILE A C 1
ATOM 7543 O O . ILE A 1 996 ? 34.114 5.763 -44.625 1.00 72.31 996 ILE A O 1
ATOM 7547 N N . ARG A 1 997 ? 32.594 4.099 -44.612 1.00 80.31 997 ARG A N 1
ATOM 7548 C CA . ARG A 1 997 ? 31.706 4.640 -43.565 1.00 80.31 997 ARG A CA 1
ATOM 7549 C C . ARG A 1 997 ? 31.273 3.583 -42.541 1.00 80.31 997 ARG A C 1
ATOM 7551 O O . ARG A 1 997 ? 30.167 3.657 -42.033 1.00 80.31 997 ARG A O 1
ATOM 7558 N N . ARG A 1 998 ? 32.094 2.565 -42.274 1.00 88.00 998 ARG A N 1
ATOM 7559 C CA . ARG A 1 998 ? 31.770 1.529 -41.279 1.00 88.00 998 ARG A CA 1
ATOM 7560 C C . ARG A 1 998 ? 32.848 1.427 -40.222 1.00 88.00 998 ARG A C 1
ATOM 7562 O O . ARG A 1 998 ? 34.037 1.508 -40.538 1.00 88.00 998 ARG A O 1
ATOM 7569 N N . VAL A 1 999 ? 32.410 1.224 -38.990 1.00 89.56 999 VAL A N 1
ATOM 7570 C CA . VAL A 1 999 ? 33.280 0.975 -37.843 1.00 89.56 999 VAL A CA 1
ATOM 7571 C C . VAL A 1 999 ? 32.990 -0.429 -37.342 1.00 89.56 999 VAL A C 1
ATOM 7573 O O . VAL A 1 999 ? 31.835 -0.794 -37.177 1.00 89.56 999 VAL A O 1
ATOM 7576 N N . ARG A 1 1000 ? 34.026 -1.227 -37.138 1.00 92.00 1000 ARG A N 1
ATOM 7577 C CA . ARG A 1 1000 ? 33.948 -2.529 -36.497 1.00 92.00 1000 ARG A CA 1
ATOM 7578 C C . ARG A 1 1000 ? 34.204 -2.350 -35.016 1.00 92.00 1000 ARG A C 1
ATOM 7580 O O . ARG A 1 1000 ? 35.253 -1.831 -34.643 1.00 92.00 1000 ARG A O 1
ATOM 7587 N N . VAL A 1 1001 ? 33.255 -2.775 -34.195 1.00 93.38 1001 VAL A N 1
ATOM 7588 C CA . VAL A 1 1001 ? 33.392 -2.840 -32.739 1.00 93.38 1001 VAL A CA 1
ATOM 7589 C C . VAL A 1 1001 ? 33.631 -4.294 -32.370 1.00 93.38 1001 VAL A C 1
ATOM 7591 O O . VAL A 1 1001 ? 32.811 -5.141 -32.723 1.00 93.38 1001 VAL A O 1
ATOM 7594 N N . THR A 1 1002 ? 34.736 -4.587 -31.686 1.00 93.94 1002 THR A N 1
ATOM 7595 C CA . THR A 1 1002 ? 35.081 -5.953 -31.259 1.00 93.94 1002 THR A CA 1
ATOM 7596 C C . THR A 1 1002 ? 35.443 -5.973 -29.781 1.00 93.94 1002 THR A C 1
ATOM 7598 O O . THR A 1 1002 ? 36.382 -5.289 -29.386 1.00 93.94 1002 THR A O 1
ATOM 7601 N N . LEU A 1 1003 ? 34.743 -6.778 -28.985 1.00 94.19 1003 LEU A N 1
ATOM 7602 C CA . LEU A 1 1003 ? 35.092 -7.124 -27.606 1.00 94.19 1003 LEU A CA 1
ATOM 7603 C C . LEU A 1 1003 ? 35.884 -8.435 -27.604 1.00 94.19 1003 LEU A C 1
ATOM 7605 O O . LEU A 1 1003 ? 35.383 -9.462 -28.074 1.00 94.19 1003 LEU A O 1
ATOM 7609 N N . ARG A 1 1004 ? 37.097 -8.395 -27.052 1.00 94.06 1004 ARG A N 1
ATOM 7610 C CA . ARG A 1 1004 ? 37.940 -9.565 -26.785 1.00 94.06 1004 ARG A CA 1
ATOM 7611 C C . ARG A 1 1004 ? 38.097 -9.782 -25.288 1.00 94.06 1004 ARG A C 1
ATOM 7613 O O . ARG A 1 1004 ? 38.274 -8.823 -24.547 1.00 94.06 1004 ARG A O 1
ATOM 7620 N N . GLU A 1 1005 ? 38.077 -11.041 -24.882 1.00 89.50 1005 GLU A N 1
ATOM 7621 C CA . GLU A 1 1005 ? 38.252 -11.493 -23.503 1.00 89.50 1005 GLU A CA 1
ATOM 7622 C C . GLU A 1 1005 ? 39.569 -12.259 -23.353 1.00 89.50 1005 GLU A C 1
ATOM 7624 O O . GLU A 1 1005 ? 39.839 -13.174 -24.133 1.00 89.50 1005 GLU A O 1
ATOM 7629 N N . GLY A 1 1006 ? 40.376 -11.915 -22.348 1.00 87.19 1006 GLY A N 1
ATOM 7630 C CA . GLY A 1 1006 ? 41.726 -12.454 -22.159 1.00 87.19 1006 GLY A CA 1
ATOM 7631 C C . GLY A 1 1006 ? 42.805 -11.625 -22.865 1.00 87.19 1006 GLY A C 1
ATOM 7632 O O . GLY A 1 1006 ? 43.803 -12.169 -23.338 1.00 87.19 1006 GLY A O 1
ATOM 7633 N N . GLY A 1 1007 ? 42.594 -10.310 -22.984 1.00 87.06 1007 GLY A N 1
ATOM 7634 C CA . GLY A 1 1007 ? 43.539 -9.378 -23.607 1.00 87.06 1007 GLY A CA 1
ATOM 7635 C C . GLY A 1 1007 ? 43.433 -9.269 -25.138 1.00 87.06 1007 GLY A C 1
ATOM 7636 O O . GLY A 1 1007 ? 42.478 -9.720 -25.768 1.00 87.06 1007 GLY A O 1
ATOM 7637 N N . GLU A 1 1008 ? 44.432 -8.643 -25.771 1.00 83.38 1008 GLU A N 1
ATOM 7638 C CA . GLU A 1 1008 ? 44.407 -8.283 -27.206 1.00 83.38 1008 GLU A CA 1
ATOM 7639 C C . GLU A 1 1008 ? 44.361 -9.494 -28.160 1.00 83.38 1008 GLU A C 1
ATOM 7641 O O . GLU A 1 1008 ? 43.820 -9.391 -29.261 1.00 83.38 1008 GLU A O 1
ATOM 7646 N N . LYS A 1 1009 ? 44.882 -10.653 -27.730 1.00 86.88 1009 LYS A N 1
ATOM 7647 C CA . LYS A 1 1009 ? 44.812 -11.942 -28.452 1.00 86.88 1009 LYS A CA 1
ATOM 7648 C C . LYS A 1 1009 ? 43.730 -12.879 -27.898 1.00 86.88 1009 LYS A C 1
ATOM 7650 O O . LYS A 1 1009 ? 43.745 -14.073 -28.185 1.00 86.88 1009 LYS A O 1
ATOM 7655 N N . GLY A 1 1010 ? 42.834 -12.333 -27.083 1.00 85.94 1010 GLY A N 1
ATOM 7656 C CA . GLY A 1 1010 ? 41.762 -13.049 -26.417 1.00 85.94 1010 GLY A CA 1
ATOM 7657 C C . GLY A 1 1010 ? 40.646 -13.529 -27.347 1.00 85.94 1010 GLY A C 1
ATOM 7658 O O . GLY A 1 1010 ? 40.628 -13.249 -28.550 1.00 85.94 1010 GLY A O 1
ATOM 7659 N N . THR A 1 1011 ? 39.675 -14.233 -26.770 1.00 88.81 1011 THR A N 1
ATOM 7660 C CA . THR A 1 1011 ? 38.516 -14.761 -27.502 1.00 88.81 1011 THR A CA 1
ATOM 7661 C C . THR A 1 1011 ? 37.552 -13.632 -27.849 1.00 88.81 1011 THR A C 1
ATOM 7663 O O . THR A 1 1011 ? 37.222 -12.809 -26.998 1.00 88.81 1011 THR A O 1
ATOM 7666 N N . ILE A 1 1012 ? 37.074 -13.582 -29.094 1.00 90.88 1012 ILE A N 1
ATOM 7667 C CA . ILE A 1 1012 ? 36.078 -12.592 -29.522 1.00 90.88 1012 ILE A CA 1
ATOM 7668 C C . ILE A 1 1012 ? 34.719 -12.968 -28.923 1.00 90.88 1012 ILE A C 1
ATOM 7670 O O . ILE A 1 1012 ? 34.183 -14.033 -29.222 1.00 90.88 1012 ILE A O 1
ATOM 7674 N N . ARG A 1 1013 ? 34.166 -12.086 -28.087 1.00 87.19 1013 ARG A N 1
ATOM 7675 C CA . ARG A 1 1013 ? 32.859 -12.269 -27.428 1.00 87.19 1013 ARG A CA 1
ATOM 7676 C C . ARG A 1 1013 ? 31.741 -11.477 -28.090 1.00 87.19 1013 ARG A C 1
ATOM 7678 O O . ARG A 1 1013 ? 30.595 -11.904 -28.094 1.00 87.19 1013 ARG A O 1
ATOM 7685 N N . PHE A 1 1014 ? 32.079 -10.347 -28.699 1.00 90.62 1014 PHE A N 1
ATOM 7686 C CA . PHE A 1 1014 ? 31.151 -9.545 -29.487 1.00 90.62 1014 PHE A CA 1
ATOM 7687 C C . PHE A 1 1014 ? 31.908 -8.926 -30.654 1.00 90.62 1014 PHE A C 1
ATOM 7689 O O . PHE A 1 1014 ? 32.996 -8.386 -30.467 1.00 90.62 1014 PHE A O 1
ATOM 7696 N N . GLN A 1 1015 ? 31.342 -8.984 -31.856 1.00 92.31 1015 GLN A N 1
ATOM 7697 C CA . GLN A 1 1015 ? 31.890 -8.303 -33.023 1.00 92.31 1015 GLN A CA 1
ATOM 7698 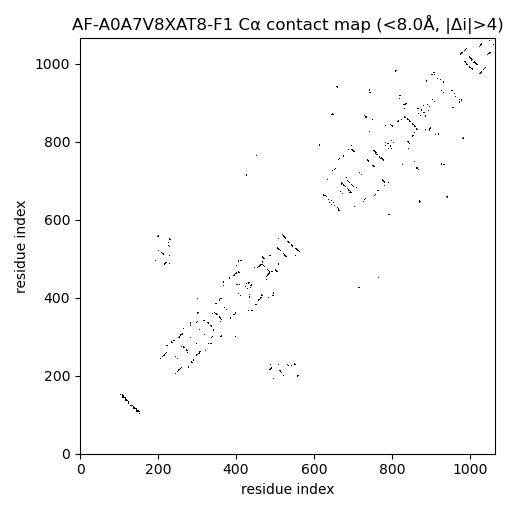C C . GLN A 1 1015 ? 30.760 -7.805 -33.910 1.00 92.31 1015 GLN A C 1
ATOM 7700 O O . GLN A 1 1015 ? 29.852 -8.563 -34.252 1.00 92.31 1015 GLN A O 1
ATOM 7705 N N . ARG A 1 1016 ? 30.832 -6.539 -34.324 1.00 90.75 1016 ARG A N 1
ATOM 7706 C CA . ARG A 1 1016 ? 29.825 -5.957 -35.207 1.00 90.75 1016 ARG A CA 1
ATOM 7707 C C . ARG A 1 1016 ? 30.378 -4.841 -36.075 1.00 90.75 1016 ARG A C 1
ATOM 7709 O O . ARG A 1 1016 ? 31.063 -3.950 -35.583 1.00 90.75 1016 ARG A O 1
ATOM 7716 N N . ASP A 1 1017 ? 29.979 -4.850 -37.343 1.00 90.06 1017 ASP A N 1
ATOM 7717 C CA . ASP A 1 1017 ? 30.158 -3.716 -38.247 1.00 90.06 1017 ASP A CA 1
ATOM 7718 C C . ASP A 1 1017 ? 28.959 -2.768 -38.137 1.00 90.06 1017 ASP A C 1
ATOM 7720 O O . ASP A 1 1017 ? 27.823 -3.140 -38.434 1.00 90.06 1017 ASP A O 1
ATOM 7724 N N . ILE A 1 1018 ? 29.215 -1.534 -37.708 1.00 90.75 1018 ILE A N 1
ATOM 7725 C CA . ILE A 1 1018 ? 28.204 -0.504 -37.463 1.00 90.75 1018 ILE A CA 1
ATOM 7726 C C . ILE A 1 1018 ? 28.289 0.598 -38.523 1.00 90.75 1018 ILE A C 1
ATOM 7728 O O . ILE A 1 1018 ? 29.378 0.975 -38.970 1.00 90.75 1018 ILE A O 1
ATOM 7732 N N . ASP A 1 1019 ? 27.125 1.105 -38.933 1.00 89.56 1019 ASP A N 1
ATOM 7733 C CA . ASP A 1 1019 ? 26.994 2.277 -39.802 1.00 89.56 1019 ASP A CA 1
ATOM 7734 C C . ASP A 1 1019 ? 26.729 3.515 -38.929 1.00 89.56 1019 ASP A C 1
ATOM 7736 O O . ASP A 1 1019 ? 25.646 3.616 -38.347 1.00 89.56 1019 ASP A O 1
ATOM 7740 N N . PRO A 1 1020 ? 27.666 4.472 -38.833 1.00 87.06 1020 PRO A N 1
ATOM 7741 C CA . PRO A 1 1020 ? 27.507 5.688 -38.038 1.00 87.06 1020 PRO A CA 1
ATOM 7742 C C . PRO A 1 1020 ? 26.368 6.611 -38.507 1.00 87.06 1020 PRO A C 1
ATOM 7744 O O . PRO A 1 1020 ? 25.965 7.511 -37.775 1.00 87.06 1020 PRO A O 1
ATOM 7747 N N . ALA A 1 1021 ? 25.821 6.416 -39.716 1.00 87.75 1021 ALA A N 1
ATOM 7748 C CA . ALA A 1 1021 ? 24.593 7.102 -40.128 1.00 87.75 1021 ALA A CA 1
ATOM 7749 C C . ALA A 1 1021 ? 23.361 6.602 -39.349 1.00 87.75 1021 ALA A C 1
ATOM 7751 O O . ALA A 1 1021 ? 22.416 7.364 -39.132 1.00 87.75 1021 ALA A O 1
ATOM 7752 N N . LEU A 1 1022 ? 23.387 5.337 -38.917 1.00 90.44 1022 LEU A N 1
ATOM 7753 C CA . LEU A 1 1022 ? 22.332 4.695 -38.139 1.00 90.44 1022 LEU A CA 1
ATOM 7754 C C . LEU A 1 1022 ? 22.645 4.707 -36.635 1.00 90.44 1022 LEU A C 1
ATOM 7756 O O . LEU A 1 1022 ? 21.833 5.170 -35.831 1.00 90.44 1022 LEU A O 1
ATOM 7760 N N . THR A 1 1023 ? 23.826 4.217 -36.256 1.00 92.62 1023 THR A N 1
ATOM 7761 C CA . THR A 1 1023 ? 24.273 4.096 -34.866 1.00 92.62 1023 THR A CA 1
ATOM 7762 C C . THR A 1 1023 ? 24.919 5.394 -34.403 1.00 92.62 1023 THR A C 1
ATOM 7764 O O . THR A 1 1023 ? 25.999 5.762 -34.854 1.00 92.62 1023 THR A O 1
ATOM 7767 N N . ARG A 1 1024 ? 24.266 6.079 -33.461 1.00 87.00 1024 ARG A N 1
ATOM 7768 C CA . ARG A 1 1024 ? 24.741 7.356 -32.907 1.00 87.00 1024 ARG A CA 1
ATOM 7769 C C . ARG A 1 1024 ? 25.612 7.169 -31.672 1.00 87.00 1024 ARG A C 1
ATOM 7771 O O . ARG A 1 1024 ? 26.538 7.949 -31.464 1.00 87.00 1024 ARG A O 1
ATOM 7778 N N . ASN A 1 1025 ? 25.296 6.156 -30.865 1.00 91.56 1025 ASN A N 1
ATOM 7779 C CA . ASN A 1 1025 ? 25.961 5.897 -29.595 1.00 91.56 1025 ASN A CA 1
ATOM 7780 C C . ASN A 1 1025 ? 26.443 4.447 -29.511 1.00 91.56 1025 ASN A C 1
ATOM 7782 O O . ASN A 1 1025 ? 25.707 3.523 -29.863 1.00 91.56 1025 ASN A O 1
ATOM 7786 N N . VAL A 1 1026 ? 27.639 4.257 -28.967 1.00 92.62 1026 VAL A N 1
ATOM 7787 C CA . VAL A 1 1026 ? 28.122 2.966 -28.471 1.00 92.62 1026 VAL A CA 1
ATOM 7788 C C . VAL A 1 1026 ? 28.371 3.126 -26.977 1.00 92.62 1026 VAL A C 1
ATOM 7790 O O . VAL A 1 1026 ? 29.176 3.962 -26.578 1.00 92.62 1026 VAL A O 1
ATOM 7793 N N . VAL A 1 1027 ? 27.642 2.376 -26.155 1.00 93.75 1027 VAL A N 1
ATOM 7794 C CA . VAL A 1 1027 ? 27.762 2.402 -24.692 1.00 93.75 1027 VAL A CA 1
ATOM 7795 C C . VAL A 1 1027 ? 28.529 1.162 -24.260 1.00 93.75 1027 VAL A C 1
ATOM 7797 O O . VAL A 1 1027 ? 28.122 0.046 -24.575 1.00 93.75 1027 VAL A O 1
ATOM 7800 N N . ILE A 1 1028 ? 29.643 1.359 -23.565 1.00 92.75 1028 ILE A N 1
ATOM 7801 C CA . ILE A 1 1028 ? 30.518 0.293 -23.091 1.00 92.75 1028 ILE A CA 1
ATOM 7802 C C . ILE A 1 1028 ? 30.426 0.234 -21.571 1.00 92.75 1028 ILE A C 1
ATOM 7804 O O . ILE A 1 1028 ? 30.834 1.178 -20.899 1.00 92.75 1028 ILE A O 1
ATOM 7808 N N . HIS A 1 1029 ? 29.917 -0.870 -21.037 1.00 91.94 1029 HIS A N 1
ATOM 7809 C CA . HIS A 1 1029 ? 29.965 -1.165 -19.609 1.00 91.94 1029 HIS A CA 1
ATOM 7810 C C . HIS A 1 1029 ? 31.256 -1.924 -19.316 1.00 91.94 1029 HIS A C 1
ATOM 7812 O O . HIS A 1 1029 ? 31.424 -3.023 -19.846 1.00 91.94 1029 HIS A O 1
ATOM 7818 N N . LEU A 1 1030 ? 32.153 -1.322 -18.533 1.00 92.19 1030 LEU A N 1
ATOM 7819 C CA . LEU A 1 1030 ? 33.494 -1.847 -18.280 1.00 92.19 1030 LEU A CA 1
ATOM 7820 C C . LEU A 1 1030 ? 33.979 -1.620 -16.845 1.00 92.19 1030 LEU A C 1
ATOM 7822 O O . LEU A 1 1030 ? 33.497 -0.713 -16.166 1.00 92.19 1030 LEU A O 1
ATOM 7826 N N . ASP A 1 1031 ? 34.951 -2.419 -16.407 1.00 90.31 1031 ASP A N 1
ATOM 7827 C CA . ASP A 1 1031 ? 35.750 -2.177 -15.205 1.00 90.31 1031 ASP A CA 1
ATOM 7828 C C . ASP A 1 1031 ? 36.970 -1.313 -15.574 1.00 90.31 1031 ASP A C 1
ATOM 7830 O O . ASP A 1 1031 ? 37.896 -1.808 -16.223 1.00 90.31 1031 ASP A O 1
ATOM 7834 N N . PRO A 1 1032 ? 37.029 -0.031 -15.167 1.00 86.56 1032 PRO A N 1
ATOM 7835 C CA . PRO A 1 1032 ? 38.107 0.868 -15.576 1.00 86.56 1032 PRO A CA 1
ATOM 7836 C C . PRO A 1 1032 ? 39.480 0.476 -15.013 1.00 86.56 1032 PRO A C 1
ATOM 7838 O O . PRO A 1 1032 ? 40.493 0.982 -15.497 1.00 86.56 1032 PRO A O 1
ATOM 7841 N N . ALA A 1 1033 ? 39.537 -0.397 -14.001 1.00 86.38 1033 ALA A N 1
ATOM 7842 C CA . ALA A 1 1033 ? 40.788 -0.880 -13.428 1.00 86.38 1033 ALA A CA 1
ATOM 7843 C C . ALA A 1 1033 ? 41.424 -2.024 -14.237 1.00 86.38 1033 ALA A C 1
ATOM 7845 O O . ALA A 1 1033 ? 42.616 -2.285 -14.073 1.00 86.38 1033 ALA A O 1
ATOM 7846 N N . ARG A 1 1034 ? 40.651 -2.711 -15.088 1.00 88.12 1034 ARG A N 1
ATOM 7847 C CA . ARG A 1 1034 ? 41.087 -3.917 -15.819 1.00 88.12 1034 ARG A CA 1
ATOM 7848 C C . ARG A 1 1034 ? 40.910 -3.801 -17.327 1.00 88.12 1034 ARG A C 1
ATOM 7850 O O . ARG A 1 1034 ? 41.773 -4.217 -18.098 1.00 88.12 1034 ARG A O 1
ATOM 7857 N N . ASP A 1 1035 ? 39.799 -3.218 -17.750 1.00 92.94 1035 ASP A N 1
ATOM 7858 C CA . ASP A 1 1035 ? 39.374 -3.234 -19.138 1.00 92.94 1035 ASP A CA 1
ATOM 7859 C C . ASP A 1 1035 ? 39.979 -2.082 -19.936 1.00 92.94 1035 ASP A C 1
ATOM 7861 O O . ASP A 1 1035 ? 40.183 -0.966 -19.452 1.00 92.94 1035 ASP A O 1
ATOM 7865 N N . ARG A 1 1036 ? 40.247 -2.345 -21.216 1.00 91.38 1036 ARG A N 1
ATOM 7866 C CA . ARG A 1 1036 ? 40.864 -1.380 -22.128 1.00 91.38 1036 ARG A CA 1
ATOM 7867 C C . ARG A 1 1036 ? 39.951 -1.108 -23.311 1.00 91.38 1036 ARG A C 1
ATOM 7869 O O . ARG A 1 1036 ? 39.437 -2.022 -23.950 1.00 91.38 1036 ARG A O 1
ATOM 7876 N N . VAL A 1 1037 ? 39.811 0.168 -23.657 1.00 90.88 1037 VAL A N 1
ATOM 7877 C CA . VAL A 1 1037 ? 39.155 0.601 -24.894 1.00 90.88 1037 VAL A CA 1
ATOM 7878 C C . VAL A 1 1037 ? 40.215 1.158 -25.833 1.00 90.88 1037 VAL A C 1
ATOM 7880 O O . VAL A 1 1037 ? 40.943 2.085 -25.483 1.00 90.88 1037 VAL A O 1
ATOM 7883 N N . VAL A 1 1038 ? 40.312 0.582 -27.026 1.00 89.31 1038 VAL A N 1
ATOM 7884 C CA . VAL A 1 1038 ? 41.311 0.925 -28.040 1.00 89.31 1038 VAL A CA 1
ATOM 7885 C C . VAL A 1 1038 ? 40.588 1.369 -29.304 1.00 89.31 1038 VAL A C 1
ATOM 7887 O O . VAL A 1 1038 ? 39.776 0.645 -29.870 1.00 89.31 1038 VAL A O 1
ATOM 7890 N N . GLY A 1 1039 ? 40.876 2.573 -29.779 1.00 82.12 1039 GLY A N 1
ATOM 7891 C CA . GLY A 1 1039 ? 40.230 3.109 -30.968 1.00 82.12 1039 GLY A CA 1
ATOM 7892 C C . GLY A 1 1039 ? 40.857 4.415 -31.420 1.00 82.12 1039 GLY A C 1
ATOM 7893 O O . GLY A 1 1039 ? 41.647 5.033 -30.706 1.00 82.12 1039 GLY A O 1
ATOM 7894 N N . ASN A 1 1040 ? 40.499 4.842 -32.627 1.00 72.88 1040 ASN A N 1
ATOM 7895 C CA . ASN A 1 1040 ? 40.861 6.165 -33.121 1.00 72.88 1040 ASN A CA 1
ATOM 7896 C C . ASN A 1 1040 ? 39.962 7.226 -32.459 1.00 72.88 1040 ASN A C 1
ATOM 7898 O O . ASN A 1 1040 ? 38.764 7.009 -32.321 1.00 72.88 1040 ASN A O 1
ATOM 7902 N N . ARG A 1 1041 ? 40.514 8.386 -32.085 1.00 67.00 1041 ARG A N 1
ATOM 7903 C CA . ARG A 1 1041 ? 39.724 9.509 -31.546 1.00 67.00 1041 ARG A CA 1
ATOM 7904 C C . ARG A 1 1041 ? 38.828 10.181 -32.597 1.00 67.00 1041 ARG A C 1
ATOM 7906 O O . ARG A 1 1041 ? 37.897 10.871 -32.235 1.00 67.00 1041 ARG A O 1
ATOM 7913 N N . ASN A 1 1042 ? 39.063 9.952 -33.891 1.00 71.00 1042 ASN A N 1
ATOM 7914 C CA . ASN A 1 1042 ? 38.294 10.564 -34.984 1.00 71.00 1042 ASN A CA 1
ATOM 7915 C C . ASN A 1 1042 ? 37.166 9.658 -35.514 1.00 71.00 1042 ASN A C 1
ATOM 7917 O O . ASN A 1 1042 ? 36.935 9.587 -36.727 1.00 71.00 1042 ASN A O 1
ATOM 7921 N N . LEU A 1 1043 ? 36.495 8.903 -34.640 1.00 70.75 1043 LEU A N 1
ATOM 7922 C CA . LEU A 1 1043 ? 35.379 8.053 -35.053 1.00 70.75 1043 LEU A CA 1
ATOM 7923 C C . LEU A 1 1043 ? 34.100 8.896 -35.200 1.00 70.75 1043 LEU A C 1
ATOM 7925 O O . LEU A 1 1043 ? 33.809 9.728 -34.351 1.00 70.75 1043 LEU A O 1
ATOM 7929 N N . PRO A 1 1044 ? 33.285 8.686 -36.248 1.00 76.81 1044 PRO A N 1
ATOM 7930 C CA . PRO A 1 1044 ? 32.060 9.459 -36.477 1.00 76.81 1044 PRO A CA 1
ATOM 7931 C C . PRO A 1 1044 ? 30.884 9.015 -35.575 1.00 76.81 1044 PRO A C 1
ATOM 7933 O O . PRO A 1 1044 ? 29.749 8.948 -36.039 1.00 76.81 1044 PRO A O 1
ATOM 7936 N N . LEU A 1 1045 ? 31.139 8.656 -34.313 1.00 79.81 1045 LEU A N 1
ATOM 7937 C CA . LEU A 1 1045 ? 30.158 8.112 -33.364 1.00 79.81 1045 LEU A CA 1
ATOM 7938 C C . LEU A 1 1045 ? 30.510 8.491 -31.922 1.00 79.81 1045 LEU A C 1
ATOM 7940 O O . LEU A 1 1045 ? 31.679 8.645 -31.591 1.00 79.81 1045 LEU A O 1
ATOM 7944 N N . THR A 1 1046 ? 29.501 8.616 -31.057 1.00 86.44 1046 THR A N 1
ATOM 7945 C CA . THR A 1 1046 ? 29.723 8.901 -29.630 1.00 86.44 1046 THR A CA 1
ATOM 7946 C C . THR A 1 1046 ? 29.976 7.600 -28.875 1.00 86.44 1046 THR A C 1
ATOM 7948 O O . THR A 1 1046 ? 29.107 6.725 -28.862 1.00 86.44 1046 THR A O 1
ATOM 7951 N N . VAL A 1 1047 ? 31.136 7.474 -28.227 1.00 87.94 1047 VAL A N 1
ATOM 7952 C CA . VAL A 1 1047 ? 31.432 6.356 -27.320 1.00 87.94 1047 VAL A CA 1
ATOM 7953 C C . VAL A 1 1047 ? 31.211 6.812 -25.879 1.00 87.94 1047 VAL A C 1
ATOM 7955 O O . VAL A 1 1047 ? 31.788 7.807 -25.444 1.00 87.94 1047 VAL A O 1
ATOM 7958 N N . LYS A 1 1048 ? 30.363 6.090 -25.143 1.00 89.31 1048 LYS A N 1
ATOM 7959 C CA . LYS A 1 1048 ? 30.105 6.307 -23.714 1.00 89.31 1048 LYS A CA 1
ATOM 7960 C C . LYS A 1 1048 ? 30.687 5.154 -22.908 1.00 89.31 1048 LYS A C 1
ATOM 7962 O O . LYS A 1 1048 ? 30.458 4.002 -23.263 1.00 89.31 1048 LYS A O 1
ATOM 7967 N N . LEU A 1 1049 ? 31.401 5.464 -21.831 1.00 88.62 1049 LEU A N 1
ATOM 7968 C CA . LEU A 1 1049 ? 31.955 4.471 -20.909 1.00 88.62 1049 LEU A CA 1
ATOM 7969 C C . LEU A 1 1049 ? 31.154 4.497 -19.605 1.00 88.62 1049 LEU A C 1
ATOM 7971 O O . LEU A 1 1049 ? 30.939 5.570 -19.044 1.00 88.62 1049 LEU A O 1
ATOM 7975 N N . VAL A 1 1050 ? 30.716 3.331 -19.139 1.00 88.81 1050 VAL A N 1
ATOM 7976 C CA . VAL A 1 1050 ? 29.959 3.151 -17.898 1.00 88.81 1050 VAL A CA 1
ATOM 7977 C C . VAL A 1 1050 ? 30.757 2.232 -16.982 1.00 88.81 1050 VAL A C 1
ATOM 7979 O O . VAL A 1 1050 ? 31.002 1.076 -17.321 1.00 88.81 1050 VAL A O 1
ATOM 7982 N N . ASP A 1 1051 ? 31.152 2.760 -15.827 1.00 86.38 1051 ASP A N 1
ATOM 7983 C CA . ASP A 1 1051 ? 31.878 2.019 -14.796 1.00 86.38 1051 ASP A CA 1
ATOM 7984 C C . ASP A 1 1051 ? 30.935 1.043 -14.078 1.00 86.38 1051 ASP A C 1
ATOM 7986 O O . ASP A 1 1051 ? 29.986 1.462 -13.411 1.00 86.38 1051 ASP A O 1
ATOM 7990 N N . VAL A 1 1052 ? 31.196 -0.259 -14.217 1.00 82.94 1052 VAL A N 1
ATOM 7991 C CA . VAL A 1 1052 ? 30.376 -1.319 -13.604 1.00 82.94 1052 VAL A CA 1
ATOM 7992 C C . VAL A 1 1052 ? 30.545 -1.421 -12.085 1.00 82.94 1052 VAL A C 1
ATOM 7994 O O . VAL A 1 1052 ? 29.697 -2.026 -11.432 1.00 82.94 1052 VAL A O 1
ATOM 7997 N N . ASN A 1 1053 ? 31.593 -0.818 -11.513 1.00 79.38 1053 ASN A N 1
ATOM 7998 C CA . ASN A 1 1053 ? 31.899 -0.875 -10.082 1.00 79.38 1053 ASN A CA 1
ATOM 7999 C C . ASN A 1 1053 ? 31.245 0.265 -9.274 1.00 79.38 1053 ASN A C 1
ATOM 8001 O O . ASN A 1 1053 ? 31.211 0.214 -8.040 1.00 79.38 1053 ASN A O 1
ATOM 8005 N N . LYS A 1 1054 ? 30.689 1.297 -9.927 1.00 74.12 1054 LYS A N 1
ATOM 8006 C CA . LYS A 1 1054 ? 29.953 2.377 -9.244 1.00 74.12 1054 LYS A CA 1
ATOM 8007 C C . LYS A 1 1054 ? 28.509 1.946 -8.937 1.00 74.12 1054 LYS A C 1
ATOM 8009 O O . LYS A 1 1054 ? 27.768 1.527 -9.821 1.00 74.12 1054 LYS A O 1
ATOM 8014 N N . LYS A 1 1055 ? 28.076 2.091 -7.673 1.00 49.81 1055 LYS A N 1
ATOM 8015 C CA . LYS A 1 1055 ? 26.674 1.853 -7.264 1.00 49.81 1055 LYS A CA 1
ATOM 8016 C C . LYS A 1 1055 ? 25.716 2.798 -8.006 1.00 49.81 1055 LYS A C 1
ATOM 8018 O O . LYS A 1 1055 ? 25.996 3.986 -8.147 1.00 49.81 1055 LYS A O 1
ATOM 8023 N N . ARG A 1 1056 ? 24.554 2.255 -8.384 1.00 50.88 1056 ARG A N 1
ATOM 8024 C CA . ARG A 1 1056 ? 23.489 2.814 -9.248 1.00 50.88 1056 ARG A CA 1
ATOM 8025 C C . ARG A 1 1056 ? 22.858 4.157 -8.803 1.00 50.88 1056 ARG A C 1
ATOM 8027 O O . ARG A 1 1056 ? 22.016 4.674 -9.527 1.00 50.88 1056 ARG A O 1
ATOM 8034 N N . ASP A 1 1057 ? 23.262 4.727 -7.663 1.00 34.41 1057 ASP A N 1
ATOM 8035 C CA . ASP A 1 1057 ? 22.614 5.882 -7.004 1.00 34.41 1057 ASP A CA 1
ATOM 8036 C C . ASP A 1 1057 ? 23.297 7.245 -7.245 1.00 34.41 1057 ASP A C 1
ATOM 8038 O O . ASP A 1 1057 ? 22.967 8.234 -6.587 1.00 34.41 1057 ASP A O 1
ATOM 8042 N N . ARG A 1 1058 ? 24.246 7.351 -8.184 1.00 31.97 1058 ARG A N 1
ATOM 8043 C CA . ARG A 1 1058 ? 24.796 8.650 -8.620 1.00 31.97 1058 ARG A CA 1
ATOM 8044 C C . ARG A 1 1058 ? 24.545 8.868 -10.114 1.00 31.97 1058 ARG A C 1
ATOM 8046 O O . ARG A 1 1058 ? 24.664 7.903 -10.867 1.00 31.97 1058 ARG A O 1
ATOM 8053 N N . PRO A 1 1059 ? 24.232 10.103 -10.562 1.00 33.88 1059 PRO A N 1
ATOM 8054 C CA . PRO A 1 1059 ? 24.208 10.422 -11.985 1.00 33.88 1059 PRO A CA 1
ATOM 8055 C C . PRO A 1 1059 ? 25.564 10.041 -12.581 1.00 33.88 1059 PRO A C 1
ATOM 8057 O O . PRO A 1 1059 ? 26.601 10.444 -12.054 1.00 33.88 1059 PRO A O 1
ATOM 8060 N N . GLU A 1 1060 ? 25.533 9.203 -13.613 1.00 42.47 1060 GLU A N 1
ATOM 8061 C CA . GLU A 1 1060 ? 26.710 8.643 -14.271 1.00 42.47 1060 GLU A CA 1
ATOM 8062 C C . GLU A 1 1060 ? 27.689 9.765 -14.645 1.00 42.47 1060 GLU A C 1
ATOM 8064 O O . GLU A 1 1060 ? 27.320 10.752 -15.281 1.00 42.47 1060 GLU A O 1
ATOM 8069 N N . GLU A 1 1061 ? 28.942 9.639 -14.209 1.00 37.12 1061 GLU A N 1
ATOM 8070 C CA . GLU A 1 1061 ? 30.001 10.593 -14.526 1.00 37.12 1061 GLU A CA 1
ATOM 8071 C C . GLU A 1 1061 ? 30.381 10.391 -16.003 1.00 37.12 1061 GLU A C 1
ATOM 8073 O O . GLU A 1 1061 ? 31.179 9.522 -16.354 1.00 37.12 1061 GLU A O 1
ATOM 8078 N N . GLU A 1 1062 ? 29.698 11.128 -16.883 1.00 41.53 1062 GLU A N 1
ATOM 8079 C CA . GLU A 1 1062 ? 29.815 11.021 -18.337 1.00 41.53 1062 GLU A CA 1
ATOM 8080 C C . GLU A 1 1062 ? 31.209 11.454 -18.816 1.00 41.53 1062 GLU A C 1
ATOM 8082 O O . GLU A 1 1062 ? 31.499 12.643 -18.954 1.00 41.53 1062 GLU A O 1
ATOM 8087 N N . VAL A 1 1063 ? 32.060 10.494 -19.180 1.00 39.28 1063 VAL A N 1
ATOM 8088 C CA . VAL A 1 1063 ? 33.232 10.772 -20.022 1.00 39.28 1063 VAL A CA 1
ATOM 8089 C C . VAL A 1 1063 ? 32.823 10.563 -21.477 1.00 39.28 1063 VAL A C 1
ATOM 8091 O O . VAL A 1 1063 ? 32.919 9.466 -22.026 1.00 39.28 1063 VAL A O 1
ATOM 8094 N N . ALA A 1 1064 ? 32.316 11.623 -22.108 1.00 37.09 1064 ALA A N 1
ATOM 8095 C CA . ALA A 1 1064 ? 32.092 11.633 -23.548 1.00 37.09 1064 ALA A CA 1
ATOM 8096 C C . ALA A 1 1064 ? 33.445 11.744 -24.267 1.00 37.09 1064 ALA A C 1
ATOM 8098 O O . ALA A 1 1064 ? 34.017 12.829 -24.372 1.00 37.09 1064 ALA A O 1
ATOM 8099 N N . LEU A 1 1065 ? 33.955 10.624 -24.777 1.00 41.44 1065 LEU A N 1
ATOM 8100 C CA . LEU A 1 1065 ? 35.027 10.641 -25.769 1.00 41.44 1065 LEU A CA 1
ATOM 8101 C C . LEU A 1 1065 ? 34.369 10.964 -27.120 1.00 41.44 1065 LEU A C 1
ATOM 8103 O O . LEU A 1 1065 ? 33.713 10.106 -27.713 1.00 41.44 1065 LEU A O 1
ATOM 8107 N N . ARG A 1 1066 ? 34.450 12.234 -27.534 1.00 34.31 1066 ARG A N 1
ATOM 8108 C CA . ARG A 1 1066 ? 34.076 12.675 -28.885 1.00 34.31 1066 ARG A CA 1
ATOM 8109 C C . ARG A 1 1066 ? 35.192 12.423 -29.878 1.00 34.31 1066 ARG A C 1
ATOM 8111 O O . ARG A 1 1066 ? 36.362 12.656 -29.493 1.00 34.31 1066 ARG A O 1
#

Radius of gyration: 36.62 Å; Cα contacts (8 Å, |Δi|>4): 1970; chains: 1; bounding box: 78×86×138 Å